Protein AF-A0AB36TDR1-F1 (afdb_monomer)

Sequence (834 aa):
MSFFRGRLISLALVLAIIMQLFANFAFAEPTEKNTIFFRDISGHWAEESIKYLAERGLVKGYLTDNGYIIKPDTYITRAEYLTVLLNTKPNLKVVSDKVKLFVDVKDNDWYKEVVDKASSNGILEGYPDGSFKPNNPITRAEISALMVKINNWNEKDITEDADVFSDVQKNSWYYAAVLTCKLKKIINGYPDGTFKPGNYASRAEAFALLANYVRNFIDKDLDEEPEKTPGTTHDVVSPTPNPGTPSLPSSGSGSTIEKGPFKGKTVDDFLYVSGGDFKILNEEQKKITFEGLVDKENVKKMYYNVEYYGFDTDTPKMEKNNITDGLIIAGPDEENKGTFNENQIPYSWVLKDFEVNKSYFKIYIKLVIEDEYGNKLTKILAIINDKDSDGDGLSDYEEVYIYNTNPLNYDTDGDKLSDYEEINIYGTDPLNSDTDEDGLTDYEEMKAWVILELGTIVSIFYNAPEYEDMGTEGVELAAEKFGYKEEQIILGLDPLNPDTDGDGLPDGYEFRILGTDPTRKVTYGANVPDVDLDMDKDGLSNWDEFLYGTDPWLKDTDGDGISDYDEIRTYKTDPLNPDTDGDGLEDGLELEQGFDPLKSDTGNSGVLDSEKFVSMNLSEETLSDVLTPENRAIPSIKVFGVPDFDINTTVENASEHESVKNIVGVVGFPIDIKTDEDFESAQISFKISEEVLKTTDINNLVIFYYDEENDTIKFLETEVDEETNTIKTTVDHFSIYGVIDIVRFAQSWGIKDILDKLLNPGGETIPPVAEIGQADIVFVIDTTGSMGSVINNVKNNITNFANTLMENNVDVRLGLIDYKDLEEDGMDSTKNLG

pLDDT: mean 70.85, std 20.62, range [23.39, 97.69]

Foldseek 3Di:
DPDPPPPVVVVVVVVVVVVVVPPPDPDDPPPPPPQQDAPPCVVPPLNVLQSLLVSVVLDFADQDPVGGHNQQQAFDFLLRLLSSLCSLPVVQAAPPVQFQDAPPADPPDPSNRSNRSCRSLQLDDDDPVRHNRGGDFDFLLNLLSSLCSVVVPDLVPDDPDDPAQPPQDPPDPSNSSSVVLVVLVLDPDDPVSHNRRGDGHGSSRSSSSVSSCCVRPVCCVVDDDDDDDDDDDDDDDDDDDDDDDDDDDDDDDDDDDPDAPPPPHAQVVFWAADDDPFDPPDPVWRKGKDKGKGFQQRFQWKWKWKWKWAAADVDGDTDTDIDIDTDRPDPDDPPPPDDDDPGIDIDMDIDGDDDPPHQWIKMWIKMWTAGPVGDIHIDTPDIDGADQACPLPDGPNCCVPPLVADSNDQQRCPLPHGCCCCVPPQVARSNDQQRQPLQHGPCQQQKWKFWDDVNHGPDTDDPDPVCPPDDVPVVVVVCVVVVTDIDIDNLPARSNDQQQCPLPRGCNCCVVQVVARSNDLDRDPPPAGQQQDQQCPLPDGPVRCVVLVARSNDQQRCPLQHGPCCCVPPQVARSNDQQRCPLPRGCSVCVVVVHRSVDQPRPPPVAGPVQQDDKDKADCVLCVQQPDPQFQWRKIKIFPRDPPQNVFKHKHFCCVPPLHVPQWFFHGTWIFIDGPDAGAKMKMKTQGHPVVCVPDPLVQKWKWFQDPVVSDIDTFDWDADPVRNMIMDMGRDTGTMTIGRNVRNCVVVVVVVVVVPVVDPPDDDDDDDDPQAEDEDEDEDEPPPVCPPVVVVVVVVVVVVVVVSVVVRYHYDYDYDYDDDDPDDPDPPDDDDD

Secondary structure (DSSP, 8-state):
--SSSSSHHHHHHHHHHHHHHSTT-------------BGGGTT-TTHHHHHHHHHTT----EEETTEEE--TTSBPBHHHHHHHHHHT-TT----GGGPPP-TT--TTSTTHHHHHHHHHTTS----TTS---TTSBPBHHHHHHHHHHHTT--GGG--S-----TT--TTSTTHHHHHHHHHTTS----TTS---TTSBPBHHHHHHHHHHHHHHHTSGGG-------------------------------------STTTT--GGGGEE--S-----B-TTT-BEEEEEEEETTT-SEEEEEEEEEEE-TTS-----EEEEEEEE-PSPPTT--SSS-TTEEEEEEEE-------SEEEEEEEEEEE-TTS-EEEEEEEEEE---SS-SSS-HHHIIIII---TT-SSSSSSSS-HHHIIIII---TT-SSSS-SSS-HHHHH-EEEEEETTEEEEEE---GGGTT-TTHHHHHHHHHHTPEEEEE-----TT-S-SS-SSS-HHHIIIII---TT-S--STTS--GGG--SSSSS--HHHHHHHT--TT-SSSS-SSS-HHHIIIII---TT-SSSS-SSS-HHHHHHHT--TT-SSTT--SS-HHHH--EEEPPTTTTTTT--TT-SEEEEEEEES-TTGGGGEEEEE-TT-TTTTT-TTEEEEEEEEEESS--SEEEEEEEEPHHHHTTS-GGGEEEEEEETTTTEEEEPP-EEETTTTEEEEEESS--EEEEEEHHHHHHHTT-HHHHHHHS---SSPPPP----EEEEEEEEEE-SGGGTTTHHHHHHHHHHHHHHHHHTTEEEEEEEEEE---S---TTS-----

Radius of gyration: 49.67 Å; Cα contacts (8 Å, |Δi|>4): 1244; chains: 1; bounding box: 129×89×148 Å

Nearest PDB structures (foldseek):
  3pyw-assembly1_A  TM=8.237E-01  e=8.809E-10  Bacillus anthracis
  6bt4-assembly1_A  TM=8.335E-01  e=1.884E-08  Bacillus anthracis
  7sv5-assembly2_B  TM=7.910E-01  e=1.622E-06  Paenibacillus alvei
  6cwi-assembly1_A  TM=7.921E-01  e=6.174E-06  Paenibacillus alvei
  7c7r-assembly2_A  TM=3.114E-01  e=7.424E-04  Staphylococcus aureus

Organism: NCBI:txid1138384

Structure (mmCIF, N/CA/C/O backbone):
data_AF-A0AB36TDR1-F1
#
_entry.id   AF-A0AB36TDR1-F1
#
loop_
_atom_site.group_PDB
_atom_site.id
_atom_site.type_symbol
_atom_site.label_atom_id
_atom_site.label_alt_id
_atom_site.label_comp_id
_atom_site.label_asym_id
_atom_site.label_entity_id
_atom_site.label_seq_id
_atom_site.pdbx_PDB_ins_code
_atom_site.Cartn_x
_atom_site.Cartn_y
_atom_site.Cartn_z
_atom_site.occupancy
_atom_site.B_iso_or_equiv
_atom_site.auth_seq_id
_atom_site.auth_comp_id
_atom_site.auth_asym_id
_atom_site.auth_atom_id
_atom_site.pdbx_PDB_model_num
ATOM 1 N N . MET A 1 1 ? -10.893 46.923 31.471 1.00 43.09 1 MET A N 1
ATOM 2 C CA . MET A 1 1 ? -11.379 47.103 30.081 1.00 43.09 1 MET A CA 1
ATOM 3 C C . MET A 1 1 ? -10.535 48.087 29.235 1.00 43.09 1 MET A C 1
ATOM 5 O O . MET A 1 1 ? -11.106 48.878 28.503 1.00 43.09 1 MET A O 1
ATOM 9 N N . SER A 1 2 ? -9.188 48.045 29.254 1.00 36.62 2 SER A N 1
ATOM 10 C CA . SER A 1 2 ? -8.374 48.785 28.248 1.00 36.62 2 SER A CA 1
ATOM 11 C C . SER A 1 2 ? -6.903 48.333 28.114 1.00 36.62 2 SER A C 1
ATOM 13 O O . SER A 1 2 ? -6.112 49.051 27.511 1.00 36.62 2 SER A O 1
ATOM 15 N N . PHE A 1 3 ? -6.501 47.175 28.654 1.00 29.34 3 PHE A N 1
ATOM 16 C CA . PHE A 1 3 ? -5.084 46.755 28.625 1.00 29.34 3 PHE A CA 1
ATOM 17 C C . PHE A 1 3 ? -4.799 45.415 27.926 1.00 29.34 3 PHE A C 1
ATOM 19 O O . PHE A 1 3 ? -3.638 45.088 27.726 1.00 29.34 3 PHE A O 1
ATOM 26 N N . PHE A 1 4 ? -5.825 44.692 27.457 1.00 31.23 4 PHE A N 1
ATOM 27 C CA . PHE A 1 4 ? -5.652 43.386 26.793 1.00 31.23 4 PHE A CA 1
ATOM 28 C C . PHE A 1 4 ? -5.988 43.355 25.290 1.00 31.23 4 PHE A C 1
ATOM 30 O O . PHE A 1 4 ? -5.819 42.330 24.646 1.00 31.23 4 PHE A O 1
ATOM 37 N N . ARG A 1 5 ? -6.388 44.482 24.678 1.00 34.16 5 ARG A N 1
ATOM 38 C CA . ARG A 1 5 ? -6.708 44.544 23.232 1.00 34.16 5 ARG A CA 1
ATOM 39 C C . ARG A 1 5 ? -5.524 44.880 22.308 1.00 34.16 5 ARG A C 1
ATOM 41 O O . ARG A 1 5 ? -5.695 44.892 21.098 1.00 34.16 5 ARG A O 1
ATOM 48 N N . GLY A 1 6 ? -4.331 45.138 22.852 1.00 32.81 6 GLY A N 1
ATOM 49 C CA . GLY A 1 6 ? -3.159 45.561 22.066 1.00 32.81 6 GLY A CA 1
ATOM 50 C C . GLY A 1 6 ? -2.216 44.442 21.609 1.00 32.81 6 GLY A C 1
ATOM 51 O O . GLY A 1 6 ? -1.426 44.668 20.701 1.00 32.81 6 GLY A O 1
ATOM 52 N N . ARG A 1 7 ? -2.280 43.243 22.209 1.00 33.47 7 ARG A N 1
ATOM 53 C CA . ARG A 1 7 ? -1.355 42.133 21.896 1.00 33.47 7 ARG A CA 1
ATOM 54 C C . ARG A 1 7 ? -1.896 41.103 20.901 1.00 33.47 7 ARG A C 1
ATOM 56 O O . ARG A 1 7 ? -1.102 40.436 20.253 1.00 33.47 7 ARG A O 1
ATOM 63 N N . LEU A 1 8 ? -3.212 41.046 20.701 1.00 33.38 8 LEU A N 1
ATOM 64 C CA . LEU A 1 8 ? -3.842 40.143 19.729 1.00 33.38 8 LEU A CA 1
ATOM 65 C C . LEU A 1 8 ? -3.748 40.647 18.277 1.00 33.38 8 LEU A C 1
ATOM 67 O O . LEU A 1 8 ? -3.721 39.846 17.353 1.00 33.38 8 LEU A O 1
ATOM 71 N N . ILE A 1 9 ? -3.614 41.961 18.060 1.00 35.97 9 ILE A N 1
ATOM 72 C CA . ILE A 1 9 ? -3.557 42.534 16.702 1.00 35.97 9 ILE A CA 1
ATOM 73 C C . ILE A 1 9 ? -2.143 42.430 16.100 1.00 35.97 9 ILE A C 1
ATOM 75 O O . ILE A 1 9 ? -2.004 42.277 14.891 1.00 35.97 9 ILE A O 1
ATOM 79 N N . SER A 1 10 ? -1.086 42.434 16.922 1.00 34.72 10 SER A N 1
ATOM 80 C CA . SER A 1 10 ? 0.290 42.232 16.439 1.00 34.72 10 SER A CA 1
ATOM 81 C C . SER A 1 10 ? 0.649 40.764 16.192 1.00 34.72 10 SER A C 1
ATOM 83 O O . SER A 1 10 ? 1.479 40.511 15.329 1.00 34.72 10 SER A O 1
ATOM 85 N N . LEU A 1 11 ? 0.020 39.804 16.882 1.00 32.19 11 LEU A N 1
ATOM 86 C CA . LEU A 1 11 ? 0.244 38.375 16.619 1.00 32.19 11 LEU A CA 1
ATOM 87 C C . LEU A 1 11 ? -0.511 37.908 15.362 1.00 32.19 11 LEU A C 1
ATOM 89 O O . LEU A 1 11 ? 0.057 37.196 14.542 1.00 32.19 11 LEU A O 1
ATOM 93 N N . ALA A 1 12 ? -1.739 38.398 15.153 1.00 33.09 12 ALA A N 1
ATOM 94 C CA . ALA A 1 12 ? -2.534 38.091 13.962 1.00 33.09 12 ALA A CA 1
ATOM 95 C C . ALA A 1 12 ? -1.932 38.671 12.666 1.00 33.09 12 ALA A C 1
ATOM 97 O O . ALA A 1 12 ? -2.035 38.049 11.613 1.00 33.09 12 ALA A O 1
ATOM 98 N N . LEU A 1 13 ? -1.260 39.832 12.727 1.00 32.41 13 LEU A N 1
ATOM 99 C CA . LEU A 1 13 ? -0.581 40.403 11.555 1.00 32.41 13 LEU A CA 1
ATOM 100 C C . LEU A 1 13 ? 0.729 39.681 11.208 1.00 32.41 13 LEU A C 1
ATOM 102 O O . LEU A 1 13 ? 1.089 39.625 10.038 1.00 32.41 13 LEU A O 1
ATOM 106 N N . VAL A 1 14 ? 1.436 39.128 12.198 1.00 36.06 14 VAL A N 1
ATOM 107 C CA . VAL A 1 14 ? 2.657 38.340 11.958 1.00 36.06 14 VAL A CA 1
ATOM 108 C C . VAL A 1 14 ? 2.299 36.944 11.439 1.00 36.06 14 VAL A C 1
ATOM 110 O O . VAL A 1 14 ? 2.935 36.487 10.495 1.00 36.06 14 VAL A O 1
ATOM 113 N N . LEU A 1 15 ? 1.215 36.327 11.931 1.00 32.66 15 LEU A N 1
ATOM 114 C CA . LEU A 1 15 ? 0.685 35.073 11.375 1.00 32.66 15 LEU A CA 1
ATOM 115 C C . LEU A 1 15 ? 0.163 35.237 9.935 1.00 32.66 15 LEU A C 1
ATOM 117 O O . LEU A 1 15 ? 0.415 34.381 9.094 1.00 32.66 15 LEU A O 1
ATOM 121 N N . ALA A 1 16 ? -0.498 36.357 9.614 1.00 32.94 16 ALA A N 1
ATOM 122 C CA . ALA A 1 16 ? -1.007 36.621 8.263 1.00 32.94 16 ALA A CA 1
ATOM 123 C C . ALA A 1 16 ? 0.105 36.909 7.232 1.00 32.94 16 ALA A C 1
ATOM 125 O O . ALA A 1 16 ? -0.050 36.585 6.056 1.00 32.94 16 ALA A O 1
ATOM 126 N N . ILE A 1 17 ? 1.234 37.486 7.663 1.00 36.31 17 ILE A N 1
ATOM 127 C CA . ILE A 1 17 ? 2.407 37.719 6.802 1.00 36.31 17 ILE A CA 1
ATOM 128 C C . ILE A 1 17 ? 3.199 36.420 6.590 1.00 36.31 17 ILE A C 1
ATOM 130 O O . ILE A 1 17 ? 3.721 36.208 5.499 1.00 36.31 17 ILE A O 1
ATOM 134 N N . ILE A 1 18 ? 3.224 35.519 7.579 1.00 34.66 18 ILE A N 1
ATOM 135 C CA . ILE A 1 18 ? 3.800 34.174 7.426 1.00 34.66 18 ILE A CA 1
ATOM 136 C C . ILE A 1 18 ? 2.920 33.327 6.489 1.00 34.66 18 ILE A C 1
ATOM 138 O O . ILE A 1 18 ? 3.447 32.725 5.561 1.00 34.66 18 ILE A O 1
ATOM 142 N N . MET A 1 19 ? 1.586 33.396 6.593 1.00 32.81 19 MET A N 1
ATOM 143 C CA . MET A 1 19 ? 0.665 32.718 5.660 1.00 32.81 19 MET A CA 1
ATOM 144 C C . MET A 1 19 ? 0.713 33.244 4.211 1.00 32.81 19 MET A C 1
ATOM 146 O O . MET A 1 19 ? 0.394 32.504 3.286 1.00 32.81 19 MET A O 1
ATOM 150 N N . GLN A 1 20 ? 1.139 34.490 3.972 1.00 33.53 20 GLN A N 1
ATOM 151 C CA . GLN A 1 20 ? 1.303 35.035 2.611 1.00 33.53 20 GLN A CA 1
ATOM 152 C C . GLN A 1 20 ? 2.675 34.751 1.980 1.00 33.53 20 GLN A C 1
ATOM 154 O O . GLN A 1 20 ? 2.831 34.941 0.774 1.00 33.53 20 GLN A O 1
ATOM 159 N N . LEU A 1 21 ? 3.648 34.262 2.754 1.00 30.69 21 LEU A N 1
ATOM 160 C CA . LEU A 1 21 ? 4.961 33.836 2.252 1.00 30.69 21 LEU A CA 1
ATOM 161 C C . LEU A 1 21 ? 5.004 32.356 1.831 1.00 30.69 21 LEU A C 1
ATOM 163 O O . LEU A 1 21 ? 5.923 31.976 1.114 1.00 30.69 21 LEU A O 1
ATOM 167 N N . PHE A 1 22 ? 3.979 31.564 2.166 1.00 32.97 22 PHE A N 1
ATOM 168 C CA . PHE A 1 22 ? 3.834 30.166 1.726 1.00 32.97 22 PHE A CA 1
ATOM 169 C C . PHE A 1 22 ? 2.915 29.973 0.504 1.00 32.97 22 PHE A C 1
ATOM 171 O O . PHE A 1 22 ? 2.811 28.873 -0.020 1.00 32.97 22 PHE A O 1
ATOM 178 N N . ALA A 1 23 ? 2.297 31.035 -0.024 1.00 29.36 23 ALA A N 1
ATOM 179 C CA . ALA A 1 23 ? 1.346 30.935 -1.140 1.00 29.36 23 ALA A CA 1
ATOM 180 C C . ALA A 1 23 ? 1.982 30.908 -2.553 1.00 29.36 23 ALA A C 1
ATOM 182 O O . ALA A 1 23 ? 1.259 31.007 -3.539 1.00 29.36 23 ALA A O 1
ATOM 183 N N . ASN A 1 24 ? 3.314 30.804 -2.672 1.00 32.00 24 ASN A N 1
ATOM 184 C CA . ASN A 1 24 ? 4.031 30.767 -3.961 1.00 32.00 24 ASN A CA 1
ATOM 185 C C . ASN A 1 24 ? 5.081 29.645 -4.067 1.00 32.00 24 ASN A C 1
ATOM 187 O O . ASN A 1 24 ? 5.965 29.714 -4.918 1.00 32.00 24 ASN A O 1
ATOM 191 N N . PHE A 1 25 ? 4.963 28.597 -3.255 1.00 29.48 25 PHE A N 1
ATOM 192 C CA . PHE A 1 25 ? 5.548 27.300 -3.580 1.00 29.48 25 PHE A CA 1
ATOM 193 C C . PHE A 1 25 ? 4.392 26.336 -3.805 1.00 29.48 25 PHE A C 1
ATOM 195 O O . PHE A 1 25 ? 3.856 25.749 -2.873 1.00 29.48 25 PHE A O 1
ATOM 202 N N . ALA A 1 26 ? 3.970 26.231 -5.065 1.00 29.30 26 ALA A N 1
ATOM 203 C CA . ALA A 1 26 ? 3.293 25.030 -5.511 1.00 29.30 26 ALA A CA 1
ATOM 204 C C . ALA A 1 26 ? 4.341 23.914 -5.436 1.00 29.30 26 ALA A C 1
ATOM 206 O O . ALA A 1 26 ? 5.155 23.770 -6.346 1.00 29.30 26 ALA A O 1
ATOM 207 N N . PHE A 1 27 ? 4.376 23.203 -4.310 1.00 28.94 27 PHE A N 1
ATOM 208 C CA . PHE A 1 27 ? 4.931 21.861 -4.292 1.00 28.94 27 PHE A CA 1
ATOM 209 C C . PHE A 1 27 ? 4.077 21.053 -5.266 1.00 28.94 27 PHE A C 1
ATOM 211 O O . PHE A 1 27 ? 2.863 20.939 -5.097 1.00 28.94 27 PHE A O 1
ATOM 218 N N . ALA A 1 28 ? 4.700 20.605 -6.354 1.00 29.50 28 ALA A N 1
ATOM 219 C CA . ALA A 1 28 ? 4.182 19.457 -7.066 1.00 29.50 28 ALA A CA 1
ATOM 220 C C . ALA A 1 28 ? 4.231 18.305 -6.061 1.00 29.50 28 ALA A C 1
ATOM 222 O O . ALA A 1 28 ? 5.292 18.042 -5.498 1.00 29.50 28 ALA A O 1
ATOM 223 N N . GLU A 1 29 ? 3.080 17.700 -5.782 1.00 26.55 29 GLU A N 1
ATOM 224 C CA . GLU A 1 29 ? 3.029 16.414 -5.094 1.00 26.55 29 GLU A CA 1
ATOM 225 C C . GLU A 1 29 ? 3.997 15.460 -5.817 1.00 26.55 29 GLU A C 1
ATOM 227 O O . GLU A 1 29 ? 3.956 15.408 -7.056 1.00 26.55 29 GLU A O 1
ATOM 232 N N . PRO A 1 30 ? 4.892 14.745 -5.109 1.00 26.34 30 PRO A N 1
ATOM 233 C CA . PRO A 1 30 ? 5.557 13.612 -5.717 1.00 26.34 30 PRO A CA 1
ATOM 234 C C . PRO A 1 30 ? 4.443 12.631 -6.073 1.00 26.34 30 PRO A C 1
ATOM 236 O O . PRO A 1 30 ? 3.680 12.184 -5.221 1.00 26.34 30 PRO A O 1
ATOM 239 N N . THR A 1 31 ? 4.261 12.382 -7.363 1.00 25.69 31 THR A N 1
ATOM 240 C CA . THR A 1 31 ? 3.381 11.313 -7.813 1.00 25.69 31 THR A CA 1
ATOM 241 C C . THR A 1 31 ? 4.013 10.005 -7.363 1.00 25.69 31 THR A C 1
ATOM 243 O O . THR A 1 31 ? 4.933 9.542 -8.035 1.00 25.69 31 THR A O 1
ATOM 246 N N . GLU A 1 32 ? 3.540 9.440 -6.249 1.00 27.33 32 GLU A N 1
ATOM 247 C CA . GLU A 1 32 ? 3.767 8.039 -5.889 1.00 27.33 32 GLU A CA 1
ATOM 248 C C . GLU A 1 32 ? 3.581 7.187 -7.149 1.00 27.33 32 GLU A C 1
ATOM 250 O O . GLU A 1 32 ? 2.488 7.137 -7.740 1.00 27.33 32 GLU A O 1
ATOM 255 N N . LYS A 1 33 ? 4.651 6.530 -7.604 1.00 30.84 33 LYS A N 1
ATOM 256 C CA . LYS A 1 33 ? 4.516 5.404 -8.522 1.00 30.84 33 LYS A CA 1
ATOM 257 C C . LYS A 1 33 ? 3.936 4.260 -7.695 1.00 30.84 33 LYS A C 1
ATOM 259 O O . LYS A 1 33 ? 4.651 3.398 -7.240 1.00 30.84 33 LYS A O 1
ATOM 264 N N . ASN A 1 34 ? 2.618 4.258 -7.524 1.00 30.86 34 ASN A N 1
ATOM 265 C CA . ASN A 1 34 ? 1.874 3.105 -7.029 1.00 30.86 34 ASN A CA 1
ATOM 266 C C . ASN A 1 34 ? 2.297 1.871 -7.859 1.00 30.86 34 ASN A C 1
ATOM 268 O O . ASN A 1 34 ? 1.886 1.741 -9.022 1.00 30.86 34 ASN A O 1
ATOM 272 N N . THR A 1 35 ? 3.140 0.999 -7.313 1.00 40.31 35 THR A N 1
ATOM 273 C CA . THR A 1 35 ? 3.506 -0.292 -7.894 1.00 40.31 35 THR A CA 1
ATOM 274 C C . THR A 1 35 ? 2.254 -1.168 -7.866 1.00 40.31 35 THR A C 1
ATOM 276 O O . THR A 1 35 ? 1.876 -1.793 -6.881 1.00 40.31 35 THR A O 1
ATOM 279 N N . ILE A 1 36 ? 1.484 -1.138 -8.961 1.00 49.31 36 ILE A N 1
ATOM 280 C CA . ILE A 1 36 ? 0.167 -1.786 -9.006 1.00 49.31 36 ILE A CA 1
ATOM 281 C C . ILE A 1 36 ? 0.342 -3.313 -9.039 1.00 49.31 36 ILE A C 1
ATOM 283 O O . ILE A 1 36 ? 0.457 -3.914 -10.112 1.00 49.31 36 ILE A O 1
ATOM 287 N N . PHE A 1 37 ? 0.307 -3.957 -7.873 1.00 56.88 37 PHE A N 1
ATOM 288 C CA . PHE A 1 37 ? 0.300 -5.413 -7.767 1.00 56.88 37 PHE A CA 1
ATOM 289 C C . PHE A 1 37 ? -1.057 -5.984 -8.210 1.00 56.88 37 PHE A C 1
ATOM 291 O O . PHE A 1 37 ? -2.112 -5.639 -7.672 1.00 56.88 37 PHE A O 1
ATOM 298 N N . PHE A 1 38 ? -1.049 -6.880 -9.207 1.00 76.69 38 PHE A N 1
ATOM 299 C CA . PHE A 1 38 ? -2.256 -7.578 -9.661 1.00 76.69 38 PHE A CA 1
ATOM 300 C C . PHE A 1 38 ? -2.287 -9.014 -9.148 1.00 76.69 38 PHE A C 1
ATOM 302 O O . PHE A 1 38 ? -1.576 -9.889 -9.641 1.00 76.69 38 PHE A O 1
ATOM 309 N N . ARG A 1 39 ? -3.179 -9.287 -8.200 1.00 68.06 39 ARG A N 1
ATOM 310 C CA . ARG A 1 39 ? -3.232 -10.580 -7.502 1.00 68.06 39 ARG A CA 1
ATOM 311 C C . ARG A 1 39 ? -3.549 -11.776 -8.408 1.00 68.06 39 ARG A C 1
ATOM 313 O O . ARG A 1 39 ? -3.098 -12.889 -8.164 1.00 68.06 39 ARG A O 1
ATOM 320 N N . ASP A 1 40 ? -4.348 -11.576 -9.451 1.00 82.88 40 ASP A N 1
ATOM 321 C CA . ASP A 1 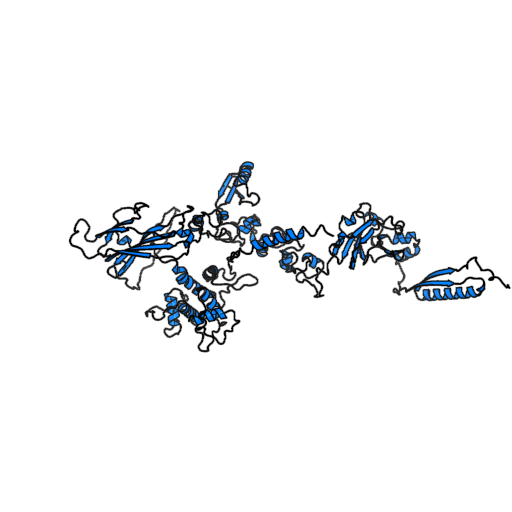40 ? -4.928 -12.662 -10.250 1.00 82.88 40 ASP A CA 1
ATOM 322 C C . ASP A 1 40 ? -4.148 -13.023 -11.522 1.00 82.88 40 ASP A C 1
ATOM 324 O O . ASP A 1 40 ? -4.636 -13.800 -12.347 1.00 82.88 40 ASP A O 1
ATOM 328 N N . ILE A 1 41 ? -2.943 -12.472 -11.686 1.00 83.56 41 ILE A N 1
ATOM 329 C CA . ILE A 1 41 ? -2.039 -12.818 -12.790 1.00 83.56 41 ILE A CA 1
ATOM 330 C C . ILE A 1 41 ? -0.844 -13.665 -12.346 1.00 83.56 41 ILE A C 1
ATOM 332 O O . ILE A 1 41 ? -0.130 -14.136 -13.222 1.00 83.56 41 ILE A O 1
ATOM 336 N N . SER A 1 42 ? -0.643 -13.898 -11.045 1.00 80.25 42 SER A N 1
ATOM 337 C CA . SER A 1 42 ? 0.471 -14.715 -10.542 1.00 80.25 42 SER A CA 1
ATOM 338 C C . SER A 1 42 ? 0.434 -16.138 -11.124 1.00 80.25 42 SER A C 1
ATOM 340 O O . SER A 1 42 ? -0.586 -16.832 -11.059 1.00 80.25 42 SER A O 1
ATOM 342 N N . GLY A 1 43 ? 1.528 -16.556 -11.766 1.00 76.69 43 GLY A N 1
ATOM 343 C CA . GLY A 1 43 ? 1.659 -17.849 -12.446 1.00 76.69 43 GLY A CA 1
ATOM 344 C C . GLY A 1 43 ? 0.896 -17.950 -13.774 1.00 76.69 43 GLY A C 1
ATOM 345 O O . GLY A 1 43 ? 0.874 -19.014 -14.404 1.00 76.69 43 GLY A O 1
ATOM 346 N N . HIS A 1 44 ? 0.261 -16.868 -14.230 1.00 86.31 44 HIS A N 1
ATOM 347 C CA . HIS A 1 44 ? -0.457 -16.827 -15.497 1.00 86.31 44 HIS A CA 1
ATOM 348 C C . HIS A 1 44 ? 0.518 -16.563 -16.657 1.00 86.31 44 HIS A C 1
ATOM 350 O O . HIS A 1 44 ? 1.397 -15.715 -16.576 1.00 86.31 44 HIS A O 1
ATOM 356 N N . TRP A 1 45 ? 0.333 -17.212 -17.812 1.00 90.44 45 TRP A N 1
ATOM 357 C CA . TRP A 1 45 ? 1.267 -17.095 -18.953 1.00 90.44 45 TRP A CA 1
ATOM 358 C C . TRP A 1 45 ? 1.448 -15.663 -19.496 1.00 90.44 45 TRP A C 1
ATOM 360 O O . TRP A 1 45 ? 2.401 -15.387 -20.219 1.00 90.44 45 TRP A O 1
ATOM 370 N N . ALA A 1 46 ? 0.504 -14.769 -19.194 1.00 86.56 46 ALA A N 1
ATOM 371 C CA . ALA A 1 46 ? 0.529 -13.367 -19.607 1.00 86.56 46 ALA A CA 1
ATOM 372 C C . ALA A 1 46 ? 1.033 -12.410 -18.515 1.00 86.56 46 ALA A C 1
ATOM 374 O O . ALA A 1 46 ? 1.058 -11.209 -18.769 1.00 86.56 46 ALA A O 1
ATOM 375 N N . GLU A 1 47 ? 1.413 -12.915 -17.338 1.00 86.62 47 GLU A N 1
ATOM 376 C CA . GLU A 1 47 ? 1.844 -12.126 -16.178 1.00 86.62 47 GLU A CA 1
ATOM 377 C C . GLU A 1 47 ? 2.899 -11.082 -16.550 1.00 86.62 47 GLU A C 1
ATOM 379 O O . GLU A 1 47 ? 2.651 -9.885 -16.428 1.00 86.62 47 GLU A O 1
ATOM 384 N N . GLU A 1 48 ? 4.013 -11.530 -17.130 1.00 85.25 48 GLU A N 1
ATOM 385 C CA . GLU A 1 48 ? 5.131 -10.679 -17.554 1.00 85.25 48 GLU A CA 1
ATOM 386 C C . GLU A 1 48 ? 4.692 -9.588 -18.542 1.00 85.25 48 GLU A C 1
ATOM 388 O O . GLU A 1 48 ? 5.147 -8.452 -18.495 1.00 85.25 48 GLU A O 1
ATOM 393 N N . SER A 1 49 ? 3.771 -9.904 -19.457 1.00 88.06 49 SER A N 1
ATOM 394 C CA . SER A 1 49 ? 3.271 -8.920 -20.426 1.00 88.06 49 SER A CA 1
ATOM 395 C C . SER A 1 49 ? 2.331 -7.893 -19.801 1.00 88.06 49 SER A C 1
ATOM 397 O O . SER A 1 49 ? 2.235 -6.777 -20.304 1.00 88.06 49 SER A O 1
ATOM 399 N N . ILE A 1 50 ? 1.619 -8.266 -18.740 1.00 87.62 50 ILE A N 1
ATOM 400 C CA . ILE A 1 50 ? 0.680 -7.391 -18.038 1.00 87.62 50 ILE A CA 1
ATOM 401 C C . ILE A 1 50 ? 1.438 -6.466 -17.084 1.00 87.62 50 ILE A C 1
ATOM 403 O O . ILE A 1 50 ? 1.187 -5.263 -17.130 1.00 87.62 50 ILE A O 1
ATOM 407 N N . LYS A 1 51 ? 2.397 -7.000 -16.312 1.00 86.06 51 LYS A N 1
ATOM 408 C CA . LYS A 1 51 ? 3.317 -6.222 -15.462 1.00 86.06 51 LYS A CA 1
ATOM 409 C C . LYS A 1 51 ? 4.075 -5.175 -16.285 1.00 86.06 51 LYS A C 1
ATOM 411 O O . LYS A 1 51 ? 3.885 -3.982 -16.070 1.00 86.06 51 LYS A O 1
ATOM 416 N N . TYR A 1 52 ? 4.700 -5.610 -17.383 1.00 86.25 52 TYR A N 1
ATOM 417 C CA . TYR A 1 52 ? 5.406 -4.739 -18.332 1.00 86.25 52 TYR A CA 1
ATOM 418 C C . TYR A 1 52 ? 4.578 -3.539 -18.839 1.00 86.25 52 TYR A C 1
ATOM 420 O O . TYR A 1 52 ? 5.102 -2.441 -19.048 1.00 86.25 52 TYR A O 1
ATOM 428 N N . LEU A 1 53 ? 3.275 -3.733 -19.079 1.00 85.25 53 LEU A N 1
ATOM 429 C CA . LEU A 1 53 ? 2.379 -2.657 -19.514 1.00 85.25 53 LEU A CA 1
ATOM 430 C C . LEU A 1 53 ? 1.918 -1.758 -18.360 1.00 85.25 53 LEU A C 1
ATOM 432 O O . LEU A 1 53 ? 1.634 -0.581 -18.587 1.00 85.25 53 LEU A O 1
ATOM 436 N N . ALA A 1 54 ? 1.787 -2.305 -17.156 1.00 83.06 54 ALA A N 1
ATOM 437 C CA . ALA A 1 54 ? 1.350 -1.573 -15.977 1.00 83.06 54 ALA A CA 1
ATOM 438 C C . ALA A 1 54 ? 2.448 -0.671 -15.409 1.00 83.06 54 ALA A C 1
ATOM 440 O O . ALA A 1 54 ? 2.157 0.484 -15.118 1.00 83.06 54 ALA A O 1
ATOM 441 N N . GLU A 1 55 ? 3.701 -1.132 -15.403 1.00 78.88 55 GLU A N 1
ATOM 442 C CA . GLU A 1 55 ? 4.899 -0.332 -15.085 1.00 78.88 55 GLU A CA 1
ATOM 443 C C . GLU A 1 55 ? 4.990 0.936 -15.950 1.00 78.88 55 GLU A C 1
ATOM 445 O O . GLU A 1 55 ? 5.400 2.002 -15.506 1.00 78.88 55 GLU A O 1
ATOM 450 N N . ARG A 1 56 ? 4.535 0.851 -17.207 1.00 78.25 56 ARG A N 1
ATOM 451 C CA . ARG A 1 56 ? 4.487 1.981 -18.156 1.00 78.25 56 ARG A CA 1
ATOM 452 C C . ARG A 1 56 ? 3.223 2.836 -18.020 1.00 78.25 56 ARG A C 1
ATOM 454 O O . ARG A 1 56 ? 2.941 3.669 -18.882 1.00 78.25 56 ARG A O 1
ATOM 461 N N . GLY A 1 57 ? 2.401 2.583 -17.001 1.00 82.25 57 GLY A N 1
ATOM 462 C CA . GLY A 1 57 ? 1.127 3.261 -16.755 1.00 82.25 57 GLY A CA 1
ATOM 463 C C . GLY A 1 57 ? 0.061 3.026 -17.833 1.00 82.25 57 GLY A C 1
ATOM 464 O O . GLY A 1 57 ? -0.941 3.747 -17.882 1.00 82.25 57 GLY A O 1
ATOM 465 N N . LEU A 1 58 ? 0.251 2.048 -18.729 1.00 82.69 58 LEU A N 1
ATOM 466 C CA . LEU A 1 58 ? -0.638 1.821 -19.872 1.00 82.69 58 LEU A CA 1
ATOM 467 C C . LEU A 1 58 ? -1.885 1.031 -19.476 1.00 82.69 58 LEU A C 1
ATOM 469 O O . LEU A 1 58 ? -2.975 1.315 -19.982 1.00 82.69 58 LEU A O 1
ATOM 473 N N . VAL A 1 59 ? -1.728 0.060 -18.573 1.00 82.81 59 VAL A N 1
ATOM 474 C CA . VAL A 1 59 ? -2.802 -0.787 -18.044 1.00 82.81 59 VAL A CA 1
ATOM 475 C C . VAL A 1 59 ? -3.047 -0.444 -16.580 1.00 82.81 59 VAL A C 1
ATOM 477 O O . VAL A 1 59 ? -2.125 -0.428 -15.777 1.00 82.81 59 VAL A O 1
ATOM 480 N N . LYS A 1 60 ? -4.318 -0.222 -16.237 1.00 72.69 60 LYS A N 1
ATOM 481 C CA . LYS A 1 60 ? -4.792 -0.104 -14.856 1.00 72.69 60 LYS A CA 1
ATOM 482 C C . LYS A 1 60 ? -5.758 -1.259 -14.585 1.00 72.69 60 LYS A C 1
ATOM 484 O O . LYS A 1 60 ? -6.597 -1.572 -15.439 1.00 72.69 60 LYS A O 1
ATOM 489 N N . GLY A 1 61 ? -5.590 -1.941 -13.456 1.00 74.75 61 GLY A N 1
ATOM 490 C CA . GLY A 1 61 ? -6.483 -3.023 -13.033 1.00 74.75 61 GLY A CA 1
ATOM 491 C C . GLY A 1 61 ? -7.821 -2.498 -12.526 1.00 74.75 61 GLY A C 1
ATOM 492 O O . GLY A 1 61 ? -8.050 -1.293 -12.437 1.00 74.75 61 GLY A O 1
ATOM 493 N N . TYR A 1 62 ? -8.719 -3.415 -12.195 1.00 70.38 62 TYR A N 1
ATOM 494 C CA . TYR A 1 62 ? -9.933 -3.103 -11.457 1.00 70.38 62 TYR A CA 1
ATOM 495 C C . TYR A 1 62 ? -9.615 -3.132 -9.972 1.00 70.38 62 TYR A C 1
ATOM 497 O O . TYR A 1 62 ? -9.144 -4.155 -9.480 1.00 70.38 62 TYR A O 1
ATOM 505 N N . LEU A 1 63 ? -9.904 -2.039 -9.276 1.00 64.69 63 LEU A N 1
ATOM 506 C CA . LEU A 1 63 ? -9.863 -2.021 -7.824 1.00 64.69 63 LEU A CA 1
ATOM 507 C C . LEU A 1 63 ? -10.982 -2.916 -7.274 1.00 64.69 63 LEU A C 1
ATOM 509 O O . LEU A 1 63 ? -12.123 -2.859 -7.744 1.00 64.69 63 LEU A O 1
ATOM 513 N N . THR A 1 64 ? -10.640 -3.761 -6.313 1.00 63.28 64 THR A N 1
ATOM 514 C CA . THR A 1 64 ? -11.574 -4.579 -5.537 1.00 63.28 64 THR A CA 1
ATOM 515 C C . THR A 1 64 ? -11.243 -4.465 -4.060 1.00 63.28 64 THR A C 1
ATOM 517 O O . THR A 1 64 ? -10.160 -4.004 -3.717 1.00 63.28 64 THR A O 1
ATOM 520 N N . ASP A 1 65 ? -12.131 -4.974 -3.210 1.00 46.66 65 ASP A N 1
ATOM 521 C CA . ASP A 1 65 ? -11.955 -5.050 -1.753 1.00 46.66 65 ASP A CA 1
ATOM 522 C C . ASP A 1 65 ? -10.665 -5.787 -1.322 1.00 46.66 65 ASP A C 1
ATOM 524 O O . ASP A 1 65 ? -10.292 -5.743 -0.163 1.00 46.66 65 ASP A O 1
ATOM 528 N N . ASN A 1 66 ? -9.984 -6.482 -2.245 1.00 47.94 66 ASN A N 1
ATOM 529 C CA . ASN A 1 66 ? -8.730 -7.206 -2.010 1.00 47.94 66 ASN A CA 1
ATOM 530 C C . ASN A 1 66 ? -7.596 -6.754 -2.961 1.00 47.94 66 ASN A C 1
ATOM 532 O O . ASN A 1 66 ? -6.797 -7.584 -3.406 1.00 47.94 66 ASN A O 1
ATOM 536 N N . GLY A 1 67 ? -7.583 -5.478 -3.355 1.00 63.12 67 GLY A N 1
ATOM 537 C CA . GLY A 1 67 ? -6.560 -4.887 -4.224 1.00 63.12 67 GLY A CA 1
ATOM 538 C C . GLY A 1 67 ? -6.911 -4.881 -5.716 1.00 63.12 67 GLY A C 1
ATOM 539 O O . GLY A 1 67 ? -8.055 -5.128 -6.125 1.00 63.12 67 GLY A O 1
ATOM 540 N N . TYR A 1 68 ? -5.927 -4.552 -6.557 1.00 74.88 68 TYR A N 1
ATOM 541 C CA . TYR A 1 68 ? -6.114 -4.464 -8.003 1.00 74.88 68 TYR A CA 1
ATOM 542 C C . TYR A 1 68 ? -6.096 -5.850 -8.663 1.00 74.88 68 TYR A C 1
ATOM 544 O O . TYR A 1 68 ? -5.236 -6.688 -8.405 1.00 74.88 68 TYR A O 1
ATOM 552 N N . ILE A 1 69 ? -7.034 -6.093 -9.580 1.00 82.44 69 ILE A N 1
ATOM 553 C CA . ILE A 1 69 ? -7.100 -7.330 -10.372 1.00 82.44 69 ILE A CA 1
ATOM 554 C C . ILE A 1 69 ? -7.233 -7.041 -11.865 1.00 82.44 69 ILE A C 1
ATOM 556 O O . ILE A 1 69 ? -7.817 -6.040 -12.287 1.00 82.44 69 ILE A O 1
ATOM 560 N N . ILE A 1 70 ? -6.739 -7.945 -12.702 1.00 87.19 70 ILE A N 1
ATOM 561 C CA . ILE A 1 70 ? -6.756 -7.809 -14.160 1.00 87.19 70 ILE A CA 1
ATOM 562 C C . ILE A 1 70 ? -7.839 -8.662 -14.800 1.00 87.19 70 ILE A C 1
ATOM 564 O O . ILE A 1 70 ? -8.367 -8.268 -15.827 1.00 87.19 70 ILE A O 1
ATOM 568 N N . LYS A 1 71 ? -8.221 -9.791 -14.227 1.00 88.31 71 LYS A N 1
ATOM 569 C CA . LYS A 1 71 ? -9.118 -10.810 -14.787 1.00 88.31 71 LYS A CA 1
ATOM 570 C C . LYS A 1 71 ? -8.602 -11.331 -16.135 1.00 88.31 71 LYS A C 1
ATOM 572 O O . LYS A 1 71 ? -9.305 -11.183 -17.144 1.00 88.31 71 LYS A O 1
ATOM 577 N N . PRO A 1 72 ? -7.387 -11.917 -16.189 1.00 87.69 72 PRO A N 1
ATOM 578 C CA . PRO A 1 72 ? -6.679 -12.225 -17.438 1.00 87.69 72 PRO A CA 1
ATOM 579 C C . PRO A 1 72 ? -7.488 -13.091 -18.417 1.00 87.69 72 PRO A C 1
ATOM 581 O O . PRO A 1 72 ? -7.432 -12.864 -19.628 1.00 87.69 72 PRO A O 1
ATOM 584 N N . ASP A 1 73 ? -8.306 -14.013 -17.910 1.00 90.69 73 ASP A N 1
ATOM 585 C CA . ASP A 1 73 ? -9.107 -14.937 -18.725 1.00 90.69 73 ASP A CA 1
ATOM 586 C C . ASP A 1 73 ? -10.475 -14.391 -19.164 1.00 90.69 73 ASP A C 1
ATOM 588 O O . ASP A 1 73 ? -11.197 -15.033 -19.932 1.00 90.69 73 ASP A O 1
ATOM 592 N N . THR A 1 74 ? -10.856 -13.194 -18.714 1.00 89.94 74 THR A N 1
ATOM 593 C CA . THR A 1 74 ? -12.118 -12.563 -19.128 1.00 89.94 74 THR A CA 1
ATOM 594 C C . THR A 1 74 ? -11.965 -11.817 -20.447 1.00 89.94 74 THR A C 1
ATOM 596 O O . THR A 1 74 ? -10.869 -11.395 -20.810 1.00 89.94 74 THR A O 1
ATOM 599 N N . TYR A 1 75 ? -13.059 -11.645 -21.195 1.00 90.94 75 TYR A N 1
ATOM 600 C CA . TYR A 1 75 ? -13.024 -10.895 -22.451 1.00 90.94 75 TYR A CA 1
ATOM 601 C C . TYR A 1 75 ? -12.930 -9.389 -22.218 1.00 90.94 75 TYR A C 1
ATOM 603 O O . TYR A 1 75 ? -13.697 -8.836 -21.434 1.00 90.94 75 TYR A O 1
ATOM 611 N N . ILE A 1 76 ? -12.043 -8.719 -22.958 1.00 93.62 76 ILE A N 1
ATOM 612 C CA . ILE A 1 76 ? -11.914 -7.259 -22.909 1.00 93.62 76 ILE A CA 1
ATOM 613 C C . ILE A 1 76 ? -12.931 -6.588 -23.837 1.00 93.62 76 ILE A C 1
ATOM 615 O O . ILE A 1 76 ? -13.153 -7.035 -24.971 1.00 93.62 76 ILE A O 1
ATOM 619 N N . THR A 1 77 ? -13.557 -5.505 -23.379 1.00 92.69 77 THR A N 1
ATOM 620 C CA . THR A 1 77 ? -14.499 -4.746 -24.209 1.00 92.69 77 THR A CA 1
ATOM 621 C C . THR A 1 77 ? -13.779 -3.844 -25.213 1.00 92.69 77 THR A C 1
ATOM 623 O O . THR A 1 77 ? -12.598 -3.512 -25.078 1.00 92.69 77 THR A O 1
ATOM 626 N N . ARG A 1 78 ? -14.504 -3.415 -26.249 1.00 93.06 78 ARG A N 1
ATOM 627 C CA . ARG A 1 78 ? -13.988 -2.498 -27.277 1.00 93.06 78 ARG A CA 1
ATOM 628 C C . ARG A 1 78 ? -13.584 -1.140 -26.713 1.00 93.06 78 ARG A C 1
ATOM 630 O O . ARG A 1 78 ? -12.587 -0.587 -27.171 1.00 93.06 78 ARG A O 1
ATOM 637 N N . ALA A 1 79 ? -14.342 -0.607 -25.755 1.00 89.50 79 ALA A N 1
ATOM 638 C CA . ALA A 1 79 ? -14.015 0.651 -25.090 1.00 89.50 79 ALA A CA 1
ATOM 639 C C . ALA A 1 79 ? -12.742 0.524 -24.244 1.00 89.50 79 ALA A C 1
ATOM 641 O O . ALA A 1 79 ? -11.837 1.339 -24.388 1.00 89.50 79 ALA A O 1
ATOM 642 N N . GLU A 1 80 ? -12.632 -0.530 -23.432 1.00 88.12 80 GLU A N 1
ATOM 643 C CA . GLU A 1 80 ? -11.457 -0.770 -22.585 1.00 88.12 80 GLU A CA 1
ATOM 644 C C . GLU A 1 80 ? -10.183 -0.952 -23.407 1.00 88.12 80 GLU A C 1
ATOM 646 O O . GLU A 1 80 ? -9.189 -0.278 -23.146 1.00 88.12 80 GLU A O 1
ATOM 651 N N . TYR A 1 81 ? -10.212 -1.797 -24.443 1.00 94.94 81 TYR A N 1
ATOM 652 C CA . TYR A 1 81 ? -9.029 -2.002 -25.278 1.00 94.94 81 TYR A CA 1
ATOM 653 C C . TYR A 1 81 ? -8.610 -0.722 -26.016 1.00 94.94 81 TYR A C 1
ATOM 655 O O . TYR A 1 81 ? -7.420 -0.429 -26.112 1.00 94.94 81 TYR A O 1
ATOM 663 N N . LEU A 1 82 ? -9.570 0.063 -26.522 1.00 94.38 82 LEU A N 1
ATOM 664 C CA . LEU A 1 82 ? -9.271 1.325 -27.200 1.00 94.38 82 LEU A CA 1
ATOM 665 C C . LEU A 1 82 ? -8.602 2.336 -26.259 1.00 94.38 82 LEU A C 1
ATOM 667 O O . LEU A 1 82 ? -7.682 3.030 -26.688 1.00 94.38 82 LEU A O 1
ATOM 671 N N . THR A 1 83 ? -9.037 2.396 -24.999 1.00 90.75 83 THR A N 1
ATOM 672 C CA . THR A 1 83 ? -8.431 3.246 -23.964 1.00 90.75 83 THR A CA 1
ATOM 673 C C . THR A 1 83 ? -6.976 2.864 -23.728 1.00 90.75 83 THR A C 1
ATOM 675 O O . THR A 1 83 ? -6.094 3.704 -23.890 1.00 90.75 83 THR A O 1
ATOM 678 N N . VAL A 1 84 ? -6.707 1.587 -23.442 1.00 91.94 84 VAL A N 1
ATOM 679 C CA . VAL A 1 84 ? -5.340 1.104 -23.184 1.00 91.94 84 VAL A CA 1
ATOM 680 C C . VAL A 1 84 ? -4.447 1.301 -24.419 1.00 91.94 84 VAL A C 1
ATOM 682 O O . VAL A 1 84 ? -3.305 1.739 -24.303 1.00 91.94 84 VAL A O 1
ATOM 685 N N . LEU A 1 85 ? -4.971 1.068 -25.627 1.00 93.88 85 LEU A N 1
ATOM 686 C CA . LEU A 1 85 ? -4.227 1.316 -26.863 1.00 93.88 85 LEU A CA 1
ATOM 687 C C . LEU A 1 85 ? -3.888 2.804 -27.046 1.00 93.88 85 LEU A C 1
ATOM 689 O O . LEU A 1 85 ? -2.773 3.126 -27.450 1.00 93.88 85 LEU A O 1
ATOM 693 N N . LEU A 1 86 ? -4.817 3.721 -26.761 1.00 91.44 86 LEU A N 1
ATOM 694 C CA . LEU A 1 86 ? -4.574 5.161 -26.895 1.00 91.44 86 LEU A CA 1
ATOM 695 C C . LEU A 1 86 ? -3.621 5.721 -25.834 1.00 91.44 86 LEU A C 1
ATOM 697 O O . LEU A 1 86 ? -2.948 6.713 -26.120 1.00 91.44 86 LEU A O 1
ATOM 701 N N . ASN A 1 87 ? -3.488 5.067 -24.677 1.00 89.00 87 ASN A N 1
ATOM 702 C CA . ASN A 1 87 ? -2.480 5.427 -23.676 1.00 89.00 87 ASN A CA 1
ATOM 703 C C . ASN A 1 87 ? -1.049 5.322 -24.230 1.00 89.00 87 ASN A C 1
ATOM 705 O O . ASN A 1 87 ? -0.182 6.071 -23.803 1.00 89.00 87 ASN A O 1
ATOM 709 N N . THR A 1 88 ? -0.811 4.500 -25.263 1.00 89.62 88 THR A N 1
ATOM 710 C CA . THR A 1 88 ? 0.496 4.435 -25.955 1.00 89.62 88 THR A CA 1
ATOM 711 C C . THR A 1 88 ? 0.841 5.700 -26.757 1.00 89.62 88 THR A C 1
ATOM 713 O O . THR A 1 88 ? 1.963 5.850 -27.242 1.00 89.62 88 THR A O 1
ATOM 716 N N . LYS A 1 89 ? -0.115 6.624 -26.937 1.00 87.62 89 LYS A N 1
ATOM 717 C CA . LYS A 1 89 ? 0.050 7.905 -27.644 1.00 87.62 89 LYS A CA 1
ATOM 718 C C . LYS A 1 89 ? -0.546 9.051 -26.804 1.00 87.62 89 LYS A C 1
ATOM 720 O O . LYS A 1 89 ? -1.507 9.691 -27.248 1.00 87.62 89 LYS A O 1
ATOM 725 N N . PRO A 1 90 ? 0.027 9.371 -25.626 1.00 78.81 90 PRO A N 1
ATOM 726 C CA . PRO A 1 90 ? -0.571 10.314 -24.669 1.00 78.81 90 PRO A CA 1
ATOM 727 C C . PRO A 1 90 ? -0.759 11.726 -25.253 1.00 78.81 90 PRO A C 1
ATOM 729 O O . PRO A 1 90 ? -1.734 12.415 -24.956 1.00 78.81 90 PRO A O 1
ATOM 732 N N . ASN A 1 91 ? 0.111 12.120 -26.188 1.00 82.50 91 ASN A N 1
ATOM 733 C CA . ASN A 1 91 ? 0.087 13.426 -26.851 1.00 82.50 91 ASN A CA 1
ATOM 734 C C . ASN A 1 91 ? -0.994 13.585 -27.936 1.00 82.50 91 ASN A C 1
ATOM 736 O O . ASN A 1 91 ? -1.130 14.668 -28.515 1.00 82.50 91 ASN A O 1
ATOM 740 N N . LEU A 1 92 ? -1.760 12.536 -28.252 1.00 82.06 92 LEU A N 1
ATOM 741 C CA . LEU A 1 92 ? -2.820 12.615 -29.253 1.00 82.06 92 LEU A CA 1
ATOM 742 C C . LEU A 1 92 ? -3.963 13.499 -28.725 1.00 82.06 92 LEU A C 1
ATOM 744 O O . LEU A 1 92 ? -4.458 13.281 -27.623 1.00 82.06 92 LEU A O 1
ATOM 748 N N . LYS A 1 93 ? -4.395 14.504 -29.496 1.00 87.94 93 LYS A N 1
ATOM 749 C CA . LYS A 1 93 ? -5.469 15.444 -29.113 1.00 87.94 93 LYS A CA 1
ATOM 750 C C . LYS A 1 93 ? -6.718 15.240 -29.968 1.00 87.94 93 LYS A C 1
ATOM 752 O O . LYS A 1 93 ? -6.636 14.752 -31.097 1.00 87.94 93 LYS A O 1
ATOM 757 N N . VAL A 1 94 ? -7.875 15.630 -29.435 1.00 84.38 94 VAL A N 1
ATOM 758 C CA . VAL A 1 94 ? -9.139 15.628 -30.184 1.00 84.38 94 VAL A CA 1
ATOM 759 C C . VAL A 1 94 ? -9.091 16.708 -31.264 1.00 84.38 94 VAL A C 1
ATOM 761 O O . VAL A 1 94 ? -8.748 17.858 -30.991 1.00 84.38 94 VAL A O 1
ATOM 764 N N . VAL A 1 95 ? -9.461 16.346 -32.493 1.00 87.12 95 VAL A N 1
ATOM 765 C CA . VAL A 1 95 ? -9.633 17.302 -33.595 1.00 87.12 95 VAL A CA 1
ATOM 766 C C . VAL A 1 95 ? -11.126 17.571 -33.760 1.00 87.12 95 VAL A C 1
ATOM 768 O O . VAL A 1 95 ? -11.813 16.849 -34.480 1.00 87.12 95 VAL A O 1
ATOM 771 N N . SER A 1 96 ? -11.627 18.595 -33.065 1.00 70.00 96 SER A N 1
ATOM 772 C CA . SER A 1 96 ? -13.059 18.859 -32.838 1.00 70.00 96 SER A CA 1
ATOM 773 C C . SER A 1 96 ? -13.921 18.804 -34.106 1.00 70.00 96 SER A C 1
ATOM 775 O O . SER A 1 96 ? -14.973 18.173 -34.110 1.00 70.00 96 SER A O 1
ATOM 777 N N . ASP A 1 97 ? -13.440 19.370 -35.215 1.00 76.81 97 ASP A N 1
ATOM 778 C CA . ASP A 1 97 ? -14.187 19.436 -36.483 1.00 76.81 97 ASP A CA 1
ATOM 779 C C . ASP A 1 97 ? -14.218 18.107 -37.267 1.00 76.81 97 ASP A C 1
ATOM 781 O O . ASP A 1 97 ? -14.852 18.013 -38.320 1.00 76.81 97 ASP A O 1
ATOM 785 N N . LYS A 1 98 ? -13.504 17.078 -36.793 1.00 81.31 98 LYS A N 1
ATOM 786 C CA . LYS A 1 98 ? -13.399 15.750 -37.423 1.00 81.31 98 LYS A CA 1
ATOM 787 C C . LYS A 1 98 ? -13.986 14.625 -36.573 1.00 81.31 98 LYS A C 1
ATOM 789 O O . LYS A 1 98 ? -13.944 13.473 -37.001 1.00 81.31 98 LYS A O 1
ATOM 794 N N . VAL A 1 99 ? -14.509 14.931 -35.386 1.00 82.00 99 VAL A N 1
ATOM 795 C CA . VAL A 1 99 ? -15.105 13.934 -34.487 1.00 82.00 99 VAL A CA 1
ATOM 796 C C . VAL A 1 99 ? -16.281 13.245 -35.179 1.00 82.00 99 VAL A C 1
ATOM 798 O O . VAL A 1 99 ? -17.183 13.899 -35.707 1.00 82.00 99 VAL A O 1
ATOM 801 N N . LYS A 1 100 ? -16.283 11.907 -35.167 1.00 85.50 100 LYS A N 1
ATOM 802 C CA . LYS A 1 100 ? -17.406 11.108 -35.663 1.00 85.50 100 LYS A CA 1
ATOM 803 C C . LYS A 1 100 ? -18.271 10.687 -34.481 1.00 85.50 100 LYS A C 1
ATOM 805 O O . LYS A 1 100 ? -17.792 10.016 -33.576 1.00 85.50 100 LYS A O 1
ATOM 810 N N . LEU A 1 101 ? -19.547 11.058 -34.518 1.00 79.69 101 LEU A N 1
ATOM 811 C CA . LEU A 1 101 ? -20.511 10.680 -33.486 1.00 79.69 101 LEU A CA 1
ATOM 812 C C . LEU A 1 101 ? -21.058 9.273 -33.746 1.00 79.69 101 LEU A C 1
ATOM 814 O O . LEU A 1 101 ? -21.374 8.926 -34.889 1.00 79.69 101 LEU A O 1
ATOM 818 N N . PHE A 1 102 ? -21.201 8.491 -32.678 1.00 85.94 102 PHE A N 1
ATOM 819 C CA . PHE A 1 102 ? -21.776 7.148 -32.705 1.00 85.94 102 PHE A CA 1
ATOM 820 C C . PHE A 1 102 ? -23.106 7.130 -31.951 1.00 85.94 102 PHE A C 1
ATOM 822 O O . PHE A 1 102 ? -23.266 7.818 -30.948 1.00 85.94 102 PHE A O 1
ATOM 829 N N . VAL A 1 103 ? -24.071 6.347 -32.437 1.00 77.69 103 VAL A N 1
ATOM 830 C CA . VAL A 1 103 ? -25.451 6.340 -31.900 1.00 77.69 103 VAL A CA 1
ATOM 831 C C . VAL A 1 103 ? -25.562 5.809 -30.466 1.00 77.69 103 VAL A C 1
ATOM 833 O O . VAL A 1 103 ? -26.554 6.060 -29.788 1.00 77.69 103 VAL A O 1
ATOM 836 N N . ASP A 1 104 ? -24.566 5.051 -30.026 1.00 84.62 104 ASP A N 1
ATOM 837 C CA . ASP A 1 104 ? -24.500 4.332 -28.756 1.00 84.62 104 ASP A CA 1
ATOM 838 C C . ASP A 1 104 ? -23.404 4.864 -27.822 1.00 84.62 104 ASP A C 1
ATOM 840 O O . ASP A 1 104 ? -23.057 4.193 -26.855 1.00 84.62 104 ASP A O 1
ATOM 844 N N . VAL A 1 105 ? -22.879 6.060 -28.105 1.00 86.75 105 VAL A N 1
ATOM 845 C CA . VAL A 1 105 ? -21.896 6.761 -27.272 1.00 86.75 105 VAL A CA 1
ATOM 846 C C . VAL A 1 105 ? -22.495 8.097 -26.841 1.00 86.75 105 VAL A C 1
ATOM 848 O O . VAL A 1 105 ? -22.840 8.935 -27.676 1.00 86.75 105 VAL A O 1
ATOM 851 N N . LYS A 1 106 ? -22.649 8.285 -25.534 1.00 83.12 106 LYS A N 1
ATOM 852 C CA . LYS A 1 106 ? -23.256 9.457 -24.895 1.00 83.12 106 LYS A CA 1
ATOM 853 C C . LYS A 1 106 ? -22.181 10.357 -24.299 1.00 83.12 106 LYS A C 1
ATOM 855 O O . LYS A 1 106 ? -21.103 9.895 -23.944 1.00 83.12 106 LYS A O 1
ATOM 860 N N . ASP A 1 107 ? -22.506 11.634 -24.121 1.00 75.44 107 ASP A N 1
ATOM 861 C CA . ASP A 1 107 ? -21.551 12.636 -23.624 1.00 75.44 107 ASP A CA 1
ATOM 862 C C . ASP A 1 107 ? -21.013 12.344 -22.212 1.00 75.44 107 ASP A C 1
ATOM 864 O O . ASP A 1 107 ? -19.890 12.728 -21.906 1.00 75.44 107 ASP A O 1
ATOM 868 N N . ASN A 1 108 ? -21.774 11.620 -21.384 1.00 80.12 108 ASN A N 1
ATOM 869 C CA . ASN A 1 108 ? -21.381 11.266 -20.014 1.00 80.12 108 ASN A CA 1
ATOM 870 C C . ASN A 1 108 ? -20.723 9.877 -19.898 1.00 80.12 108 ASN A C 1
ATOM 872 O O . ASN A 1 108 ? -20.468 9.424 -18.783 1.00 80.12 108 ASN A O 1
ATOM 876 N N . ASP A 1 109 ? -20.500 9.161 -21.005 1.00 84.69 109 ASP A N 1
ATOM 877 C CA . ASP A 1 109 ? -19.837 7.857 -20.944 1.00 84.69 109 ASP A CA 1
ATOM 878 C C . ASP A 1 109 ? -18.338 8.036 -20.658 1.00 84.69 109 ASP A C 1
ATOM 880 O O . ASP A 1 109 ? -17.677 8.872 -21.274 1.00 84.69 109 ASP A O 1
ATOM 884 N N . TRP A 1 110 ? -17.767 7.206 -19.779 1.00 85.62 110 TRP A N 1
ATOM 885 C CA . TRP A 1 110 ? -16.355 7.308 -19.372 1.00 85.62 110 TRP A CA 1
ATOM 886 C C . TRP A 1 110 ? -15.361 7.177 -20.543 1.00 85.62 110 TRP A C 1
ATOM 888 O O . TRP A 1 110 ? -14.255 7.703 -20.493 1.00 85.62 110 TRP A O 1
ATOM 898 N N . TYR A 1 111 ? -15.765 6.511 -21.629 1.00 85.88 111 TYR A N 1
ATOM 899 C CA . TYR A 1 111 ? -14.977 6.346 -22.854 1.00 85.88 111 TYR A CA 1
ATOM 900 C C . TYR A 1 111 ? -15.260 7.412 -23.928 1.00 85.88 111 TYR A C 1
ATOM 902 O O . TYR A 1 111 ? -14.717 7.314 -25.031 1.00 85.88 111 TYR A O 1
ATOM 910 N N . LYS A 1 112 ? -16.101 8.423 -23.663 1.00 87.88 112 LYS A N 1
ATOM 911 C CA . LYS A 1 112 ? -16.495 9.440 -24.656 1.00 87.88 112 LYS A CA 1
ATOM 912 C C . LYS A 1 112 ? -15.292 10.162 -25.255 1.00 87.88 112 LYS A C 1
ATOM 914 O O . LYS A 1 112 ? -15.158 10.225 -26.477 1.00 87.88 112 LYS A O 1
ATOM 919 N N . GLU A 1 113 ? -14.404 10.669 -24.405 1.00 87.19 113 GLU A N 1
ATOM 920 C CA . GLU A 1 113 ? -13.225 11.420 -24.844 1.00 87.19 113 GLU A CA 1
ATOM 921 C C . GLU A 1 113 ? -12.273 10.542 -25.669 1.00 87.19 113 GLU A C 1
ATOM 923 O O . GLU A 1 113 ? -11.782 10.953 -26.722 1.00 87.19 113 GLU A O 1
ATOM 928 N N . VAL A 1 114 ? -12.066 9.298 -25.233 1.00 90.12 114 VAL A N 1
ATOM 929 C CA . VAL A 1 114 ? -11.228 8.306 -25.920 1.00 90.12 114 VAL A CA 1
ATOM 930 C C . VAL A 1 114 ? -11.784 8.003 -27.317 1.00 90.12 114 VAL A C 1
ATOM 932 O O . VAL A 1 114 ? -11.039 7.981 -28.301 1.00 90.12 114 VAL A O 1
ATOM 935 N N . VAL A 1 115 ? -13.103 7.833 -27.438 1.00 90.50 115 VAL A N 1
ATOM 936 C CA . VAL A 1 115 ? -13.794 7.598 -28.714 1.00 90.50 115 VAL A CA 1
ATOM 937 C C . VAL A 1 115 ? -13.709 8.817 -29.641 1.00 90.50 115 VAL A C 1
ATOM 939 O O . VAL A 1 115 ? -13.461 8.662 -30.843 1.00 90.50 115 VAL A O 1
ATOM 942 N N . ASP A 1 116 ? -13.852 10.032 -29.114 1.00 86.25 116 ASP A N 1
ATOM 943 C CA . ASP A 1 116 ? -13.697 11.269 -29.889 1.00 86.25 116 ASP A CA 1
ATOM 944 C C . ASP A 1 116 ? -12.260 11.439 -30.391 1.00 86.25 116 ASP A C 1
ATOM 946 O O . ASP A 1 116 ? -12.029 11.776 -31.559 1.00 86.25 116 ASP A O 1
ATOM 950 N N . LYS A 1 117 ? -11.278 11.154 -29.531 1.00 91.75 117 LYS A N 1
ATOM 951 C CA . LYS A 1 117 ? -9.851 11.207 -29.857 1.00 91.75 117 LYS A CA 1
ATOM 952 C C . LYS A 1 117 ? -9.511 10.191 -30.949 1.00 91.75 117 LYS A C 1
ATOM 954 O O . LYS A 1 117 ? -8.893 10.560 -31.948 1.00 91.75 117 LYS A O 1
ATOM 959 N N . ALA A 1 118 ? -9.981 8.950 -30.829 1.00 93.19 118 ALA A N 1
ATOM 960 C CA . ALA A 1 118 ? -9.755 7.912 -31.833 1.00 93.19 118 ALA A CA 1
ATOM 961 C C . ALA A 1 118 ? -10.448 8.219 -33.170 1.00 93.19 118 ALA A C 1
ATOM 963 O O . ALA A 1 118 ? -9.854 8.052 -34.238 1.00 93.19 118 ALA A O 1
ATOM 964 N N . SER A 1 119 ? -11.705 8.664 -33.137 1.00 91.69 119 SER A N 1
ATOM 965 C CA . SER A 1 119 ? -12.489 8.896 -34.354 1.00 91.69 119 SER A CA 1
ATOM 966 C C . SER A 1 119 ? -12.012 10.116 -35.141 1.00 91.69 119 SER A C 1
ATOM 968 O O . SER A 1 119 ? -11.852 10.035 -36.359 1.00 91.69 119 SER A O 1
ATOM 970 N N . SER A 1 120 ? -11.696 11.218 -34.455 1.00 89.31 120 SER A N 1
ATOM 971 C CA . SER A 1 120 ? -11.208 12.448 -35.092 1.00 89.31 120 SER A CA 1
ATOM 972 C C . SER A 1 120 ? -9.824 12.308 -35.737 1.00 89.31 120 SER A C 1
ATOM 974 O O . SER A 1 120 ? -9.506 13.046 -36.673 1.00 89.31 120 SER A O 1
ATOM 976 N N . ASN A 1 121 ? -9.033 11.325 -35.290 1.00 90.50 121 ASN A N 1
ATOM 977 C CA . ASN A 1 121 ? -7.721 10.984 -35.843 1.00 90.50 121 ASN A CA 1
ATOM 978 C C . ASN A 1 121 ? -7.759 9.817 -36.852 1.00 90.50 121 ASN A C 1
ATOM 980 O O . ASN A 1 121 ? -6.711 9.370 -37.308 1.00 90.50 121 ASN A O 1
ATOM 984 N N . GLY A 1 122 ? -8.945 9.323 -37.233 1.00 88.56 122 GLY A N 1
ATOM 985 C CA . GLY A 1 122 ? -9.088 8.252 -38.232 1.00 88.56 122 GLY A CA 1
ATOM 986 C C . GLY A 1 122 ? -8.711 6.850 -37.736 1.00 88.56 122 GLY A C 1
ATOM 987 O O . GLY A 1 122 ? -8.625 5.919 -38.534 1.00 88.56 122 GLY A O 1
ATOM 988 N N . ILE A 1 123 ? -8.520 6.681 -36.426 1.00 93.38 123 ILE A N 1
ATOM 989 C CA . ILE A 1 123 ? -8.187 5.397 -35.795 1.00 93.38 123 ILE A CA 1
ATOM 990 C C . ILE A 1 123 ? -9.448 4.530 -35.670 1.00 93.38 123 ILE A C 1
ATOM 992 O O . ILE A 1 123 ? -9.404 3.315 -35.864 1.00 93.38 123 ILE A O 1
ATOM 996 N N . LEU A 1 124 ? -10.596 5.162 -35.405 1.00 93.50 124 LEU A N 1
ATOM 997 C CA . LEU A 1 124 ? -11.877 4.496 -35.189 1.00 93.50 124 LEU A CA 1
ATOM 998 C C . LEU A 1 124 ? -12.943 4.943 -36.199 1.00 93.50 124 LEU A C 1
ATOM 1000 O O . LEU A 1 124 ? -13.292 6.117 -36.279 1.00 93.50 124 LEU A O 1
ATOM 1004 N N . GLU A 1 125 ? -13.536 3.983 -36.913 1.00 84.50 125 GLU A N 1
ATOM 1005 C CA . GLU A 1 125 ? -14.612 4.246 -37.886 1.00 84.50 125 GLU A CA 1
ATOM 1006 C C . GLU A 1 125 ? -16.001 3.768 -37.435 1.00 84.50 125 GLU A C 1
ATOM 1008 O O . GLU A 1 125 ? -17.004 4.248 -37.969 1.00 84.50 125 GLU A O 1
ATOM 1013 N N . GLY A 1 126 ? -16.074 2.866 -36.452 1.00 84.69 126 GLY A N 1
ATOM 1014 C CA . GLY A 1 126 ? -17.312 2.213 -36.012 1.00 84.69 126 GLY A CA 1
ATOM 1015 C C . GLY A 1 126 ? -17.921 1.267 -37.050 1.00 84.69 126 GLY A C 1
ATOM 1016 O O . GLY A 1 126 ? -17.309 0.928 -38.062 1.00 84.69 126 GLY A O 1
ATOM 1017 N N . TYR A 1 127 ? -19.134 0.806 -36.771 1.00 81.69 127 TYR A N 1
ATOM 1018 C CA . TYR A 1 127 ? -19.865 -0.143 -37.601 1.00 81.69 127 TYR A CA 1
ATOM 1019 C C . TYR A 1 127 ? -20.705 0.564 -38.679 1.00 81.69 127 TYR A C 1
ATOM 1021 O O . TYR A 1 127 ? -21.048 1.741 -38.535 1.00 81.69 127 TYR A O 1
ATOM 1029 N N . PRO A 1 128 ? -21.104 -0.145 -39.755 1.00 83.38 128 PRO A N 1
ATOM 1030 C CA . PRO A 1 128 ? -21.959 0.417 -40.807 1.00 83.38 128 PRO A CA 1
ATOM 1031 C C . PRO A 1 128 ? -23.323 0.926 -40.319 1.00 83.38 128 PRO A C 1
ATOM 1033 O O . PRO A 1 128 ? -23.927 1.772 -40.970 1.00 83.38 128 PRO A O 1
ATOM 1036 N N . ASP A 1 129 ? -23.804 0.413 -39.183 1.00 78.38 129 ASP A N 1
ATOM 1037 C CA . ASP A 1 129 ? -25.035 0.854 -38.514 1.00 78.38 129 ASP A CA 1
ATOM 1038 C C . ASP A 1 129 ? -24.863 2.177 -37.733 1.00 78.38 129 ASP A C 1
ATOM 1040 O O . ASP A 1 129 ? -25.825 2.676 -37.153 1.00 78.38 129 ASP A O 1
ATOM 1044 N N . GLY A 1 130 ? -23.660 2.766 -37.740 1.00 76.38 130 GLY A N 1
ATOM 1045 C CA . GLY A 1 130 ? -23.342 4.018 -37.052 1.00 76.38 130 GLY A CA 1
ATOM 1046 C C . GLY A 1 130 ? -23.022 3.856 -35.565 1.00 76.38 130 GLY A C 1
ATOM 1047 O O . GLY A 1 130 ? -22.891 4.861 -34.871 1.00 76.38 130 GLY A O 1
ATOM 1048 N N . SER A 1 131 ? -22.899 2.623 -35.067 1.00 84.44 131 SER A N 1
ATOM 1049 C CA . SER A 1 131 ? -22.553 2.335 -33.669 1.00 84.44 131 SER A CA 1
ATOM 1050 C C . SER A 1 131 ? -21.054 2.089 -33.460 1.00 84.44 131 SER A C 1
ATOM 1052 O O . SER A 1 131 ? -20.326 1.740 -34.394 1.00 84.44 131 SER A O 1
ATOM 1054 N N . PHE A 1 132 ? -20.578 2.249 -32.227 1.00 89.12 132 PHE A N 1
ATOM 1055 C CA . PHE A 1 132 ? -19.236 1.861 -31.783 1.00 89.12 132 PHE A CA 1
ATOM 1056 C C . PHE A 1 132 ? -19.225 0.489 -31.087 1.00 89.12 132 PHE A C 1
ATOM 1058 O O . PHE A 1 132 ? -18.250 -0.257 -31.224 1.00 89.12 132 PHE A O 1
ATOM 1065 N N . LYS A 1 133 ? -20.320 0.130 -30.412 1.00 89.75 133 LYS A N 1
ATOM 1066 C CA . LYS A 1 133 ? -20.525 -1.043 -29.546 1.00 89.75 133 LYS A CA 1
ATOM 1067 C C . LYS A 1 133 ? -19.505 -1.113 -28.401 1.00 89.75 133 LYS A C 1
ATOM 1069 O O . LYS A 1 133 ? -18.777 -2.100 -28.320 1.00 89.75 133 LYS A O 1
ATOM 1074 N N . PRO A 1 134 ? -19.430 -0.089 -27.528 1.00 85.50 134 PRO A N 1
ATOM 1075 C CA . PRO A 1 134 ? -18.360 0.068 -26.535 1.00 85.50 134 PRO A CA 1
ATOM 1076 C C . PRO A 1 134 ? -18.214 -1.120 -25.578 1.00 85.50 134 PRO A C 1
ATOM 1078 O O . PRO A 1 134 ? -17.099 -1.565 -25.330 1.00 85.50 134 PRO A O 1
ATOM 1081 N N . ASN A 1 135 ? -19.335 -1.675 -25.109 1.00 89.25 135 ASN A N 1
ATOM 1082 C CA . ASN A 1 135 ? -19.357 -2.744 -24.104 1.00 89.25 135 ASN A CA 1
ATOM 1083 C C . ASN A 1 135 ? -19.282 -4.160 -24.700 1.00 89.25 135 ASN A C 1
ATOM 1085 O O . ASN A 1 135 ? -19.291 -5.140 -23.960 1.00 89.25 135 ASN A O 1
ATOM 1089 N N . ASN A 1 136 ? -19.247 -4.298 -26.029 1.00 88.62 136 ASN A N 1
ATOM 1090 C CA . ASN A 1 136 ? -19.100 -5.614 -26.641 1.00 88.62 136 ASN A CA 1
ATOM 1091 C C . ASN A 1 136 ? -17.639 -6.077 -26.533 1.00 88.62 136 ASN A C 1
ATOM 1093 O O . ASN A 1 136 ? -16.740 -5.257 -26.750 1.00 88.62 136 ASN A O 1
ATOM 1097 N N . PRO A 1 137 ? -17.390 -7.376 -26.287 1.00 90.50 137 PRO A N 1
ATOM 1098 C CA . PRO A 1 137 ? -16.063 -7.961 -26.411 1.00 90.50 137 PRO A CA 1
ATOM 1099 C C . PRO A 1 137 ? -15.429 -7.676 -27.775 1.00 90.50 137 PRO A C 1
ATOM 1101 O O . PRO A 1 137 ? -16.098 -7.778 -28.811 1.00 90.50 137 PRO A O 1
ATOM 1104 N N . ILE A 1 138 ? -14.146 -7.317 -27.783 1.00 94.56 138 ILE A N 1
ATOM 1105 C CA . ILE A 1 138 ? -13.402 -7.057 -29.019 1.00 94.56 138 ILE A CA 1
ATOM 1106 C C . ILE A 1 138 ? -12.854 -8.357 -29.612 1.00 94.56 138 ILE A C 1
ATOM 1108 O O . ILE A 1 138 ? -12.410 -9.259 -28.898 1.00 94.56 138 ILE A O 1
ATOM 1112 N N . THR A 1 139 ? -12.881 -8.468 -30.938 1.00 92.25 139 THR A N 1
ATOM 1113 C CA . THR A 1 139 ? -12.297 -9.619 -31.640 1.00 92.25 139 THR A CA 1
ATOM 1114 C C . THR A 1 139 ? -10.811 -9.422 -31.931 1.00 92.25 139 THR A C 1
ATOM 1116 O O . THR A 1 139 ? -10.328 -8.299 -32.096 1.00 92.25 139 THR A O 1
ATOM 1119 N N . ARG A 1 140 ? -10.076 -10.529 -32.079 1.00 92.12 140 ARG A N 1
ATOM 1120 C CA . ARG A 1 140 ? -8.645 -10.507 -32.440 1.00 92.12 140 ARG A CA 1
ATOM 1121 C C . ARG A 1 140 ? -8.386 -9.788 -33.773 1.00 92.12 140 ARG A C 1
ATOM 1123 O O . ARG A 1 140 ? -7.402 -9.065 -33.898 1.00 92.12 140 ARG A O 1
ATOM 1130 N N . ALA A 1 141 ? -9.295 -9.919 -34.743 1.00 90.06 141 ALA A N 1
ATOM 1131 C CA . ALA A 1 141 ? -9.246 -9.180 -36.007 1.00 90.06 141 ALA A CA 1
ATOM 1132 C C . ALA A 1 141 ? -9.378 -7.655 -35.831 1.00 90.06 141 ALA A C 1
ATOM 1134 O O . ALA A 1 141 ? -8.690 -6.887 -36.505 1.00 90.06 141 ALA A O 1
ATOM 1135 N N . GLU A 1 142 ? -10.248 -7.204 -34.927 1.00 92.19 142 GLU A N 1
ATOM 1136 C CA . GLU A 1 142 ? -10.451 -5.778 -34.648 1.00 92.19 142 GLU A CA 1
ATOM 1137 C C . GLU A 1 142 ? -9.268 -5.159 -33.906 1.00 92.19 142 GLU A C 1
ATOM 1139 O O . GLU A 1 142 ? -8.880 -4.038 -34.232 1.00 92.19 142 GLU A O 1
ATOM 1144 N N . ILE A 1 143 ? -8.647 -5.905 -32.986 1.00 95.06 143 ILE A N 1
ATOM 1145 C CA . ILE A 1 143 ? -7.386 -5.513 -32.340 1.00 95.06 143 ILE A CA 1
ATOM 1146 C C . ILE A 1 143 ? -6.310 -5.218 -33.396 1.00 95.06 143 ILE A C 1
ATOM 1148 O O . ILE A 1 143 ? -5.700 -4.147 -33.369 1.00 95.06 143 ILE A O 1
ATOM 1152 N N . SER A 1 144 ? -6.120 -6.122 -34.368 1.00 92.44 144 SER A N 1
ATOM 1153 C CA . SER A 1 144 ? -5.136 -5.930 -35.445 1.00 92.44 144 SER A CA 1
ATOM 1154 C C . SER A 1 144 ? -5.438 -4.688 -36.285 1.00 92.44 144 SER A C 1
ATOM 1156 O O . SER A 1 144 ? -4.537 -3.913 -36.598 1.00 92.44 144 SER A O 1
ATOM 1158 N N . ALA A 1 145 ? -6.710 -4.460 -36.622 1.00 92.06 145 ALA A N 1
ATOM 1159 C CA . ALA A 1 145 ? -7.114 -3.292 -37.398 1.00 92.06 145 ALA A CA 1
ATOM 1160 C C . ALA A 1 145 ? -6.848 -1.974 -36.651 1.00 92.06 145 ALA A C 1
ATOM 1162 O O . ALA A 1 145 ? -6.345 -1.025 -37.250 1.00 92.06 145 ALA A O 1
ATOM 1163 N N . LEU A 1 146 ? -7.137 -1.912 -35.346 1.00 94.44 146 LEU A N 1
ATOM 1164 C CA . LEU A 1 146 ? -6.849 -0.729 -34.529 1.00 94.44 146 LEU A CA 1
ATOM 1165 C C . LEU A 1 146 ? -5.342 -0.456 -34.429 1.00 94.44 146 LEU A C 1
ATOM 1167 O O . LEU A 1 146 ? -4.931 0.693 -34.578 1.00 94.44 146 LEU A O 1
ATOM 1171 N N . MET A 1 147 ? -4.521 -1.496 -34.251 1.00 92.06 147 MET A N 1
ATOM 1172 C CA . MET A 1 147 ? -3.057 -1.375 -34.207 1.00 92.06 147 MET A CA 1
ATOM 1173 C C . MET A 1 147 ? -2.464 -0.849 -35.520 1.00 92.06 147 MET A C 1
ATOM 1175 O O . MET A 1 147 ? -1.582 0.005 -35.505 1.00 92.06 147 MET A O 1
ATOM 1179 N N . VAL A 1 148 ? -2.956 -1.303 -36.673 1.00 91.38 148 VAL A N 1
ATOM 1180 C CA . VAL A 1 148 ? -2.509 -0.767 -37.970 1.00 91.38 148 VAL A CA 1
ATOM 1181 C C . VAL A 1 148 ? -2.907 0.699 -38.126 1.00 91.38 148 VAL A C 1
ATOM 1183 O O . VAL A 1 148 ? -2.092 1.517 -38.561 1.00 91.38 148 VAL A O 1
ATOM 1186 N N . LYS A 1 149 ? -4.136 1.052 -37.728 1.00 91.56 149 LYS A N 1
ATOM 1187 C CA . LYS A 1 149 ? -4.660 2.415 -37.867 1.00 91.56 149 LYS A CA 1
ATOM 1188 C C . LYS A 1 149 ? -3.975 3.425 -36.948 1.00 91.56 149 LYS A C 1
ATOM 1190 O O . LYS A 1 149 ? -3.637 4.504 -37.424 1.00 91.56 149 LYS A O 1
ATOM 1195 N N . ILE A 1 150 ? -3.719 3.095 -35.678 1.00 91.94 150 ILE A N 1
ATOM 1196 C CA . ILE A 1 150 ? -3.036 4.014 -34.743 1.00 91.94 150 ILE A CA 1
ATOM 1197 C C . ILE A 1 150 ? -1.606 4.348 -35.190 1.00 91.94 150 ILE A C 1
ATOM 1199 O O . ILE A 1 150 ? -1.126 5.450 -34.939 1.00 91.94 150 ILE A O 1
ATOM 1203 N N . ASN A 1 151 ? -0.950 3.436 -35.912 1.00 89.44 151 ASN A N 1
ATOM 1204 C CA . ASN A 1 151 ? 0.390 3.646 -36.462 1.00 89.44 151 ASN A CA 1
ATOM 1205 C C . ASN A 1 151 ? 0.399 4.183 -37.901 1.00 89.44 151 ASN A C 1
ATOM 1207 O O . ASN A 1 151 ? 1.471 4.398 -38.466 1.00 89.44 151 ASN A O 1
ATOM 1211 N N . ASN A 1 152 ? -0.775 4.380 -38.511 1.00 87.44 152 ASN A N 1
ATOM 1212 C CA . ASN A 1 152 ? -0.920 4.785 -39.910 1.00 87.44 152 ASN A CA 1
ATOM 1213 C C . ASN A 1 152 ? -0.116 3.892 -40.885 1.00 87.44 152 ASN A C 1
ATOM 1215 O O . ASN A 1 152 ? 0.507 4.376 -41.834 1.00 87.44 152 ASN A O 1
ATOM 1219 N N . TRP A 1 153 ? -0.090 2.579 -40.637 1.00 87.81 153 TRP A N 1
ATOM 1220 C CA . TRP A 1 153 ? 0.630 1.637 -41.493 1.00 87.81 153 TRP A CA 1
ATOM 1221 C C . TRP A 1 153 ? -0.133 1.370 -42.789 1.00 87.81 153 TRP A C 1
ATOM 1223 O O . TRP A 1 153 ? -1.335 1.108 -42.795 1.00 87.81 153 TRP A O 1
ATOM 1233 N N . ASN A 1 154 ? 0.587 1.424 -43.909 1.00 73.12 154 ASN A N 1
ATOM 1234 C CA . ASN A 1 154 ? 0.007 1.241 -45.229 1.00 73.12 154 ASN A CA 1
ATOM 1235 C C . ASN A 1 154 ? -0.082 -0.248 -45.588 1.00 73.12 154 ASN A C 1
ATOM 1237 O O . ASN A 1 154 ? 0.908 -0.912 -45.878 1.00 73.12 154 ASN A O 1
ATOM 1241 N N . GLU A 1 155 ? -1.307 -0.753 -45.645 1.00 64.38 155 GLU A N 1
ATOM 1242 C CA . GLU A 1 155 ? -1.622 -2.135 -46.017 1.00 64.38 155 GLU A CA 1
ATOM 1243 C C . GLU A 1 155 ? -1.258 -2.496 -47.473 1.00 64.38 155 GLU A C 1
ATOM 1245 O O . GLU A 1 155 ? -1.292 -3.666 -47.851 1.00 64.38 155 GLU A O 1
ATOM 1250 N N . LYS A 1 156 ? -0.906 -1.511 -48.313 1.00 57.78 156 LYS A N 1
ATOM 1251 C CA . LYS A 1 156 ? -0.575 -1.715 -49.737 1.00 57.78 156 LYS A CA 1
ATOM 1252 C C . LYS A 1 156 ? 0.855 -2.198 -49.994 1.00 57.78 156 LYS A C 1
ATOM 1254 O O . LYS A 1 156 ? 1.148 -2.561 -51.129 1.00 57.78 156 LYS A O 1
ATOM 1259 N N . ASP A 1 157 ? 1.710 -2.226 -48.973 1.00 53.75 157 ASP A N 1
ATOM 1260 C CA . ASP A 1 157 ? 3.127 -2.610 -49.094 1.00 53.75 157 ASP A CA 1
ATOM 1261 C C . ASP A 1 157 ? 3.369 -4.114 -48.839 1.00 53.75 157 ASP A C 1
ATOM 1263 O O . ASP A 1 157 ? 4.505 -4.585 -48.773 1.00 53.75 157 ASP A O 1
ATOM 1267 N N . ILE A 1 158 ? 2.291 -4.894 -48.719 1.00 62.75 158 ILE A N 1
ATOM 1268 C CA . ILE A 1 158 ? 2.341 -6.342 -48.520 1.00 62.75 158 ILE A CA 1
ATOM 1269 C C . ILE A 1 158 ? 2.753 -7.017 -49.835 1.00 62.75 158 ILE A C 1
ATOM 1271 O O . ILE A 1 158 ? 1.970 -7.109 -50.783 1.00 62.75 158 ILE A O 1
ATOM 1275 N N . THR A 1 159 ? 3.984 -7.525 -49.880 1.00 55.25 159 THR A N 1
ATOM 1276 C CA . THR A 1 159 ? 4.440 -8.407 -50.957 1.00 55.25 159 THR A CA 1
ATOM 1277 C C . THR A 1 159 ? 3.852 -9.807 -50.748 1.00 55.25 159 THR A C 1
ATOM 1279 O O . THR A 1 159 ? 3.883 -10.368 -49.653 1.00 55.25 159 THR A O 1
ATOM 1282 N N . GLU A 1 160 ? 3.202 -10.332 -51.787 1.00 54.94 160 GLU A N 1
ATOM 1283 C CA . GLU A 1 160 ? 2.523 -11.629 -51.764 1.00 54.94 160 GLU A CA 1
ATOM 1284 C C . GLU A 1 160 ? 3.558 -12.753 -51.641 1.00 54.94 160 GLU A C 1
ATOM 1286 O O . GLU A 1 160 ? 4.229 -13.021 -52.626 1.00 54.94 160 GLU A O 1
ATOM 1291 N N . ASP A 1 161 ? 3.734 -13.327 -50.442 1.00 53.84 161 ASP A N 1
ATOM 1292 C CA . ASP A 1 161 ? 4.130 -14.736 -50.179 1.00 53.84 161 ASP A CA 1
ATOM 1293 C C . ASP A 1 161 ? 4.528 -14.976 -48.699 1.00 53.84 161 ASP A C 1
ATOM 1295 O O . ASP A 1 161 ? 5.430 -15.752 -48.383 1.00 53.84 161 ASP A O 1
ATOM 1299 N N . ALA A 1 162 ? 3.855 -14.324 -47.746 1.00 56.09 162 ALA A N 1
ATOM 1300 C CA . ALA A 1 162 ? 4.001 -14.666 -46.331 1.00 56.09 162 ALA A CA 1
ATOM 1301 C C . ALA A 1 162 ? 2.946 -15.712 -45.947 1.00 56.09 162 ALA A C 1
ATOM 1303 O O . ALA A 1 162 ? 1.752 -15.486 -46.141 1.00 56.09 162 ALA A O 1
ATOM 1304 N N . ASP A 1 163 ? 3.394 -16.847 -45.409 1.00 58.84 163 ASP A N 1
ATOM 1305 C CA . ASP A 1 163 ? 2.546 -17.929 -44.903 1.00 58.84 163 ASP A CA 1
ATOM 1306 C C . ASP A 1 163 ? 1.646 -17.374 -43.784 1.00 58.84 163 ASP A C 1
ATOM 1308 O O . ASP A 1 163 ? 2.098 -17.114 -42.662 1.00 58.84 163 ASP A O 1
ATOM 1312 N N . VAL A 1 164 ? 0.389 -17.056 -44.103 1.00 70.38 164 VAL A N 1
ATOM 1313 C CA . VAL A 1 164 ? -0.576 -16.519 -43.132 1.00 70.38 164 VAL A CA 1
ATOM 1314 C C . VAL A 1 164 ? -1.206 -17.688 -42.385 1.00 70.38 164 VAL A C 1
ATOM 1316 O O . VAL A 1 164 ? -1.298 -18.793 -42.910 1.00 70.38 164 VAL A O 1
ATOM 1319 N N . PHE A 1 165 ? -1.610 -17.450 -41.136 1.00 83.38 165 PHE A N 1
ATOM 1320 C CA . PHE A 1 165 ? -2.296 -18.442 -40.310 1.00 83.38 165 PHE A CA 1
ATOM 1321 C C . PHE A 1 165 ? -3.390 -19.174 -41.095 1.00 83.38 165 PHE A C 1
ATOM 1323 O O . PHE A 1 165 ? -4.108 -18.563 -41.890 1.00 83.38 165 PHE A O 1
ATOM 1330 N N . SER A 1 166 ? -3.516 -20.479 -40.858 1.00 85.12 166 SER A N 1
ATOM 1331 C CA . SER A 1 166 ? -4.330 -21.390 -41.681 1.00 85.12 166 SER A CA 1
ATOM 1332 C C . SER A 1 166 ? -5.820 -21.020 -41.779 1.00 85.12 166 SER A C 1
ATOM 1334 O O . SER A 1 166 ? -6.514 -21.452 -42.699 1.00 85.12 166 SER A O 1
ATOM 1336 N N . ASP A 1 167 ? -6.315 -20.192 -40.862 1.00 88.00 167 ASP A N 1
ATOM 1337 C CA . ASP A 1 167 ? -7.698 -19.734 -40.731 1.00 88.00 167 ASP A CA 1
ATOM 1338 C C . ASP A 1 167 ? -7.918 -18.258 -41.132 1.00 88.00 167 ASP A C 1
ATOM 1340 O O . ASP A 1 167 ? -9.003 -17.701 -40.932 1.00 88.00 167 ASP A O 1
ATOM 1344 N N . VAL A 1 168 ? -6.919 -17.610 -41.736 1.00 87.38 168 VAL A N 1
ATOM 1345 C CA . VAL A 1 168 ? -6.985 -16.214 -42.189 1.00 87.38 168 VAL A CA 1
ATOM 1346 C C . VAL A 1 168 ? -7.074 -16.160 -43.715 1.00 87.38 168 VAL A C 1
ATOM 1348 O O . VAL A 1 168 ? -6.112 -16.399 -44.438 1.00 87.38 168 VAL A O 1
ATOM 1351 N N . GLN A 1 169 ? -8.262 -15.831 -44.226 1.00 83.50 169 GLN A N 1
ATOM 1352 C CA . GLN A 1 169 ? -8.545 -15.812 -45.664 1.00 83.50 169 GLN A CA 1
ATOM 1353 C C . GLN A 1 169 ? -8.138 -14.480 -46.314 1.00 83.50 169 GLN A C 1
ATOM 1355 O O . GLN A 1 169 ? -8.460 -13.416 -45.789 1.00 83.50 169 GLN A O 1
ATOM 1360 N N . LYS A 1 170 ? -7.511 -14.535 -47.501 1.00 82.75 170 LYS A N 1
ATOM 1361 C CA . LYS A 1 170 ? -6.989 -13.372 -48.262 1.00 82.75 170 LYS A CA 1
ATOM 1362 C C . LYS A 1 170 ? -8.007 -12.261 -48.537 1.00 82.75 170 LYS A C 1
ATOM 1364 O O . LYS A 1 170 ? -7.663 -11.097 -48.688 1.00 82.75 170 LYS A O 1
ATOM 1369 N N . ASN A 1 171 ? -9.270 -12.639 -48.618 1.00 81.19 171 ASN A N 1
ATOM 1370 C CA . ASN A 1 171 ? -10.409 -11.803 -48.969 1.00 81.19 171 ASN A CA 1
ATOM 1371 C C . ASN A 1 171 ? -11.200 -11.313 -47.740 1.00 81.19 171 ASN A C 1
ATOM 1373 O O . ASN A 1 171 ? -12.216 -10.637 -47.904 1.00 81.19 171 ASN A O 1
ATOM 1377 N N . SER A 1 172 ? -10.745 -11.621 -46.523 1.00 85.75 172 SER A N 1
ATOM 1378 C CA . SER A 1 172 ? -11.310 -11.062 -45.295 1.00 85.75 172 SER A CA 1
ATOM 1379 C C . SER A 1 172 ? -10.900 -9.602 -45.107 1.00 85.75 172 SER A C 1
ATOM 1381 O O . SER A 1 172 ? -9.764 -9.227 -45.381 1.00 85.75 172 SER A O 1
ATOM 1383 N N . TRP A 1 173 ? -11.802 -8.781 -44.563 1.00 87.62 173 TRP A N 1
ATOM 1384 C CA . TRP A 1 173 ? -11.551 -7.352 -44.317 1.00 87.62 173 TRP A CA 1
ATOM 1385 C C . TRP A 1 173 ? -10.358 -7.089 -43.381 1.00 87.62 173 TRP A C 1
ATOM 1387 O O . TRP A 1 173 ? -9.718 -6.052 -43.482 1.00 87.62 173 TRP A O 1
ATOM 1397 N N . TYR A 1 174 ? -10.047 -8.039 -42.497 1.00 88.44 174 TYR A N 1
ATOM 1398 C CA . TYR A 1 174 ? -8.931 -7.979 -41.551 1.00 88.44 174 TYR A CA 1
ATOM 1399 C C . TYR A 1 174 ? -7.634 -8.594 -42.090 1.00 88.44 174 TYR A C 1
ATOM 1401 O O . TYR A 1 174 ? -6.633 -8.606 -41.379 1.00 88.44 174 TYR A O 1
ATOM 1409 N N . TYR A 1 175 ? -7.633 -9.154 -43.306 1.00 86.19 175 TYR A N 1
ATOM 1410 C CA . TYR A 1 175 ? -6.494 -9.913 -43.827 1.00 86.19 175 TYR A CA 1
ATOM 1411 C C . TYR A 1 175 ? -5.205 -9.092 -43.824 1.00 86.19 175 TYR A C 1
ATOM 1413 O O . TYR A 1 175 ? -4.187 -9.536 -43.295 1.00 86.19 175 TYR A O 1
ATOM 1421 N N . ALA A 1 176 ? -5.269 -7.882 -44.378 1.00 85.75 176 ALA A N 1
ATOM 1422 C CA . ALA A 1 176 ? -4.113 -7.009 -44.466 1.00 85.75 176 ALA A CA 1
ATOM 1423 C C . ALA A 1 176 ? -3.631 -6.569 -43.079 1.00 85.75 176 ALA A C 1
ATOM 1425 O O . ALA A 1 176 ? -2.433 -6.608 -42.817 1.00 85.75 176 ALA A O 1
ATOM 1426 N N . ALA A 1 177 ? -4.550 -6.257 -42.162 1.00 89.25 177 ALA A N 1
ATOM 1427 C CA . ALA A 1 177 ? -4.192 -5.867 -40.807 1.00 89.25 177 ALA A CA 1
ATOM 1428 C C . ALA A 1 177 ? -3.489 -6.989 -40.027 1.00 89.25 177 ALA A C 1
ATOM 1430 O O . ALA A 1 177 ? -2.428 -6.776 -39.440 1.00 89.25 177 ALA A O 1
ATOM 1431 N N . VAL A 1 178 ? -4.037 -8.208 -40.072 1.00 89.81 178 VAL A N 1
ATOM 1432 C CA . VAL A 1 178 ? -3.442 -9.386 -39.419 1.00 89.81 178 VAL A CA 1
ATOM 1433 C C . VAL A 1 178 ? -2.066 -9.690 -40.002 1.00 89.81 178 VAL A C 1
ATOM 1435 O O . VAL A 1 178 ? -1.127 -9.982 -39.263 1.00 89.81 178 VAL A O 1
ATOM 1438 N N . LEU A 1 179 ? -1.930 -9.591 -41.324 1.00 86.00 179 LEU A N 1
ATOM 1439 C CA . LEU A 1 179 ? -0.667 -9.837 -42.000 1.00 86.00 179 LEU A CA 1
ATOM 1440 C C . LEU A 1 179 ? 0.390 -8.786 -41.646 1.00 86.00 179 LEU A C 1
ATOM 1442 O O . LEU A 1 179 ? 1.513 -9.152 -41.306 1.00 86.00 179 LEU A O 1
ATOM 1446 N N . THR A 1 180 ? 0.027 -7.503 -41.636 1.00 87.19 180 THR A N 1
ATOM 1447 C CA . THR A 1 180 ? 0.913 -6.421 -41.192 1.00 87.19 180 THR A CA 1
ATOM 1448 C C . THR A 1 180 ? 1.382 -6.654 -39.758 1.00 87.19 180 THR A C 1
ATOM 1450 O O . THR A 1 180 ? 2.583 -6.643 -39.502 1.00 87.19 180 THR A O 1
ATOM 1453 N N . CYS A 1 181 ? 0.472 -6.944 -38.826 1.00 88.69 181 CYS A N 1
ATOM 1454 C CA . CYS A 1 181 ? 0.828 -7.204 -37.431 1.00 88.69 181 CYS A CA 1
ATOM 1455 C C . CYS A 1 181 ? 1.693 -8.469 -37.253 1.00 88.69 181 CYS A C 1
ATOM 1457 O O . CYS A 1 181 ? 2.572 -8.485 -36.391 1.00 88.69 181 CYS A O 1
ATOM 1459 N N . LYS A 1 182 ? 1.503 -9.508 -38.080 1.00 87.00 182 LYS A N 1
ATOM 1460 C CA . LYS A 1 182 ? 2.377 -10.693 -38.105 1.00 87.00 182 LYS A CA 1
ATOM 1461 C C . LYS A 1 182 ? 3.787 -10.342 -38.589 1.00 87.00 182 LYS A C 1
ATOM 1463 O O . LYS A 1 182 ? 4.761 -10.688 -37.929 1.00 87.00 182 LYS A O 1
ATOM 1468 N N . LEU A 1 183 ? 3.906 -9.620 -39.706 1.00 83.88 183 LEU A N 1
ATOM 1469 C CA . LEU A 1 183 ? 5.198 -9.170 -40.252 1.00 83.88 183 LEU A CA 1
ATOM 1470 C C . LEU A 1 183 ? 5.950 -8.259 -39.274 1.00 83.88 183 LEU A C 1
ATOM 1472 O O . LEU A 1 183 ? 7.175 -8.290 -39.203 1.00 83.88 183 LEU A O 1
ATOM 1476 N N . LYS A 1 184 ? 5.203 -7.481 -38.493 1.00 85.44 184 LYS A N 1
ATOM 1477 C CA . LYS A 1 184 ? 5.699 -6.589 -37.444 1.00 85.44 184 LYS A CA 1
ATOM 1478 C C . LYS A 1 184 ? 5.998 -7.311 -36.118 1.00 85.44 184 LYS A C 1
ATOM 1480 O O . LYS A 1 184 ? 6.314 -6.641 -35.147 1.00 85.44 184 LYS A O 1
ATOM 1485 N N . LYS A 1 185 ? 5.914 -8.650 -36.064 1.00 86.44 185 LYS A N 1
ATOM 1486 C CA . LYS A 1 185 ? 6.165 -9.485 -34.867 1.00 86.44 185 LYS A CA 1
ATOM 1487 C C . LYS A 1 185 ? 5.284 -9.154 -33.652 1.00 86.44 185 LYS A C 1
ATOM 1489 O O . LYS A 1 185 ? 5.634 -9.462 -32.520 1.00 86.44 185 LYS A O 1
ATOM 1494 N N . ILE A 1 186 ? 4.111 -8.568 -33.884 1.00 89.62 186 ILE A N 1
ATOM 1495 C CA . ILE A 1 186 ? 3.120 -8.305 -32.830 1.00 89.62 186 ILE A CA 1
ATOM 1496 C C . ILE A 1 186 ? 2.298 -9.570 -32.561 1.00 89.62 186 ILE A C 1
ATOM 1498 O O . ILE A 1 186 ? 1.972 -9.889 -31.419 1.00 89.62 186 ILE A O 1
ATOM 1502 N N . ILE A 1 187 ? 1.975 -10.308 -33.630 1.00 88.00 187 ILE A N 1
ATOM 1503 C CA . ILE A 1 187 ? 1.129 -11.503 -33.592 1.00 88.00 187 ILE A CA 1
ATOM 1504 C C . ILE A 1 187 ? 1.961 -12.742 -33.929 1.00 88.00 187 ILE A C 1
ATOM 1506 O O . ILE A 1 187 ? 2.368 -12.925 -35.075 1.00 88.00 187 ILE A O 1
ATOM 1510 N N . ASN A 1 188 ? 2.104 -13.642 -32.954 1.00 80.88 188 ASN A N 1
ATOM 1511 C CA . ASN A 1 188 ? 2.758 -14.946 -33.135 1.00 80.88 188 ASN A CA 1
ATOM 1512 C C . ASN A 1 188 ? 1.778 -16.062 -33.551 1.00 80.88 188 ASN A C 1
ATOM 1514 O O . ASN A 1 188 ? 2.179 -17.030 -34.192 1.00 80.88 188 ASN A O 1
ATOM 1518 N N . GLY A 1 189 ? 0.483 -15.890 -33.260 1.00 80.88 189 GLY A N 1
ATOM 1519 C CA . GLY A 1 189 ? -0.559 -16.903 -33.469 1.00 80.88 189 GLY A CA 1
ATOM 1520 C C . GLY A 1 189 ? -0.543 -18.013 -32.422 1.00 80.88 189 GLY A C 1
ATOM 1521 O O . GLY A 1 189 ? 0.248 -17.988 -31.484 1.00 80.88 189 GLY A O 1
ATOM 1522 N N . TYR A 1 190 ? -1.460 -18.965 -32.560 1.00 78.75 190 TYR A N 1
ATOM 1523 C CA . TYR A 1 190 ? -1.554 -20.108 -31.656 1.00 78.75 190 TYR A CA 1
ATOM 1524 C C . TYR A 1 190 ? -0.579 -21.225 -32.071 1.00 78.75 190 TYR A C 1
ATOM 1526 O O . TYR A 1 190 ? -0.237 -21.332 -33.253 1.00 78.75 190 TYR A O 1
ATOM 1534 N N . PRO A 1 191 ? -0.185 -22.116 -31.138 1.00 80.81 191 PRO A N 1
ATOM 1535 C CA . PRO A 1 191 ? 0.683 -23.261 -31.439 1.00 80.81 191 PRO A CA 1
ATOM 1536 C C . PRO A 1 191 ? 0.153 -24.197 -32.539 1.00 80.81 191 PRO A C 1
ATOM 1538 O O . PRO A 1 191 ? 0.925 -24.911 -33.171 1.00 80.81 191 PRO A O 1
ATOM 1541 N N . ASP A 1 192 ? -1.161 -24.187 -32.784 1.00 84.00 192 ASP A N 1
ATOM 1542 C CA . ASP A 1 192 ? -1.833 -24.947 -33.846 1.00 84.00 192 ASP A CA 1
ATOM 1543 C C . ASP A 1 192 ? -1.729 -24.288 -35.242 1.00 84.00 192 ASP A C 1
ATOM 1545 O O . ASP A 1 192 ? -2.280 -24.806 -36.215 1.00 84.00 192 ASP A O 1
ATOM 1549 N N . GLY A 1 193 ? -1.031 -23.153 -35.362 1.00 82.06 193 GLY A N 1
ATOM 1550 C CA . GLY A 1 193 ? -0.860 -22.415 -36.614 1.00 82.06 193 GLY A CA 1
ATOM 1551 C C . GLY A 1 193 ? -2.079 -21.581 -37.028 1.00 82.06 193 GLY A C 1
ATOM 1552 O O . GLY A 1 193 ? -2.167 -21.160 -38.188 1.00 82.06 193 GLY A O 1
ATOM 1553 N N . THR A 1 194 ? -3.027 -21.344 -36.117 1.00 87.75 194 THR A N 1
ATOM 1554 C CA . THR A 1 194 ? -4.218 -20.506 -36.341 1.00 87.75 194 THR A CA 1
ATOM 1555 C C . THR A 1 194 ? -4.086 -19.115 -35.704 1.00 87.75 194 THR A C 1
ATOM 1557 O O . THR A 1 194 ? -3.229 -18.872 -34.852 1.00 87.75 194 THR A O 1
ATOM 1560 N N . PHE A 1 195 ? -4.942 -18.177 -36.112 1.00 89.44 195 PHE A N 1
ATOM 1561 C CA . PHE A 1 195 ? -5.063 -16.830 -35.546 1.00 89.44 195 PHE A CA 1
ATOM 1562 C C . PHE A 1 195 ? -6.378 -16.599 -34.798 1.00 89.44 195 PHE A C 1
ATOM 1564 O O . PHE A 1 195 ? -6.431 -15.768 -33.894 1.00 89.44 195 PHE A O 1
ATOM 1571 N N . LYS A 1 196 ? -7.433 -17.316 -35.175 1.00 89.75 196 LYS A N 1
ATOM 1572 C CA . LYS A 1 196 ? -8.812 -17.227 -34.683 1.00 89.75 196 LYS A CA 1
ATOM 1573 C C . LYS A 1 196 ? -9.382 -15.804 -34.785 1.00 89.75 196 LYS A C 1
ATOM 1575 O O . LYS A 1 196 ? -9.776 -15.226 -33.775 1.00 89.75 196 LYS A O 1
ATOM 1580 N N . PRO A 1 197 ? -9.469 -15.217 -35.998 1.00 87.38 197 PRO A N 1
ATOM 1581 C CA . PRO A 1 197 ? -9.800 -13.799 -36.190 1.00 87.38 197 PRO A CA 1
ATOM 1582 C C . PRO A 1 197 ? -11.167 -13.382 -35.631 1.00 87.38 197 PRO A C 1
ATOM 1584 O O . PRO A 1 197 ? -11.325 -12.244 -35.199 1.00 87.38 197 PRO A O 1
ATOM 1587 N N . GLY A 1 198 ? -12.149 -14.288 -35.653 1.00 84.31 198 GLY A N 1
ATOM 1588 C CA . GLY A 1 198 ? -13.504 -14.031 -35.160 1.00 84.31 198 GLY A CA 1
ATOM 1589 C C . GLY A 1 198 ? -13.703 -14.286 -33.666 1.00 84.31 198 GLY A C 1
ATOM 1590 O O . GLY A 1 198 ? -14.788 -14.011 -33.162 1.00 84.31 198 GLY A O 1
ATOM 1591 N N . ASN A 1 199 ? -12.698 -14.815 -32.961 1.00 88.75 199 ASN A N 1
ATOM 1592 C CA . ASN A 1 199 ? -12.805 -15.050 -31.526 1.00 88.75 199 ASN A CA 1
ATOM 1593 C C . ASN A 1 199 ? -12.636 -13.740 -30.756 1.00 88.75 199 ASN A C 1
ATOM 1595 O O . ASN A 1 199 ? -11.839 -12.874 -31.138 1.00 88.75 199 ASN A O 1
ATOM 1599 N N . TYR A 1 200 ? -13.372 -13.627 -29.653 1.00 91.50 200 TYR A N 1
ATOM 1600 C CA . TYR A 1 200 ? -13.157 -12.571 -28.675 1.00 91.50 200 TYR A CA 1
ATOM 1601 C C . TYR A 1 200 ? -11.821 -12.781 -27.969 1.00 91.50 200 TYR A C 1
ATOM 1603 O O . TYR A 1 200 ? -11.482 -13.911 -27.615 1.00 91.50 200 TYR A O 1
ATOM 1611 N N . ALA A 1 201 ? -11.070 -11.696 -27.804 1.00 91.50 201 ALA A N 1
ATOM 1612 C CA . ALA A 1 201 ? -9.795 -11.726 -27.107 1.00 91.50 201 ALA A CA 1
ATOM 1613 C C . ALA A 1 201 ? -10.028 -11.665 -25.596 1.00 91.50 201 ALA A C 1
ATOM 1615 O O . ALA A 1 201 ? -10.790 -10.816 -25.115 1.00 91.50 201 ALA A O 1
ATOM 1616 N N . SER A 1 202 ? -9.366 -12.550 -24.848 1.00 92.75 202 SER A N 1
ATOM 1617 C CA . SER A 1 202 ? -9.245 -12.353 -23.404 1.00 92.75 202 SER A CA 1
ATOM 1618 C C . SER A 1 202 ? -8.357 -11.142 -23.108 1.00 92.75 202 SER A C 1
ATOM 1620 O O . SER A 1 202 ? -7.608 -10.675 -23.973 1.00 92.75 202 SER A O 1
ATOM 1622 N N . ARG A 1 203 ? -8.427 -10.620 -21.885 1.00 91.94 203 ARG A N 1
ATOM 1623 C CA . A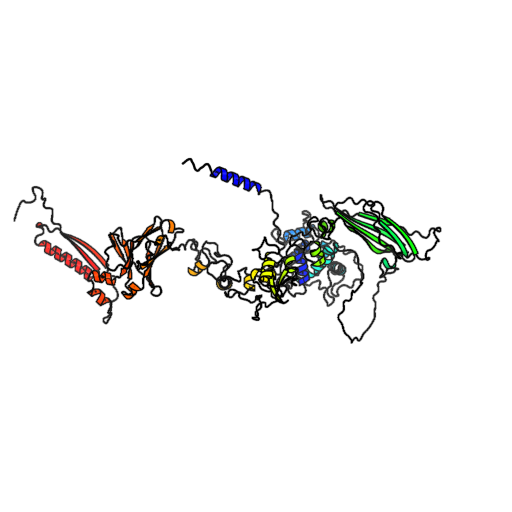RG A 1 203 ? -7.575 -9.520 -21.419 1.00 91.94 203 ARG A CA 1
ATOM 1624 C C . ARG A 1 203 ? -6.099 -9.891 -21.522 1.00 91.94 203 ARG A C 1
ATOM 1626 O O . ARG A 1 203 ? -5.330 -9.115 -22.076 1.00 91.94 203 ARG A O 1
ATOM 1633 N N . ALA A 1 204 ? -5.732 -11.107 -21.124 1.00 90.69 204 ALA A N 1
ATOM 1634 C CA . ALA A 1 204 ? -4.385 -11.644 -21.290 1.00 90.69 204 ALA A CA 1
ATOM 1635 C C . ALA A 1 204 ? -3.925 -11.665 -22.753 1.00 90.69 204 ALA A C 1
ATOM 1637 O O . ALA A 1 204 ? -2.824 -11.220 -23.061 1.00 90.69 204 ALA A O 1
ATOM 1638 N N . GLU A 1 205 ? -4.768 -12.130 -23.679 1.00 90.56 205 GLU A N 1
ATOM 1639 C CA . GLU A 1 205 ? -4.423 -12.140 -25.104 1.00 90.56 205 GLU A CA 1
ATOM 1640 C C . GLU A 1 205 ? -4.270 -10.728 -25.675 1.00 90.56 205 GLU A C 1
ATOM 1642 O O . GLU A 1 205 ? -3.340 -10.467 -26.438 1.00 90.56 205 GLU A O 1
ATOM 1647 N N . ALA A 1 206 ? -5.170 -9.814 -25.314 1.00 93.69 206 ALA A N 1
ATOM 1648 C CA . ALA A 1 206 ? -5.123 -8.432 -25.771 1.00 93.69 206 ALA A CA 1
ATOM 1649 C C . ALA A 1 206 ? -3.887 -7.695 -25.233 1.00 93.69 206 ALA A C 1
ATOM 1651 O O . ALA A 1 206 ? -3.226 -6.979 -25.987 1.00 93.69 206 ALA A O 1
ATOM 1652 N N . PHE A 1 207 ? -3.541 -7.911 -23.963 1.00 94.50 207 PHE A N 1
ATOM 1653 C CA . PHE A 1 207 ? -2.371 -7.318 -23.321 1.00 94.50 207 PHE A CA 1
ATOM 1654 C C . PHE A 1 207 ? -1.063 -7.937 -23.803 1.00 94.50 207 PHE A C 1
ATOM 1656 O O . PHE A 1 207 ? -0.134 -7.193 -24.074 1.00 94.50 207 PHE A O 1
ATOM 1663 N N . ALA A 1 208 ? -0.992 -9.243 -24.062 1.00 92.12 208 ALA A N 1
ATOM 1664 C CA . ALA A 1 208 ? 0.191 -9.841 -24.684 1.00 92.12 208 ALA A CA 1
ATOM 1665 C C . ALA A 1 208 ? 0.466 -9.262 -26.087 1.00 92.12 208 ALA A C 1
ATOM 1667 O O . ALA A 1 208 ? 1.608 -8.954 -26.430 1.00 92.12 208 ALA A O 1
ATOM 1668 N N . LEU A 1 209 ? -0.581 -9.055 -26.898 1.00 92.50 209 LEU A N 1
ATOM 1669 C CA . LEU A 1 209 ? -0.442 -8.395 -28.200 1.00 92.50 209 LEU A CA 1
ATOM 1670 C C . LEU A 1 209 ? 0.011 -6.941 -28.050 1.00 92.50 209 LEU A C 1
ATOM 1672 O O . LEU A 1 209 ? 0.894 -6.498 -28.785 1.00 92.50 209 LEU A O 1
ATOM 1676 N N . LEU A 1 210 ? -0.577 -6.200 -27.109 1.00 94.12 210 LEU A N 1
ATOM 1677 C CA . LEU A 1 210 ? -0.196 -4.816 -26.852 1.00 94.12 210 LEU A CA 1
ATOM 1678 C C . LEU A 1 210 ? 1.241 -4.707 -26.329 1.00 94.12 210 LEU A C 1
ATOM 1680 O O . LEU A 1 210 ? 1.983 -3.867 -26.818 1.00 94.12 210 LEU A O 1
ATOM 1684 N N . ALA A 1 211 ? 1.660 -5.585 -25.421 1.00 92.50 211 ALA A N 1
ATOM 1685 C CA . ALA A 1 211 ? 3.022 -5.642 -24.905 1.00 92.50 211 ALA A CA 1
ATOM 1686 C C . ALA A 1 211 ? 4.018 -5.906 -26.037 1.00 92.50 211 ALA A C 1
ATOM 1688 O O . ALA A 1 211 ? 5.004 -5.192 -26.159 1.00 92.50 211 ALA A O 1
ATOM 1689 N N . ASN A 1 212 ? 3.724 -6.838 -26.951 1.00 91.94 212 ASN A N 1
ATOM 1690 C CA . ASN A 1 212 ? 4.558 -7.038 -28.140 1.00 91.94 212 ASN A CA 1
ATOM 1691 C C . ASN A 1 212 ? 4.607 -5.797 -29.037 1.00 91.94 212 ASN A C 1
ATOM 1693 O O . ASN A 1 212 ? 5.639 -5.524 -29.642 1.00 91.94 212 ASN A O 1
ATOM 1697 N N . TYR A 1 213 ? 3.507 -5.055 -29.166 1.00 92.62 213 TYR A N 1
ATOM 1698 C CA . TYR A 1 213 ? 3.505 -3.795 -29.907 1.00 92.62 213 TYR A CA 1
ATOM 1699 C C . TYR A 1 213 ? 4.391 -2.741 -29.230 1.00 92.62 213 TYR A C 1
ATOM 1701 O O . TYR A 1 213 ? 5.230 -2.149 -29.904 1.00 92.62 213 TYR A O 1
ATOM 1709 N N . VAL A 1 214 ? 4.243 -2.548 -27.919 1.00 90.69 214 VAL A N 1
ATOM 1710 C CA . VAL A 1 214 ? 5.030 -1.582 -27.140 1.00 90.69 214 VAL A CA 1
ATOM 1711 C C . VAL A 1 214 ? 6.514 -1.954 -27.193 1.00 90.69 214 VAL A C 1
ATOM 1713 O O . VAL A 1 214 ? 7.312 -1.147 -27.661 1.00 90.69 214 VAL A O 1
ATOM 1716 N N . ARG A 1 215 ? 6.866 -3.217 -26.921 1.00 87.75 215 ARG A N 1
ATOM 1717 C CA . ARG A 1 215 ? 8.245 -3.729 -27.018 1.00 87.75 215 ARG A CA 1
ATOM 1718 C C . ARG A 1 215 ? 8.879 -3.498 -28.382 1.00 87.75 215 ARG A C 1
ATOM 1720 O O . ARG A 1 215 ? 10.047 -3.159 -28.458 1.00 87.75 215 ARG A O 1
ATOM 1727 N N . ASN A 1 216 ? 8.131 -3.705 -29.469 1.00 82.44 216 ASN A N 1
ATOM 1728 C CA . ASN A 1 216 ? 8.699 -3.666 -30.820 1.00 82.44 216 ASN A CA 1
ATOM 1729 C C . ASN A 1 216 ? 8.669 -2.285 -31.494 1.00 82.44 216 ASN A C 1
ATOM 1731 O O . ASN A 1 216 ? 9.362 -2.120 -32.497 1.00 82.44 216 ASN A O 1
ATOM 1735 N N . PHE A 1 217 ? 7.854 -1.337 -31.021 1.00 81.00 217 PHE A N 1
ATOM 1736 C CA . PHE A 1 217 ? 7.601 -0.074 -31.741 1.00 81.00 217 PHE A CA 1
ATOM 1737 C C . PHE A 1 217 ? 7.492 1.170 -30.869 1.00 81.00 217 PHE A C 1
ATOM 1739 O O . PHE A 1 217 ? 7.388 2.264 -31.412 1.00 81.00 217 PHE A O 1
ATOM 1746 N N . ILE A 1 218 ? 7.412 1.019 -29.553 1.00 78.06 218 ILE A N 1
ATOM 1747 C CA . ILE A 1 218 ? 7.417 2.151 -28.629 1.00 78.06 218 ILE A CA 1
ATOM 1748 C C . ILE A 1 218 ? 8.761 2.164 -27.907 1.00 78.06 218 ILE A C 1
ATOM 1750 O O . ILE A 1 218 ? 9.461 3.166 -27.968 1.00 78.06 218 ILE A O 1
ATOM 1754 N N . ASP A 1 219 ? 9.164 1.020 -27.359 1.00 69.88 219 ASP A N 1
ATOM 1755 C CA . ASP A 1 219 ? 10.426 0.881 -26.630 1.00 69.88 219 ASP A CA 1
ATOM 1756 C C . ASP A 1 219 ? 11.598 0.606 -27.582 1.00 69.88 219 ASP A C 1
ATOM 1758 O O . ASP A 1 219 ? 12.688 1.127 -27.394 1.00 69.88 219 ASP A O 1
ATOM 1762 N N . LYS A 1 220 ? 11.379 -0.129 -28.682 1.00 46.88 220 LYS A N 1
ATOM 1763 C CA . LYS A 1 220 ? 12.439 -0.423 -29.666 1.00 46.88 220 LYS A CA 1
ATOM 1764 C C . LYS A 1 220 ? 12.969 0.795 -30.430 1.00 46.88 220 LYS A C 1
ATOM 1766 O O . LYS A 1 220 ? 14.044 0.713 -31.018 1.00 46.88 220 LYS A O 1
ATOM 1771 N N . ASP A 1 221 ? 12.238 1.910 -30.423 1.00 37.72 221 ASP A N 1
ATOM 1772 C CA . ASP A 1 221 ? 12.719 3.181 -30.979 1.00 37.72 221 ASP A CA 1
ATOM 1773 C C . ASP A 1 221 ? 13.795 3.839 -30.075 1.00 37.72 221 ASP A C 1
ATOM 1775 O O . ASP A 1 221 ? 14.350 4.874 -30.452 1.00 37.72 221 ASP A O 1
ATOM 1779 N N . LEU A 1 222 ? 14.130 3.222 -28.928 1.00 37.97 222 LEU A N 1
ATOM 1780 C CA . LEU A 1 222 ? 15.244 3.591 -28.046 1.00 37.97 222 LEU A CA 1
ATOM 1781 C C . LEU A 1 222 ? 16.515 2.717 -28.235 1.00 37.97 222 LEU A C 1
ATOM 1783 O O . LEU A 1 222 ? 17.562 3.121 -27.743 1.00 37.97 222 LEU A O 1
ATOM 1787 N N . ASP A 1 223 ? 16.483 1.616 -29.019 1.00 31.92 223 ASP A N 1
ATOM 1788 C CA . ASP A 1 223 ? 17.522 0.548 -29.002 1.00 31.92 223 ASP A CA 1
ATOM 1789 C C . ASP A 1 223 ? 18.069 0.030 -30.374 1.00 31.92 223 ASP A C 1
ATOM 1791 O O . ASP A 1 223 ? 18.538 -1.107 -30.481 1.00 31.92 223 ASP A O 1
ATOM 1795 N N . GLU A 1 224 ? 18.082 0.804 -31.468 1.00 26.97 224 GLU A N 1
ATOM 1796 C CA . GLU A 1 224 ? 18.815 0.416 -32.710 1.00 26.97 224 GLU A CA 1
ATOM 1797 C C . GLU A 1 224 ? 20.014 1.373 -32.943 1.00 26.97 224 GLU A C 1
ATOM 1799 O O . GLU A 1 224 ? 19.811 2.569 -33.153 1.00 26.97 224 GLU A O 1
ATOM 1804 N N . GLU A 1 225 ? 21.309 0.993 -32.887 1.00 28.53 225 GLU A N 1
ATOM 1805 C CA . GLU A 1 225 ? 22.069 -0.195 -33.368 1.00 28.53 225 GLU A CA 1
ATOM 1806 C C . GLU A 1 225 ? 23.528 -0.231 -32.787 1.00 28.53 225 GLU A C 1
ATOM 1808 O O . GLU A 1 225 ? 23.952 0.809 -32.270 1.00 28.53 225 GLU A O 1
ATOM 1813 N N . PRO A 1 226 ? 24.409 -1.260 -33.020 1.00 31.48 226 PRO A N 1
ATOM 1814 C CA . PRO A 1 226 ? 24.234 -2.563 -33.698 1.00 31.48 226 PRO A CA 1
ATOM 1815 C C . PRO A 1 226 ? 24.824 -3.801 -32.956 1.00 31.48 226 PRO A C 1
ATOM 1817 O O . PRO A 1 226 ? 25.579 -3.708 -31.990 1.00 31.48 226 PRO A O 1
ATOM 1820 N N . GLU A 1 227 ? 24.514 -4.981 -33.503 1.00 33.56 227 GLU A N 1
ATOM 1821 C CA . GLU A 1 227 ? 25.011 -6.332 -33.185 1.00 33.56 227 GLU A CA 1
ATOM 1822 C C . GLU A 1 227 ? 26.451 -6.443 -32.621 1.00 33.56 227 GLU A C 1
ATOM 1824 O O . GLU A 1 227 ? 27.428 -6.054 -33.268 1.00 33.56 227 GLU A O 1
ATOM 1829 N N . LYS A 1 228 ? 26.606 -7.135 -31.478 1.00 27.16 228 LYS A N 1
ATOM 1830 C CA . LYS A 1 228 ? 27.869 -7.784 -31.080 1.00 27.16 228 LYS A CA 1
ATOM 1831 C C . LYS A 1 228 ? 27.778 -9.298 -31.279 1.00 27.16 228 LYS A C 1
ATOM 1833 O O . LYS A 1 228 ? 26.984 -9.993 -30.653 1.00 27.16 228 LYS A O 1
ATOM 1838 N N . THR A 1 229 ? 28.644 -9.799 -32.153 1.00 25.72 229 THR A N 1
ATOM 1839 C CA . THR A 1 229 ? 29.006 -11.214 -32.305 1.00 25.72 229 THR A CA 1
ATOM 1840 C C . THR A 1 229 ? 29.615 -11.807 -31.020 1.00 25.72 229 THR A C 1
ATOM 1842 O O . THR A 1 229 ? 30.231 -11.071 -30.250 1.00 25.72 229 THR A O 1
ATOM 1845 N N . PRO A 1 230 ? 29.521 -13.136 -30.812 1.00 35.66 230 PRO A N 1
ATOM 1846 C CA . PRO A 1 230 ? 29.899 -13.798 -29.564 1.00 35.66 230 PRO A CA 1
ATOM 1847 C C . PRO A 1 230 ? 31.413 -14.049 -29.433 1.00 35.66 230 PRO A C 1
ATOM 1849 O O . PRO A 1 230 ? 32.046 -14.618 -30.322 1.00 35.66 230 PRO A O 1
ATOM 1852 N N . GLY A 1 231 ? 31.967 -13.696 -28.275 1.00 25.02 231 GLY A N 1
ATOM 1853 C CA . GLY A 1 231 ? 33.307 -14.044 -27.784 1.00 25.02 231 GLY A CA 1
ATOM 1854 C C . GLY A 1 231 ? 33.525 -13.298 -26.462 1.00 25.02 231 GLY A C 1
ATOM 1855 O O . GLY A 1 231 ? 33.139 -12.145 -26.361 1.00 25.02 231 GLY A O 1
ATOM 1856 N N . THR A 1 232 ? 34.055 -13.850 -25.379 1.00 24.69 232 THR A N 1
ATOM 1857 C CA . THR A 1 232 ? 34.884 -15.039 -25.191 1.00 24.69 232 THR A CA 1
ATOM 1858 C C . THR A 1 232 ? 34.760 -15.434 -23.721 1.00 24.69 232 THR A C 1
ATOM 1860 O O . THR A 1 232 ? 34.776 -14.582 -22.839 1.00 24.69 232 THR A O 1
ATOM 1863 N N . THR A 1 233 ? 34.647 -16.731 -23.476 1.00 24.19 233 THR A N 1
ATOM 1864 C CA . THR A 1 233 ? 34.670 -17.373 -22.162 1.00 24.19 233 THR A CA 1
ATOM 1865 C C . THR A 1 233 ? 35.980 -17.089 -21.424 1.00 24.19 233 THR A C 1
ATOM 1867 O O . THR A 1 233 ? 37.052 -17.429 -21.931 1.00 24.19 233 THR A O 1
ATOM 1870 N N . HIS A 1 234 ? 35.897 -16.552 -20.207 1.00 26.73 234 HIS A N 1
ATOM 1871 C CA . HIS A 1 234 ? 36.924 -16.757 -19.189 1.00 26.73 234 HIS A CA 1
ATOM 1872 C C . HIS A 1 234 ? 36.477 -17.904 -18.282 1.00 26.73 234 HIS A C 1
ATOM 1874 O O . HIS A 1 234 ? 35.612 -17.751 -17.428 1.00 26.73 234 HIS A O 1
ATOM 1880 N N . ASP A 1 235 ? 37.063 -19.075 -18.523 1.00 24.78 235 ASP A N 1
ATOM 1881 C CA . ASP A 1 235 ? 36.951 -20.241 -17.658 1.00 24.78 235 ASP A CA 1
ATOM 1882 C C . ASP A 1 235 ? 37.581 -19.955 -16.283 1.00 24.78 235 ASP A C 1
ATOM 1884 O O . ASP A 1 235 ? 38.791 -19.735 -16.184 1.00 24.78 235 ASP A O 1
ATOM 1888 N N . VAL A 1 236 ? 36.790 -20.086 -15.215 1.00 25.03 236 VAL A N 1
ATOM 1889 C CA . VAL A 1 236 ? 37.280 -20.505 -13.893 1.00 25.03 236 VAL A CA 1
ATOM 1890 C C . VAL A 1 236 ? 36.523 -21.770 -13.477 1.00 25.03 236 VAL A C 1
ATOM 1892 O O . VAL A 1 236 ? 35.450 -21.745 -12.895 1.00 25.03 236 VAL A O 1
ATOM 1895 N N . VAL A 1 237 ? 37.114 -22.892 -13.886 1.00 25.38 237 VAL A N 1
ATOM 1896 C CA . VAL A 1 237 ? 37.188 -24.214 -13.240 1.00 25.38 237 VAL A CA 1
ATOM 1897 C C . VAL A 1 237 ? 36.083 -24.601 -12.235 1.00 25.38 237 VAL A C 1
ATOM 1899 O O . VAL A 1 237 ? 36.118 -24.224 -11.069 1.00 25.38 237 VAL A O 1
ATOM 1902 N N . SER A 1 238 ? 35.263 -25.584 -12.626 1.00 24.33 238 SER A N 1
ATOM 1903 C CA . SER A 1 238 ? 34.804 -26.664 -11.735 1.00 24.33 238 SER A CA 1
ATOM 1904 C C . SER A 1 238 ? 35.033 -28.031 -12.411 1.00 24.33 238 SER A C 1
ATOM 1906 O O . SER A 1 238 ? 34.778 -28.157 -13.612 1.00 24.33 238 SER A O 1
ATOM 1908 N N . PRO A 1 239 ? 35.574 -29.060 -11.719 1.00 26.12 239 PRO A N 1
ATOM 1909 C CA . PRO A 1 239 ? 36.069 -30.265 -12.382 1.00 26.12 239 PRO A CA 1
ATOM 1910 C C . PRO A 1 239 ? 35.067 -31.440 -12.434 1.00 26.12 239 PRO A C 1
ATOM 1912 O O . PRO A 1 239 ? 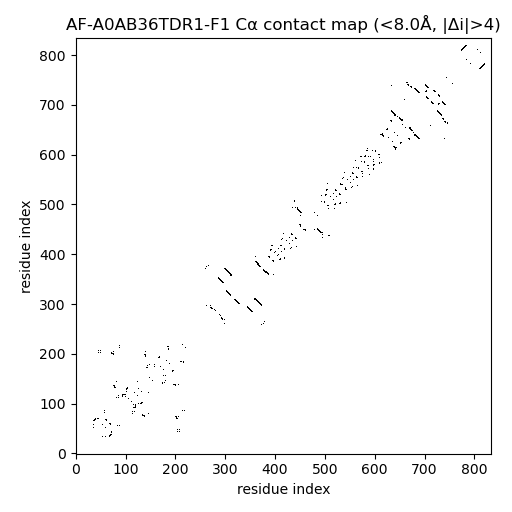34.546 -31.877 -11.413 1.00 26.12 239 PRO A O 1
ATOM 1915 N N . THR A 1 240 ? 35.029 -32.074 -13.620 1.00 26.38 240 THR A N 1
ATOM 1916 C CA . THR A 1 240 ? 34.856 -33.528 -13.924 1.00 26.38 240 THR A CA 1
ATOM 1917 C C . THR A 1 240 ? 33.431 -34.125 -14.059 1.00 26.38 240 THR A C 1
ATOM 1919 O O . THR A 1 240 ? 32.481 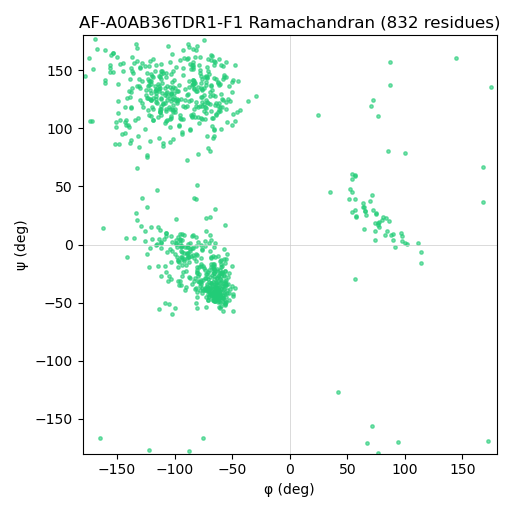-33.589 -13.510 1.00 26.38 240 THR A O 1
ATOM 1922 N N . PRO A 1 241 ? 33.251 -35.269 -14.772 1.00 28.77 241 PRO A N 1
ATOM 1923 C CA . PRO A 1 241 ? 33.360 -35.427 -16.229 1.00 28.77 241 PRO A CA 1
ATOM 1924 C C . PRO A 1 241 ? 32.143 -36.161 -16.865 1.00 28.77 241 PRO A C 1
ATOM 1926 O O . PRO A 1 241 ? 31.518 -37.033 -16.269 1.00 28.77 241 PRO A O 1
ATOM 1929 N N . ASN A 1 242 ? 31.870 -35.864 -18.138 1.00 26.41 242 ASN A N 1
ATOM 1930 C CA . ASN A 1 242 ? 30.874 -36.534 -18.998 1.00 26.41 242 ASN A CA 1
ATOM 1931 C C . ASN A 1 242 ? 31.296 -37.994 -19.339 1.00 26.41 242 ASN A C 1
ATOM 1933 O O . ASN A 1 242 ? 32.501 -38.273 -19.310 1.00 26.41 242 ASN A O 1
ATOM 1937 N N . PRO A 1 243 ? 30.392 -38.927 -19.733 1.00 29.52 243 PRO A N 1
ATOM 1938 C CA . PRO A 1 243 ? 30.021 -39.001 -21.158 1.00 29.52 243 PRO A CA 1
ATOM 1939 C C . PRO A 1 243 ? 28.621 -39.579 -21.480 1.00 29.52 243 PRO A C 1
ATOM 1941 O O . PRO A 1 243 ? 28.173 -40.558 -20.883 1.00 29.52 243 PRO A O 1
ATOM 1944 N N . GLY A 1 244 ? 28.005 -39.097 -22.567 1.00 24.45 244 GLY A N 1
ATOM 1945 C CA . GLY A 1 244 ? 26.926 -39.840 -23.227 1.00 24.45 244 GLY A CA 1
ATOM 1946 C C . GLY A 1 244 ? 26.113 -39.074 -24.267 1.00 24.45 244 GLY A C 1
ATOM 1947 O O . GLY A 1 244 ? 24.919 -38.887 -24.074 1.00 24.45 244 GLY A O 1
ATOM 1948 N N . THR A 1 245 ? 26.709 -38.685 -25.397 1.00 26.84 245 THR A N 1
ATOM 1949 C CA . THR A 1 245 ? 25.930 -38.417 -26.620 1.00 26.84 245 THR A CA 1
ATOM 1950 C C . THR A 1 245 ? 25.675 -39.714 -27.387 1.00 26.84 245 THR A C 1
ATOM 1952 O O . THR A 1 245 ? 26.566 -40.558 -27.524 1.00 26.84 245 THR A O 1
ATOM 1955 N N . PRO A 1 246 ? 24.473 -39.849 -27.962 1.00 24.47 246 PRO A N 1
ATOM 1956 C CA . PRO A 1 246 ? 24.386 -40.176 -29.378 1.00 24.47 246 PRO A CA 1
ATOM 1957 C C . PRO A 1 246 ? 23.587 -39.123 -30.155 1.00 24.47 246 PRO A C 1
ATOM 1959 O O . PRO A 1 246 ? 22.534 -38.645 -29.749 1.00 24.47 246 PRO A O 1
ATOM 1962 N N . SER A 1 247 ? 24.158 -38.813 -31.306 1.00 25.31 247 SER A N 1
ATOM 1963 C CA . SER A 1 247 ? 23.735 -37.962 -32.411 1.00 25.31 247 SER A CA 1
ATOM 1964 C C . SER A 1 247 ? 22.436 -38.388 -33.108 1.00 25.31 247 SER A C 1
ATOM 1966 O O . SER A 1 247 ? 22.103 -39.569 -33.103 1.00 25.31 247 SER A O 1
ATOM 1968 N N . LEU A 1 248 ? 21.788 -37.445 -33.816 1.00 24.34 248 LEU A N 1
ATOM 1969 C CA . LEU A 1 248 ? 21.161 -37.610 -35.149 1.00 24.34 248 LEU A CA 1
ATOM 1970 C C . LEU A 1 248 ? 20.805 -36.205 -35.748 1.00 24.34 248 LEU A C 1
ATOM 1972 O O . LEU A 1 248 ? 20.962 -35.219 -35.038 1.00 24.34 248 LEU A O 1
ATOM 1976 N N . PRO A 1 249 ? 20.431 -36.041 -37.039 1.00 26.30 249 PRO A N 1
ATOM 1977 C CA . PRO A 1 249 ? 21.308 -35.594 -38.124 1.00 26.30 249 PRO A CA 1
ATOM 1978 C C . PRO A 1 249 ? 20.838 -34.314 -38.867 1.00 26.30 249 PRO A C 1
ATOM 1980 O O . PRO A 1 249 ? 19.826 -33.697 -38.560 1.00 26.30 249 PRO A O 1
ATOM 1983 N N . SER A 1 250 ? 21.612 -33.957 -39.895 1.00 24.03 250 SER A N 1
ATOM 1984 C CA . SER A 1 250 ? 21.496 -32.816 -40.812 1.00 24.03 250 SER A CA 1
ATOM 1985 C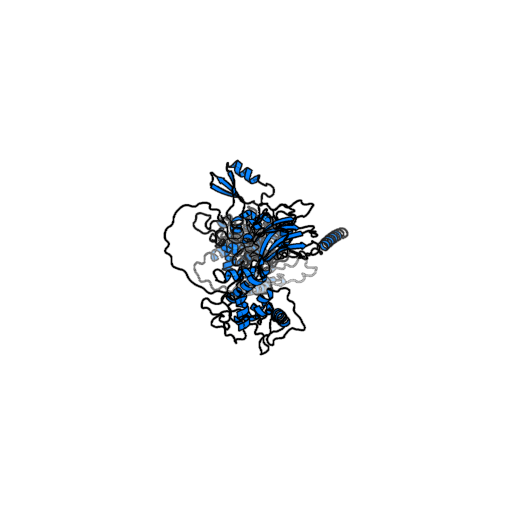 C . SER A 1 250 ? 20.301 -32.793 -41.786 1.00 24.03 250 SER A C 1
ATOM 1987 O O . SER A 1 250 ? 19.855 -33.843 -42.248 1.00 24.03 250 SER A O 1
ATOM 1989 N N . SER A 1 251 ? 20.055 -31.576 -42.307 1.00 24.61 251 SER A N 1
ATOM 1990 C CA . SER A 1 251 ? 19.441 -31.175 -43.601 1.00 24.61 251 SER A CA 1
ATOM 1991 C C . SER A 1 251 ? 17.906 -31.050 -43.638 1.00 24.61 251 SER A C 1
ATOM 1993 O O . SER A 1 251 ? 17.212 -31.904 -43.113 1.00 24.61 251 SER A O 1
ATOM 1995 N N . GLY A 1 252 ? 17.291 -30.029 -44.252 1.00 23.41 252 GLY A N 1
ATOM 1996 C CA . GLY A 1 252 ? 17.798 -28.935 -45.083 1.00 23.41 252 GLY A CA 1
ATOM 1997 C C . GLY A 1 252 ? 16.710 -27.881 -45.377 1.00 23.41 252 GLY A C 1
ATOM 1998 O O . GLY A 1 252 ? 15.528 -28.188 -45.383 1.00 23.41 252 GLY A O 1
ATOM 1999 N N . SER A 1 253 ? 17.142 -26.634 -45.580 1.00 24.72 253 SER A N 1
ATOM 2000 C CA . SER A 1 253 ? 16.990 -25.807 -46.792 1.00 24.72 253 SER A CA 1
ATOM 2001 C C . SER A 1 253 ? 15.620 -25.170 -47.073 1.00 24.72 253 SER A C 1
ATOM 2003 O O . SER A 1 253 ? 14.689 -25.817 -47.537 1.00 24.72 253 SER A O 1
ATOM 2005 N N . GLY A 1 254 ? 15.594 -23.841 -46.932 1.00 23.39 254 GLY A N 1
ATOM 2006 C CA . GLY A 1 254 ? 14.700 -22.908 -47.618 1.00 23.39 254 GLY A CA 1
ATOM 2007 C C . GLY A 1 254 ? 15.426 -21.565 -47.748 1.00 23.39 254 GLY A C 1
ATOM 2008 O O . GLY A 1 254 ? 15.600 -20.857 -46.767 1.00 23.39 254 GLY A O 1
ATOM 2009 N N . SER A 1 255 ? 15.968 -21.285 -48.933 1.00 25.03 255 SER A N 1
ATOM 2010 C CA . SER A 1 255 ? 16.883 -20.178 -49.229 1.00 25.03 255 SER A CA 1
ATOM 2011 C C . SER A 1 255 ? 16.144 -18.973 -49.815 1.00 25.03 255 SER A C 1
ATOM 2013 O O . SER A 1 255 ? 15.455 -19.116 -50.821 1.00 25.03 255 SER A O 1
ATOM 2015 N N . THR A 1 256 ? 16.412 -17.775 -49.293 1.00 26.70 256 THR A N 1
ATOM 2016 C CA . THR A 1 256 ? 16.563 -16.567 -50.117 1.00 26.70 256 THR A CA 1
ATOM 2017 C C . THR A 1 256 ? 18.045 -16.190 -50.120 1.00 26.70 256 THR A C 1
ATOM 2019 O O . THR A 1 256 ? 18.746 -16.226 -49.108 1.00 26.70 256 THR A O 1
ATOM 2022 N N . ILE A 1 257 ? 18.586 -15.986 -51.315 1.00 31.53 257 ILE A N 1
ATOM 2023 C CA . ILE A 1 257 ? 20.018 -15.818 -51.547 1.00 31.53 257 ILE A CA 1
ATOM 2024 C C . ILE A 1 257 ? 20.351 -14.335 -51.363 1.00 31.53 257 ILE A C 1
ATOM 2026 O O . ILE A 1 257 ? 20.187 -13.563 -52.302 1.00 31.53 257 ILE A O 1
ATOM 2030 N N . GLU A 1 258 ? 20.868 -13.936 -50.199 1.00 35.09 258 GLU A N 1
ATOM 2031 C CA . GLU A 1 258 ? 21.794 -12.796 -50.151 1.00 35.09 258 GLU A CA 1
ATOM 2032 C C . GLU A 1 258 ? 22.950 -13.104 -51.108 1.00 35.09 258 GLU A C 1
ATOM 2034 O O . GLU A 1 258 ? 23.651 -14.110 -50.941 1.00 35.09 258 GLU A O 1
ATOM 2039 N N . LYS A 1 259 ? 23.094 -12.296 -52.156 1.00 46.16 259 LYS A N 1
ATOM 2040 C CA . LYS A 1 259 ? 24.247 -12.330 -53.053 1.00 46.16 259 LYS A CA 1
ATOM 2041 C C . LYS A 1 259 ? 25.145 -11.153 -52.695 1.00 46.16 259 LYS A C 1
ATOM 2043 O O . LYS A 1 259 ? 24.659 -10.030 -52.631 1.00 46.16 259 LYS A O 1
ATOM 2048 N N . GLY A 1 260 ? 26.428 -11.429 -52.497 1.00 59.25 260 GLY A N 1
ATOM 2049 C CA . GLY A 1 260 ? 27.452 -10.415 -52.265 1.00 59.25 260 GLY A CA 1
ATOM 2050 C C . GLY A 1 260 ? 28.522 -10.881 -51.278 1.00 59.25 260 GLY A C 1
ATOM 2051 O O . GLY A 1 260 ? 28.293 -11.846 -50.545 1.00 59.25 260 GLY A O 1
ATOM 2052 N N . PRO A 1 261 ? 29.699 -10.240 -51.272 1.00 67.75 261 PRO A N 1
ATOM 2053 C CA . PRO A 1 261 ? 30.821 -10.628 -50.422 1.00 67.75 261 PRO A CA 1
ATOM 2054 C C . PRO A 1 261 ? 30.592 -10.390 -48.919 1.00 67.75 261 PRO A C 1
ATOM 2056 O O . PRO A 1 261 ? 31.290 -10.999 -48.116 1.00 67.75 261 PRO A O 1
ATOM 2059 N N . PHE A 1 262 ? 29.610 -9.570 -48.521 1.00 76.56 262 PHE A N 1
ATOM 2060 C CA . PHE A 1 262 ? 29.354 -9.195 -47.115 1.00 76.56 262 PHE A CA 1
ATOM 2061 C C . PHE A 1 262 ? 28.482 -10.176 -46.314 1.00 76.56 262 PHE A C 1
ATOM 2063 O O . PHE A 1 262 ? 28.273 -9.987 -45.118 1.00 76.56 262 PHE A O 1
ATOM 2070 N N . LYS A 1 263 ? 27.974 -11.241 -46.938 1.00 77.38 263 LYS A N 1
ATOM 2071 C CA . LYS A 1 263 ? 27.076 -12.198 -46.281 1.00 77.38 263 LYS A CA 1
ATOM 2072 C C . LYS A 1 263 ? 27.728 -12.881 -45.071 1.00 77.38 263 LYS A C 1
ATOM 2074 O O . LYS A 1 263 ? 28.672 -13.654 -45.238 1.00 77.38 263 LYS A O 1
ATOM 2079 N N . GLY A 1 264 ? 27.154 -12.680 -43.881 1.00 69.31 264 GLY A N 1
ATOM 2080 C CA . GLY A 1 264 ? 27.604 -13.314 -42.633 1.00 69.31 264 GLY A CA 1
ATOM 2081 C C . GLY A 1 264 ? 29.003 -12.880 -42.183 1.00 69.31 264 GLY A C 1
ATOM 2082 O O . GLY A 1 264 ? 29.723 -13.678 -41.582 1.00 69.31 264 GLY A O 1
ATOM 2083 N N . LYS A 1 265 ? 29.406 -11.657 -42.538 1.00 77.62 265 LYS A N 1
ATOM 2084 C CA . LYS A 1 265 ? 30.725 -11.071 -42.286 1.00 77.62 265 LYS A CA 1
ATOM 2085 C C . LYS A 1 265 ? 30.584 -9.731 -41.566 1.00 77.62 265 LYS A C 1
ATOM 2087 O O . LYS A 1 265 ? 29.567 -9.063 -41.722 1.00 77.62 265 LYS A O 1
ATOM 2092 N N . THR A 1 266 ? 31.593 -9.331 -40.798 1.00 77.88 266 THR A N 1
ATOM 2093 C CA . THR A 1 266 ? 31.639 -8.019 -40.131 1.00 77.88 266 THR A CA 1
ATOM 2094 C C . THR A 1 266 ? 32.627 -7.095 -40.839 1.00 77.88 266 THR A C 1
ATOM 2096 O O . THR A 1 266 ? 33.377 -7.520 -41.716 1.00 77.88 266 THR A O 1
ATOM 2099 N N . VAL A 1 267 ? 32.653 -5.811 -40.473 1.00 69.50 267 VAL A N 1
ATOM 2100 C CA . VAL A 1 267 ? 33.621 -4.853 -41.039 1.00 69.50 267 VAL A CA 1
ATOM 2101 C C . VAL A 1 267 ? 35.069 -5.331 -40.851 1.00 69.50 267 VAL A C 1
ATOM 2103 O O . VAL A 1 267 ? 35.892 -5.142 -41.742 1.00 69.50 267 VAL A O 1
ATOM 2106 N N . ASP A 1 268 ? 35.369 -6.007 -39.737 1.00 76.00 268 ASP A N 1
ATOM 2107 C CA . ASP A 1 268 ? 36.718 -6.489 -39.416 1.00 76.00 268 ASP A CA 1
ATOM 2108 C C . ASP A 1 268 ? 37.230 -7.573 -40.367 1.00 76.00 268 ASP A C 1
ATOM 2110 O O . ASP A 1 268 ? 38.438 -7.688 -40.563 1.00 76.00 268 ASP A O 1
ATOM 2114 N N . ASP A 1 269 ? 36.339 -8.320 -41.023 1.00 76.00 269 ASP A N 1
ATOM 2115 C CA . ASP A 1 269 ? 36.723 -9.295 -42.048 1.00 76.00 269 ASP A CA 1
ATOM 2116 C C . ASP A 1 269 ? 37.338 -8.638 -43.304 1.00 76.00 269 ASP A C 1
ATOM 2118 O O . ASP A 1 269 ? 38.004 -9.321 -44.084 1.00 76.00 269 ASP A O 1
ATOM 2122 N N . PHE A 1 270 ? 37.126 -7.331 -43.508 1.00 72.12 270 PHE A N 1
ATOM 2123 C CA . PHE A 1 270 ? 37.539 -6.586 -44.708 1.00 72.12 270 PHE A CA 1
ATOM 2124 C C . PHE A 1 270 ? 38.588 -5.498 -44.433 1.00 72.12 270 PHE A C 1
ATOM 2126 O O . PHE A 1 270 ? 39.015 -4.803 -45.363 1.00 72.12 270 PHE A O 1
ATOM 2133 N N . LEU A 1 271 ? 39.017 -5.346 -43.176 1.00 71.00 271 LEU A N 1
ATOM 2134 C CA . LEU A 1 271 ? 40.065 -4.415 -42.763 1.00 71.00 271 LEU A CA 1
ATOM 2135 C C . LEU A 1 271 ? 41.346 -5.170 -42.402 1.00 71.00 271 LEU A C 1
ATOM 2137 O O . LEU A 1 271 ? 41.345 -6.083 -41.583 1.00 71.00 271 LEU A O 1
ATOM 2141 N N . TYR A 1 272 ? 42.477 -4.734 -42.953 1.00 64.38 272 TYR A N 1
ATOM 2142 C CA . TYR A 1 272 ? 43.804 -5.187 -42.546 1.00 64.38 272 TYR A CA 1
ATOM 2143 C C . TYR A 1 272 ? 44.508 -4.029 -41.842 1.00 64.38 272 TYR A C 1
ATOM 2145 O O . TYR A 1 272 ? 45.195 -3.210 -42.456 1.00 64.38 272 TYR A O 1
ATOM 2153 N N . VAL A 1 273 ? 44.291 -3.922 -40.534 1.00 56.41 273 VAL A N 1
ATOM 2154 C CA . VAL A 1 273 ? 44.906 -2.875 -39.715 1.00 56.41 273 VAL A CA 1
ATOM 2155 C C . VAL A 1 273 ? 46.382 -3.228 -39.501 1.00 56.41 273 VAL A C 1
ATOM 2157 O O . VAL A 1 273 ? 46.703 -4.240 -38.879 1.00 56.41 273 VAL A O 1
ATOM 2160 N N . SER A 1 274 ? 47.308 -2.421 -40.029 1.00 39.12 274 SER A N 1
ATOM 2161 C CA . SER A 1 274 ? 48.714 -2.495 -39.617 1.00 39.12 274 SER A CA 1
ATOM 2162 C C . SER A 1 274 ? 48.835 -1.832 -38.250 1.00 39.12 274 SER A C 1
ATOM 2164 O O . SER A 1 274 ? 48.494 -0.661 -38.127 1.00 39.12 274 SER A O 1
ATOM 2166 N N . GLY A 1 275 ? 49.277 -2.592 -37.247 1.00 38.16 275 GLY A N 1
ATOM 2167 C CA . GLY A 1 275 ? 49.253 -2.220 -35.832 1.00 38.16 275 GLY A CA 1
ATOM 2168 C C . GLY A 1 275 ? 49.526 -0.745 -35.522 1.00 38.16 275 GLY A C 1
ATOM 2169 O O . GLY A 1 275 ? 50.583 -0.205 -35.846 1.00 38.16 275 GLY A O 1
ATOM 2170 N N . GLY A 1 276 ? 48.570 -0.143 -34.827 1.00 33.66 276 GLY A N 1
ATOM 2171 C CA . GLY A 1 276 ? 48.656 1.169 -34.216 1.00 33.66 276 GLY A CA 1
ATOM 2172 C C . GLY A 1 276 ? 47.396 1.382 -33.395 1.00 33.66 276 GLY A C 1
ATOM 2173 O O . GLY A 1 276 ? 46.322 1.558 -33.962 1.00 33.66 276 GLY A O 1
ATOM 2174 N N . ASP A 1 277 ? 47.524 1.308 -32.071 1.00 36.06 277 ASP A N 1
ATOM 2175 C CA . ASP A 1 277 ? 46.471 1.712 -31.144 1.00 36.06 277 ASP A CA 1
ATOM 2176 C C . ASP A 1 277 ? 45.951 3.106 -31.511 1.00 36.06 277 ASP A C 1
ATOM 2178 O O . ASP A 1 277 ? 46.723 3.992 -31.899 1.00 36.06 277 ASP A O 1
ATOM 2182 N N . PHE A 1 278 ? 44.639 3.291 -31.373 1.00 44.25 278 PHE A N 1
ATOM 2183 C CA . PHE A 1 278 ? 43.957 4.568 -31.542 1.00 44.25 278 PHE A CA 1
ATOM 2184 C C . PHE A 1 278 ? 44.685 5.656 -30.737 1.00 44.25 278 PHE A C 1
ATOM 2186 O O . PHE A 1 278 ? 44.706 5.625 -29.508 1.00 44.25 278 PHE A O 1
ATOM 2193 N N . LYS A 1 279 ? 45.311 6.626 -31.413 1.00 39.94 279 LYS A N 1
ATOM 2194 C CA . LYS A 1 279 ? 45.950 7.771 -30.749 1.00 39.94 279 LYS A CA 1
ATOM 2195 C C . LYS A 1 279 ? 45.087 9.011 -30.902 1.00 39.94 279 LYS A C 1
ATOM 2197 O O . LYS A 1 279 ? 45.123 9.679 -31.935 1.00 39.94 279 LYS A O 1
ATOM 2202 N N . ILE A 1 280 ? 44.359 9.340 -29.838 1.00 41.28 280 ILE A N 1
ATOM 2203 C CA . ILE A 1 280 ? 43.800 10.676 -29.632 1.00 41.28 280 ILE A CA 1
ATOM 2204 C C . ILE A 1 280 ? 44.991 11.618 -29.409 1.00 41.28 280 ILE A C 1
ATOM 2206 O O . ILE A 1 280 ? 45.696 11.525 -28.405 1.00 41.28 280 ILE A O 1
ATOM 2210 N N . LEU A 1 281 ? 45.277 12.488 -30.379 1.00 35.78 281 LEU A N 1
ATOM 2211 C CA . LEU A 1 281 ? 46.323 13.499 -30.251 1.00 35.78 281 LEU A CA 1
ATOM 2212 C C . LEU A 1 281 ? 45.708 14.804 -29.735 1.00 35.78 281 LEU A C 1
ATOM 2214 O O . LEU A 1 281 ? 45.278 15.644 -30.521 1.00 35.78 281 LEU A O 1
ATOM 2218 N N . ASN A 1 282 ? 45.795 14.966 -28.412 1.00 37.53 282 ASN A N 1
ATOM 2219 C CA . ASN A 1 282 ? 45.766 16.227 -27.664 1.00 37.53 282 ASN A CA 1
ATOM 2220 C C . ASN A 1 282 ? 44.404 16.961 -27.576 1.00 37.53 282 ASN A C 1
ATOM 2222 O O . ASN A 1 282 ? 43.818 17.347 -28.590 1.00 37.53 282 ASN A O 1
ATOM 2226 N N . GLU A 1 283 ? 43.962 17.229 -26.341 1.00 40.34 283 GLU A N 1
ATOM 2227 C CA . GLU A 1 283 ? 42.720 17.942 -25.968 1.00 40.34 283 GLU A CA 1
ATOM 2228 C C . GLU A 1 283 ? 42.609 19.343 -26.595 1.00 40.34 283 GLU A C 1
ATOM 2230 O O . GLU A 1 283 ? 41.514 19.844 -26.834 1.00 40.34 283 GLU A O 1
ATOM 2235 N N . GLU A 1 284 ? 43.737 19.949 -26.972 1.00 42.56 284 GLU A N 1
ATOM 2236 C CA . GLU A 1 284 ? 43.770 21.276 -27.593 1.00 42.56 284 GLU A CA 1
ATOM 2237 C C . GLU A 1 284 ? 43.629 21.275 -29.127 1.00 42.56 284 GLU A C 1
ATOM 2239 O O . GLU A 1 284 ? 43.474 22.344 -29.718 1.00 42.56 284 GLU A O 1
ATOM 2244 N N . GLN A 1 285 ? 43.709 20.124 -29.815 1.00 42.59 285 GLN A N 1
ATOM 2245 C CA . GLN A 1 285 ? 43.700 20.094 -31.290 1.00 42.59 285 GLN A CA 1
ATOM 2246 C C . GLN A 1 285 ? 42.638 19.206 -31.949 1.00 42.59 285 GLN A C 1
ATOM 2248 O O . GLN A 1 285 ? 42.641 19.164 -33.178 1.00 42.59 285 GLN A O 1
ATOM 2253 N N . LYS A 1 286 ? 41.734 18.551 -31.196 1.00 53.69 286 LYS A N 1
ATOM 2254 C CA . LYS A 1 286 ? 40.551 17.791 -31.690 1.00 53.69 286 LYS A CA 1
ATOM 2255 C C . LYS A 1 286 ? 40.774 17.066 -33.036 1.00 53.69 286 LYS A C 1
ATOM 2257 O O . LYS A 1 286 ? 39.946 17.133 -33.943 1.00 53.69 286 LYS A O 1
ATOM 2262 N N . LYS A 1 287 ? 41.919 16.387 -33.186 1.00 54.25 287 LYS A N 1
ATOM 2263 C CA . LYS A 1 287 ? 42.302 15.664 -34.409 1.00 54.25 287 LYS A CA 1
ATOM 2264 C C . LYS A 1 287 ? 42.294 14.172 -34.149 1.00 54.25 287 LYS A C 1
ATOM 2266 O O . LYS A 1 287 ? 43.078 13.676 -33.343 1.00 54.25 287 LYS A O 1
ATOM 2271 N N . ILE A 1 288 ? 41.458 13.459 -34.891 1.00 57.81 288 ILE A N 1
ATOM 2272 C CA . ILE A 1 288 ? 41.384 11.999 -34.843 1.00 57.81 288 ILE A CA 1
ATOM 2273 C C . ILE A 1 288 ? 41.895 11.473 -36.177 1.00 57.81 288 ILE A C 1
ATOM 2275 O O . ILE A 1 288 ? 41.431 11.907 -37.228 1.00 57.81 288 ILE A O 1
ATOM 2279 N N . THR A 1 289 ? 42.889 10.586 -36.146 1.00 57.62 289 THR A N 1
ATOM 2280 C CA . THR A 1 289 ? 43.482 10.010 -37.360 1.00 57.62 289 THR A CA 1
ATOM 2281 C C . THR A 1 289 ? 43.173 8.520 -37.435 1.00 57.62 289 THR A C 1
ATOM 2283 O O . THR A 1 289 ? 43.380 7.806 -36.458 1.00 57.62 289 THR A O 1
ATOM 2286 N N . PHE A 1 290 ? 42.703 8.057 -38.593 1.00 62.84 290 PHE A N 1
ATOM 2287 C CA . PHE A 1 290 ? 42.417 6.651 -38.884 1.00 62.84 290 PHE A CA 1
ATOM 2288 C C . PHE A 1 290 ? 43.258 6.205 -40.076 1.00 62.84 290 PHE A C 1
ATOM 2290 O O . PHE A 1 290 ? 43.156 6.811 -41.138 1.00 62.84 290 PHE A O 1
ATOM 2297 N N . GLU A 1 291 ? 44.059 5.150 -39.944 1.00 62.44 291 GLU A N 1
ATOM 2298 C CA . GLU A 1 291 ? 44.857 4.600 -41.046 1.00 62.44 291 GLU A CA 1
ATOM 2299 C C . GLU A 1 291 ? 44.817 3.069 -41.067 1.00 62.44 291 GLU A C 1
ATOM 2301 O O . GLU A 1 291 ? 44.658 2.427 -40.030 1.00 62.44 291 GLU A O 1
ATOM 2306 N N . GLY A 1 292 ? 44.919 2.474 -42.254 1.00 68.62 292 GLY A N 1
ATOM 2307 C CA . GLY A 1 292 ? 44.886 1.021 -42.418 1.00 68.62 292 GLY A CA 1
ATOM 2308 C C . GLY A 1 292 ? 44.826 0.587 -43.878 1.00 68.62 292 GLY A C 1
ATOM 2309 O O . GLY A 1 292 ? 45.021 1.392 -44.790 1.00 68.62 292 GLY A O 1
ATOM 2310 N N . LEU A 1 293 ? 44.564 -0.699 -44.110 1.00 69.19 293 LEU A N 1
ATOM 2311 C CA . LEU A 1 293 ? 44.349 -1.262 -45.443 1.00 69.19 293 LEU A CA 1
ATOM 2312 C C . LEU A 1 293 ? 42.935 -1.855 -45.534 1.00 69.19 293 LEU A C 1
ATOM 2314 O O . LEU A 1 293 ? 42.450 -2.446 -44.572 1.00 69.19 293 LEU A O 1
ATOM 2318 N N . VAL A 1 294 ? 42.295 -1.750 -46.696 1.00 71.94 294 VAL A N 1
ATOM 2319 C CA . VAL A 1 294 ? 40.965 -2.321 -46.972 1.00 71.94 294 VAL A CA 1
ATOM 2320 C C . VAL A 1 294 ? 41.022 -3.306 -48.141 1.00 71.94 294 VAL A C 1
ATOM 2322 O O . VAL A 1 294 ? 41.827 -3.140 -49.067 1.00 71.94 294 VAL A O 1
ATOM 2325 N N . ASP A 1 295 ? 40.181 -4.339 -48.086 1.00 72.81 295 ASP A N 1
ATOM 2326 C CA . ASP A 1 295 ? 39.991 -5.312 -49.164 1.00 72.81 295 ASP A CA 1
ATOM 2327 C C . ASP A 1 295 ? 39.404 -4.648 -50.423 1.00 72.81 295 ASP A C 1
ATOM 2329 O O . ASP A 1 295 ? 38.244 -4.238 -50.464 1.00 72.81 295 ASP A O 1
ATOM 2333 N N . LYS A 1 296 ? 40.221 -4.573 -51.476 1.00 69.44 296 LYS A N 1
ATOM 2334 C CA . LYS A 1 296 ? 39.877 -3.950 -52.758 1.00 69.44 296 LYS A CA 1
ATOM 2335 C C . LYS A 1 296 ? 38.888 -4.762 -53.593 1.00 69.44 296 LYS A C 1
ATOM 2337 O O . LYS A 1 296 ? 38.209 -4.186 -54.440 1.00 69.44 296 LYS A O 1
ATOM 2342 N N . GLU A 1 297 ? 38.873 -6.085 -53.449 1.00 70.88 297 GLU A N 1
ATOM 2343 C CA . GLU A 1 297 ? 38.044 -6.951 -54.293 1.00 70.88 297 GLU A CA 1
ATOM 2344 C C . GLU A 1 297 ? 36.581 -6.911 -53.855 1.00 70.88 297 GLU A C 1
ATOM 2346 O O . GLU A 1 297 ? 35.685 -6.967 -54.696 1.00 70.88 297 GLU A O 1
ATOM 2351 N N . ASN A 1 298 ? 36.351 -6.771 -52.548 1.00 74.94 298 ASN A N 1
ATOM 2352 C CA . ASN A 1 298 ? 35.030 -6.917 -51.947 1.00 74.94 298 ASN A CA 1
ATOM 2353 C C . ASN A 1 298 ? 34.405 -5.592 -51.484 1.00 74.94 298 ASN A C 1
ATOM 2355 O O . ASN A 1 298 ? 33.179 -5.497 -51.410 1.00 74.94 298 ASN A O 1
ATOM 2359 N N . VAL A 1 299 ? 35.213 -4.560 -51.210 1.00 71.00 299 VAL A N 1
ATOM 2360 C CA . VAL A 1 299 ? 34.731 -3.238 -50.782 1.00 71.00 299 VAL A CA 1
ATOM 2361 C C . VAL A 1 299 ? 34.776 -2.252 -51.946 1.00 71.00 299 VAL A C 1
ATOM 2363 O O . VAL A 1 299 ? 35.836 -1.897 -52.458 1.00 71.00 299 VAL A O 1
ATOM 2366 N N . LYS A 1 300 ? 33.605 -1.757 -52.350 1.00 75.00 300 LYS A N 1
ATOM 2367 C CA . LYS A 1 300 ? 33.453 -0.770 -53.427 1.00 75.00 300 LYS A CA 1
ATOM 2368 C C . LYS A 1 300 ? 33.501 0.666 -52.922 1.00 75.00 300 LYS A C 1
ATOM 2370 O O . LYS A 1 300 ? 34.000 1.543 -53.627 1.00 75.00 300 LYS A O 1
ATOM 2375 N N . LYS A 1 301 ? 32.951 0.937 -51.738 1.00 73.50 301 LYS A N 1
ATOM 2376 C CA . LYS A 1 301 ? 33.045 2.253 -51.091 1.00 73.50 301 LYS A CA 1
ATOM 2377 C C . LYS A 1 301 ? 33.362 2.094 -49.619 1.00 73.50 301 LYS A C 1
ATOM 2379 O O . LYS A 1 301 ? 32.906 1.152 -48.986 1.00 73.50 301 LYS A O 1
ATOM 2384 N N . MET A 1 302 ? 34.093 3.059 -49.085 1.00 70.88 302 MET A N 1
ATOM 2385 C CA . MET A 1 302 ? 34.429 3.132 -47.674 1.00 70.88 302 MET A CA 1
ATOM 2386 C C . MET A 1 302 ? 34.372 4.597 -47.245 1.00 70.88 302 MET A C 1
ATOM 2388 O O . MET A 1 302 ? 34.984 5.463 -47.872 1.00 70.88 302 MET A O 1
ATOM 2392 N N . TYR A 1 303 ? 33.597 4.883 -46.209 1.00 68.94 303 TYR A N 1
ATOM 2393 C CA . TYR A 1 303 ? 33.399 6.230 -45.683 1.00 68.94 303 TYR A CA 1
ATOM 2394 C C . TYR A 1 303 ? 33.122 6.167 -44.184 1.00 68.94 303 TYR A C 1
ATOM 2396 O O . TYR A 1 303 ? 32.762 5.112 -43.665 1.00 68.94 303 TYR A O 1
ATOM 2404 N N . TYR A 1 304 ? 33.284 7.281 -43.482 1.00 67.19 304 TYR A N 1
ATOM 2405 C CA . TYR A 1 304 ? 32.894 7.375 -42.080 1.00 67.19 304 TYR A CA 1
ATOM 2406 C C . TYR A 1 304 ? 31.696 8.310 -41.927 1.00 67.19 304 TYR A C 1
ATOM 2408 O O . TYR A 1 304 ? 31.506 9.256 -42.692 1.00 67.19 304 TYR A O 1
ATOM 2416 N N . ASN A 1 305 ? 30.886 8.015 -40.921 1.00 66.69 305 ASN A N 1
ATOM 2417 C CA . ASN A 1 305 ? 29.805 8.846 -40.437 1.00 66.69 305 ASN A CA 1
ATOM 2418 C C . ASN A 1 305 ? 30.158 9.272 -39.017 1.00 66.69 305 ASN A C 1
ATOM 2420 O O . ASN A 1 305 ? 30.348 8.422 -38.148 1.00 66.69 305 ASN A O 1
ATOM 2424 N N . VAL A 1 306 ? 30.234 10.575 -38.778 1.00 65.88 306 VAL A N 1
ATOM 2425 C CA . VAL A 1 306 ? 30.231 11.109 -37.415 1.00 65.88 306 VAL A CA 1
ATOM 2426 C C . VAL A 1 306 ? 28.792 11.423 -37.059 1.00 65.88 306 VAL A C 1
ATOM 2428 O O . VAL A 1 306 ? 28.171 12.242 -37.736 1.00 65.88 306 VAL A O 1
ATOM 2431 N N . GLU A 1 307 ? 28.273 10.769 -36.027 1.00 65.94 307 GLU A N 1
ATOM 2432 C CA . GLU A 1 307 ? 26.991 11.108 -35.422 1.00 65.94 307 GLU A CA 1
ATOM 2433 C C . GLU A 1 307 ? 27.260 11.889 -34.142 1.00 65.94 307 GLU A C 1
ATOM 2435 O O . GLU A 1 307 ? 27.868 11.377 -33.202 1.00 65.94 307 GLU A O 1
ATOM 2440 N N . TYR A 1 308 ? 26.826 13.141 -34.136 1.00 66.31 308 TYR A N 1
ATOM 2441 C CA . TYR A 1 308 ? 26.923 14.027 -32.989 1.00 66.31 308 TYR A CA 1
ATOM 2442 C C . TYR A 1 308 ? 25.564 14.139 -32.307 1.00 66.31 308 TYR A C 1
ATOM 2444 O O . TYR A 1 308 ? 24.577 14.439 -32.983 1.00 66.31 308 TYR A O 1
ATOM 2452 N N . TYR A 1 309 ? 25.542 13.949 -30.992 1.00 63.28 309 TYR A N 1
ATOM 2453 C CA . TYR A 1 309 ? 24.402 14.196 -30.120 1.00 63.28 309 TYR A CA 1
ATOM 2454 C C . TYR A 1 309 ? 24.826 15.232 -29.084 1.00 63.28 309 TYR A C 1
ATOM 2456 O O . TYR A 1 309 ? 25.886 15.100 -28.481 1.00 63.28 309 TYR A O 1
ATOM 2464 N N . GLY A 1 310 ? 24.032 16.280 -28.888 1.00 63.25 310 GLY A N 1
ATOM 2465 C CA . GLY A 1 310 ? 24.306 17.261 -27.845 1.00 63.25 310 GLY A CA 1
ATOM 2466 C C . GLY A 1 310 ? 23.211 18.306 -27.708 1.00 63.25 310 GLY A C 1
ATOM 2467 O O . GLY A 1 310 ? 22.405 18.504 -28.626 1.00 63.25 310 GLY A O 1
ATOM 2468 N N . PHE A 1 311 ? 23.186 18.963 -26.554 1.00 63.16 311 PHE A N 1
ATOM 2469 C CA . PHE A 1 311 ? 22.181 19.956 -26.182 1.00 63.16 311 PHE A CA 1
ATOM 2470 C C . PHE A 1 311 ? 22.740 20.968 -25.168 1.00 63.16 311 PHE A C 1
ATOM 2472 O O . PHE A 1 311 ? 23.794 20.759 -24.569 1.00 63.16 311 PHE A O 1
ATOM 2479 N N . ASP A 1 312 ? 22.024 22.082 -25.009 1.00 65.56 312 ASP A N 1
ATOM 2480 C CA . ASP A 1 312 ? 22.308 23.120 -24.014 1.00 65.56 312 ASP A CA 1
ATOM 2481 C C . ASP A 1 312 ? 21.128 23.214 -23.029 1.00 65.56 312 ASP A C 1
ATOM 2483 O O . ASP A 1 312 ? 19.976 22.979 -23.411 1.00 65.56 312 ASP A O 1
ATOM 2487 N N . THR A 1 313 ? 21.401 23.577 -21.774 1.00 57.56 313 THR A N 1
ATOM 2488 C CA . THR A 1 313 ? 20.449 23.541 -20.642 1.00 57.56 313 THR A CA 1
ATOM 2489 C C . THR A 1 313 ? 19.226 24.440 -20.801 1.00 57.56 313 THR A C 1
ATOM 2491 O O . THR A 1 313 ? 18.170 24.150 -20.249 1.00 57.56 313 THR A O 1
ATOM 2494 N N . ASP A 1 314 ? 19.328 25.525 -21.571 1.00 47.53 314 ASP A N 1
ATOM 2495 C CA . ASP A 1 314 ? 18.270 26.544 -21.629 1.00 47.53 314 ASP A CA 1
ATOM 2496 C C . ASP A 1 314 ? 17.061 26.115 -22.483 1.00 47.53 314 ASP A C 1
ATOM 2498 O O . ASP A 1 314 ? 16.017 26.771 -22.484 1.00 47.53 314 ASP A O 1
ATOM 2502 N N . THR A 1 315 ? 17.185 25.028 -23.254 1.00 45.47 315 THR A N 1
ATOM 2503 C CA . THR A 1 315 ? 16.071 24.286 -23.869 1.00 45.47 315 THR A CA 1
ATOM 2504 C C . THR A 1 315 ? 16.630 23.000 -24.492 1.00 45.47 315 THR A C 1
ATOM 2506 O O . THR A 1 315 ? 17.253 23.093 -25.555 1.00 45.47 315 THR A O 1
ATOM 2509 N N . PRO A 1 316 ? 16.408 21.805 -23.908 1.00 46.19 316 PRO A N 1
ATOM 2510 C CA . PRO A 1 316 ? 16.964 20.566 -24.441 1.00 46.19 316 PRO A CA 1
ATOM 2511 C C . PRO A 1 316 ? 16.338 20.274 -25.808 1.00 46.19 316 PRO A C 1
ATOM 2513 O O . PRO A 1 316 ? 15.209 19.806 -25.943 1.00 46.19 316 PRO A O 1
ATOM 2516 N N . LYS A 1 317 ? 17.067 20.623 -26.864 1.00 48.50 317 LYS A N 1
ATOM 2517 C CA . LYS A 1 317 ? 16.778 20.229 -28.238 1.00 48.50 317 LYS A CA 1
ATOM 2518 C C . LYS A 1 317 ? 17.970 19.434 -28.717 1.00 48.50 317 LYS A C 1
ATOM 2520 O O . LYS A 1 317 ? 19.028 20.004 -28.964 1.00 48.50 317 LYS A O 1
ATOM 2525 N N . MET A 1 318 ? 17.773 18.127 -28.838 1.00 48.97 318 MET A N 1
ATOM 2526 C CA . MET A 1 318 ? 18.781 17.229 -29.377 1.00 48.97 318 MET A CA 1
ATOM 2527 C C . MET A 1 318 ? 19.071 17.618 -30.831 1.00 48.97 318 MET A C 1
ATOM 2529 O O . MET A 1 318 ? 18.211 17.499 -31.709 1.00 48.97 318 MET A O 1
ATOM 2533 N N . GLU A 1 319 ? 20.285 18.087 -31.093 1.00 50.53 319 GLU A N 1
ATOM 2534 C CA . GLU A 1 319 ? 20.754 18.343 -32.451 1.00 50.53 319 GLU A CA 1
ATOM 2535 C C . GLU A 1 319 ? 21.557 17.139 -32.935 1.00 50.53 319 GLU A C 1
ATOM 2537 O O . GLU A 1 319 ? 22.713 16.957 -32.560 1.00 50.53 319 GLU A O 1
ATOM 2542 N N . LYS A 1 320 ? 20.938 16.316 -33.791 1.00 52.47 320 LYS A N 1
ATOM 2543 C CA . LYS A 1 320 ? 21.644 15.245 -34.497 1.00 52.47 320 LYS A CA 1
ATOM 2544 C C . LYS A 1 320 ? 22.276 15.796 -35.767 1.00 52.47 320 LYS A C 1
ATOM 2546 O O . LYS A 1 320 ? 21.571 16.109 -36.727 1.00 52.47 320 LYS A O 1
ATOM 2551 N N . ASN A 1 321 ? 23.603 15.856 -35.791 1.00 54.97 321 ASN A N 1
ATOM 2552 C CA . ASN A 1 321 ? 24.361 16.223 -36.982 1.00 54.97 321 ASN A CA 1
ATOM 2553 C C . ASN A 1 321 ? 25.140 15.013 -37.497 1.00 54.97 321 ASN A C 1
ATOM 2555 O O . ASN A 1 321 ? 25.915 14.407 -36.761 1.00 54.97 321 ASN A O 1
ATOM 2559 N N . ASN A 1 322 ? 24.938 14.694 -38.776 1.00 53.03 322 ASN A N 1
ATOM 2560 C CA . ASN A 1 322 ? 25.670 13.640 -39.465 1.00 53.03 322 ASN A CA 1
ATOM 2561 C C . ASN A 1 322 ? 26.661 14.276 -40.439 1.00 53.03 322 ASN A C 1
ATOM 2563 O O . ASN A 1 322 ? 26.253 14.908 -41.416 1.00 53.03 322 ASN A O 1
ATOM 2567 N N . ILE A 1 323 ? 27.955 14.086 -40.195 1.00 57.75 323 ILE A N 1
ATOM 2568 C CA . ILE A 1 323 ? 28.995 14.419 -41.172 1.00 57.75 323 ILE A CA 1
ATOM 2569 C C . ILE A 1 323 ? 29.391 13.121 -41.867 1.00 57.75 323 ILE A C 1
ATOM 2571 O O . ILE A 1 323 ? 29.900 12.201 -41.227 1.00 57.75 323 ILE A O 1
ATOM 2575 N N . THR A 1 324 ? 29.146 13.056 -43.174 1.00 53.62 324 THR A N 1
ATOM 2576 C CA . THR A 1 324 ? 29.618 11.969 -44.035 1.00 53.62 324 THR A CA 1
ATOM 2577 C C . THR A 1 324 ? 30.736 12.505 -44.912 1.00 53.62 324 THR A C 1
ATOM 2579 O O . THR A 1 324 ? 30.509 13.378 -45.751 1.00 53.62 324 THR A O 1
ATOM 2582 N N . ASP A 1 325 ? 31.932 11.964 -44.738 1.00 52.56 325 ASP A N 1
ATOM 2583 C CA . ASP A 1 325 ? 33.091 12.262 -45.572 1.00 52.56 325 ASP A CA 1
ATOM 2584 C C . ASP A 1 325 ? 33.724 10.935 -46.005 1.00 52.56 325 ASP A C 1
ATOM 2586 O O . ASP A 1 325 ? 33.760 9.951 -45.258 1.00 52.56 325 ASP A O 1
ATOM 2590 N N . GLY A 1 326 ? 34.100 10.852 -47.277 1.00 44.56 326 GLY A N 1
ATOM 2591 C CA . GLY A 1 326 ? 34.280 9.571 -47.945 1.00 44.56 326 GLY A CA 1
ATOM 2592 C C . GLY A 1 326 ? 35.337 9.603 -49.030 1.00 44.56 326 GLY A C 1
ATOM 2593 O O . GLY A 1 326 ? 35.382 10.507 -49.863 1.00 44.56 326 GLY A O 1
ATOM 2594 N N . LEU A 1 327 ? 36.144 8.544 -49.067 1.00 46.09 327 LEU A N 1
ATOM 2595 C CA . LEU A 1 327 ? 36.937 8.205 -50.237 1.00 46.09 327 LEU A CA 1
ATOM 2596 C C . LEU A 1 327 ? 36.032 7.410 -51.187 1.00 46.09 327 LEU A C 1
ATOM 2598 O O . LEU A 1 327 ? 35.655 6.272 -50.908 1.00 46.09 327 LEU A O 1
ATOM 2602 N N . ILE A 1 328 ? 35.695 7.984 -52.343 1.00 42.44 328 ILE A N 1
ATOM 2603 C CA . ILE A 1 328 ? 35.259 7.151 -53.466 1.00 42.44 328 ILE A CA 1
ATOM 2604 C C . ILE A 1 328 ? 36.505 6.385 -53.890 1.00 42.44 328 ILE A C 1
ATOM 2606 O O . ILE A 1 328 ? 37.468 7.003 -54.345 1.00 42.44 328 ILE A O 1
ATOM 2610 N N . ILE A 1 329 ? 36.503 5.059 -53.745 1.00 45.59 329 ILE A N 1
ATOM 2611 C CA . ILE A 1 329 ? 37.537 4.218 -54.346 1.00 45.59 329 ILE A CA 1
ATOM 2612 C C . ILE A 1 329 ? 37.310 4.280 -55.864 1.00 45.59 329 ILE A C 1
ATOM 2614 O O . ILE A 1 329 ? 36.637 3.439 -56.459 1.00 45.59 329 ILE A O 1
ATOM 2618 N N . ALA A 1 330 ? 37.778 5.355 -56.500 1.00 36.75 330 ALA A N 1
ATOM 2619 C CA . ALA A 1 330 ? 37.893 5.411 -57.943 1.00 36.75 330 ALA A CA 1
ATOM 2620 C C . ALA A 1 330 ? 38.867 4.301 -58.353 1.00 36.75 330 ALA A C 1
ATOM 2622 O O . ALA A 1 330 ? 39.880 4.071 -57.687 1.00 36.75 330 ALA A O 1
ATOM 2623 N N . GLY A 1 331 ? 38.535 3.581 -59.429 1.00 38.38 331 GLY A N 1
ATOM 2624 C CA . GLY A 1 331 ? 39.453 2.623 -60.043 1.00 38.38 331 GLY A CA 1
ATOM 2625 C C . GLY A 1 331 ? 40.846 3.242 -60.243 1.00 38.38 331 GLY A C 1
ATOM 2626 O O . GLY A 1 331 ? 40.965 4.462 -60.316 1.00 38.38 331 GLY A O 1
ATOM 2627 N N . PRO A 1 332 ? 41.900 2.416 -60.293 1.00 37.16 332 PRO A N 1
ATOM 2628 C CA . PRO A 1 332 ? 43.268 2.841 -60.015 1.00 37.16 332 PRO A CA 1
ATOM 2629 C C . PRO A 1 332 ? 43.711 4.025 -60.884 1.00 37.16 332 PRO A C 1
ATOM 2631 O O . PRO A 1 332 ? 43.761 3.894 -62.106 1.00 37.16 332 PRO A O 1
ATOM 2634 N N . ASP A 1 333 ? 44.127 5.123 -60.249 1.00 37.25 333 ASP A N 1
ATOM 2635 C CA . ASP A 1 333 ? 45.095 6.033 -60.858 1.00 37.25 333 ASP A CA 1
ATOM 2636 C C . ASP A 1 333 ? 46.437 5.291 -60.967 1.00 37.25 333 ASP A C 1
ATOM 2638 O O . ASP A 1 333 ? 46.922 4.681 -60.009 1.00 37.25 333 ASP A O 1
ATOM 2642 N N . GLU A 1 334 ? 47.026 5.301 -62.164 1.00 39.81 334 GLU A N 1
ATOM 2643 C CA . GLU A 1 334 ? 48.187 4.484 -62.550 1.00 39.81 334 GLU A CA 1
ATOM 2644 C C . GLU A 1 334 ? 49.498 4.805 -61.797 1.00 39.81 334 GLU A C 1
ATOM 2646 O O . GLU A 1 334 ? 50.514 4.154 -62.049 1.00 39.81 334 GLU A O 1
ATOM 2651 N N . GLU A 1 335 ? 49.518 5.752 -60.855 1.00 39.88 335 GLU A N 1
ATOM 2652 C CA . GLU A 1 335 ? 50.772 6.304 -60.321 1.00 39.88 335 GLU A CA 1
ATOM 2653 C C . GLU A 1 335 ? 51.277 5.713 -58.991 1.00 39.88 335 GLU A C 1
ATOM 2655 O O . GLU A 1 335 ? 52.446 5.908 -58.675 1.00 39.88 335 GLU A O 1
ATOM 2660 N N . ASN A 1 336 ? 50.500 4.906 -58.252 1.00 40.69 336 ASN A N 1
ATOM 2661 C CA . ASN A 1 336 ? 50.944 4.345 -56.957 1.00 40.69 336 ASN A CA 1
ATOM 2662 C C . ASN A 1 336 ? 51.087 2.812 -56.939 1.00 40.69 336 ASN A C 1
ATOM 2664 O O . ASN A 1 336 ? 50.671 2.126 -56.006 1.00 40.69 336 ASN A O 1
ATOM 2668 N N . LYS A 1 337 ? 51.747 2.249 -57.959 1.00 39.12 337 LYS A N 1
ATOM 2669 C CA . LYS A 1 337 ? 52.261 0.866 -57.922 1.00 39.12 337 LYS A CA 1
ATOM 2670 C C . LYS A 1 337 ? 53.574 0.803 -57.135 1.00 39.12 337 LYS A C 1
ATOM 2672 O O . LYS A 1 337 ? 54.654 0.719 -57.713 1.00 39.12 337 LYS A O 1
ATOM 2677 N N . GLY A 1 338 ? 53.482 0.828 -55.810 1.00 36.88 338 GLY A N 1
ATOM 2678 C CA . GLY A 1 338 ? 54.634 0.638 -54.932 1.00 36.88 338 GLY A CA 1
ATOM 2679 C C . GLY A 1 338 ? 54.238 0.018 -53.597 1.00 36.88 338 GLY A C 1
ATOM 2680 O O . GLY A 1 338 ? 53.683 0.704 -52.753 1.00 36.88 338 GLY A O 1
ATOM 2681 N N . THR A 1 339 ? 54.563 -1.270 -53.431 1.00 42.97 339 THR A N 1
ATOM 2682 C CA . THR A 1 339 ? 54.629 -2.042 -52.167 1.00 42.97 339 THR A CA 1
ATOM 2683 C C . THR A 1 339 ? 53.338 -2.417 -51.420 1.00 42.97 339 THR A C 1
ATOM 2685 O O . THR A 1 339 ? 53.345 -2.418 -50.196 1.00 42.97 339 THR A O 1
ATOM 2688 N N . PHE A 1 340 ? 52.281 -2.862 -52.108 1.00 45.38 340 PHE A N 1
ATOM 2689 C CA . PHE A 1 340 ? 51.157 -3.570 -51.461 1.00 45.38 340 PHE A CA 1
ATOM 2690 C C . PHE A 1 340 ? 50.702 -4.771 -52.309 1.00 45.38 340 PHE A C 1
ATOM 2692 O O . PHE A 1 340 ? 50.901 -4.766 -53.526 1.00 45.38 340 PHE A O 1
ATOM 2699 N N . ASN A 1 341 ? 50.148 -5.816 -51.675 1.00 51.47 341 ASN A N 1
ATOM 2700 C CA . ASN A 1 341 ? 49.534 -6.949 -52.385 1.00 51.47 341 ASN A CA 1
ATOM 2701 C C . ASN A 1 341 ? 48.446 -6.420 -53.338 1.00 51.47 341 ASN A C 1
ATOM 2703 O O . ASN A 1 341 ? 47.745 -5.473 -52.992 1.00 51.47 341 ASN A O 1
ATOM 2707 N N . GLU A 1 342 ? 48.281 -7.029 -54.519 1.00 55.72 342 GLU A N 1
ATOM 2708 C CA . GLU A 1 342 ? 47.420 -6.511 -55.606 1.00 55.72 342 GLU A CA 1
ATOM 2709 C C . GLU A 1 342 ? 45.939 -6.276 -55.201 1.00 55.72 342 GLU A C 1
ATOM 2711 O O . GLU A 1 342 ? 45.237 -5.509 -55.870 1.00 55.72 342 GLU A O 1
ATOM 2716 N N . ASN A 1 343 ? 45.513 -6.847 -54.063 1.00 57.84 343 ASN A N 1
ATOM 2717 C CA . ASN A 1 343 ? 44.143 -6.851 -53.537 1.00 57.84 343 ASN A CA 1
ATOM 2718 C C . ASN A 1 343 ? 43.911 -5.935 -52.310 1.00 57.84 343 ASN A C 1
ATOM 2720 O O . ASN A 1 343 ? 42.836 -5.978 -51.720 1.00 57.84 343 ASN A O 1
ATOM 2724 N N . GLN A 1 344 ? 44.880 -5.105 -51.902 1.00 65.31 344 GLN A N 1
ATOM 2725 C CA . GLN A 1 344 ? 44.752 -4.212 -50.733 1.00 65.31 344 GLN A CA 1
ATOM 2726 C C . GLN A 1 344 ? 44.927 -2.738 -51.121 1.00 65.31 344 GLN A C 1
ATOM 2728 O O . GLN A 1 344 ? 45.827 -2.401 -51.892 1.00 65.31 344 GLN A O 1
ATOM 2733 N N . ILE A 1 345 ? 44.091 -1.851 -50.572 1.00 66.38 345 ILE A N 1
ATOM 2734 C CA . ILE A 1 345 ? 44.210 -0.391 -50.742 1.00 66.38 345 ILE A CA 1
ATOM 2735 C C . ILE A 1 345 ? 44.485 0.266 -49.384 1.00 66.38 345 ILE A C 1
ATOM 2737 O O . ILE A 1 345 ? 43.720 0.030 -48.451 1.00 66.38 345 ILE A O 1
ATOM 2741 N N . PRO A 1 346 ? 45.529 1.105 -49.252 1.00 64.19 346 PRO A N 1
ATOM 2742 C CA . PRO A 1 346 ? 45.725 1.908 -48.052 1.00 64.19 346 PRO A CA 1
ATOM 2743 C C . PRO A 1 346 ? 44.715 3.055 -47.958 1.00 64.19 346 PRO A C 1
ATOM 2745 O O . PRO A 1 346 ? 44.444 3.736 -48.947 1.00 64.19 346 PRO A O 1
ATOM 2748 N N . TYR A 1 347 ? 44.210 3.304 -46.751 1.00 63.12 347 TYR A N 1
ATOM 2749 C CA . TYR A 1 347 ? 43.402 4.471 -46.406 1.00 63.12 347 TYR A CA 1
ATOM 2750 C C . TYR A 1 347 ? 44.040 5.236 -45.238 1.00 63.12 347 TYR A C 1
ATOM 2752 O O . TYR A 1 347 ? 44.677 4.648 -44.365 1.00 63.12 347 TYR A O 1
ATOM 2760 N N . SER A 1 348 ? 43.877 6.560 -45.233 1.00 63.53 348 SER A N 1
ATOM 2761 C CA . SER A 1 348 ? 44.264 7.435 -44.123 1.00 63.53 348 SER A CA 1
ATOM 2762 C C . SER A 1 348 ? 43.325 8.642 -44.082 1.00 63.53 348 SER A C 1
ATOM 2764 O O . SER A 1 348 ? 43.187 9.356 -45.079 1.00 63.53 348 SER A O 1
ATOM 2766 N N . TRP A 1 349 ? 42.667 8.863 -42.947 1.00 63.56 349 TRP A N 1
ATOM 2767 C CA . TRP A 1 349 ? 41.784 9.996 -42.690 1.00 63.56 349 TRP A CA 1
ATOM 2768 C C . TRP A 1 349 ? 42.267 10.771 -41.482 1.00 63.56 349 TRP A C 1
ATOM 2770 O O . TRP A 1 349 ? 42.662 10.187 -40.480 1.00 63.56 349 TRP A O 1
ATOM 2780 N N . VAL A 1 350 ? 42.175 12.093 -41.564 1.00 61.19 350 VAL A N 1
ATOM 2781 C CA . VAL A 1 350 ? 42.349 12.980 -40.417 1.00 61.19 350 VAL A CA 1
ATOM 2782 C C . VAL A 1 350 ? 41.057 13.762 -40.279 1.00 61.19 350 VAL A C 1
ATOM 2784 O O . VAL A 1 350 ? 40.770 14.617 -41.118 1.00 61.19 350 VAL A O 1
ATOM 2787 N N . LEU A 1 351 ? 40.298 13.480 -39.226 1.00 60.28 351 LEU A N 1
ATOM 2788 C CA . LEU A 1 351 ? 39.167 14.296 -38.820 1.00 60.28 351 LEU A CA 1
ATOM 2789 C C . LEU A 1 351 ? 39.734 15.639 -38.340 1.00 60.28 351 LEU A C 1
ATOM 2791 O O . LEU A 1 351 ? 40.443 15.686 -37.332 1.00 60.28 351 LEU A O 1
ATOM 2795 N N . LYS A 1 352 ? 39.518 16.707 -39.112 1.00 52.03 352 LYS A N 1
ATOM 2796 C CA . LYS A 1 352 ? 39.973 18.062 -38.773 1.00 52.03 352 LYS A CA 1
ATOM 2797 C C . LYS A 1 352 ? 38.785 18.914 -38.353 1.00 52.03 352 LYS A C 1
ATOM 2799 O O . LYS A 1 352 ? 37.769 18.906 -39.036 1.00 52.03 352 LYS A O 1
ATOM 2804 N N . ASP A 1 353 ? 38.984 19.669 -37.277 1.00 51.94 353 ASP A N 1
ATOM 2805 C CA . ASP A 1 353 ? 38.177 20.826 -36.886 1.00 51.94 353 ASP A CA 1
ATOM 2806 C C . ASP A 1 353 ? 36.667 20.539 -36.765 1.00 51.94 353 ASP A C 1
ATOM 2808 O O . ASP A 1 353 ? 35.847 21.206 -37.394 1.00 51.94 353 ASP A O 1
ATOM 2812 N N . PHE A 1 354 ? 36.282 19.559 -35.934 1.00 53.88 354 PHE A N 1
ATOM 2813 C CA . PHE A 1 354 ? 34.896 19.482 -35.464 1.00 53.88 354 PHE A CA 1
ATOM 2814 C C . PHE A 1 354 ? 34.728 20.384 -34.230 1.00 53.88 354 PHE A C 1
ATOM 2816 O O . PHE A 1 354 ? 35.279 20.132 -33.155 1.00 53.88 354 PHE A O 1
ATOM 2823 N N . GLU A 1 355 ? 34.005 21.491 -34.396 1.00 54.38 355 GLU A N 1
ATOM 2824 C CA . GLU A 1 355 ? 33.616 22.356 -33.282 1.00 54.38 355 GLU A CA 1
ATOM 2825 C C . GLU A 1 355 ? 32.467 21.698 -32.506 1.00 54.38 355 GLU A C 1
ATOM 2827 O O . GLU A 1 355 ? 31.339 21.607 -32.986 1.00 54.38 355 GLU A O 1
ATOM 2832 N N . VAL A 1 356 ? 32.772 21.214 -31.299 1.00 58.50 356 VAL A N 1
ATOM 2833 C CA . VAL A 1 356 ? 31.760 20.822 -30.306 1.00 58.50 356 VAL A CA 1
ATOM 2834 C C . VAL A 1 356 ? 31.325 22.090 -29.594 1.00 58.50 356 VAL A C 1
ATOM 2836 O O . VAL A 1 356 ? 32.123 22.676 -28.863 1.00 58.50 356 VAL A O 1
ATOM 2839 N N . ASN A 1 357 ? 30.095 22.515 -29.862 1.00 61.16 357 ASN A N 1
ATOM 2840 C CA . ASN A 1 357 ? 29.541 23.784 -29.390 1.00 61.16 357 ASN A CA 1
ATOM 2841 C C . ASN A 1 357 ? 28.410 23.590 -28.366 1.00 61.16 357 ASN A C 1
ATOM 2843 O O . ASN A 1 357 ? 27.683 24.546 -28.111 1.00 61.16 357 ASN A O 1
ATOM 2847 N N . LYS A 1 358 ? 28.233 22.374 -27.826 1.00 65.62 358 LYS A N 1
ATOM 2848 C CA . LYS A 1 358 ? 27.225 22.073 -26.798 1.00 65.62 358 LYS A CA 1
ATOM 2849 C C . LYS A 1 358 ? 27.879 21.747 -25.465 1.00 65.62 358 LYS A C 1
ATOM 2851 O O . LYS A 1 358 ? 28.963 21.162 -25.458 1.00 65.62 358 LYS A O 1
ATOM 2856 N N . SER A 1 359 ? 27.208 22.124 -24.379 1.00 66.44 359 SER A N 1
ATOM 2857 C CA . SER A 1 359 ? 27.656 21.839 -23.010 1.00 66.44 359 SER A CA 1
ATOM 2858 C C . SER A 1 359 ? 27.632 20.346 -22.687 1.00 66.44 359 SER A C 1
ATOM 2860 O O . SER A 1 359 ? 28.571 19.874 -22.059 1.00 66.44 359 SER A O 1
ATOM 2862 N N . TYR A 1 360 ? 26.616 19.629 -23.182 1.00 68.12 360 TYR A N 1
ATOM 2863 C CA . TYR A 1 360 ? 26.458 18.182 -23.018 1.00 68.12 360 TYR A CA 1
ATOM 2864 C C . TYR A 1 360 ? 26.532 17.499 -24.378 1.00 68.12 360 TYR A C 1
ATOM 2866 O O . TYR A 1 360 ? 25.852 17.941 -25.320 1.00 68.12 360 TYR A O 1
ATOM 2874 N N . PHE A 1 361 ? 27.353 16.457 -24.524 1.00 62.91 361 PHE A N 1
ATOM 2875 C CA . PHE A 1 361 ? 27.523 15.799 -25.822 1.00 62.91 361 PHE A CA 1
ATOM 2876 C C . PHE A 1 361 ? 28.001 14.343 -25.774 1.00 62.91 361 PHE A C 1
ATOM 2878 O O . PHE A 1 361 ? 28.788 13.939 -24.928 1.00 62.91 361 PHE A O 1
ATOM 2885 N N . LYS A 1 362 ? 27.607 13.588 -26.806 1.00 69.56 362 LYS A N 1
ATOM 2886 C CA . LYS A 1 362 ? 28.102 12.243 -27.118 1.00 69.56 362 LYS A CA 1
ATOM 2887 C C . LYS A 1 362 ? 28.332 12.103 -28.619 1.00 69.56 362 LYS A C 1
ATOM 2889 O O . LYS A 1 362 ? 27.480 12.465 -29.434 1.00 69.56 362 LYS A O 1
ATOM 2894 N N . ILE A 1 363 ? 29.497 11.595 -29.016 1.00 66.25 363 ILE A N 1
ATOM 2895 C CA . ILE A 1 363 ? 29.907 11.500 -30.426 1.00 66.25 363 ILE A CA 1
ATOM 2896 C C . ILE A 1 363 ? 30.230 10.061 -30.782 1.00 66.25 363 ILE A C 1
ATOM 2898 O O . ILE A 1 363 ? 31.109 9.455 -30.176 1.00 66.25 363 ILE A O 1
ATOM 2902 N N . TYR A 1 364 ? 29.595 9.556 -31.837 1.00 66.81 364 TYR A N 1
ATOM 2903 C CA . TYR A 1 364 ? 29.907 8.261 -32.427 1.00 66.81 364 TYR A CA 1
ATOM 2904 C C . TYR A 1 364 ? 30.631 8.452 -33.748 1.00 66.81 364 TYR A C 1
ATOM 2906 O O . TYR A 1 364 ? 30.134 9.119 -34.656 1.00 66.81 364 TYR A O 1
ATOM 2914 N N . ILE A 1 365 ? 31.775 7.797 -33.901 1.00 68.69 365 ILE A N 1
ATOM 2915 C CA . ILE A 1 365 ? 32.458 7.711 -35.191 1.00 68.69 365 ILE A CA 1
ATOM 2916 C C . ILE A 1 365 ? 32.219 6.317 -35.749 1.00 68.69 365 ILE A C 1
ATOM 2918 O O . ILE A 1 365 ? 32.769 5.341 -35.247 1.00 68.69 365 ILE A O 1
ATOM 2922 N N . LYS A 1 366 ? 31.384 6.217 -36.783 1.00 69.94 366 LYS A N 1
ATOM 2923 C CA . LYS A 1 366 ? 30.986 4.960 -37.421 1.00 69.94 366 LYS A CA 1
ATOM 2924 C C . LYS A 1 366 ? 31.672 4.812 -38.772 1.00 69.94 366 LYS A C 1
ATOM 2926 O O . LYS A 1 366 ? 31.532 5.656 -39.649 1.00 69.94 366 LYS A O 1
ATOM 2931 N N . LEU A 1 367 ? 32.386 3.718 -38.967 1.00 73.12 367 LEU A N 1
ATOM 2932 C CA . LEU A 1 367 ? 32.916 3.305 -40.256 1.00 73.12 367 LEU A CA 1
ATOM 2933 C C . LEU A 1 367 ? 31.849 2.563 -41.049 1.00 73.12 367 LEU A C 1
ATOM 2935 O O . LEU A 1 367 ? 31.244 1.649 -40.503 1.00 73.12 367 LEU A O 1
ATOM 2939 N N . VAL A 1 368 ? 31.672 2.895 -42.327 1.00 76.38 368 VAL A N 1
ATOM 2940 C CA . VAL A 1 368 ? 30.765 2.193 -43.238 1.00 76.38 368 VAL A CA 1
ATOM 2941 C C . VAL A 1 368 ? 31.517 1.728 -44.484 1.00 76.38 368 VAL A C 1
ATOM 2943 O O . VAL A 1 368 ? 32.172 2.521 -45.166 1.00 76.38 368 VAL A O 1
ATOM 2946 N N . ILE A 1 369 ? 31.386 0.444 -44.810 1.00 77.25 369 ILE A N 1
ATOM 2947 C CA . ILE A 1 369 ? 31.844 -0.143 -46.075 1.00 77.25 369 ILE A CA 1
ATOM 2948 C C . ILE A 1 369 ? 30.638 -0.574 -46.911 1.00 77.25 369 ILE A C 1
ATOM 2950 O O . ILE A 1 369 ? 29.644 -1.041 -46.366 1.00 77.25 369 ILE A O 1
ATOM 2954 N N . GLU A 1 370 ? 30.710 -0.402 -48.229 1.00 79.38 370 GLU A N 1
ATOM 2955 C CA . GLU A 1 370 ? 29.665 -0.765 -49.195 1.00 79.38 370 GLU A CA 1
ATOM 2956 C C . GLU A 1 370 ? 30.252 -1.693 -50.267 1.00 79.38 370 GLU A C 1
ATOM 2958 O O . GLU A 1 370 ? 31.316 -1.390 -50.816 1.00 79.38 370 GLU A O 1
ATOM 2963 N N . ASP A 1 371 ? 29.571 -2.793 -50.590 1.00 78.50 371 ASP A N 1
ATOM 2964 C CA . ASP A 1 371 ? 30.001 -3.737 -51.630 1.00 78.50 371 ASP A CA 1
ATOM 2965 C C . ASP A 1 371 ? 29.507 -3.349 -53.039 1.00 78.50 371 ASP A C 1
ATOM 2967 O O . ASP A 1 371 ? 28.869 -2.315 -53.268 1.00 78.50 371 ASP A O 1
ATOM 2971 N N . GLU A 1 372 ? 29.818 -4.180 -54.038 1.00 74.62 372 GLU A N 1
ATOM 2972 C CA . GLU A 1 372 ? 29.399 -3.943 -55.422 1.00 74.62 372 GLU A CA 1
ATOM 2973 C C . GLU A 1 372 ? 27.883 -4.018 -55.666 1.00 74.62 372 GLU A C 1
ATOM 2975 O O . GLU A 1 372 ? 27.401 -3.397 -56.624 1.00 74.62 372 GLU A O 1
ATOM 2980 N N . TYR A 1 373 ? 27.153 -4.696 -54.775 1.00 76.00 373 TYR A N 1
ATOM 2981 C CA . TYR A 1 373 ? 25.702 -4.890 -54.795 1.00 76.00 373 TYR A CA 1
ATOM 2982 C C . TYR A 1 373 ? 24.950 -3.813 -53.997 1.00 76.00 373 TYR A C 1
ATOM 2984 O O . TYR A 1 373 ? 23.726 -3.735 -54.095 1.00 76.00 373 TYR A O 1
ATOM 2992 N N . GLY A 1 374 ? 25.669 -2.946 -53.275 1.00 71.12 374 GLY A N 1
ATOM 2993 C CA . GLY A 1 374 ? 25.108 -1.879 -52.447 1.00 71.12 374 GLY A CA 1
ATOM 2994 C C . GLY A 1 374 ? 24.814 -2.294 -51.002 1.00 71.12 374 GLY A C 1
ATOM 2995 O O . GLY A 1 374 ? 24.195 -1.512 -50.279 1.00 71.12 374 GLY A O 1
ATOM 2996 N N . ASN A 1 375 ? 25.243 -3.485 -50.572 1.00 77.44 375 ASN A N 1
ATOM 2997 C CA . ASN A 1 375 ? 25.132 -3.918 -49.179 1.00 77.44 375 ASN A CA 1
ATOM 2998 C C . ASN A 1 375 ? 26.125 -3.131 -48.322 1.00 77.44 375 ASN A C 1
ATOM 3000 O O . ASN A 1 375 ? 27.235 -2.856 -48.777 1.00 77.44 375 ASN A O 1
ATOM 3004 N N . LYS A 1 376 ? 25.743 -2.787 -47.088 1.00 81.88 376 LYS A N 1
ATOM 3005 C CA . LYS A 1 376 ? 26.561 -1.979 -46.176 1.00 81.88 376 LYS A CA 1
ATOM 3006 C C . LYS A 1 376 ? 26.868 -2.731 -44.888 1.00 81.88 376 LYS A C 1
ATOM 3008 O O . LYS A 1 376 ? 25.982 -3.384 -44.352 1.00 81.88 376 LYS A O 1
ATOM 3013 N N . LEU A 1 377 ? 28.089 -2.584 -44.383 1.00 75.50 377 LEU A N 1
ATOM 3014 C CA . LEU A 1 377 ? 28.477 -3.000 -43.033 1.00 75.50 377 LEU A CA 1
ATOM 3015 C C . LEU A 1 377 ? 28.994 -1.784 -42.263 1.00 75.50 377 LEU A C 1
ATOM 3017 O O . LEU A 1 377 ? 29.712 -0.960 -42.836 1.00 75.50 377 LEU A O 1
ATOM 3021 N N . THR A 1 378 ? 28.645 -1.693 -40.978 1.00 74.19 378 THR A N 1
ATOM 3022 C CA . THR A 1 378 ? 28.976 -0.554 -40.109 1.00 74.19 378 THR A CA 1
ATOM 3023 C C . THR A 1 378 ? 29.747 -1.013 -38.867 1.00 74.19 378 THR A C 1
ATOM 3025 O O . THR A 1 378 ? 29.453 -2.070 -38.319 1.00 74.19 378 THR A O 1
ATOM 3028 N N . LYS A 1 379 ? 30.729 -0.228 -38.402 1.00 72.81 379 LYS A N 1
ATOM 3029 C CA . LYS A 1 379 ? 31.468 -0.461 -37.146 1.00 72.81 379 LYS A CA 1
ATOM 3030 C C . LYS A 1 379 ? 31.722 0.848 -36.402 1.00 72.81 379 LYS A C 1
ATOM 3032 O O . LYS A 1 379 ? 32.212 1.799 -37.002 1.00 72.81 379 LYS A O 1
ATOM 3037 N N . ILE A 1 380 ? 31.446 0.897 -35.099 1.00 65.31 380 ILE A N 1
ATOM 3038 C CA . ILE A 1 380 ? 31.827 2.034 -34.243 1.00 65.31 380 ILE A CA 1
ATOM 3039 C C . ILE A 1 380 ? 33.345 1.984 -34.014 1.00 65.31 380 ILE A C 1
ATOM 3041 O O . ILE A 1 380 ? 33.883 0.967 -33.581 1.00 65.31 380 ILE A O 1
ATOM 3045 N N . LEU A 1 381 ? 34.035 3.072 -34.345 1.00 63.22 381 LEU A N 1
ATOM 3046 C CA . LEU A 1 381 ? 35.478 3.239 -34.170 1.00 63.22 381 LEU A CA 1
ATOM 3047 C C . LEU A 1 381 ? 35.830 3.945 -32.860 1.00 63.22 381 LEU A C 1
ATOM 3049 O O . LEU A 1 381 ? 36.866 3.647 -32.278 1.00 63.22 381 LEU A O 1
ATOM 3053 N N . ALA A 1 382 ? 35.000 4.892 -32.427 1.00 62.69 382 ALA A N 1
ATOM 3054 C CA . ALA A 1 382 ? 35.194 5.638 -31.191 1.00 62.69 382 ALA A CA 1
ATOM 3055 C C . ALA A 1 382 ? 33.858 6.186 -30.680 1.00 62.69 382 ALA A C 1
ATOM 3057 O O . ALA A 1 382 ? 32.985 6.536 -31.484 1.00 62.69 382 ALA A O 1
ATOM 3058 N N . ILE A 1 383 ? 33.756 6.284 -29.355 1.00 63.00 383 ILE A N 1
ATOM 3059 C CA . ILE A 1 383 ? 32.738 7.048 -28.636 1.00 63.00 383 ILE A CA 1
ATOM 3060 C C . ILE A 1 383 ? 33.487 8.129 -27.857 1.00 63.00 383 ILE A C 1
ATOM 3062 O O . ILE A 1 383 ? 34.516 7.839 -27.248 1.00 63.00 383 ILE A O 1
ATOM 3066 N N . ILE A 1 384 ? 33.026 9.372 -27.940 1.00 68.19 384 ILE A N 1
ATOM 3067 C CA . ILE A 1 384 ? 33.584 10.497 -27.187 1.00 68.19 384 ILE A CA 1
ATOM 3068 C C . ILE A 1 384 ? 32.442 11.093 -26.380 1.00 68.19 384 ILE A C 1
ATOM 3070 O O . ILE A 1 384 ? 31.485 11.591 -26.978 1.00 68.19 384 ILE A O 1
ATOM 3074 N N . ASN A 1 385 ? 32.566 11.015 -25.061 1.00 68.19 385 ASN A N 1
ATOM 3075 C CA . ASN A 1 385 ? 31.635 11.604 -24.109 1.00 68.19 385 ASN A CA 1
ATOM 3076 C C . ASN A 1 385 ? 32.110 13.008 -23.707 1.00 68.19 385 ASN A C 1
ATOM 3078 O O . ASN A 1 385 ? 33.238 13.417 -24.020 1.00 68.19 385 ASN A O 1
ATOM 3082 N N . ASP A 1 386 ? 31.229 13.745 -23.051 1.00 71.56 386 ASP A N 1
ATOM 3083 C CA . ASP A 1 386 ? 31.553 14.974 -22.345 1.00 71.56 386 ASP A CA 1
ATOM 3084 C C . ASP A 1 386 ? 32.275 14.694 -21.016 1.00 71.56 386 ASP A C 1
ATOM 3086 O O . ASP A 1 386 ? 32.863 13.627 -20.831 1.00 71.56 386 ASP A O 1
ATOM 3090 N N . LYS A 1 387 ? 32.365 15.714 -20.154 1.00 79.88 387 LYS A N 1
ATOM 3091 C CA . LYS A 1 387 ? 33.005 15.572 -18.844 1.00 79.88 387 LYS A CA 1
ATOM 3092 C C . LYS A 1 387 ? 32.138 14.709 -17.925 1.00 79.88 387 LYS A C 1
ATOM 3094 O O . LYS A 1 387 ? 30.954 14.570 -18.173 1.00 79.88 387 LYS A O 1
ATOM 3099 N N . ASP A 1 388 ? 32.773 14.163 -16.906 1.00 82.00 388 ASP A N 1
ATOM 3100 C CA . ASP A 1 388 ? 32.168 13.521 -15.742 1.00 82.00 388 ASP A CA 1
ATOM 3101 C C . ASP A 1 388 ? 32.517 14.455 -14.572 1.00 82.00 388 ASP A C 1
ATOM 3103 O O . ASP A 1 388 ? 33.700 14.766 -14.353 1.00 82.00 388 ASP A O 1
ATOM 3107 N N . SER A 1 389 ? 31.510 15.082 -13.975 1.00 83.19 389 SER A N 1
ATOM 3108 C CA . SER A 1 389 ? 31.699 16.262 -13.126 1.00 83.19 389 SER A CA 1
ATOM 3109 C C . SER A 1 389 ? 31.801 15.960 -11.641 1.00 83.19 389 SER A C 1
ATOM 3111 O O . SER A 1 389 ? 32.504 16.700 -10.943 1.00 83.19 389 SER A O 1
ATOM 3113 N N . ASP A 1 390 ? 31.127 14.925 -11.161 1.00 82.12 390 ASP A N 1
ATOM 3114 C CA . ASP A 1 390 ? 31.250 14.400 -9.798 1.00 82.12 390 ASP A CA 1
ATOM 3115 C C . ASP A 1 390 ? 32.203 13.201 -9.715 1.00 82.12 390 ASP A C 1
ATOM 3117 O O . ASP A 1 390 ? 32.721 12.919 -8.631 1.00 82.12 390 ASP A O 1
ATOM 3121 N N . GLY A 1 391 ? 32.582 12.614 -10.850 1.00 85.94 391 GLY A N 1
ATOM 3122 C CA . GLY A 1 391 ? 33.620 11.598 -10.943 1.00 85.94 391 GLY A CA 1
ATOM 3123 C C . GLY A 1 391 ? 33.135 10.204 -10.569 1.00 85.94 391 GLY A C 1
ATOM 3124 O O . GLY A 1 391 ? 33.965 9.403 -10.121 1.00 85.94 391 GLY A O 1
ATOM 3125 N N . ASP A 1 392 ? 31.836 9.931 -10.676 1.00 83.25 392 ASP A N 1
ATOM 3126 C CA . ASP A 1 392 ? 31.238 8.649 -10.301 1.00 83.25 392 ASP A CA 1
ATOM 3127 C C . ASP A 1 392 ? 31.452 7.552 -11.369 1.00 83.25 392 ASP A C 1
ATOM 3129 O O . ASP A 1 392 ? 31.467 6.360 -11.054 1.00 83.25 392 ASP A O 1
ATOM 3133 N N . GLY A 1 393 ? 31.756 7.949 -12.610 1.00 82.00 393 GLY A N 1
ATOM 3134 C CA . GLY A 1 393 ? 31.981 7.065 -13.752 1.00 82.00 393 GLY A CA 1
ATOM 3135 C C . GLY A 1 393 ? 30.938 7.179 -14.867 1.00 82.00 393 GLY A C 1
ATOM 3136 O O . GLY A 1 393 ? 31.145 6.572 -15.928 1.00 82.00 393 GLY A O 1
ATOM 3137 N N . LEU A 1 394 ? 29.866 7.946 -14.675 1.00 80.88 394 LEU A N 1
ATOM 3138 C CA . LEU A 1 394 ? 28.929 8.375 -15.709 1.00 80.88 394 LEU A CA 1
ATOM 3139 C C . LEU A 1 394 ? 29.355 9.734 -16.270 1.00 80.88 394 LEU A C 1
ATOM 3141 O O . LEU A 1 394 ? 29.951 10.561 -15.594 1.00 80.88 394 LEU A O 1
ATOM 3145 N N . SER A 1 395 ? 29.123 9.969 -17.563 1.00 79.19 395 SER A N 1
ATOM 3146 C CA . SER A 1 395 ? 29.357 11.309 -18.112 1.00 79.19 395 SER A CA 1
ATOM 3147 C C . SER A 1 395 ? 28.151 12.216 -17.877 1.00 79.19 395 SER A C 1
ATOM 3149 O O . SER A 1 395 ? 27.017 11.747 -17.927 1.00 79.19 395 SER A O 1
ATOM 3151 N N . ASP A 1 396 ? 28.380 13.527 -17.788 1.00 74.81 396 ASP A N 1
ATOM 3152 C CA . ASP A 1 396 ? 27.349 14.561 -17.649 1.00 74.81 396 ASP A CA 1
ATOM 3153 C C . ASP A 1 396 ? 26.189 14.376 -18.656 1.00 74.81 396 ASP A C 1
ATOM 3155 O O . ASP A 1 396 ? 25.022 14.655 -18.372 1.00 74.81 396 ASP A O 1
ATOM 3159 N N . TYR A 1 397 ? 26.501 13.946 -19.885 1.00 73.75 397 TYR A N 1
ATOM 3160 C CA . TYR A 1 397 ? 25.513 13.616 -20.909 1.00 73.75 397 TYR A CA 1
ATOM 3161 C C . TYR A 1 397 ? 24.662 12.406 -20.519 1.00 73.75 397 TYR A C 1
ATOM 3163 O O . TYR A 1 397 ? 23.459 12.409 -20.772 1.00 73.75 397 TYR A O 1
ATOM 3171 N N . GLU A 1 398 ? 25.276 11.345 -20.001 1.00 77.12 398 GLU A N 1
ATOM 3172 C CA . GLU A 1 398 ? 24.597 10.107 -19.615 1.00 77.12 398 GLU A CA 1
ATOM 3173 C C . GLU A 1 398 ? 23.662 10.362 -18.436 1.00 77.12 398 GLU A C 1
ATOM 3175 O O . GLU A 1 398 ? 22.484 10.020 -18.520 1.00 77.12 398 GLU A O 1
ATOM 3180 N N . GLU A 1 399 ? 24.134 11.077 -17.427 1.00 79.38 399 GLU A N 1
ATOM 3181 C CA . GLU A 1 399 ? 23.351 11.464 -16.257 1.00 79.38 399 GLU A CA 1
ATOM 3182 C C . GLU A 1 399 ? 22.155 12.331 -16.649 1.00 79.38 399 GLU A C 1
ATOM 3184 O O . GLU A 1 399 ? 21.013 11.949 -16.438 1.00 79.38 399 GLU A O 1
ATOM 3189 N N . VAL A 1 400 ? 22.361 13.441 -17.363 1.00 75.62 400 VAL A N 1
ATOM 3190 C CA . VAL A 1 400 ? 21.254 14.363 -17.677 1.00 75.62 400 VAL A CA 1
ATOM 3191 C C . VAL A 1 400 ? 20.280 13.801 -18.714 1.00 75.62 400 VAL A C 1
ATOM 3193 O O . VAL A 1 400 ? 19.094 14.132 -18.695 1.00 75.62 400 VAL A O 1
ATOM 3196 N N . TYR A 1 401 ? 20.765 13.025 -19.686 1.00 69.00 401 TYR A N 1
ATOM 3197 C CA . TYR A 1 401 ? 19.965 12.659 -20.860 1.00 69.00 401 TYR A CA 1
ATOM 3198 C C . TYR A 1 401 ? 19.470 11.215 -20.861 1.00 69.00 401 TYR A C 1
ATOM 3200 O O . TYR A 1 401 ? 18.434 10.944 -21.469 1.00 69.00 401 TYR A O 1
ATOM 3208 N N . ILE A 1 402 ? 20.221 10.288 -20.267 1.00 70.44 402 ILE A N 1
ATOM 3209 C CA . ILE A 1 402 ? 19.881 8.862 -20.273 1.00 70.44 402 ILE A CA 1
ATOM 3210 C C . ILE A 1 402 ? 19.217 8.490 -18.954 1.00 70.44 402 ILE A C 1
ATOM 3212 O O . ILE A 1 402 ? 18.105 7.969 -18.976 1.00 70.44 402 ILE A O 1
ATOM 3216 N N . TYR A 1 403 ? 19.880 8.791 -17.841 1.00 75.88 403 TYR A N 1
ATOM 3217 C CA . TYR A 1 403 ? 19.464 8.335 -16.515 1.00 75.88 403 TYR A CA 1
ATOM 3218 C C . TYR A 1 403 ? 18.652 9.382 -15.750 1.00 75.88 403 TYR A C 1
ATOM 3220 O O . TYR A 1 403 ? 17.938 9.050 -14.816 1.00 75.88 403 TYR A O 1
ATOM 3228 N N . ASN A 1 404 ? 18.671 10.631 -16.221 1.00 84.44 404 ASN A N 1
ATOM 3229 C CA . ASN A 1 404 ? 18.034 11.780 -15.582 1.00 84.44 404 ASN A CA 1
ATOM 3230 C C . ASN A 1 404 ? 18.512 12.003 -14.130 1.00 84.44 404 ASN A C 1
ATOM 3232 O O . ASN A 1 404 ? 17.768 12.547 -13.313 1.00 84.44 404 ASN A O 1
ATOM 3236 N N . THR A 1 405 ? 19.756 11.615 -13.848 1.00 81.69 405 THR A N 1
ATOM 3237 C CA . THR A 1 405 ? 20.452 11.841 -12.583 1.00 81.69 405 THR A CA 1
ATOM 3238 C C . THR A 1 405 ? 21.187 13.185 -12.585 1.00 81.69 405 THR A C 1
ATOM 3240 O O . THR A 1 405 ? 21.173 13.925 -13.584 1.00 81.69 405 THR A O 1
ATOM 3243 N N . ASN A 1 406 ? 21.731 13.593 -11.438 1.00 83.00 406 ASN A N 1
ATOM 3244 C CA . ASN A 1 406 ? 22.316 14.918 -11.274 1.00 83.00 406 ASN A CA 1
ATOM 3245 C C . ASN A 1 406 ? 23.835 14.897 -11.513 1.00 83.00 406 ASN A C 1
ATOM 3247 O O . ASN A 1 406 ? 24.551 14.514 -10.600 1.00 83.00 406 ASN A O 1
ATOM 3251 N N . PRO A 1 407 ? 24.340 15.521 -12.600 1.00 83.19 407 PRO A N 1
ATOM 3252 C CA . PRO A 1 407 ? 25.752 15.497 -13.006 1.00 83.19 407 PRO A CA 1
ATOM 3253 C C . PRO A 1 407 ? 26.680 16.340 -12.135 1.00 83.19 407 PRO A C 1
ATOM 3255 O O . PRO A 1 407 ? 27.642 16.932 -12.606 1.00 83.19 407 PRO A O 1
ATOM 3258 N N . LEU A 1 408 ? 26.309 16.621 -10.901 1.00 87.06 408 LEU A N 1
ATOM 3259 C CA . LEU A 1 408 ? 27.146 17.297 -9.915 1.00 87.06 408 LEU A CA 1
ATOM 3260 C C . LEU A 1 408 ? 27.052 16.578 -8.570 1.00 87.06 408 LEU A C 1
ATOM 3262 O O . LEU A 1 408 ? 27.543 17.113 -7.569 1.00 87.06 408 LEU A O 1
ATOM 3266 N N . ASN A 1 409 ? 26.356 15.448 -8.531 1.00 87.00 409 ASN A N 1
ATOM 3267 C CA . ASN A 1 409 ? 26.031 14.707 -7.346 1.00 87.00 409 ASN A CA 1
ATOM 3268 C C . ASN A 1 409 ? 26.292 13.227 -7.595 1.00 87.00 409 ASN A C 1
ATOM 3270 O O . ASN A 1 409 ? 25.502 12.558 -8.233 1.00 87.00 409 ASN A O 1
ATOM 3274 N N . TYR A 1 410 ? 27.360 12.749 -6.967 1.00 89.50 410 TYR A N 1
ATOM 3275 C CA . TYR A 1 410 ? 27.821 11.365 -7.019 1.00 89.50 410 TYR A CA 1
ATOM 3276 C C . TYR A 1 410 ? 26.747 10.313 -6.671 1.00 89.50 410 TYR A C 1
ATOM 3278 O O . TYR A 1 410 ? 26.905 9.163 -7.049 1.00 89.50 410 TYR A O 1
ATOM 3286 N N . ASP A 1 411 ? 25.726 10.694 -5.902 1.00 91.81 411 ASP A N 1
ATOM 3287 C CA . ASP A 1 411 ? 24.671 9.842 -5.339 1.00 91.81 411 ASP A CA 1
ATOM 3288 C C . ASP A 1 411 ? 23.364 10.649 -5.379 1.00 91.81 411 ASP A C 1
ATOM 3290 O O . ASP A 1 411 ? 23.157 11.558 -4.559 1.00 91.81 411 ASP A O 1
ATOM 3294 N N . THR A 1 412 ? 22.560 10.453 -6.426 1.00 88.62 412 THR A N 1
ATOM 3295 C CA . THR A 1 412 ? 21.462 11.360 -6.767 1.00 88.62 412 THR A CA 1
ATOM 3296 C C . THR A 1 412 ? 20.285 11.280 -5.798 1.00 88.62 412 THR A C 1
ATOM 3298 O O . THR A 1 412 ? 19.724 12.339 -5.474 1.00 88.62 412 THR A O 1
ATOM 3301 N N . ASP A 1 413 ? 19.917 10.096 -5.323 1.00 88.44 413 ASP A N 1
ATOM 3302 C CA . ASP A 1 413 ? 18.817 9.895 -4.374 1.00 88.44 413 ASP A CA 1
ATOM 3303 C C . ASP A 1 413 ? 19.252 9.909 -2.897 1.00 88.44 413 ASP A C 1
ATOM 3305 O O . ASP A 1 413 ? 18.421 10.143 -2.014 1.00 88.44 413 ASP A O 1
ATOM 3309 N N . GLY A 1 414 ? 20.556 9.836 -2.630 1.00 91.31 414 GLY A N 1
ATOM 3310 C CA . GLY A 1 414 ? 21.156 10.034 -1.318 1.00 91.31 414 GLY A CA 1
ATOM 3311 C C . GLY A 1 414 ? 21.206 8.778 -0.450 1.00 91.31 414 GLY A C 1
ATOM 3312 O O . GLY A 1 414 ? 21.304 8.915 0.779 1.00 91.31 414 GLY A O 1
ATOM 3313 N N . ASP A 1 415 ? 21.113 7.585 -1.035 1.00 88.00 415 ASP A N 1
ATOM 3314 C CA . ASP A 1 415 ? 21.096 6.310 -0.313 1.00 88.00 415 ASP A CA 1
ATOM 3315 C C . ASP A 1 415 ? 22.505 5.785 0.060 1.00 88.00 415 ASP A C 1
ATOM 3317 O O . ASP A 1 415 ? 22.638 4.950 0.965 1.00 88.00 415 ASP A O 1
ATOM 3321 N N . LYS A 1 416 ? 23.563 6.401 -0.502 1.00 89.38 416 LYS A N 1
ATOM 3322 C CA . LYS A 1 416 ? 25.016 6.117 -0.391 1.00 89.38 416 LYS A CA 1
ATOM 3323 C C . LYS A 1 416 ? 25.584 5.130 -1.413 1.00 89.38 416 LYS A C 1
ATOM 3325 O O . LYS A 1 416 ? 26.777 4.791 -1.303 1.00 89.38 416 LYS A O 1
ATOM 3330 N N . LEU A 1 417 ? 24.807 4.648 -2.368 1.00 85.12 417 LEU A N 1
ATOM 3331 C CA . LEU A 1 417 ? 25.318 4.114 -3.624 1.00 85.12 417 LEU A CA 1
ATOM 3332 C C . LEU A 1 417 ? 25.529 5.267 -4.605 1.00 85.12 417 LEU A C 1
ATOM 3334 O O . LEU A 1 417 ? 25.013 6.361 -4.434 1.00 85.12 417 LEU A O 1
ATOM 3338 N N . SER A 1 418 ? 26.433 5.071 -5.560 1.00 88.56 418 SER A N 1
ATOM 3339 C CA . SER A 1 418 ? 26.633 6.068 -6.611 1.00 88.56 418 SER A CA 1
ATOM 3340 C C . SER A 1 418 ? 25.764 5.733 -7.807 1.00 88.56 418 SER A C 1
ATOM 3342 O O . SER A 1 418 ? 25.612 4.544 -8.103 1.00 88.56 418 SER A O 1
ATOM 3344 N N . ASP A 1 419 ? 25.363 6.738 -8.586 1.00 80.44 419 ASP A N 1
ATOM 3345 C CA . ASP A 1 419 ? 24.526 6.520 -9.772 1.00 80.44 419 ASP A CA 1
ATOM 3346 C C . ASP A 1 419 ? 25.159 5.463 -10.708 1.00 80.44 419 ASP A C 1
ATOM 3348 O O . ASP A 1 419 ? 24.505 4.549 -11.224 1.00 80.44 419 ASP A O 1
ATOM 3352 N N . TYR A 1 420 ? 26.484 5.519 -10.897 1.00 84.94 420 TYR A N 1
ATOM 3353 C CA . TYR A 1 420 ? 27.238 4.493 -11.619 1.00 84.94 420 TYR A CA 1
ATOM 3354 C C . TYR A 1 420 ? 27.119 3.081 -11.018 1.00 84.94 420 TYR A C 1
ATOM 3356 O O . TYR A 1 420 ? 27.001 2.116 -11.786 1.00 84.94 420 TYR A O 1
ATOM 3364 N N . GLU A 1 421 ? 27.247 2.930 -9.693 1.00 84.19 421 GLU A N 1
ATOM 3365 C CA . GLU A 1 421 ? 27.176 1.636 -9.004 1.00 84.19 421 GLU A CA 1
ATOM 3366 C C . GLU A 1 421 ? 25.786 1.019 -9.170 1.00 84.19 421 GLU A C 1
ATOM 3368 O O . GLU A 1 421 ? 25.670 -0.147 -9.554 1.00 84.19 421 GLU A O 1
ATOM 3373 N N . GLU A 1 422 ? 24.744 1.811 -8.974 1.00 85.94 422 GLU A N 1
ATOM 3374 C CA . GLU A 1 422 ? 23.355 1.394 -9.132 1.00 85.94 422 GLU A CA 1
ATOM 3375 C C . GLU A 1 422 ? 23.078 0.941 -10.562 1.00 85.94 422 GLU A C 1
ATOM 3377 O O . GLU A 1 422 ? 22.666 -0.192 -10.792 1.00 85.94 422 GLU A O 1
ATOM 3382 N N . ILE A 1 423 ? 23.464 1.734 -11.562 1.00 78.25 423 ILE A N 1
ATOM 3383 C CA . ILE A 1 423 ? 23.195 1.411 -12.968 1.00 78.25 423 ILE A CA 1
ATOM 3384 C C . ILE A 1 423 ? 24.021 0.220 -13.475 1.00 78.25 423 ILE A C 1
ATOM 3386 O O . ILE A 1 423 ? 23.518 -0.628 -14.219 1.00 78.25 423 ILE A O 1
ATOM 3390 N N . ASN A 1 424 ? 25.323 0.179 -13.173 1.00 74.06 424 ASN A N 1
ATOM 3391 C CA . ASN A 1 424 ? 26.253 -0.745 -13.837 1.00 74.06 424 ASN A CA 1
ATOM 3392 C C . ASN A 1 424 ? 26.632 -1.967 -12.996 1.00 74.06 424 ASN A C 1
ATOM 3394 O O . ASN A 1 424 ? 27.210 -2.910 -13.552 1.00 74.06 424 ASN A O 1
ATOM 3398 N N . ILE A 1 425 ? 26.366 -1.955 -11.688 1.00 76.31 425 ILE A N 1
ATOM 3399 C CA . ILE A 1 425 ? 26.721 -3.047 -10.774 1.00 76.31 425 ILE A CA 1
ATOM 3400 C C . ILE A 1 425 ? 25.465 -3.727 -10.234 1.00 76.31 425 ILE A C 1
ATOM 3402 O O . ILE A 1 425 ? 25.352 -4.942 -10.405 1.00 76.31 425 ILE A O 1
ATOM 3406 N N . TYR A 1 426 ? 24.555 -2.973 -9.615 1.00 76.81 426 TYR A N 1
ATOM 3407 C CA . TYR A 1 426 ? 23.409 -3.540 -8.891 1.00 76.81 426 TYR A CA 1
ATOM 3408 C C . TYR A 1 426 ? 22.143 -3.652 -9.751 1.00 76.81 426 TYR A C 1
ATOM 3410 O O . TYR A 1 426 ? 21.368 -4.586 -9.586 1.00 76.81 426 TYR A O 1
ATOM 3418 N N . GLY A 1 427 ? 22.002 -2.797 -10.764 1.00 81.12 427 GLY A N 1
ATOM 3419 C CA . GLY A 1 427 ? 20.813 -2.711 -11.608 1.00 81.12 427 GLY A CA 1
ATOM 3420 C C . GLY A 1 427 ? 19.630 -1.998 -10.947 1.00 81.12 427 GLY A C 1
ATOM 3421 O O . GLY A 1 427 ? 18.510 -2.190 -11.423 1.00 81.12 427 GLY A O 1
ATOM 3422 N N . THR A 1 428 ? 19.882 -1.226 -9.887 1.00 84.25 428 THR A N 1
ATOM 3423 C CA . THR A 1 428 ? 18.904 -0.442 -9.116 1.00 84.25 428 THR A CA 1
ATOM 3424 C C . THR A 1 428 ? 18.628 0.929 -9.759 1.00 84.25 428 THR A C 1
ATOM 3426 O O . THR A 1 428 ? 19.282 1.292 -10.748 1.00 84.25 428 THR A O 1
ATOM 3429 N N . ASP A 1 429 ? 17.592 1.646 -9.306 1.00 87.19 429 ASP A N 1
ATOM 3430 C CA . ASP A 1 429 ? 17.174 2.944 -9.863 1.00 87.19 429 ASP A CA 1
ATOM 3431 C C . ASP A 1 429 ? 17.837 4.111 -9.102 1.00 87.19 429 ASP A C 1
ATOM 3433 O O . ASP A 1 429 ? 17.349 4.446 -8.034 1.00 87.19 429 ASP A O 1
ATOM 3437 N N . PRO A 1 430 ? 18.818 4.836 -9.685 1.00 88.88 430 PRO A N 1
ATOM 3438 C CA . PRO A 1 430 ? 19.587 5.906 -9.013 1.00 88.88 430 PRO A CA 1
ATOM 3439 C C . PRO A 1 430 ? 18.796 7.182 -8.680 1.00 88.88 430 PRO A C 1
ATOM 3441 O O . PRO A 1 430 ? 19.339 8.252 -8.394 1.00 88.88 430 PRO A O 1
ATOM 3444 N N . LEU A 1 431 ? 17.481 7.132 -8.866 1.00 91.12 431 LEU A N 1
ATOM 3445 C CA . LEU A 1 431 ? 16.536 8.176 -8.495 1.00 91.12 431 LEU A CA 1
ATOM 3446 C C . LEU A 1 431 ? 15.618 7.728 -7.353 1.00 91.12 431 LEU A C 1
ATOM 3448 O O . LEU A 1 431 ? 14.692 8.475 -7.007 1.00 91.12 431 LEU A O 1
ATOM 3452 N N . ASN A 1 432 ? 15.817 6.522 -6.831 1.00 90.00 432 ASN A N 1
ATOM 3453 C CA . ASN A 1 432 ? 14.988 5.893 -5.830 1.00 90.00 432 ASN A CA 1
ATOM 3454 C C . ASN A 1 432 ? 15.842 5.081 -4.854 1.00 90.00 432 ASN A C 1
ATOM 3456 O O . ASN A 1 432 ? 16.198 3.947 -5.140 1.00 90.00 432 ASN A O 1
ATOM 3460 N N . SER A 1 433 ? 16.011 5.625 -3.650 1.00 92.06 433 SER A N 1
ATOM 3461 C CA . SER A 1 433 ? 16.864 5.046 -2.612 1.00 92.06 433 SER A CA 1
ATOM 3462 C C . SER A 1 433 ? 16.466 3.640 -2.146 1.00 92.06 433 SER A C 1
ATOM 3464 O O . SER A 1 433 ? 17.208 3.038 -1.386 1.00 92.06 433 SER A O 1
ATOM 3466 N N . ASP A 1 434 ? 15.264 3.175 -2.480 1.00 90.31 434 ASP A N 1
ATOM 3467 C CA . ASP A 1 434 ? 14.692 1.869 -2.126 1.00 90.31 434 ASP A CA 1
ATOM 3468 C C . ASP A 1 434 ? 13.988 1.340 -3.386 1.00 90.31 434 ASP A C 1
ATOM 3470 O O . ASP A 1 434 ? 12.841 1.705 -3.678 1.00 90.31 434 ASP A O 1
ATOM 3474 N N . THR A 1 435 ? 14.725 0.606 -4.225 1.00 88.50 435 THR A N 1
ATOM 3475 C CA . THR A 1 435 ? 14.297 0.273 -5.589 1.00 88.50 435 THR A CA 1
ATOM 3476 C C . THR A 1 435 ? 13.094 -0.669 -5.618 1.00 88.50 435 THR A C 1
ATOM 3478 O O . THR A 1 435 ? 12.264 -0.562 -6.534 1.00 88.50 435 THR A O 1
ATOM 3481 N N . ASP A 1 436 ? 12.979 -1.583 -4.658 1.00 85.19 436 ASP A N 1
ATOM 3482 C CA . ASP A 1 436 ? 11.902 -2.569 -4.588 1.00 85.19 436 ASP A CA 1
ATOM 3483 C C . ASP A 1 436 ? 10.792 -2.250 -3.570 1.00 85.19 436 ASP A C 1
ATOM 3485 O O . ASP A 1 436 ? 9.773 -2.951 -3.545 1.00 85.19 436 ASP A O 1
ATOM 3489 N N . GLU A 1 437 ? 10.905 -1.103 -2.898 1.00 90.69 437 GLU A N 1
ATOM 3490 C CA . GLU A 1 437 ? 9.905 -0.467 -2.034 1.00 90.69 437 GLU A CA 1
ATOM 3491 C C . GLU A 1 437 ? 9.550 -1.306 -0.797 1.00 90.69 437 GLU A C 1
ATOM 3493 O O . GLU A 1 437 ? 8.395 -1.329 -0.350 1.00 90.69 437 GLU A O 1
ATOM 3498 N N . ASP A 1 438 ? 10.530 -2.011 -0.241 1.00 85.06 438 ASP A N 1
ATOM 3499 C CA . ASP A 1 438 ? 10.347 -2.933 0.879 1.00 85.06 438 ASP A CA 1
ATOM 3500 C C . ASP A 1 438 ? 10.621 -2.294 2.259 1.00 85.06 438 ASP A C 1
ATOM 3502 O O . ASP A 1 438 ? 10.250 -2.845 3.306 1.00 85.06 438 ASP A O 1
ATOM 3506 N N . GLY A 1 439 ? 11.197 -1.086 2.265 1.00 86.88 439 GLY A N 1
ATOM 3507 C CA . GLY A 1 439 ? 11.542 -0.308 3.450 1.00 86.88 439 GLY A CA 1
ATOM 3508 C C . GLY A 1 439 ? 13.023 -0.343 3.846 1.00 86.88 439 GLY A C 1
ATOM 3509 O O . GLY A 1 439 ? 13.380 0.295 4.850 1.00 86.88 439 GLY A O 1
ATOM 3510 N N . LEU A 1 440 ? 13.883 -1.050 3.113 1.00 87.06 440 LEU A N 1
ATOM 3511 C CA . LEU A 1 440 ? 15.344 -0.958 3.173 1.00 87.06 440 LEU A CA 1
ATOM 3512 C C . LEU A 1 440 ? 15.863 -0.156 1.983 1.00 87.06 440 LEU A C 1
ATOM 3514 O O . LEU A 1 440 ? 15.295 -0.182 0.906 1.00 87.06 440 LEU A O 1
ATOM 3518 N N . THR A 1 441 ? 16.947 0.596 2.176 1.00 89.88 441 THR A N 1
ATOM 3519 C CA . THR A 1 441 ? 17.586 1.238 1.019 1.00 89.88 441 THR A CA 1
ATOM 3520 C C . THR A 1 441 ? 18.444 0.235 0.250 1.00 89.88 441 THR A C 1
ATOM 3522 O O . THR A 1 441 ? 19.025 -0.663 0.870 1.00 89.88 441 THR A O 1
ATOM 3525 N N . ASP A 1 442 ? 18.670 0.462 -1.044 1.00 86.50 442 ASP A N 1
ATOM 3526 C CA . ASP A 1 442 ? 19.517 -0.406 -1.879 1.00 86.50 442 ASP A CA 1
ATOM 3527 C C . ASP A 1 442 ? 20.919 -0.569 -1.252 1.00 86.50 442 ASP A C 1
ATOM 3529 O O . ASP A 1 442 ? 21.522 -1.652 -1.196 1.00 86.50 442 ASP A O 1
ATOM 3533 N N . TYR A 1 443 ? 21.450 0.516 -0.679 1.00 85.88 443 TYR A N 1
ATOM 3534 C CA . TYR A 1 443 ? 22.666 0.493 0.127 1.00 85.88 443 TYR A CA 1
ATOM 3535 C C . TYR A 1 443 ? 22.581 -0.443 1.347 1.00 85.88 443 TYR A C 1
ATOM 3537 O O . TYR A 1 443 ? 23.554 -1.153 1.634 1.00 85.88 443 TYR A O 1
ATOM 3545 N N . GLU A 1 444 ? 21.485 -0.411 2.111 1.00 82.88 444 GLU A N 1
ATOM 3546 C CA . GLU A 1 444 ? 21.296 -1.195 3.341 1.00 82.88 444 GLU A CA 1
ATOM 3547 C C . GLU A 1 444 ? 21.239 -2.696 3.056 1.00 82.88 444 GLU A C 1
ATOM 3549 O O . GLU A 1 444 ? 21.816 -3.487 3.810 1.00 82.88 444 GLU A O 1
ATOM 3554 N N . GLU A 1 445 ? 20.648 -3.082 1.933 1.00 81.50 445 GLU A N 1
ATOM 3555 C CA . GLU A 1 445 ? 20.582 -4.467 1.470 1.00 81.50 445 GLU A CA 1
ATOM 3556 C C . GLU A 1 445 ? 21.937 -4.979 0.966 1.00 81.50 445 GLU A C 1
ATOM 3558 O O . GLU A 1 445 ? 22.339 -6.127 1.209 1.00 81.50 445 GLU A O 1
ATOM 3563 N N . MET A 1 446 ? 22.714 -4.101 0.324 1.00 77.12 446 MET A N 1
ATOM 3564 C CA . MET A 1 446 ? 24.044 -4.428 -0.190 1.00 77.12 446 MET A CA 1
ATOM 3565 C C . MET A 1 446 ? 25.139 -4.430 0.873 1.00 77.12 446 MET A C 1
ATOM 3567 O O . MET A 1 446 ? 26.111 -5.190 0.755 1.00 77.12 446 MET A O 1
ATOM 3571 N N . LYS A 1 447 ? 25.045 -3.580 1.900 1.00 68.06 447 LYS A N 1
ATOM 3572 C CA . LYS A 1 447 ? 26.142 -3.321 2.844 1.00 68.06 447 LYS A CA 1
ATOM 3573 C C . LYS A 1 447 ? 25.631 -3.193 4.284 1.00 68.06 447 LYS A C 1
ATOM 3575 O O . LYS A 1 447 ? 25.272 -2.104 4.725 1.00 68.06 447 LYS A O 1
ATOM 3580 N N . ALA A 1 448 ? 25.810 -4.248 5.087 1.00 59.41 448 ALA A N 1
ATOM 3581 C CA . ALA A 1 448 ? 25.588 -4.191 6.538 1.00 59.41 448 ALA A CA 1
ATOM 3582 C C . ALA A 1 448 ? 26.816 -4.559 7.375 1.00 59.41 448 ALA A C 1
ATOM 3584 O O . ALA A 1 448 ? 27.754 -5.235 6.937 1.00 59.41 448 ALA A O 1
ATOM 3585 N N . TRP A 1 449 ? 26.806 -4.095 8.625 1.00 54.25 449 TRP A N 1
ATOM 3586 C CA . TRP A 1 449 ? 27.829 -4.405 9.616 1.00 54.25 449 TRP A CA 1
ATOM 3587 C C . TRP A 1 449 ? 27.384 -5.594 10.464 1.00 54.25 449 TRP A C 1
ATOM 3589 O O . TRP A 1 449 ? 26.329 -5.565 11.095 1.00 54.25 449 TRP A O 1
ATOM 3599 N N . VAL A 1 450 ? 28.211 -6.638 10.538 1.00 52.97 450 VAL A N 1
ATOM 3600 C CA . VAL A 1 450 ? 27.984 -7.759 11.460 1.00 52.97 450 VAL A CA 1
ATOM 3601 C C . VAL A 1 450 ? 29.001 -7.790 12.580 1.00 52.97 450 VAL A C 1
ATOM 3603 O O . VAL A 1 450 ? 30.182 -7.482 12.404 1.00 52.97 450 VAL A O 1
ATOM 3606 N N . ILE A 1 451 ? 28.541 -8.259 13.739 1.00 55.88 451 ILE A N 1
ATOM 3607 C CA . ILE A 1 451 ? 29.406 -8.680 14.832 1.00 55.88 451 ILE A CA 1
ATOM 3608 C C . ILE A 1 451 ? 29.556 -10.201 14.791 1.00 55.88 451 ILE A C 1
ATOM 3610 O O . ILE A 1 451 ? 28.584 -10.960 14.854 1.00 55.88 451 ILE A O 1
ATOM 3614 N N . LEU A 1 452 ? 30.811 -10.644 14.718 1.00 50.91 452 LEU A N 1
ATOM 3615 C CA . LEU A 1 452 ? 31.197 -12.047 14.693 1.00 50.91 452 LEU A CA 1
ATOM 3616 C C . LEU A 1 452 ? 31.741 -12.502 16.054 1.00 50.91 452 LEU A C 1
ATOM 3618 O O . LEU A 1 452 ? 32.719 -11.948 16.572 1.00 50.91 452 LEU A O 1
ATOM 3622 N N . GLU A 1 453 ? 31.216 -13.612 16.573 1.00 51.19 453 GLU A N 1
ATOM 3623 C CA . GLU A 1 453 ? 31.850 -14.401 17.633 1.00 51.19 453 GLU A CA 1
ATOM 3624 C C . GLU A 1 453 ? 32.462 -15.664 17.016 1.00 51.19 453 GLU A C 1
ATOM 3626 O O . GLU A 1 453 ? 31.772 -16.511 16.453 1.00 51.19 453 GLU A O 1
ATOM 3631 N N . LEU A 1 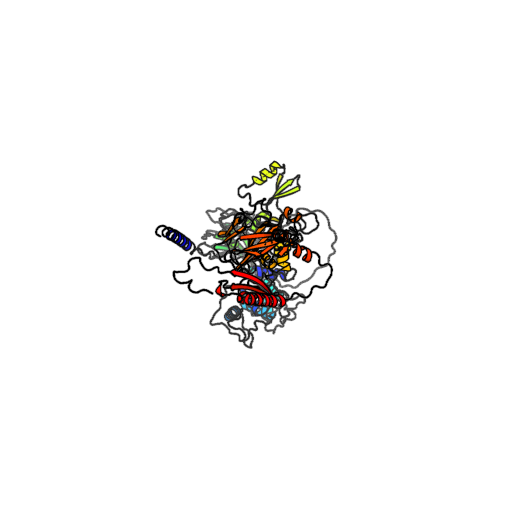454 ? 33.792 -15.800 17.094 1.00 53.25 454 LEU A N 1
ATOM 3632 C CA . LEU A 1 454 ? 34.528 -16.969 16.579 1.00 53.25 454 LEU A CA 1
ATOM 3633 C C . LEU A 1 454 ? 34.251 -17.301 15.091 1.00 53.25 454 LEU A C 1
ATOM 3635 O O . LEU A 1 454 ? 34.392 -18.453 14.681 1.00 53.25 454 LEU A O 1
ATOM 3639 N N . GLY A 1 455 ? 33.899 -16.296 14.279 1.00 44.78 455 GLY A N 1
ATOM 3640 C CA . GLY A 1 455 ? 33.561 -16.458 12.857 1.00 44.78 455 GLY A CA 1
ATOM 3641 C C . GLY A 1 455 ? 32.103 -16.850 12.590 1.00 44.78 455 GLY A C 1
ATOM 3642 O O . GLY A 1 455 ? 31.787 -17.240 11.472 1.00 44.78 455 GLY A O 1
ATOM 3643 N N . THR A 1 456 ? 31.236 -16.771 13.602 1.00 43.16 456 THR A N 1
ATOM 3644 C CA . THR A 1 456 ? 29.780 -16.925 13.473 1.00 43.16 456 THR A CA 1
ATOM 3645 C C . THR A 1 456 ? 29.130 -15.561 13.673 1.00 43.16 456 THR A C 1
ATOM 3647 O O . THR A 1 456 ? 29.514 -14.855 14.603 1.00 43.16 456 THR A O 1
ATOM 3650 N N . ILE A 1 457 ? 28.177 -15.192 12.816 1.00 49.19 457 ILE A N 1
ATOM 3651 C CA . ILE A 1 457 ? 27.374 -13.972 12.977 1.00 49.19 457 ILE A CA 1
ATOM 3652 C C . ILE A 1 457 ? 26.540 -14.127 14.250 1.00 49.19 457 ILE A C 1
ATOM 3654 O O . ILE A 1 457 ? 25.790 -15.092 14.381 1.00 49.19 457 ILE A O 1
ATOM 3658 N N . VAL A 1 458 ? 26.734 -13.226 15.213 1.00 46.12 458 VAL A N 1
ATOM 3659 C CA . VAL A 1 458 ? 25.997 -13.222 16.491 1.00 46.12 458 VAL A CA 1
ATOM 3660 C C . VAL A 1 458 ? 24.944 -12.127 16.525 1.00 46.12 458 VAL A C 1
ATOM 3662 O O . VAL A 1 458 ? 23.932 -12.275 17.202 1.00 46.12 458 VAL A O 1
ATOM 3665 N N . SER A 1 459 ? 25.161 -11.053 15.777 1.00 47.44 459 SER A N 1
ATOM 3666 C CA . SER A 1 459 ? 24.186 -9.987 15.600 1.00 47.44 459 SER A CA 1
ATOM 3667 C C . SER A 1 459 ? 24.533 -9.183 14.356 1.00 47.44 459 SER A C 1
ATOM 3669 O O . SER A 1 459 ? 25.713 -8.911 14.101 1.00 47.44 459 SER A O 1
ATOM 3671 N N . ILE A 1 460 ? 23.508 -8.785 13.619 1.00 50.03 460 ILE A N 1
ATOM 3672 C CA . ILE A 1 460 ? 23.615 -7.872 12.487 1.00 50.03 460 ILE A CA 1
ATOM 3673 C C . ILE A 1 460 ? 23.186 -6.490 12.990 1.00 50.03 460 ILE A C 1
ATOM 3675 O O . ILE A 1 460 ? 22.179 -6.379 13.685 1.00 50.03 460 ILE A O 1
ATOM 3679 N N . PHE A 1 461 ? 23.986 -5.460 12.724 1.00 47.38 461 PHE A N 1
ATOM 3680 C CA . PHE A 1 461 ? 23.652 -4.074 13.039 1.00 47.38 461 PHE A CA 1
ATOM 3681 C C . PHE A 1 461 ? 23.433 -3.327 11.732 1.00 47.38 461 PHE A C 1
ATOM 3683 O O . PHE A 1 461 ? 24.362 -3.123 10.949 1.00 47.38 461 PHE A O 1
ATOM 3690 N N . TYR A 1 462 ? 22.209 -2.868 11.551 1.00 49.94 462 TYR A N 1
ATOM 3691 C CA . TYR A 1 462 ? 21.850 -1.852 10.580 1.00 49.94 462 TYR A CA 1
ATOM 3692 C C . TYR A 1 462 ? 21.485 -0.630 11.411 1.00 49.94 462 TYR A C 1
ATOM 3694 O O . TYR A 1 462 ? 20.947 -0.784 12.509 1.00 49.94 462 TYR A O 1
ATOM 3702 N N . ASN A 1 463 ? 21.906 0.554 10.981 1.00 39.00 463 ASN A N 1
ATOM 3703 C CA . ASN A 1 463 ? 21.932 1.755 11.816 1.00 39.00 463 ASN A CA 1
ATOM 3704 C C . ASN A 1 463 ? 20.618 1.971 12.586 1.00 39.00 463 ASN A C 1
ATOM 3706 O O . ASN A 1 463 ? 19.620 2.404 12.025 1.00 39.00 463 ASN A O 1
ATOM 3710 N N . ALA A 1 464 ? 20.649 1.713 13.896 1.00 33.91 464 ALA A N 1
ATOM 3711 C CA . ALA A 1 464 ? 19.552 2.053 14.783 1.00 33.91 464 ALA A CA 1
ATOM 3712 C C . ALA A 1 464 ? 19.407 3.591 14.826 1.00 33.91 464 ALA A C 1
ATOM 3714 O O . ALA A 1 464 ? 20.397 4.276 15.120 1.00 33.91 464 ALA A O 1
ATOM 3715 N N . PRO A 1 465 ? 18.206 4.150 14.592 1.00 35.00 465 PRO A N 1
ATOM 3716 C CA . PRO A 1 465 ? 17.977 5.597 14.518 1.00 35.00 465 PRO A CA 1
ATOM 3717 C C . PRO A 1 465 ? 18.201 6.345 15.848 1.00 35.00 465 PRO A C 1
ATOM 3719 O O . PRO A 1 465 ? 18.157 7.569 15.888 1.00 35.00 465 PRO A O 1
ATOM 3722 N N . GLU A 1 466 ? 18.526 5.653 16.946 1.00 36.34 466 GLU A N 1
ATOM 3723 C CA . GLU A 1 466 ? 18.920 6.290 18.214 1.00 36.34 466 GLU A CA 1
ATOM 3724 C C . GLU A 1 466 ? 20.395 6.747 18.276 1.00 36.34 466 GLU A C 1
ATOM 3726 O O . GLU A 1 466 ? 20.817 7.331 19.278 1.00 36.34 466 GLU A O 1
ATOM 3731 N N . TYR A 1 467 ? 21.198 6.529 17.226 1.00 39.66 467 TYR A N 1
ATOM 3732 C CA . TYR A 1 467 ? 22.628 6.878 17.211 1.00 39.66 467 TYR A CA 1
ATOM 3733 C C . TYR A 1 467 ? 23.059 7.712 15.993 1.00 39.66 467 TYR A C 1
ATOM 3735 O O . TYR A 1 467 ? 24.165 7.538 15.482 1.00 39.66 467 TYR A O 1
ATOM 3743 N N . GLU A 1 468 ? 22.231 8.674 15.574 1.00 36.47 468 GLU A N 1
ATOM 3744 C CA . GLU A 1 468 ? 22.480 9.580 14.431 1.00 36.47 468 GLU A CA 1
ATOM 3745 C C . GLU A 1 468 ? 23.773 10.428 14.498 1.00 36.47 468 GLU A C 1
ATOM 3747 O O . GLU A 1 468 ? 24.106 11.096 13.525 1.00 36.47 468 GLU A O 1
ATOM 3752 N N . ASP A 1 469 ? 24.553 10.381 15.584 1.00 35.38 469 ASP A N 1
ATOM 3753 C CA . ASP A 1 469 ? 25.800 11.158 15.718 1.00 35.38 469 ASP A CA 1
ATOM 3754 C C . ASP A 1 469 ? 27.046 10.315 16.064 1.00 35.38 469 ASP A C 1
ATOM 3756 O O . ASP A 1 469 ? 28.099 10.859 16.400 1.00 35.38 469 ASP A O 1
ATOM 3760 N N . MET A 1 470 ? 26.973 8.981 15.974 1.00 30.55 470 MET A N 1
ATOM 3761 C CA . MET A 1 470 ? 28.149 8.107 16.108 1.00 30.55 470 MET A CA 1
ATOM 3762 C C . MET A 1 470 ? 28.305 7.215 14.881 1.00 30.55 470 MET A C 1
ATOM 3764 O O . MET A 1 470 ? 28.076 6.008 14.929 1.00 30.55 470 MET A O 1
ATOM 3768 N N . GLY A 1 471 ? 28.772 7.803 13.778 1.00 40.44 471 GLY A N 1
ATOM 3769 C CA . GLY A 1 471 ? 29.367 7.015 12.702 1.00 40.44 471 GLY A CA 1
ATOM 3770 C C . GLY A 1 471 ? 30.446 6.099 13.280 1.00 40.44 471 GLY A C 1
ATOM 3771 O O . GLY A 1 471 ? 31.356 6.588 13.940 1.00 40.44 471 GLY A O 1
ATOM 3772 N N . THR A 1 472 ? 30.344 4.785 13.064 1.00 43.75 472 THR A N 1
ATOM 3773 C CA . THR A 1 472 ? 31.298 3.727 13.481 1.00 43.75 472 THR A CA 1
ATOM 3774 C C . THR A 1 472 ? 31.638 3.603 14.988 1.00 43.75 472 THR A C 1
ATOM 3776 O O . THR A 1 472 ? 31.835 2.486 15.456 1.00 43.75 472 THR A O 1
ATOM 3779 N N . GLU A 1 473 ? 31.615 4.671 15.797 1.00 46.09 473 GLU A N 1
ATOM 3780 C CA . GLU A 1 473 ? 32.062 4.688 17.203 1.00 46.09 473 GLU A CA 1
ATOM 3781 C C . GLU A 1 473 ? 31.159 3.868 18.144 1.00 46.09 473 GLU A C 1
ATOM 3783 O O . GLU A 1 473 ? 31.646 3.270 19.106 1.00 46.09 473 GLU A O 1
ATOM 3788 N N . GLY A 1 474 ? 29.847 3.796 17.883 1.00 43.69 474 GLY A N 1
ATOM 3789 C CA . GLY A 1 474 ? 28.907 3.029 18.716 1.00 43.69 474 GLY A CA 1
ATOM 3790 C C . GLY A 1 474 ? 29.081 1.508 18.589 1.00 43.69 474 GLY A C 1
ATOM 3791 O O . GLY A 1 474 ? 29.038 0.785 19.590 1.00 43.69 474 GLY A O 1
ATOM 3792 N N . VAL A 1 475 ? 29.341 1.034 17.368 1.00 46.84 475 VAL A N 1
ATOM 3793 C CA . VAL A 1 475 ? 29.601 -0.381 17.049 1.00 46.84 475 VAL A CA 1
ATOM 3794 C C . VAL A 1 475 ? 30.993 -0.790 17.542 1.00 46.84 475 VAL A C 1
ATOM 3796 O O . VAL A 1 475 ? 31.141 -1.848 18.158 1.00 46.84 475 VAL A O 1
ATOM 3799 N N . GLU A 1 476 ? 31.981 0.100 17.407 1.00 48.88 476 GLU A N 1
ATOM 3800 C CA . GLU A 1 476 ? 33.356 -0.085 17.888 1.00 48.88 476 GLU A CA 1
ATOM 3801 C C . GLU A 1 476 ? 33.403 -0.272 19.422 1.00 48.88 476 GLU A C 1
ATOM 3803 O O . GLU A 1 476 ? 34.036 -1.202 19.933 1.00 48.88 476 GLU A O 1
ATOM 3808 N N . LEU A 1 477 ? 32.632 0.529 20.173 1.00 51.34 477 LEU A N 1
ATOM 3809 C CA . LEU A 1 477 ? 32.481 0.413 21.633 1.00 51.34 477 LEU A CA 1
ATOM 3810 C C . LEU A 1 477 ? 31.807 -0.897 22.076 1.00 51.34 477 LEU A C 1
ATOM 3812 O O . LEU A 1 477 ? 32.168 -1.453 23.121 1.00 51.34 477 LEU A O 1
ATOM 3816 N N . ALA A 1 478 ? 30.830 -1.399 21.314 1.00 47.22 478 ALA A N 1
ATOM 3817 C CA . ALA A 1 478 ? 30.164 -2.670 21.592 1.00 47.22 478 ALA A CA 1
ATOM 3818 C C . ALA A 1 478 ? 31.082 -3.867 21.284 1.00 47.22 478 ALA A C 1
ATOM 3820 O O . ALA A 1 478 ? 31.223 -4.766 22.120 1.00 47.22 478 ALA A O 1
ATOM 3821 N N . ALA A 1 479 ? 31.772 -3.854 20.143 1.00 51.84 479 ALA A N 1
ATOM 3822 C CA . ALA A 1 479 ? 32.702 -4.903 19.737 1.00 51.84 479 ALA A CA 1
ATOM 3823 C C . ALA A 1 479 ? 33.916 -5.007 20.684 1.00 51.84 479 ALA A C 1
ATOM 3825 O O . ALA A 1 479 ? 34.250 -6.110 21.136 1.00 51.84 479 ALA A O 1
ATOM 3826 N N . GLU A 1 480 ? 34.523 -3.881 21.088 1.00 54.41 480 GLU A N 1
ATOM 3827 C CA . GLU A 1 480 ? 35.646 -3.864 22.041 1.00 54.41 480 GLU A CA 1
ATOM 3828 C C . GLU A 1 480 ? 35.250 -4.358 23.439 1.00 54.41 480 GLU A C 1
ATOM 3830 O O . GLU A 1 480 ? 36.013 -5.083 24.087 1.00 54.41 480 GLU A O 1
ATOM 3835 N N . LYS A 1 481 ? 34.054 -3.995 23.921 1.00 53.69 481 LYS A N 1
ATOM 3836 C CA . LYS A 1 481 ? 33.586 -4.352 25.270 1.00 53.69 481 LYS A CA 1
ATOM 3837 C C . LYS A 1 481 ? 33.385 -5.857 25.449 1.00 53.69 481 LYS A C 1
ATOM 3839 O O . LYS A 1 481 ? 33.558 -6.357 26.564 1.00 53.69 481 LYS A O 1
ATOM 3844 N N . PHE A 1 482 ? 33.040 -6.570 24.378 1.00 53.69 482 PHE A N 1
ATOM 3845 C CA . PHE A 1 482 ? 32.749 -8.004 24.412 1.00 53.69 482 PHE A CA 1
ATOM 3846 C C . PHE A 1 482 ? 33.781 -8.878 23.676 1.00 53.69 482 PHE A C 1
ATOM 3848 O O . PHE A 1 482 ? 33.716 -10.101 23.769 1.00 53.69 482 PHE A O 1
ATOM 3855 N N . GLY A 1 483 ? 34.794 -8.281 23.037 1.00 52.09 483 GLY A N 1
ATOM 3856 C CA . GLY A 1 483 ? 35.877 -9.013 22.371 1.00 52.09 483 GLY A CA 1
ATOM 3857 C C . GLY A 1 483 ? 35.464 -9.659 21.046 1.00 52.09 483 GLY A C 1
ATOM 3858 O O . GLY A 1 483 ? 36.063 -10.660 20.642 1.00 52.09 483 GLY A O 1
ATOM 3859 N N . TYR A 1 484 ? 34.449 -9.102 20.390 1.00 60.28 484 TYR A N 1
ATOM 3860 C CA . TYR A 1 484 ? 33.975 -9.551 19.087 1.00 60.28 484 TYR A CA 1
ATOM 3861 C C . TYR A 1 484 ? 34.720 -8.843 17.952 1.00 60.28 484 TYR A C 1
ATOM 3863 O O . TYR A 1 484 ? 35.342 -7.800 18.156 1.00 60.28 484 TYR A O 1
ATOM 3871 N N . LYS A 1 485 ? 34.696 -9.432 16.754 1.00 49.41 485 LYS A N 1
ATOM 3872 C CA . LYS A 1 485 ? 35.211 -8.781 15.543 1.00 49.41 485 LYS A CA 1
ATOM 3873 C C . LYS A 1 485 ? 34.052 -8.191 14.754 1.00 49.41 485 LYS A C 1
ATOM 3875 O O . LYS A 1 485 ? 33.065 -8.891 14.549 1.00 49.41 485 LYS A O 1
ATOM 3880 N N . GLU A 1 486 ? 34.204 -6.959 14.294 1.00 49.25 486 GLU A N 1
ATOM 3881 C CA . GLU A 1 486 ? 33.339 -6.383 13.267 1.00 49.25 486 GLU A CA 1
ATOM 3882 C C . GLU A 1 486 ? 33.834 -6.793 11.874 1.00 49.25 486 GLU A C 1
ATOM 3884 O O . GLU A 1 486 ? 35.043 -6.809 11.613 1.00 49.25 486 GLU A O 1
ATOM 3889 N N . GLU A 1 487 ? 32.908 -7.148 10.990 1.00 52.25 487 GLU A N 1
ATOM 3890 C CA . GLU A 1 487 ? 33.157 -7.291 9.556 1.00 52.25 487 GLU A CA 1
ATOM 3891 C C . GLU A 1 487 ? 31.985 -6.646 8.801 1.00 52.25 487 GLU A C 1
ATOM 3893 O O . GLU A 1 487 ? 30.825 -6.846 9.155 1.00 52.25 487 GLU A O 1
ATOM 3898 N N . GLN A 1 488 ? 32.282 -5.850 7.771 1.00 50.56 488 GLN A N 1
ATOM 3899 C CA . GLN A 1 488 ? 31.272 -5.423 6.804 1.00 50.56 488 GLN A CA 1
ATOM 3900 C C . GLN A 1 488 ? 31.003 -6.610 5.877 1.00 50.56 488 GLN A C 1
ATOM 3902 O O . GLN A 1 488 ? 31.943 -7.132 5.266 1.00 50.56 488 GLN A O 1
ATOM 3907 N N . ILE A 1 489 ? 29.752 -7.053 5.790 1.00 48.94 489 ILE A N 1
ATOM 3908 C CA . ILE A 1 489 ? 29.350 -8.147 4.904 1.00 48.94 489 ILE A CA 1
ATOM 3909 C C . ILE A 1 489 ? 28.261 -7.685 3.939 1.00 48.94 489 ILE A C 1
ATOM 3911 O O . ILE A 1 489 ? 27.497 -6.767 4.226 1.00 48.94 489 ILE A O 1
ATOM 3915 N N . ILE A 1 490 ? 28.209 -8.362 2.796 1.00 53.59 490 ILE A N 1
ATOM 3916 C CA . ILE A 1 490 ? 27.061 -8.334 1.892 1.00 53.59 490 ILE A CA 1
ATOM 3917 C C . ILE A 1 490 ? 26.060 -9.331 2.471 1.00 53.59 490 ILE A C 1
ATOM 3919 O O . ILE A 1 490 ? 26.422 -10.494 2.677 1.00 53.59 490 ILE A O 1
ATOM 3923 N N . LEU A 1 491 ? 24.848 -8.881 2.774 1.00 56.16 491 LEU A N 1
ATOM 3924 C CA . LEU A 1 491 ? 23.812 -9.716 3.393 1.00 56.16 491 LEU A CA 1
ATOM 3925 C C . LEU A 1 491 ? 23.283 -10.778 2.442 1.00 56.16 491 LEU A C 1
ATOM 3927 O O . LEU A 1 491 ? 22.897 -11.860 2.872 1.00 56.16 491 LEU A O 1
ATOM 3931 N N . GLY A 1 492 ? 23.339 -10.476 1.147 1.00 62.78 492 GLY A N 1
ATOM 3932 C CA . GLY A 1 492 ? 22.744 -11.312 0.120 1.00 62.78 492 GLY A CA 1
ATOM 3933 C C . GLY A 1 492 ? 21.229 -11.152 0.029 1.00 62.78 492 GLY A C 1
ATOM 3934 O O . GLY A 1 492 ? 20.611 -12.059 -0.522 1.00 62.78 492 GLY A O 1
ATOM 3935 N N . LEU A 1 493 ? 20.679 -10.047 0.556 1.00 79.19 493 LEU A N 1
ATOM 3936 C CA . LEU A 1 493 ? 19.387 -9.517 0.115 1.00 79.19 493 LEU A CA 1
ATOM 3937 C C . LEU A 1 493 ? 19.530 -9.039 -1.337 1.00 79.19 493 LEU A C 1
ATOM 3939 O O . LEU A 1 493 ? 20.654 -8.788 -1.798 1.00 79.19 493 LEU A O 1
ATOM 3943 N N . ASP A 1 494 ? 18.430 -9.022 -2.072 1.00 81.50 494 ASP A N 1
ATOM 3944 C CA . ASP A 1 494 ? 18.392 -8.640 -3.481 1.00 81.50 494 ASP A CA 1
ATOM 3945 C C . ASP A 1 494 ? 17.564 -7.354 -3.604 1.00 81.50 494 ASP A C 1
ATOM 3947 O O . ASP A 1 494 ? 16.353 -7.472 -3.504 1.00 81.50 494 ASP A O 1
ATOM 3951 N N . PRO A 1 495 ? 18.175 -6.189 -3.912 1.00 84.44 495 PRO A N 1
ATOM 3952 C CA . PRO A 1 495 ? 17.539 -4.862 -3.870 1.00 84.44 495 PRO A CA 1
ATOM 3953 C C . PRO A 1 495 ? 16.539 -4.629 -5.010 1.00 84.44 495 PRO A C 1
ATOM 3955 O O . PRO A 1 495 ? 16.153 -3.520 -5.365 1.00 84.44 495 PRO A O 1
ATOM 3958 N N . LEU A 1 496 ? 16.211 -5.709 -5.711 1.00 86.19 496 LEU A N 1
ATOM 3959 C CA . LEU A 1 496 ? 15.234 -5.781 -6.783 1.00 86.19 496 LEU A CA 1
ATOM 3960 C C . LEU A 1 496 ? 14.114 -6.771 -6.427 1.00 86.19 496 LEU A C 1
ATOM 3962 O O . LEU A 1 496 ? 13.283 -7.095 -7.289 1.00 86.19 496 LEU A O 1
ATOM 3966 N N . ASN A 1 497 ? 14.133 -7.329 -5.219 1.00 88.81 497 ASN A N 1
ATOM 3967 C CA . ASN A 1 497 ? 13.238 -8.359 -4.746 1.00 88.81 497 ASN A CA 1
ATOM 3968 C C . ASN A 1 497 ? 12.877 -8.127 -3.266 1.00 88.81 497 ASN A C 1
ATOM 3970 O O . ASN A 1 497 ? 13.586 -8.621 -2.392 1.00 88.81 497 ASN A O 1
ATOM 3974 N N . PRO A 1 498 ? 11.672 -7.600 -3.002 1.00 90.31 498 PRO A N 1
ATOM 3975 C CA . PRO A 1 498 ? 11.295 -7.091 -1.685 1.00 90.31 498 PRO A CA 1
ATOM 3976 C C . PRO A 1 498 ? 11.023 -8.185 -0.637 1.00 90.31 498 PRO A C 1
ATOM 3978 O O . PRO A 1 498 ? 10.535 -7.878 0.436 1.00 90.31 498 PRO A O 1
ATOM 3981 N N . ASP A 1 499 ? 11.211 -9.467 -0.970 1.00 92.06 499 ASP A N 1
ATOM 3982 C CA . ASP A 1 499 ? 10.968 -10.648 -0.117 1.00 92.06 499 ASP A CA 1
ATOM 3983 C C . ASP A 1 499 ? 11.987 -11.729 -0.518 1.00 92.06 499 ASP A C 1
ATOM 3985 O O . ASP A 1 499 ? 11.765 -12.546 -1.431 1.00 92.06 499 ASP A O 1
ATOM 3989 N N . THR A 1 500 ? 13.172 -11.678 0.087 1.00 88.06 500 THR A N 1
ATOM 3990 C CA . THR A 1 500 ? 14.348 -12.474 -0.283 1.00 88.06 500 THR A CA 1
ATOM 3991 C C . THR A 1 500 ? 14.116 -13.966 -0.091 1.00 88.06 500 THR A C 1
ATOM 3993 O O . THR A 1 500 ? 14.571 -14.785 -0.907 1.00 88.06 500 THR A O 1
ATOM 3996 N N . ASP A 1 501 ? 13.411 -14.372 0.960 1.00 85.81 501 ASP A N 1
ATOM 3997 C CA . ASP A 1 501 ? 13.180 -15.787 1.224 1.00 85.81 501 ASP A CA 1
ATOM 3998 C C . ASP A 1 501 ? 11.886 -16.340 0.598 1.00 85.81 501 ASP A C 1
ATOM 4000 O O . ASP A 1 501 ? 11.736 -17.569 0.450 1.00 85.81 501 ASP A O 1
ATOM 4004 N N . GLY A 1 502 ? 10.983 -15.467 0.158 1.00 89.50 502 GLY A N 1
ATOM 4005 C CA . GLY A 1 502 ? 9.722 -15.770 -0.503 1.00 89.50 502 GLY A CA 1
ATOM 4006 C C . GLY A 1 502 ? 8.657 -16.344 0.431 1.00 89.50 502 GLY A C 1
ATOM 4007 O O . GLY A 1 502 ? 7.956 -17.284 0.015 1.00 89.50 502 GLY A O 1
ATOM 4008 N N . ASP A 1 503 ? 8.644 -16.005 1.722 1.00 87.50 503 ASP A N 1
ATOM 4009 C CA . ASP A 1 503 ? 7.605 -16.429 2.673 1.00 87.50 503 ASP A CA 1
ATOM 4010 C C . ASP A 1 503 ? 6.389 -15.497 2.716 1.00 87.50 503 ASP A C 1
ATOM 4012 O O . ASP A 1 503 ? 5.306 -15.949 3.104 1.00 87.50 503 ASP A O 1
ATOM 4016 N N . GLY A 1 504 ? 6.528 -14.298 2.153 1.00 88.56 504 GLY A N 1
ATOM 4017 C CA . GLY A 1 504 ? 5.481 -13.309 1.978 1.00 88.56 504 GLY A CA 1
ATOM 4018 C C . GLY A 1 504 ? 5.692 -12.034 2.784 1.00 88.56 504 GLY A C 1
ATOM 4019 O O . GLY A 1 504 ? 5.022 -11.055 2.463 1.00 88.56 504 GLY A O 1
ATOM 4020 N N . LEU A 1 505 ? 6.565 -12.012 3.792 1.00 90.44 505 LEU A N 1
ATOM 4021 C CA . LEU A 1 505 ? 6.904 -10.780 4.506 1.00 90.44 505 LEU A CA 1
ATOM 4022 C C . LEU A 1 505 ? 7.984 -9.991 3.745 1.00 90.44 505 LEU A C 1
ATOM 4024 O O . LEU A 1 505 ? 8.903 -10.606 3.218 1.00 90.44 505 LEU A O 1
ATOM 4028 N N . PRO A 1 506 ? 7.886 -8.649 3.664 1.00 93.69 506 PRO A N 1
ATOM 4029 C CA . PRO A 1 506 ? 8.955 -7.864 3.058 1.00 93.69 506 PRO A CA 1
ATOM 4030 C C . PRO A 1 506 ? 10.226 -7.826 3.911 1.00 93.69 506 PRO A C 1
ATOM 4032 O O . PRO A 1 506 ? 10.110 -7.749 5.143 1.00 93.69 506 PRO A O 1
ATOM 4035 N N . ASP A 1 507 ? 11.414 -7.779 3.297 1.00 87.38 507 ASP A N 1
ATOM 4036 C CA . ASP A 1 507 ? 12.676 -7.857 4.047 1.00 87.38 507 ASP A CA 1
ATOM 4037 C C . ASP A 1 507 ? 12.817 -6.683 5.024 1.00 87.38 507 ASP A C 1
ATOM 4039 O O . ASP A 1 507 ? 13.214 -6.858 6.184 1.00 87.38 507 ASP A O 1
ATOM 4043 N N . GLY A 1 508 ? 12.405 -5.486 4.606 1.00 88.12 508 GLY A N 1
ATOM 4044 C CA . GLY A 1 508 ? 12.345 -4.310 5.466 1.00 88.12 508 GLY A CA 1
ATOM 4045 C C . GLY A 1 508 ? 11.379 -4.436 6.641 1.00 88.12 508 GLY A C 1
ATOM 4046 O O . GLY A 1 508 ? 11.700 -3.961 7.736 1.00 88.12 508 GLY A O 1
ATOM 4047 N N . TYR A 1 509 ? 10.241 -5.115 6.485 1.00 91.19 509 TYR A N 1
ATOM 4048 C CA . TYR A 1 509 ? 9.296 -5.350 7.583 1.00 91.19 509 TYR A CA 1
ATOM 4049 C C . TYR A 1 509 ? 9.849 -6.359 8.592 1.00 91.19 509 TYR A C 1
ATOM 4051 O O . TYR A 1 509 ? 9.864 -6.105 9.803 1.00 91.19 509 TYR A O 1
ATOM 4059 N N . GLU A 1 510 ? 10.372 -7.474 8.091 1.00 89.56 510 GLU A N 1
ATOM 4060 C CA . GLU A 1 510 ? 11.058 -8.479 8.895 1.00 89.56 510 GLU A CA 1
ATOM 4061 C C . GLU A 1 510 ? 12.198 -7.871 9.698 1.00 89.56 510 GLU A C 1
ATOM 4063 O O . GLU A 1 510 ? 12.321 -8.095 10.906 1.00 89.56 510 GLU A O 1
ATOM 4068 N N . PHE A 1 511 ? 12.993 -7.026 9.049 1.00 83.25 511 PHE A N 1
ATOM 4069 C CA . PHE A 1 511 ? 14.140 -6.407 9.673 1.00 83.25 511 PHE A CA 1
ATOM 4070 C C . PHE A 1 511 ? 13.757 -5.316 10.685 1.00 83.25 511 PHE A C 1
ATOM 4072 O O . PHE A 1 511 ? 14.217 -5.344 11.832 1.00 83.25 511 PHE A O 1
ATOM 4079 N N . ARG A 1 512 ? 12.942 -4.333 10.280 1.00 80.88 512 ARG A N 1
ATOM 4080 C CA . ARG A 1 512 ? 12.686 -3.119 11.077 1.00 80.88 512 ARG A CA 1
ATOM 4081 C C . ARG A 1 512 ? 11.605 -3.306 12.136 1.00 80.88 512 ARG A C 1
ATOM 4083 O O . ARG A 1 512 ? 11.688 -2.649 13.174 1.00 80.88 512 ARG A O 1
ATOM 4090 N N . ILE A 1 513 ? 10.613 -4.162 11.884 1.00 84.62 513 ILE A N 1
ATOM 4091 C CA . ILE A 1 513 ? 9.434 -4.320 12.747 1.00 84.62 513 ILE A CA 1
ATOM 4092 C C . ILE A 1 513 ? 9.513 -5.611 13.564 1.00 84.62 513 ILE A C 1
ATOM 4094 O O . ILE A 1 513 ? 9.376 -5.572 14.789 1.00 84.62 513 ILE A O 1
ATOM 4098 N N . LEU A 1 514 ? 9.772 -6.752 12.919 1.00 84.69 514 LEU A N 1
ATOM 4099 C CA . LEU A 1 514 ? 9.756 -8.061 13.589 1.00 84.69 514 LEU A CA 1
ATOM 4100 C C . LEU A 1 514 ? 11.099 -8.436 14.231 1.00 84.69 514 LEU A C 1
ATOM 4102 O O . LEU A 1 514 ? 11.146 -9.191 15.209 1.00 84.69 514 LEU A O 1
ATOM 4106 N N . GLY A 1 515 ? 12.203 -7.932 13.680 1.00 81.94 515 GLY A N 1
ATOM 4107 C CA . GLY A 1 515 ? 13.552 -8.372 14.026 1.00 81.94 515 GLY A CA 1
ATOM 4108 C C . GLY A 1 515 ? 13.819 -9.838 13.654 1.00 81.94 515 GLY A C 1
ATOM 4109 O O . GLY A 1 515 ? 14.547 -10.523 14.383 1.00 81.94 515 GLY A O 1
ATOM 4110 N N . THR A 1 516 ? 13.201 -10.338 12.580 1.00 83.25 516 THR A N 1
ATOM 4111 C CA . THR A 1 516 ? 13.478 -11.653 11.971 1.00 83.25 516 THR A CA 1
ATOM 4112 C C . THR A 1 516 ? 14.607 -11.551 10.934 1.00 83.25 516 THR A C 1
ATOM 4114 O O . THR A 1 516 ? 15.121 -10.466 10.670 1.00 83.25 516 THR A O 1
ATOM 4117 N N . ASP A 1 517 ? 15.113 -12.691 10.455 1.00 82.56 517 ASP A N 1
ATOM 4118 C CA . ASP A 1 517 ? 16.162 -12.771 9.431 1.00 82.56 517 ASP A CA 1
ATOM 4119 C C . ASP A 1 517 ? 15.516 -12.923 8.042 1.00 82.56 517 ASP A C 1
ATOM 4121 O O . ASP A 1 517 ? 15.081 -14.036 7.735 1.00 82.56 517 ASP A O 1
ATOM 4125 N N . PRO A 1 518 ? 15.552 -11.886 7.178 1.00 86.75 518 PRO A N 1
ATOM 4126 C CA . PRO A 1 518 ? 14.838 -11.901 5.895 1.00 86.75 518 PRO A CA 1
ATOM 4127 C C . PRO A 1 518 ? 15.347 -12.920 4.871 1.00 86.75 518 PRO A C 1
ATOM 4129 O O . PRO A 1 518 ? 14.765 -13.174 3.822 1.00 86.75 518 PRO A O 1
ATOM 4132 N N . THR A 1 519 ? 16.492 -13.549 5.147 1.00 84.06 519 THR A N 1
ATOM 4133 C CA . THR A 1 519 ? 17.040 -14.593 4.273 1.00 84.06 519 THR A CA 1
ATOM 4134 C C . THR A 1 519 ? 16.485 -15.983 4.599 1.00 84.06 519 THR A C 1
ATOM 4136 O O . THR A 1 519 ? 16.929 -16.997 4.028 1.00 84.06 519 THR A O 1
ATOM 4139 N N . ARG A 1 520 ? 15.578 -16.088 5.578 1.00 84.00 520 ARG A N 1
ATOM 4140 C CA . ARG A 1 520 ? 15.173 -17.350 6.193 1.00 84.00 520 ARG A CA 1
ATOM 4141 C C . ARG A 1 520 ? 13.725 -17.324 6.679 1.00 84.00 520 ARG A C 1
ATOM 4143 O O . ARG A 1 520 ? 13.476 -16.934 7.808 1.00 84.00 520 ARG A O 1
ATOM 4150 N N . LYS A 1 521 ? 12.897 -18.138 6.012 1.00 87.56 521 LYS A N 1
ATOM 4151 C CA . LYS A 1 521 ? 11.491 -18.378 6.403 1.00 87.56 521 LYS A CA 1
ATOM 4152 C C . LYS A 1 521 ? 11.241 -18.752 7.864 1.00 87.56 521 LYS A C 1
ATOM 4154 O O . LYS A 1 521 ? 10.100 -18.871 8.276 1.00 87.56 521 LYS A O 1
ATOM 4159 N N . VAL A 1 522 ? 12.274 -19.199 8.582 1.00 86.62 522 VAL A N 1
ATOM 4160 C CA . VAL A 1 522 ? 12.201 -19.596 9.990 1.00 86.62 522 VAL A CA 1
ATOM 4161 C C . VAL A 1 522 ? 13.459 -19.089 10.694 1.00 86.62 522 VAL A C 1
ATOM 4163 O O . VAL A 1 522 ? 14.533 -19.728 10.644 1.00 86.62 522 VAL A O 1
ATOM 4166 N N . THR A 1 523 ? 13.305 -17.983 11.410 1.00 80.88 523 THR A N 1
ATOM 4167 C CA . THR A 1 523 ? 14.332 -17.384 12.263 1.00 80.88 523 THR A CA 1
ATOM 4168 C C . THR A 1 523 ? 14.397 -18.101 13.602 1.00 80.88 523 THR A C 1
ATOM 4170 O O . THR A 1 523 ? 15.440 -18.634 14.007 1.00 80.88 523 THR A O 1
ATOM 4173 N N . TYR A 1 524 ? 13.261 -18.201 14.290 1.00 71.50 524 TYR A N 1
ATOM 4174 C CA . TYR A 1 524 ? 13.190 -18.806 15.614 1.00 71.50 524 TYR A CA 1
ATOM 4175 C C . TYR A 1 524 ? 12.963 -20.320 15.500 1.00 71.50 524 TYR A C 1
ATOM 4177 O O . TYR A 1 524 ? 12.075 -20.792 14.800 1.00 71.50 524 TYR A O 1
ATOM 4185 N N . GLY A 1 525 ? 13.777 -21.124 16.198 1.00 52.44 525 GLY A N 1
ATOM 4186 C CA . GLY A 1 525 ? 13.880 -22.592 16.061 1.00 52.44 525 GLY A CA 1
ATOM 4187 C C . GLY A 1 525 ? 12.651 -23.450 16.432 1.00 52.44 525 GLY A C 1
ATOM 4188 O O . GLY A 1 525 ? 12.821 -24.583 16.889 1.00 52.44 525 GLY A O 1
ATOM 4189 N N . ALA A 1 526 ? 11.432 -22.940 16.261 1.00 62.38 526 ALA A N 1
ATOM 4190 C CA . ALA A 1 526 ? 10.155 -23.590 16.535 1.00 62.38 526 ALA A CA 1
ATOM 4191 C C . ALA A 1 526 ? 9.513 -24.289 15.314 1.00 62.38 526 ALA A C 1
ATOM 4193 O O . ALA A 1 526 ? 8.476 -24.928 15.484 1.00 62.38 526 ALA A O 1
ATOM 4194 N N . ASN A 1 527 ? 10.126 -24.244 14.118 1.00 78.94 527 ASN A N 1
ATOM 4195 C CA . ASN A 1 527 ? 9.535 -24.714 12.845 1.00 78.94 527 ASN A CA 1
ATOM 4196 C C . ASN A 1 527 ? 8.200 -24.027 12.483 1.00 78.94 527 ASN A C 1
ATOM 4198 O O . ASN A 1 527 ? 7.396 -24.615 11.757 1.00 78.94 527 ASN A O 1
ATOM 4202 N N . VAL A 1 528 ? 7.950 -22.829 13.002 1.00 83.19 528 VAL A N 1
ATOM 4203 C CA . VAL A 1 528 ? 6.842 -21.975 12.563 1.00 83.19 528 VAL A CA 1
ATOM 4204 C C . VAL A 1 528 ? 7.458 -20.930 11.637 1.00 83.19 528 VAL A C 1
ATOM 4206 O O . VAL A 1 528 ? 8.478 -20.370 12.041 1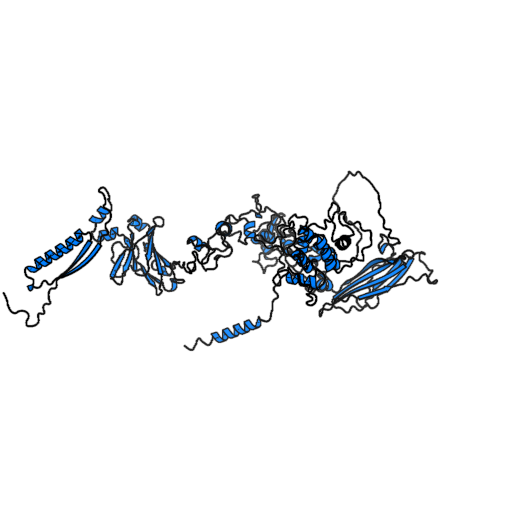.00 83.19 528 VAL A O 1
ATOM 4209 N N . PRO A 1 529 ? 6.941 -20.757 10.408 1.00 89.88 529 PRO A N 1
ATOM 4210 C CA . PRO A 1 529 ? 7.377 -19.685 9.530 1.00 89.88 529 PRO A CA 1
ATOM 4211 C C . PRO A 1 529 ? 7.212 -18.314 10.176 1.00 89.88 529 PRO A C 1
ATOM 4213 O O . PRO A 1 529 ? 6.259 -18.135 10.932 1.00 89.88 529 PRO A O 1
ATOM 4216 N N . ASP A 1 530 ? 8.105 -17.374 9.884 1.00 88.62 530 ASP A N 1
ATOM 4217 C CA . ASP A 1 530 ? 8.064 -16.045 10.497 1.00 88.62 530 ASP A CA 1
ATOM 4218 C C . ASP A 1 530 ? 6.780 -15.293 10.097 1.00 88.62 530 ASP A C 1
ATOM 4220 O O . ASP A 1 530 ? 6.133 -14.697 10.956 1.00 88.62 530 ASP A O 1
ATOM 4224 N N . VAL A 1 531 ? 6.303 -15.489 8.864 1.00 93.25 531 VAL A N 1
ATOM 4225 C CA . VAL A 1 531 ? 4.976 -15.060 8.373 1.00 93.25 531 VAL A CA 1
ATOM 4226 C C . VAL A 1 531 ? 3.775 -15.572 9.194 1.00 93.25 531 VAL A C 1
ATOM 4228 O O . VAL A 1 531 ? 2.753 -14.895 9.285 1.00 93.25 531 VAL A O 1
ATOM 4231 N N . ASP A 1 532 ? 3.887 -16.755 9.812 1.00 92.75 532 ASP A N 1
ATOM 4232 C CA . ASP A 1 532 ? 2.817 -17.420 10.577 1.00 92.75 532 ASP A CA 1
ATOM 4233 C C . ASP A 1 532 ? 2.948 -17.199 12.103 1.00 92.75 532 ASP A C 1
ATOM 4235 O O . ASP A 1 532 ? 2.177 -17.777 12.881 1.00 92.75 532 ASP A O 1
ATOM 4239 N N . LEU A 1 533 ? 3.960 -16.455 12.565 1.00 90.44 533 LEU A N 1
ATOM 4240 C CA . LEU A 1 533 ? 4.130 -16.154 13.988 1.00 90.44 533 LEU A CA 1
ATOM 4241 C C . LEU A 1 533 ? 3.055 -15.176 14.466 1.00 90.44 533 LEU A C 1
ATOM 4243 O O . LEU A 1 533 ? 2.575 -14.362 13.701 1.00 90.44 533 LEU A O 1
ATOM 4247 N N . ASP A 1 534 ? 2.693 -15.296 15.738 1.00 93.25 534 ASP A N 1
ATOM 4248 C CA . ASP A 1 534 ? 1.732 -14.445 16.446 1.00 93.25 534 ASP A CA 1
ATOM 4249 C C . ASP A 1 534 ? 2.477 -13.923 17.681 1.00 93.25 534 ASP A C 1
ATOM 4251 O O . ASP A 1 534 ? 2.764 -14.680 18.631 1.00 93.25 534 ASP A O 1
ATOM 4255 N N . MET A 1 535 ? 2.965 -12.691 17.571 1.00 89.00 535 MET A N 1
ATOM 4256 C CA . MET A 1 535 ? 4.025 -12.158 18.423 1.00 89.00 535 MET A CA 1
ATOM 4257 C C . MET A 1 535 ? 3.478 -11.701 19.779 1.00 89.00 535 MET A C 1
ATOM 4259 O O . MET A 1 535 ? 4.057 -12.032 20.829 1.00 89.00 535 MET A O 1
ATOM 4263 N N . ASP A 1 536 ? 2.317 -11.060 19.791 1.00 93.25 536 ASP A N 1
ATOM 4264 C CA . ASP A 1 536 ? 1.640 -10.570 20.988 1.00 93.25 536 ASP A CA 1
ATOM 4265 C C . ASP A 1 536 ? 0.558 -11.529 21.542 1.00 93.25 536 ASP A C 1
ATOM 4267 O O . ASP A 1 536 ? 0.200 -11.461 22.731 1.00 93.25 536 ASP A O 1
ATOM 4271 N N . LYS A 1 537 ? 0.131 -12.524 20.755 1.00 94.88 537 LYS A N 1
ATOM 4272 C CA . LYS A 1 537 ? -0.883 -13.537 21.079 1.00 94.88 537 LYS A CA 1
ATOM 4273 C C . LYS A 1 537 ? -2.291 -12.982 21.166 1.00 94.88 537 LYS A C 1
ATOM 4275 O O . LYS A 1 537 ? -3.029 -13.385 22.083 1.00 94.88 537 LYS A O 1
ATOM 4280 N N . ASP A 1 538 ? -2.657 -12.035 20.320 1.00 95.00 538 ASP A N 1
ATOM 4281 C CA . ASP A 1 538 ? -4.044 -11.610 20.120 1.00 95.00 538 ASP A CA 1
ATOM 4282 C C . ASP A 1 538 ? -4.819 -12.568 19.179 1.00 95.00 538 ASP A C 1
ATOM 4284 O O . ASP A 1 538 ? -6.031 -12.744 19.330 1.00 95.00 538 ASP A O 1
ATOM 4288 N N . GLY A 1 539 ? -4.099 -13.325 18.342 1.00 93.62 539 GLY A N 1
ATOM 4289 C CA . GLY A 1 539 ? -4.639 -14.290 17.387 1.00 93.62 539 GLY A CA 1
ATOM 4290 C C . GLY A 1 539 ? -4.476 -13.906 15.913 1.00 93.62 539 GLY A C 1
ATOM 4291 O O . GLY A 1 539 ? -4.946 -14.670 15.055 1.00 93.62 539 GLY A O 1
ATOM 4292 N N . LEU A 1 540 ? -3.849 -12.773 15.606 1.00 94.88 540 LEU A N 1
ATOM 4293 C CA . LEU A 1 540 ? -3.350 -12.408 14.285 1.00 94.88 540 LEU A CA 1
ATOM 4294 C C . LEU A 1 540 ? -1.944 -12.978 14.064 1.00 94.88 540 LEU A C 1
ATOM 4296 O O . LEU A 1 540 ? -1.198 -13.263 14.993 1.00 94.88 540 LEU A O 1
ATOM 4300 N N . SER A 1 541 ? -1.627 -13.258 12.803 1.00 94.69 541 SER A N 1
ATOM 4301 C CA . SER A 1 541 ? -0.260 -13.598 12.401 1.00 94.69 541 SER A CA 1
ATOM 4302 C C . SER A 1 541 ? 0.492 -12.337 11.981 1.00 94.69 541 SER A C 1
ATOM 4304 O O . SER A 1 541 ? -0.154 -11.391 11.542 1.00 94.69 541 SER A O 1
ATOM 4306 N N . ASN A 1 542 ? 1.825 -12.367 11.962 1.00 91.00 542 ASN A N 1
ATOM 4307 C CA . ASN A 1 542 ? 2.669 -11.292 11.431 1.00 91.00 542 ASN A CA 1
ATOM 4308 C C . ASN A 1 542 ? 2.224 -10.851 10.028 1.00 91.00 542 ASN A C 1
ATOM 4310 O O . ASN A 1 542 ? 2.277 -9.674 9.687 1.00 91.00 542 ASN A O 1
ATOM 4314 N N . TRP A 1 543 ? 1.754 -11.790 9.200 1.00 93.44 543 TRP A N 1
ATOM 4315 C CA . TRP A 1 543 ? 1.162 -11.465 7.903 1.00 93.44 543 TRP A CA 1
ATOM 4316 C C . TRP A 1 543 ? -0.164 -10.712 7.999 1.00 93.44 543 TRP A C 1
ATOM 4318 O O . TRP A 1 543 ? -0.420 -9.811 7.201 1.00 93.44 543 TRP A O 1
ATOM 4328 N N . ASP A 1 544 ? -1.045 -11.113 8.917 1.00 94.69 544 ASP A N 1
ATOM 4329 C CA . ASP A 1 544 ? -2.284 -10.378 9.149 1.00 94.69 544 ASP A CA 1
ATOM 4330 C C . ASP A 1 544 ? -1.964 -8.972 9.674 1.00 94.69 544 ASP A C 1
ATOM 4332 O O . ASP A 1 544 ? -2.503 -8.009 9.142 1.00 94.69 544 ASP A O 1
ATOM 4336 N N . GLU A 1 545 ? -1.051 -8.840 10.633 1.00 95.56 545 GLU A N 1
ATOM 4337 C CA . GLU A 1 545 ? -0.652 -7.551 11.209 1.00 95.56 545 GLU A CA 1
ATOM 4338 C C . GLU A 1 545 ? -0.039 -6.636 10.145 1.00 95.56 545 GLU A C 1
ATOM 4340 O O . GLU A 1 545 ? -0.483 -5.502 9.972 1.00 95.56 545 GLU A O 1
ATOM 4345 N N . PHE A 1 546 ? 0.870 -7.156 9.312 1.00 93.38 546 PHE A N 1
ATOM 4346 C CA . PHE A 1 546 ? 1.384 -6.440 8.142 1.00 93.38 546 PHE A CA 1
ATOM 4347 C C . PHE A 1 546 ? 0.267 -5.992 7.185 1.00 93.38 546 PHE A C 1
ATOM 4349 O O . PHE A 1 546 ? 0.275 -4.865 6.690 1.00 93.38 546 PHE A O 1
ATOM 4356 N N . LEU A 1 547 ? -0.717 -6.858 6.920 1.00 93.00 547 LEU A N 1
ATOM 4357 C CA . LEU A 1 547 ? -1.818 -6.571 5.998 1.00 93.00 547 LEU A CA 1
ATOM 4358 C C . LEU A 1 547 ? -2.782 -5.498 6.525 1.00 93.00 547 LEU A C 1
ATOM 4360 O O . LEU A 1 547 ? -3.323 -4.736 5.719 1.00 93.00 547 LEU A O 1
ATOM 4364 N N . TYR A 1 548 ? -3.043 -5.473 7.833 1.00 90.38 548 TYR A N 1
ATOM 4365 C CA . TYR A 1 548 ? -3.935 -4.497 8.470 1.00 90.38 548 TYR A CA 1
ATOM 4366 C C . TYR A 1 548 ? -3.193 -3.269 9.013 1.00 90.38 548 TYR A C 1
ATOM 4368 O O . TYR A 1 548 ? -3.844 -2.296 9.378 1.00 90.38 548 TYR A O 1
ATOM 4376 N N . GLY A 1 549 ? -1.857 -3.270 8.984 1.00 93.75 549 GLY A N 1
ATOM 4377 C CA . GLY A 1 549 ? -1.020 -2.169 9.458 1.00 93.75 549 GLY A CA 1
ATOM 4378 C C . GLY A 1 549 ? -0.962 -2.048 10.981 1.00 93.75 549 GLY A C 1
ATOM 4379 O O . GLY A 1 549 ? -0.605 -0.978 11.470 1.00 93.75 549 GLY A O 1
ATOM 4380 N N . THR A 1 550 ? -1.329 -3.109 11.704 1.00 95.56 550 THR A N 1
ATOM 4381 C CA . THR A 1 550 ? -1.332 -3.153 13.170 1.00 95.56 550 THR A CA 1
ATOM 4382 C C . THR A 1 550 ? 0.064 -3.454 13.723 1.00 95.56 550 THR A C 1
ATOM 4384 O O . THR A 1 550 ? 0.951 -3.895 12.984 1.00 95.56 550 THR A O 1
ATOM 4387 N N . ASP A 1 551 ? 0.304 -3.152 15.000 1.00 92.38 551 ASP A N 1
ATOM 4388 C CA . ASP A 1 551 ? 1.603 -3.354 15.650 1.00 92.38 551 ASP A CA 1
ATOM 4389 C C . ASP A 1 551 ? 1.746 -4.808 16.140 1.00 92.38 551 ASP A C 1
ATOM 4391 O O . ASP A 1 551 ? 1.051 -5.190 17.078 1.00 92.38 551 ASP A O 1
ATOM 4395 N N . PRO A 1 552 ? 2.710 -5.600 15.620 1.00 93.94 552 PRO A N 1
ATOM 4396 C CA . PRO A 1 552 ? 2.885 -7.005 16.006 1.00 93.94 552 PRO A CA 1
ATOM 4397 C C . PRO A 1 552 ? 3.166 -7.270 17.483 1.00 93.94 552 PRO A C 1
ATOM 4399 O O . PRO A 1 552 ? 3.204 -8.406 17.961 1.00 93.94 552 PRO A O 1
ATOM 4402 N N . TRP A 1 553 ? 3.498 -6.221 18.224 1.00 92.38 553 TRP A N 1
ATOM 4403 C CA . TRP A 1 553 ? 3.881 -6.308 19.620 1.00 92.38 553 TRP A CA 1
ATOM 4404 C C . TRP A 1 553 ? 2.769 -5.839 20.565 1.00 92.38 553 TRP A C 1
ATOM 4406 O O . TRP A 1 553 ? 2.955 -5.945 21.788 1.00 92.38 553 TRP A O 1
ATOM 4416 N N . LEU A 1 554 ? 1.641 -5.345 20.042 1.00 94.62 554 LEU A N 1
ATOM 4417 C CA . LEU A 1 554 ? 0.525 -4.788 20.802 1.00 94.62 554 LEU A CA 1
ATOM 4418 C C . LEU A 1 554 ? -0.807 -5.388 20.360 1.00 94.62 554 LEU A C 1
ATOM 4420 O O . LEU A 1 554 ? -1.228 -5.209 19.233 1.00 94.62 554 LEU A O 1
ATOM 4424 N N . LYS A 1 555 ? -1.535 -5.957 21.327 1.00 97.19 555 LYS A N 1
ATOM 4425 C CA . LYS A 1 555 ? -2.835 -6.603 21.066 1.00 97.19 555 LYS A CA 1
ATOM 4426 C C . LYS A 1 555 ? -3.915 -5.676 20.558 1.00 97.19 555 LYS A C 1
ATOM 4428 O O . LYS A 1 555 ? -4.946 -6.168 20.137 1.00 97.19 555 LYS A O 1
ATOM 4433 N N . ASP A 1 556 ? -3.737 -4.397 20.811 1.00 97.00 556 ASP A N 1
ATOM 4434 C CA . ASP A 1 556 ? -4.700 -3.317 20.699 1.00 97.00 556 ASP A CA 1
ATOM 4435 C C . ASP A 1 556 ? -3.845 -2.131 20.253 1.00 97.00 556 ASP A C 1
ATOM 4437 O O . ASP A 1 556 ? -3.087 -1.561 21.055 1.00 97.00 556 ASP A O 1
ATOM 4441 N N . THR A 1 557 ? -3.810 -1.920 18.939 1.00 96.69 557 THR A N 1
ATOM 4442 C CA . THR A 1 557 ? -2.864 -1.014 18.291 1.00 96.69 557 THR A CA 1
ATOM 4443 C C . THR A 1 557 ? -3.224 0.445 18.545 1.00 96.69 557 THR A C 1
ATOM 4445 O O . THR A 1 557 ? -2.327 1.269 18.767 1.00 96.69 557 THR A O 1
ATOM 4448 N N . ASP A 1 558 ? -4.509 0.786 18.536 1.00 94.88 558 ASP A N 1
ATOM 4449 C CA . ASP A 1 558 ? -4.981 2.155 18.739 1.00 94.88 558 ASP A CA 1
ATOM 4450 C C . ASP A 1 558 ? -5.338 2.491 20.199 1.00 94.88 558 ASP A C 1
ATOM 4452 O O . ASP A 1 558 ? -5.374 3.672 20.570 1.00 94.88 558 ASP A O 1
ATOM 4456 N N . GLY A 1 559 ? -5.437 1.479 21.060 1.00 95.44 559 GLY A N 1
ATOM 4457 C CA . GLY A 1 559 ? -5.521 1.601 22.508 1.00 95.44 559 GLY A CA 1
ATOM 4458 C C . GLY A 1 559 ? -6.927 1.869 23.038 1.00 95.44 559 GLY A C 1
ATOM 4459 O O . GLY A 1 559 ? -7.040 2.422 24.140 1.00 95.44 559 GLY A O 1
ATOM 4460 N N . ASP A 1 560 ? -7.968 1.524 22.286 1.00 91.19 560 ASP A N 1
ATOM 4461 C CA . ASP A 1 560 ? -9.371 1.781 22.623 1.00 91.19 560 ASP A CA 1
ATOM 4462 C C . ASP A 1 560 ? -9.992 0.708 23.553 1.00 91.19 560 ASP A C 1
ATOM 4464 O O . ASP A 1 560 ? -11.080 0.877 24.121 1.00 91.19 560 ASP A O 1
ATOM 4468 N N . GLY A 1 561 ? -9.261 -0.388 23.785 1.00 92.44 561 GLY A N 1
ATOM 4469 C CA . GLY A 1 561 ? -9.648 -1.499 24.646 1.00 92.44 561 GLY A CA 1
ATOM 4470 C C . GLY A 1 561 ? -10.208 -2.725 23.919 1.00 92.44 561 GLY A C 1
ATOM 4471 O O . GLY A 1 561 ? -10.556 -3.706 24.599 1.00 92.44 561 GLY A O 1
ATOM 4472 N N . ILE A 1 562 ? -10.288 -2.719 22.589 1.00 94.88 562 ILE A N 1
ATOM 4473 C CA . ILE A 1 562 ? -10.567 -3.886 21.750 1.00 94.88 562 ILE A CA 1
ATOM 4474 C C . ILE A 1 562 ? -9.245 -4.393 21.165 1.00 94.88 562 ILE A C 1
ATOM 4476 O O . ILE A 1 562 ? -8.358 -3.628 20.838 1.00 94.88 562 ILE A O 1
ATOM 4480 N N . SER A 1 563 ? -9.066 -5.715 21.069 1.00 97.31 563 SER A N 1
ATOM 4481 C CA . SER A 1 563 ? -7.883 -6.231 20.373 1.00 97.31 563 SER A CA 1
ATOM 4482 C C . SER A 1 563 ? -8.042 -6.160 18.857 1.00 97.31 563 SER A C 1
ATOM 4484 O O . SER A 1 563 ? -9.128 -6.507 18.377 1.00 97.31 563 SER A O 1
ATOM 4486 N N . ASP A 1 564 ? -6.955 -5.941 18.124 1.00 97.69 564 ASP A N 1
ATOM 4487 C CA . ASP A 1 564 ? -6.912 -5.874 16.659 1.00 97.69 564 ASP A CA 1
ATOM 4488 C C . ASP A 1 564 ? -7.622 -7.077 16.012 1.00 97.69 564 ASP A C 1
ATOM 4490 O O . ASP A 1 564 ? -8.457 -6.944 15.105 1.00 97.69 564 ASP A O 1
ATOM 4494 N N . TYR A 1 565 ? -7.373 -8.291 16.523 1.00 97.69 565 TYR A N 1
ATOM 4495 C CA . TYR A 1 565 ? -8.082 -9.498 16.097 1.00 97.69 565 TYR A CA 1
ATOM 4496 C C . TYR A 1 565 ? -9.609 -9.348 16.167 1.00 97.69 565 TYR A C 1
ATOM 4498 O O . TYR A 1 565 ? -10.324 -9.736 15.234 1.00 97.69 565 TYR A O 1
ATOM 4506 N N . ASP A 1 566 ? -10.133 -8.842 17.280 1.00 97.00 566 ASP A N 1
ATOM 4507 C CA . ASP A 1 566 ? -11.569 -8.723 17.527 1.00 97.00 566 ASP A CA 1
ATOM 4508 C C . ASP A 1 566 ? -12.189 -7.601 16.700 1.00 97.00 566 ASP A C 1
ATOM 4510 O O . ASP A 1 566 ? -13.275 -7.786 16.142 1.00 97.00 566 ASP A O 1
ATOM 4514 N N . GLU A 1 567 ? -11.495 -6.493 16.513 1.00 97.50 567 GLU A N 1
ATOM 4515 C CA . GLU A 1 567 ? -11.917 -5.434 15.602 1.00 97.50 567 GLU A CA 1
ATOM 4516 C C . GLU A 1 567 ? -12.036 -5.954 14.173 1.00 97.50 567 GLU A C 1
ATOM 4518 O O . GLU A 1 567 ? -13.113 -5.951 13.566 1.00 97.50 567 GLU A O 1
ATOM 4523 N N . ILE A 1 568 ? -10.979 -6.584 13.663 1.00 95.88 568 ILE A N 1
ATOM 4524 C CA . ILE A 1 568 ? -10.940 -7.096 12.294 1.00 95.88 568 ILE A CA 1
ATOM 4525 C C . ILE A 1 568 ? -11.926 -8.253 12.099 1.00 95.88 568 ILE A C 1
ATOM 4527 O O . ILE A 1 568 ? -12.581 -8.369 11.050 1.00 95.88 568 ILE A O 1
ATOM 4531 N N . ARG A 1 569 ? -12.028 -9.196 13.044 1.00 93.81 569 ARG A N 1
ATOM 4532 C CA . ARG A 1 569 ? -12.773 -10.458 12.855 1.00 93.81 569 ARG A CA 1
ATOM 4533 C C . ARG A 1 569 ? -14.190 -10.408 13.411 1.00 93.81 569 ARG A C 1
ATOM 4535 O O . ARG A 1 569 ? -15.070 -10.983 12.752 1.00 93.81 569 ARG A O 1
ATOM 4542 N N . THR A 1 570 ? -14.419 -9.709 14.515 1.00 93.75 570 THR A N 1
ATOM 4543 C CA . THR A 1 570 ? -15.678 -9.699 15.271 1.00 93.75 570 THR A CA 1
ATOM 4544 C C . THR A 1 570 ? -16.498 -8.437 15.000 1.00 93.75 570 THR A C 1
ATOM 4546 O O . THR A 1 570 ? -17.613 -8.567 14.482 1.00 93.75 570 THR A O 1
ATOM 4549 N N . TYR A 1 571 ? -15.965 -7.248 15.289 1.00 92.19 571 TYR A N 1
ATOM 4550 C CA . TYR A 1 571 ? -16.735 -5.995 15.333 1.00 92.19 571 TYR A CA 1
ATOM 4551 C C . TYR A 1 571 ? -16.751 -5.217 14.011 1.00 92.19 571 TYR A C 1
ATOM 4553 O O . TYR A 1 571 ? -17.750 -4.571 13.703 1.00 92.19 571 TYR A O 1
ATOM 4561 N N . LYS A 1 572 ? -15.748 -5.427 13.153 1.00 95.62 572 LYS A N 1
ATOM 4562 C CA . LYS A 1 572 ? -15.546 -4.746 11.859 1.00 95.62 572 LYS A CA 1
ATOM 4563 C C . LYS A 1 572 ? -15.265 -3.246 11.988 1.00 95.62 572 LYS A C 1
ATOM 4565 O O . LYS A 1 572 ? -15.610 -2.515 11.059 1.00 95.62 572 LYS A O 1
ATOM 4570 N N . THR A 1 573 ? -14.658 -2.853 13.102 1.00 95.88 573 THR A N 1
ATOM 4571 C CA . THR A 1 573 ? -14.062 -1.536 13.362 1.00 95.88 573 THR A CA 1
ATOM 4572 C C . THR A 1 573 ? -12.672 -1.435 12.724 1.00 95.88 573 THR A C 1
ATOM 4574 O O . THR A 1 573 ? -12.193 -2.413 12.128 1.00 95.88 573 THR A O 1
ATOM 4577 N N . ASP A 1 574 ? -12.093 -0.238 12.721 1.00 96.00 574 ASP A N 1
ATOM 4578 C CA . ASP A 1 574 ? -10.767 0.054 12.174 1.00 96.00 574 ASP A CA 1
ATOM 4579 C C . ASP A 1 574 ? -9.712 0.016 13.295 1.00 96.00 574 ASP A C 1
ATOM 4581 O O . ASP A 1 574 ? -9.665 0.969 14.058 1.00 96.00 574 ASP A O 1
ATOM 4585 N N . PRO A 1 575 ? -8.823 -0.998 13.348 1.00 97.06 575 PRO A N 1
ATOM 4586 C CA . PRO A 1 575 ? -7.891 -1.207 14.469 1.00 97.06 575 PRO A CA 1
ATOM 4587 C C . PRO A 1 575 ? -6.769 -0.167 14.592 1.00 97.06 575 PRO A C 1
ATOM 4589 O O . PRO A 1 575 ? -5.848 -0.290 15.397 1.00 97.06 575 PRO A O 1
ATOM 4592 N N . LEU A 1 576 ? -6.769 0.828 13.704 1.00 96.88 576 LEU A N 1
ATOM 4593 C CA . LEU A 1 576 ? -5.843 1.957 13.720 1.00 96.88 576 LEU A CA 1
ATOM 4594 C C . LEU A 1 576 ? -6.544 3.263 14.109 1.00 96.88 576 LEU A C 1
ATOM 4596 O O . LEU A 1 576 ? -5.937 4.339 14.014 1.00 96.88 576 LEU A O 1
ATOM 4600 N N . ASN A 1 577 ? -7.824 3.200 14.463 1.00 97.06 577 ASN A N 1
ATOM 4601 C CA . ASN A 1 577 ? -8.649 4.351 14.747 1.00 97.06 577 ASN A CA 1
ATOM 4602 C C . ASN A 1 577 ? -9.598 4.064 15.922 1.00 97.06 577 ASN A C 1
ATOM 4604 O O . ASN A 1 577 ? -10.654 3.476 15.701 1.00 97.06 577 ASN A O 1
ATOM 4608 N N . PRO A 1 578 ? -9.330 4.646 17.105 1.00 95.19 578 PRO A N 1
ATOM 4609 C CA . PRO A 1 578 ? -10.030 4.277 18.333 1.00 95.19 578 PRO A CA 1
ATOM 4610 C C . PRO A 1 578 ? -11.508 4.710 18.365 1.00 95.19 578 PRO A C 1
ATOM 4612 O O . PRO A 1 578 ? -12.198 4.434 19.334 1.00 95.19 578 PRO A O 1
ATOM 4615 N N . ASP A 1 579 ? -11.981 5.452 17.356 1.00 95.69 579 ASP A N 1
ATOM 4616 C CA . ASP A 1 579 ? -13.366 5.916 17.165 1.00 95.69 579 ASP A CA 1
ATOM 4617 C C . ASP A 1 579 ? -13.712 5.772 15.671 1.00 95.69 579 ASP A C 1
ATOM 4619 O O . ASP A 1 579 ? -13.478 6.680 14.855 1.00 95.69 579 ASP A O 1
ATOM 4623 N N . THR A 1 580 ? -14.189 4.590 15.273 1.00 96.50 580 THR A N 1
ATOM 4624 C CA . THR A 1 580 ? -14.380 4.198 13.869 1.00 96.50 580 THR A CA 1
ATOM 4625 C C . THR A 1 580 ? -15.414 5.066 13.161 1.00 96.50 580 THR A C 1
ATOM 4627 O O . THR A 1 580 ? -15.259 5.386 11.972 1.00 96.50 580 THR A O 1
ATOM 4630 N N . ASP A 1 581 ? -16.492 5.441 13.843 1.00 93.31 581 ASP A N 1
ATOM 4631 C CA . ASP A 1 581 ? -17.580 6.204 13.234 1.00 93.31 581 ASP A CA 1
ATOM 4632 C C . ASP A 1 581 ? -17.458 7.729 13.389 1.00 93.31 581 ASP A C 1
ATOM 4634 O O . ASP A 1 581 ? -18.123 8.483 12.656 1.00 93.31 581 ASP A O 1
ATOM 4638 N N . GLY A 1 582 ? -16.529 8.180 14.231 1.00 93.00 582 GLY A N 1
ATOM 4639 C CA . GLY A 1 582 ? -16.119 9.564 14.396 1.00 93.00 582 GLY A CA 1
ATOM 4640 C C . GLY A 1 582 ? -17.123 10.415 15.167 1.00 93.00 582 GLY A C 1
ATOM 4641 O O . GLY A 1 582 ? -17.214 11.624 14.897 1.00 93.00 582 GLY A O 1
ATOM 4642 N N . ASP A 1 583 ? -17.927 9.823 16.052 1.00 86.44 583 ASP A N 1
ATOM 4643 C CA . ASP A 1 583 ? -18.898 10.548 16.873 1.00 86.44 583 ASP A CA 1
ATOM 4644 C C . ASP A 1 583 ? -18.311 11.123 18.170 1.00 86.44 583 ASP A C 1
ATOM 4646 O O . ASP A 1 583 ? -18.944 11.989 18.793 1.00 86.44 583 ASP A O 1
ATOM 4650 N N . GLY A 1 584 ? -17.078 10.745 18.516 1.00 85.75 584 GLY A N 1
ATOM 4651 C CA . GLY A 1 584 ? -16.350 11.176 19.703 1.00 85.75 584 GLY A CA 1
ATOM 4652 C C . GLY A 1 584 ? -16.428 10.211 20.888 1.00 85.75 584 GLY A C 1
ATOM 4653 O O . GLY A 1 584 ? -16.024 10.611 21.986 1.00 85.75 584 GLY A O 1
ATOM 4654 N N . LEU A 1 585 ? -16.957 9.001 20.705 1.00 83.25 585 LEU A N 1
ATOM 4655 C CA . LEU A 1 585 ? -16.918 7.898 21.661 1.00 83.25 585 LEU A CA 1
ATOM 4656 C C . LEU A 1 585 ? -16.049 6.764 21.098 1.00 83.25 585 LEU A C 1
ATOM 4658 O O . LEU A 1 585 ? -16.173 6.427 19.935 1.00 83.25 585 LEU A O 1
ATOM 4662 N N . GLU A 1 586 ? -15.152 6.208 21.915 1.00 92.06 586 GLU A N 1
ATOM 4663 C CA . GLU A 1 586 ? -14.247 5.139 21.464 1.00 92.06 586 GLU A CA 1
ATOM 4664 C C . GLU A 1 586 ? -14.998 3.809 21.252 1.00 92.06 586 GLU A C 1
ATOM 4666 O O . GLU A 1 586 ? -15.891 3.487 22.051 1.00 92.06 586 GLU A O 1
ATOM 4671 N N . ASP A 1 587 ? -14.616 3.005 20.252 1.00 92.94 587 ASP A N 1
ATOM 4672 C CA . ASP A 1 587 ? -15.369 1.802 19.856 1.00 92.94 587 ASP A CA 1
ATOM 4673 C C . ASP A 1 587 ? -15.462 0.794 21.017 1.00 92.94 587 ASP A C 1
ATOM 4675 O O . ASP A 1 587 ? -16.518 0.199 21.293 1.00 92.94 587 ASP A O 1
ATOM 4679 N N . GLY A 1 588 ? -14.371 0.628 21.768 1.00 91.38 588 GLY A N 1
ATOM 4680 C CA . GLY A 1 588 ? -14.315 -0.205 22.966 1.00 91.38 588 GLY A CA 1
ATOM 4681 C C . GLY A 1 588 ? -15.321 0.216 24.037 1.00 91.38 588 GLY A C 1
ATOM 4682 O O . GLY A 1 588 ? -15.981 -0.635 24.654 1.00 91.38 588 GLY A O 1
ATOM 4683 N N . LEU A 1 589 ? -15.514 1.525 24.227 1.00 85.88 589 LEU A N 1
ATOM 4684 C CA . LEU A 1 589 ? -16.523 2.062 25.141 1.00 85.88 589 LEU A CA 1
ATOM 4685 C C . LEU A 1 589 ? -17.932 1.850 24.590 1.00 85.88 589 LEU A C 1
ATOM 4687 O O . LEU A 1 589 ? -18.832 1.479 25.347 1.00 85.88 589 LEU A O 1
ATOM 4691 N N . GLU A 1 590 ? -18.147 2.027 23.292 1.00 88.56 590 GLU A N 1
ATOM 4692 C CA . GLU A 1 590 ? -19.444 1.778 22.667 1.00 88.56 590 GLU A CA 1
ATOM 4693 C C . GLU A 1 590 ? -19.918 0.345 22.885 1.00 88.56 590 GLU A C 1
ATOM 4695 O O . GLU A 1 590 ? -21.053 0.123 23.325 1.00 88.56 590 GLU A O 1
ATOM 4700 N N . LEU A 1 591 ? -19.039 -0.635 22.677 1.00 88.75 591 LEU A N 1
ATOM 4701 C CA . LEU A 1 591 ? -19.350 -2.043 22.908 1.00 88.75 591 LEU A CA 1
ATOM 4702 C C . LEU A 1 591 ? -19.646 -2.348 24.380 1.00 88.75 591 LEU A C 1
ATOM 4704 O O . LEU A 1 591 ? -20.572 -3.116 24.665 1.00 88.75 591 LEU A O 1
ATOM 4708 N N . GLU A 1 592 ? -18.910 -1.742 25.319 1.00 84.50 592 GLU A N 1
ATOM 4709 C CA . GLU A 1 592 ? -19.183 -1.878 26.756 1.00 84.50 592 GLU A CA 1
ATOM 4710 C C . GLU A 1 592 ? -20.594 -1.371 27.104 1.00 84.50 592 GLU A C 1
ATOM 4712 O O . GLU A 1 592 ? -21.303 -1.967 27.923 1.00 84.50 592 GLU A O 1
ATOM 4717 N N . GLN A 1 593 ? -21.025 -0.290 26.453 1.00 73.44 593 GLN A N 1
ATOM 4718 C CA . GLN A 1 593 ? -22.317 0.357 26.690 1.00 73.44 593 GLN A CA 1
ATOM 4719 C C . GLN A 1 593 ? -23.459 -0.204 25.826 1.00 73.44 593 GLN A C 1
ATOM 4721 O O . GLN A 1 593 ? -24.631 0.095 26.075 1.00 73.44 593 GLN A O 1
ATOM 4726 N N . GLY A 1 594 ? -23.150 -1.074 24.862 1.00 83.19 594 GLY A N 1
ATOM 4727 C CA . GLY A 1 594 ? -24.117 -1.696 23.958 1.00 83.19 594 GLY A CA 1
ATOM 4728 C C . GLY A 1 594 ? -24.554 -0.807 22.789 1.00 83.19 594 GLY A C 1
ATOM 4729 O O . GLY A 1 594 ? -25.632 -1.047 22.228 1.00 83.19 594 GLY A O 1
ATOM 4730 N N . PHE A 1 595 ? -23.750 0.199 22.449 1.00 85.75 595 PHE A N 1
ATOM 4731 C CA . PHE A 1 595 ? -23.835 0.949 21.198 1.00 85.75 595 PHE A CA 1
ATOM 4732 C C . PHE A 1 595 ? -23.145 0.179 20.056 1.00 85.75 595 PHE A C 1
ATOM 4734 O O . PHE A 1 595 ? -22.555 -0.883 20.267 1.00 85.75 595 PHE A O 1
ATOM 4741 N N . ASP A 1 596 ? -23.373 0.617 18.821 1.00 91.50 596 ASP A N 1
ATOM 4742 C CA . ASP A 1 596 ? -22.853 -0.001 17.602 1.00 91.50 596 ASP A CA 1
ATOM 4743 C C . ASP A 1 596 ? -21.740 0.891 17.037 1.00 91.50 596 ASP A C 1
ATOM 4745 O O . ASP A 1 596 ? -22.101 1.892 16.421 1.00 91.50 596 ASP A O 1
ATOM 4749 N N . PRO A 1 597 ? -20.455 0.495 17.144 1.00 93.81 597 PRO A N 1
ATOM 4750 C CA . PRO A 1 597 ? -19.298 1.357 16.846 1.00 93.81 597 PRO A CA 1
ATOM 4751 C C . PRO A 1 597 ? -19.111 1.726 15.370 1.00 93.81 597 PRO A C 1
ATOM 4753 O O . PRO A 1 597 ? -18.142 2.331 14.930 1.00 93.81 597 PRO A O 1
ATOM 4756 N N . LEU A 1 598 ? -20.049 1.299 14.529 1.00 95.44 598 LEU A N 1
ATOM 4757 C CA . LEU A 1 598 ? -20.106 1.660 13.118 1.00 95.44 598 LEU A CA 1
ATOM 4758 C C . LEU A 1 598 ? -21.179 2.722 12.853 1.00 95.44 598 LEU A C 1
ATOM 4760 O O . LEU A 1 598 ? -21.551 2.950 11.689 1.00 95.44 598 LEU A O 1
ATOM 4764 N N . LYS A 1 599 ? -21.789 3.282 13.901 1.00 93.38 599 LYS A N 1
ATOM 4765 C CA . LYS A 1 599 ? -22.933 4.183 13.820 1.00 93.38 599 LYS A CA 1
ATOM 4766 C C . LYS A 1 599 ? -22.929 5.224 14.933 1.00 93.38 599 LYS A C 1
ATOM 4768 O O . LYS A 1 599 ? -23.545 5.010 15.969 1.00 93.38 599 LYS A O 1
ATOM 4773 N N . SER A 1 600 ? -22.618 6.446 14.510 1.00 89.88 600 SER A N 1
ATOM 4774 C CA . SER A 1 600 ? -22.651 7.655 15.336 1.00 89.88 600 SER A CA 1
ATOM 4775 C C . SER A 1 600 ? -23.972 7.965 16.073 1.00 89.88 600 SER A C 1
ATOM 4777 O O . SER A 1 600 ? -24.086 8.978 16.742 1.00 89.88 600 SER A O 1
ATOM 4779 N N . ASP A 1 601 ? -25.062 7.235 15.818 1.00 85.88 601 ASP A N 1
ATOM 4780 C CA . ASP A 1 601 ? -26.330 7.318 16.557 1.00 85.88 601 ASP A CA 1
ATOM 4781 C C . ASP A 1 601 ? -27.027 5.958 16.481 1.00 85.88 601 ASP A C 1
ATOM 4783 O O . ASP A 1 601 ? -27.894 5.681 15.626 1.00 85.88 601 ASP A O 1
ATOM 4787 N N . THR A 1 602 ? -26.673 5.091 17.419 1.00 84.38 602 THR A N 1
ATOM 4788 C CA . THR A 1 602 ? -27.310 3.802 17.616 1.00 84.38 602 THR A CA 1
ATOM 4789 C C . THR A 1 602 ? -28.794 4.002 17.904 1.00 84.38 602 THR A C 1
ATOM 4791 O O . THR A 1 602 ? -29.234 4.615 18.881 1.00 84.38 602 THR A O 1
ATOM 4794 N N . GLY A 1 603 ? -29.614 3.448 17.008 1.00 79.19 603 GLY A N 1
ATOM 4795 C CA . GLY A 1 603 ? -31.072 3.536 17.081 1.00 79.19 603 GLY A CA 1
ATOM 4796 C C . GLY A 1 603 ? -31.695 4.717 16.330 1.00 79.19 603 GLY A C 1
ATOM 4797 O O . GLY A 1 603 ? -32.924 4.753 16.235 1.00 79.19 603 GLY A O 1
ATOM 4798 N N . ASN A 1 604 ? -30.903 5.601 15.708 1.00 75.94 604 ASN A N 1
ATOM 4799 C CA . ASN A 1 604 ? -31.374 6.758 14.926 1.00 75.94 604 ASN A CA 1
ATOM 4800 C C . ASN A 1 604 ? -32.326 7.671 15.720 1.00 75.94 604 ASN A C 1
ATOM 4802 O O . ASN A 1 604 ? -33.408 8.046 15.249 1.00 75.94 604 ASN A O 1
ATOM 4806 N N . SER A 1 605 ? -31.956 7.965 16.960 1.00 73.81 605 SER A N 1
ATOM 4807 C CA . SER A 1 605 ? -32.724 8.818 17.865 1.00 73.81 605 SER A CA 1
ATOM 4808 C C . SER A 1 605 ? -32.620 10.314 17.530 1.00 73.81 605 SER A C 1
ATOM 4810 O O . SER A 1 605 ? -33.490 11.095 17.926 1.00 73.81 605 SER A O 1
ATOM 4812 N N . GLY A 1 606 ? -31.606 10.700 16.754 1.00 72.81 606 GLY A N 1
ATOM 4813 C CA . GLY A 1 606 ? -31.216 12.071 16.444 1.00 72.81 606 GLY A CA 1
ATOM 4814 C C . GLY A 1 606 ? -30.240 12.692 17.448 1.00 72.81 606 GLY A C 1
ATOM 4815 O O . GLY A 1 606 ? -30.008 13.895 17.352 1.00 72.81 606 GLY A O 1
ATOM 4816 N N . VAL A 1 607 ? -29.719 11.907 18.394 1.00 70.44 607 VAL A N 1
ATOM 4817 C CA . VAL A 1 607 ? -28.693 12.278 19.384 1.00 70.44 607 VAL A CA 1
ATOM 4818 C C . VAL A 1 607 ? -27.515 11.333 19.172 1.00 70.44 607 VAL A C 1
ATOM 4820 O O . VAL A 1 607 ? -27.761 10.134 19.026 1.00 70.44 607 VAL A O 1
ATOM 4823 N N . LEU A 1 608 ? -26.288 11.858 19.126 1.00 77.69 608 LEU A N 1
ATOM 4824 C CA . LEU A 1 608 ? -25.099 11.017 18.945 1.00 77.69 608 LEU A CA 1
ATOM 4825 C C . LEU A 1 608 ? -24.904 10.076 20.139 1.00 77.69 608 LEU A C 1
ATOM 4827 O O . LEU A 1 608 ? -25.419 10.360 21.226 1.00 77.69 608 LEU A O 1
ATOM 4831 N N . ASP A 1 609 ? -24.202 8.962 19.968 1.00 77.62 609 ASP A N 1
ATOM 4832 C CA . ASP A 1 609 ? -23.952 8.043 21.081 1.00 77.62 609 ASP A CA 1
ATOM 4833 C C . ASP A 1 609 ? -23.001 8.676 22.101 1.00 77.62 609 ASP A C 1
ATOM 4835 O O . ASP A 1 609 ? -23.303 8.649 23.299 1.00 77.62 609 ASP A O 1
ATOM 4839 N N . SER A 1 610 ? -22.001 9.430 21.641 1.00 76.12 610 SER A N 1
ATOM 4840 C CA . SER A 1 610 ? -21.179 10.312 22.484 1.00 76.12 610 SER A CA 1
ATOM 4841 C C . SER A 1 610 ? -21.983 11.361 23.271 1.00 76.12 610 SER A C 1
ATOM 4843 O O . SER A 1 610 ? -21.659 11.696 24.410 1.00 76.12 610 SER A O 1
ATOM 4845 N N . GLU A 1 611 ? -23.087 11.866 22.713 1.00 67.25 611 GLU A N 1
ATOM 4846 C CA . GLU A 1 611 ? -23.972 12.828 23.387 1.00 67.25 611 GLU A CA 1
ATOM 4847 C C . GLU A 1 611 ? -24.944 12.152 24.370 1.00 67.25 611 GLU A C 1
ATOM 4849 O O . GLU A 1 611 ? -25.417 12.790 25.314 1.00 67.25 611 GLU A O 1
ATOM 4854 N N . LYS A 1 612 ? -25.248 10.862 24.176 1.00 63.97 612 LYS A N 1
ATOM 4855 C CA . LYS A 1 612 ? -25.976 10.034 25.156 1.00 63.97 612 LYS A CA 1
ATOM 4856 C C . LYS A 1 612 ? -25.057 9.607 26.297 1.00 63.97 612 LYS A C 1
ATOM 4858 O O . LYS A 1 612 ? -25.523 9.406 27.421 1.00 63.97 612 LYS A O 1
ATOM 4863 N N . PHE A 1 613 ? -23.770 9.455 26.004 1.00 58.09 613 PHE A N 1
ATOM 4864 C CA . PHE A 1 613 ? -22.767 8.925 26.902 1.00 58.09 613 PHE A CA 1
ATOM 4865 C C . PHE A 1 613 ? -21.791 10.009 27.350 1.00 58.09 613 PHE A C 1
ATOM 4867 O O . PHE A 1 613 ? -20.677 10.135 26.860 1.00 58.09 613 PHE A O 1
ATOM 4874 N N . VAL A 1 614 ? -22.168 10.747 28.388 1.00 54.16 614 VAL A N 1
ATOM 4875 C CA . VAL A 1 614 ? -21.162 11.441 29.192 1.00 54.16 614 VAL A CA 1
ATOM 4876 C C . VAL A 1 614 ? -21.268 10.890 30.585 1.00 54.16 614 VAL A C 1
ATOM 4878 O O . VAL A 1 614 ? -22.252 11.161 31.257 1.00 54.16 614 VAL A O 1
ATOM 4881 N N . SER A 1 615 ? -20.304 10.083 31.018 1.00 53.25 615 SER A N 1
ATOM 4882 C CA . SER A 1 615 ? -20.225 9.683 32.415 1.00 53.25 615 SER A CA 1
ATOM 4883 C C . SER A 1 615 ? -18.809 9.858 32.944 1.00 53.25 615 SER A C 1
ATOM 4885 O O . SER A 1 615 ? -17.899 9.133 32.560 1.00 53.25 615 SER A O 1
ATOM 4887 N N . MET A 1 616 ? -18.609 10.847 33.813 1.00 56.78 616 MET A N 1
ATOM 4888 C CA . MET A 1 616 ? -17.296 11.158 34.381 1.00 56.78 616 MET A CA 1
ATOM 4889 C C . MET A 1 616 ? -17.253 10.717 35.843 1.00 56.78 616 MET A C 1
ATOM 4891 O O . MET A 1 616 ? -18.160 11.026 36.621 1.00 56.78 616 MET A O 1
ATOM 4895 N N . ASN A 1 617 ? -16.202 9.989 36.222 1.00 68.75 617 ASN A N 1
ATOM 4896 C CA . ASN A 1 617 ? -15.882 9.777 37.632 1.00 68.75 617 ASN A CA 1
ATOM 4897 C C . ASN A 1 617 ? -15.222 11.049 38.176 1.00 68.75 617 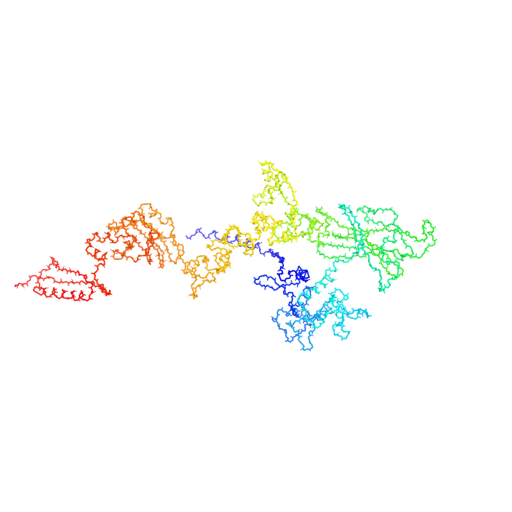ASN A C 1
ATOM 4899 O O . ASN A 1 617 ? -14.321 11.584 37.532 1.00 68.75 617 ASN A O 1
ATOM 4903 N N . LEU A 1 618 ? -15.631 11.510 39.360 1.00 75.06 618 LEU A N 1
ATOM 4904 C CA . LEU A 1 618 ? -14.909 12.593 40.040 1.00 75.06 618 LEU A CA 1
ATOM 4905 C C . LEU A 1 618 ? -13.476 12.146 40.373 1.00 75.06 618 LEU A C 1
ATOM 4907 O O . LEU A 1 618 ? -13.269 10.997 40.780 1.00 75.06 618 LEU A O 1
ATOM 4911 N N . SER A 1 619 ? -12.494 13.038 40.213 1.00 74.81 619 SER A N 1
ATOM 4912 C CA . SER A 1 619 ? -11.091 12.709 40.477 1.00 74.81 619 SER A CA 1
ATOM 4913 C C . SER A 1 619 ? -10.818 12.413 41.953 1.00 74.81 619 SER A C 1
ATOM 4915 O O . SER A 1 619 ? -11.521 12.858 42.866 1.00 74.81 619 SER A O 1
ATOM 4917 N N . GLU A 1 620 ? -9.728 11.685 42.210 1.00 73.81 620 GLU A N 1
ATOM 4918 C CA . GLU A 1 620 ? -9.242 11.465 43.577 1.00 73.81 620 GLU A CA 1
ATOM 4919 C C . GLU A 1 620 ? -8.879 12.778 44.296 1.00 73.81 620 GLU A C 1
ATOM 4921 O O . GLU A 1 620 ? -8.930 12.823 45.525 1.00 73.81 620 GLU A O 1
ATOM 4926 N N . GLU A 1 621 ? -8.545 13.848 43.557 1.00 77.44 621 GLU A N 1
ATOM 4927 C CA . GLU A 1 621 ? -8.300 15.180 44.126 1.00 77.44 621 GLU A CA 1
ATOM 4928 C C . GLU A 1 621 ? -9.588 15.765 44.717 1.00 77.44 621 GLU A C 1
ATOM 4930 O O . GLU A 1 621 ? -9.597 16.168 45.879 1.00 77.44 621 GLU A O 1
ATOM 4935 N N . THR A 1 622 ? -10.698 15.716 43.976 1.00 78.69 622 THR A N 1
ATOM 4936 C CA . THR A 1 622 ? -12.018 16.182 44.437 1.00 78.69 622 THR A CA 1
ATOM 4937 C C . THR A 1 622 ? -12.537 15.384 45.638 1.00 78.69 622 THR A C 1
ATOM 4939 O O . THR A 1 622 ? -13.265 15.911 46.479 1.00 78.69 622 THR A O 1
ATOM 4942 N N . LEU A 1 623 ? -12.143 14.112 45.756 1.00 79.94 623 LEU A N 1
ATOM 4943 C CA . LEU A 1 623 ? -12.546 13.212 46.840 1.00 79.94 623 LEU A CA 1
ATOM 4944 C C . LEU A 1 623 ? -11.537 13.152 48.006 1.00 79.94 623 LEU A C 1
ATOM 4946 O O . LEU A 1 623 ? -11.730 12.367 48.942 1.00 79.94 623 LEU A O 1
ATOM 4950 N N . SER A 1 624 ? -10.471 13.960 48.001 1.00 81.81 624 SER A N 1
ATOM 4951 C CA . SER A 1 624 ? -9.347 13.815 48.941 1.00 81.81 624 SER A CA 1
ATOM 4952 C C . SER A 1 624 ? -9.754 13.859 50.418 1.00 81.81 624 SER A C 1
ATOM 4954 O O . SER A 1 624 ? -9.162 13.174 51.253 1.00 81.81 624 SER A O 1
ATOM 4956 N N . ASP A 1 625 ? -10.790 14.634 50.742 1.00 80.38 625 ASP A N 1
ATOM 4957 C CA . ASP A 1 625 ? -11.277 14.835 52.111 1.00 80.38 625 ASP A CA 1
ATOM 4958 C C . ASP A 1 625 ? -12.044 13.624 52.663 1.00 80.38 625 ASP A C 1
ATOM 4960 O O . ASP A 1 625 ? -12.181 13.455 53.881 1.00 80.38 625 ASP A O 1
ATOM 4964 N N . VAL A 1 626 ? -12.531 12.755 51.776 1.00 84.31 626 VAL A N 1
ATOM 4965 C CA . VAL A 1 626 ? -13.382 11.607 52.115 1.00 84.31 626 VAL A CA 1
ATOM 4966 C C . VAL A 1 626 ? -12.705 10.262 51.836 1.00 84.31 626 VAL A C 1
ATOM 4968 O O . VAL A 1 626 ? -13.084 9.262 52.455 1.00 84.31 626 VAL A O 1
ATOM 4971 N N . LEU A 1 627 ? -11.650 10.229 51.010 1.00 83.81 627 LEU A N 1
ATOM 4972 C CA . LEU A 1 627 ? -10.788 9.063 50.753 1.00 83.81 627 LEU A CA 1
ATOM 4973 C C . LEU A 1 627 ? -9.739 8.850 51.858 1.00 83.81 627 LEU A C 1
ATOM 4975 O O . LEU A 1 627 ? -8.543 8.696 51.613 1.00 83.81 627 LEU A O 1
ATOM 4979 N N . THR A 1 628 ? -10.186 8.819 53.112 1.00 83.25 628 THR A N 1
ATOM 4980 C CA . THR A 1 628 ? -9.305 8.559 54.257 1.00 83.25 628 THR A CA 1
ATOM 4981 C C . THR A 1 628 ? -9.446 7.113 54.744 1.00 83.25 628 THR A C 1
ATOM 4983 O O . THR A 1 628 ? -10.544 6.557 54.698 1.00 83.25 628 THR A O 1
ATOM 4986 N N . PRO A 1 629 ? -8.388 6.496 55.308 1.00 79.69 629 PRO A N 1
ATOM 4987 C CA . PRO A 1 629 ? -8.482 5.159 55.908 1.00 79.69 629 PRO A CA 1
ATOM 4988 C C . PRO A 1 629 ? -9.483 5.054 57.072 1.00 79.69 629 PRO A C 1
ATOM 4990 O O . PRO A 1 629 ? -9.841 3.953 57.487 1.00 79.69 629 PRO A O 1
ATOM 4993 N N . GLU A 1 630 ? -9.890 6.190 57.644 1.00 83.62 630 GLU A N 1
ATOM 4994 C CA . GLU A 1 630 ? -10.872 6.267 58.727 1.00 83.62 630 GLU A CA 1
ATOM 4995 C C . GLU A 1 630 ? -12.313 6.170 58.210 1.00 83.62 630 GLU A C 1
ATOM 4997 O O . GLU A 1 630 ? -13.202 5.725 58.945 1.00 83.62 630 GLU A O 1
ATOM 5002 N N . ASN A 1 631 ? -12.541 6.529 56.943 1.00 87.94 631 ASN A N 1
ATOM 5003 C CA . ASN A 1 631 ? -13.841 6.405 56.315 1.00 87.94 631 ASN A CA 1
ATOM 5004 C C . ASN A 1 631 ? -14.148 4.930 56.006 1.00 87.94 631 ASN A C 1
ATOM 5006 O O . ASN A 1 631 ? -13.460 4.254 55.247 1.00 87.94 631 ASN A O 1
ATOM 5010 N N . ARG A 1 632 ? -15.216 4.414 56.619 1.00 87.56 632 ARG A N 1
ATOM 5011 C CA . ARG A 1 632 ? -15.634 3.007 56.507 1.00 87.56 632 ARG A CA 1
ATOM 5012 C C . ARG A 1 632 ? -16.584 2.720 55.342 1.00 87.56 632 ARG A C 1
ATOM 5014 O O . ARG A 1 632 ? -16.891 1.545 55.125 1.00 87.56 632 ARG A O 1
ATOM 5021 N N . ALA A 1 633 ? -17.042 3.762 54.652 1.00 89.56 633 ALA A N 1
ATOM 5022 C CA . ALA A 1 633 ? -17.868 3.710 53.452 1.00 89.56 633 ALA A CA 1
ATOM 5023 C C . ALA A 1 633 ? -17.244 4.664 52.423 1.00 89.56 633 ALA A C 1
ATOM 5025 O O . ALA A 1 633 ? -17.476 5.870 52.462 1.00 89.56 633 ALA A O 1
ATOM 5026 N N . ILE A 1 634 ? -16.381 4.129 51.562 1.00 90.75 634 ILE A N 1
ATOM 5027 C CA . ILE A 1 634 ? -15.587 4.925 50.621 1.00 90.75 634 ILE A CA 1
ATOM 5028 C C . ILE A 1 634 ? -16.461 5.308 49.422 1.00 90.75 634 ILE A C 1
ATOM 5030 O O . ILE A 1 634 ? -16.933 4.394 48.741 1.00 90.75 634 ILE A O 1
ATOM 5034 N N . PRO A 1 635 ? -16.700 6.606 49.165 1.00 89.81 635 PRO A N 1
ATOM 5035 C CA . PRO A 1 635 ? -17.574 7.036 48.086 1.00 89.81 635 PRO A CA 1
ATOM 5036 C C . PRO A 1 635 ? -16.887 6.955 46.719 1.00 89.81 635 PRO A C 1
ATOM 5038 O O . PRO A 1 635 ? -15.680 7.152 46.598 1.00 89.81 635 PRO A O 1
ATOM 5041 N N . SER A 1 636 ? -17.689 6.719 45.689 1.00 86.62 636 SER A N 1
ATOM 5042 C CA . SER A 1 636 ? -17.359 6.874 44.276 1.00 86.62 636 SER A CA 1
ATOM 5043 C C . SER A 1 636 ? -18.574 7.499 43.595 1.00 86.62 636 SER A C 1
ATOM 5045 O O . SER A 1 636 ? -19.699 7.033 43.787 1.00 86.62 636 SER A O 1
ATOM 5047 N N . ILE A 1 637 ? -18.363 8.598 42.873 1.00 86.88 637 ILE A N 1
ATOM 5048 C CA . ILE A 1 637 ? -19.433 9.381 42.250 1.00 86.88 637 ILE A CA 1
ATOM 5049 C C . ILE A 1 637 ? -19.166 9.428 40.752 1.00 86.88 637 ILE A C 1
ATOM 5051 O O . ILE A 1 637 ? -18.090 9.854 40.327 1.00 86.88 637 ILE A O 1
ATOM 5055 N N . LYS A 1 638 ? -20.166 9.005 39.980 1.00 80.75 638 LYS A N 1
ATOM 5056 C CA . LYS A 1 638 ? -20.169 9.012 38.520 1.00 80.75 638 LYS A CA 1
ATOM 5057 C C . LYS A 1 638 ? -21.310 9.909 38.047 1.00 80.75 638 LYS A C 1
ATOM 5059 O O . LYS A 1 638 ? -22.465 9.634 38.365 1.00 80.75 638 LYS A O 1
ATOM 5064 N N . VAL A 1 639 ? -21.002 10.999 37.353 1.00 78.25 639 VAL A N 1
ATOM 5065 C CA . VAL A 1 639 ? -21.992 12.009 36.931 1.00 78.25 639 VAL A CA 1
ATOM 5066 C C . VAL A 1 639 ? -22.321 11.826 35.462 1.00 78.25 639 VAL A C 1
ATOM 5068 O O . VAL A 1 639 ? -21.396 11.680 34.671 1.00 78.25 639 VAL A O 1
ATOM 5071 N N . PHE A 1 640 ? -23.609 11.844 35.111 1.00 66.19 640 PHE A N 1
ATOM 5072 C CA . PHE A 1 640 ? -24.093 11.637 33.750 1.00 66.19 640 PHE A CA 1
ATOM 5073 C C . PHE A 1 640 ? -24.525 12.954 33.074 1.00 66.19 640 PHE A C 1
ATOM 5075 O O . PHE A 1 640 ? -25.255 13.751 33.669 1.00 66.19 640 PHE A O 1
ATOM 5082 N N . GLY A 1 641 ? -24.121 13.153 31.815 1.00 61.78 641 GLY A N 1
ATOM 5083 C CA . GLY A 1 641 ? -24.645 14.183 30.908 1.00 61.78 641 GLY A CA 1
ATOM 5084 C C . GLY A 1 641 ? -23.848 15.490 30.784 1.00 61.78 641 GLY A C 1
ATOM 5085 O O . GLY A 1 641 ? -24.346 16.414 30.145 1.00 61.78 641 GLY A O 1
ATOM 5086 N N . VAL A 1 642 ? -22.645 15.615 31.371 1.00 56.94 642 VAL A N 1
ATOM 5087 C CA . VAL A 1 642 ? -21.860 16.872 31.324 1.00 56.94 642 VAL A CA 1
ATOM 5088 C C . VAL A 1 642 ? -20.345 16.619 31.200 1.00 56.94 642 VAL A C 1
ATOM 5090 O O . VAL A 1 642 ? -19.769 16.019 32.111 1.00 56.94 642 VAL A O 1
ATOM 5093 N N . PRO A 1 643 ? -19.671 17.063 30.116 1.00 48.56 643 PRO A N 1
ATOM 5094 C CA . PRO A 1 643 ? -18.209 17.009 30.026 1.00 48.56 643 PRO A CA 1
ATOM 5095 C C . PRO A 1 643 ? -17.572 18.067 30.950 1.00 48.56 643 PRO A C 1
ATOM 5097 O O . PRO A 1 643 ? -18.130 19.148 31.123 1.00 48.56 643 PRO A O 1
ATOM 5100 N N . ASP A 1 644 ? -16.416 17.759 31.556 1.00 55.28 644 ASP A N 1
ATOM 5101 C CA . ASP A 1 644 ? -15.655 18.623 32.491 1.00 55.28 644 ASP A CA 1
ATOM 5102 C C . ASP A 1 644 ? -16.320 18.945 33.853 1.00 55.28 644 ASP A C 1
ATOM 5104 O O . ASP A 1 644 ? -15.986 19.937 34.510 1.00 55.28 644 ASP A O 1
ATOM 5108 N N . PHE A 1 645 ? -17.220 18.083 34.337 1.00 62.91 645 PHE A N 1
ATOM 5109 C CA . PHE A 1 645 ? -17.971 18.305 35.584 1.00 62.91 645 PHE A CA 1
ATOM 5110 C C . PHE A 1 645 ? -17.100 18.432 36.859 1.00 62.91 645 PHE A C 1
ATOM 5112 O O . PHE A 1 645 ? -17.513 19.021 37.864 1.00 62.91 645 PHE A O 1
ATOM 5119 N N . ASP A 1 646 ? -15.875 17.901 36.829 1.00 61.84 646 ASP A N 1
ATOM 5120 C CA . ASP A 1 646 ? -14.973 17.837 37.986 1.00 61.84 646 ASP A CA 1
ATOM 5121 C C . ASP A 1 646 ? -14.414 19.215 38.410 1.00 61.84 646 ASP A C 1
ATOM 5123 O O . ASP A 1 646 ? -14.060 19.417 39.566 1.00 61.84 646 ASP A O 1
ATOM 5127 N N . ILE A 1 647 ? -14.388 20.216 37.517 1.00 58.84 647 ILE A N 1
ATOM 5128 C CA . ILE A 1 647 ? -13.744 21.522 37.784 1.00 58.84 647 ILE A CA 1
ATOM 5129 C C . ILE A 1 647 ? -14.542 22.384 38.787 1.00 58.84 647 ILE A C 1
ATOM 5131 O O . ILE A 1 647 ? -13.959 23.227 39.475 1.00 58.84 647 ILE A O 1
ATOM 5135 N N . ASN A 1 648 ? -15.857 22.163 38.898 1.00 67.38 648 ASN A N 1
ATOM 5136 C CA . ASN A 1 648 ? -16.782 22.989 39.690 1.00 67.38 648 ASN A CA 1
ATOM 5137 C C . ASN A 1 648 ? -17.520 22.207 40.792 1.00 67.38 648 ASN A C 1
ATOM 5139 O O . ASN A 1 648 ? -18.506 22.702 41.343 1.00 67.38 648 ASN A O 1
ATOM 5143 N N . THR A 1 649 ? -17.057 21.001 41.124 1.00 81.25 649 THR A N 1
ATOM 5144 C CA . THR A 1 649 ? -17.702 20.130 42.113 1.00 81.25 649 THR A CA 1
ATOM 5145 C C . THR A 1 649 ? -16.815 19.964 43.341 1.00 81.25 649 THR A C 1
ATOM 5147 O O . THR A 1 649 ? -15.611 19.766 43.228 1.00 81.25 649 THR A O 1
ATOM 5150 N N . THR A 1 650 ? -17.398 20.037 44.537 1.00 85.50 650 THR A N 1
ATOM 5151 C CA . THR A 1 650 ? -16.687 19.804 45.804 1.00 85.50 650 THR A CA 1
ATOM 5152 C C . THR A 1 650 ? -17.366 18.701 46.597 1.00 85.50 650 THR A C 1
ATOM 5154 O O . THR A 1 650 ? -18.594 18.712 46.726 1.00 85.50 650 THR A O 1
ATOM 5157 N N . VAL A 1 651 ? -16.572 17.795 47.173 1.00 89.88 651 VAL A N 1
ATOM 5158 C CA . VAL A 1 651 ? -17.054 16.726 48.055 1.00 89.88 651 VAL A CA 1
ATOM 5159 C C . VAL A 1 651 ? -16.370 16.841 49.414 1.00 89.88 651 VAL A C 1
ATOM 5161 O O . VAL A 1 651 ? -15.173 16.602 49.545 1.00 89.88 651 VAL A O 1
ATOM 5164 N N . GLU A 1 652 ? -17.140 17.191 50.443 1.00 90.56 652 GLU A N 1
ATOM 5165 C CA . GLU A 1 652 ? -16.625 17.428 51.797 1.00 90.56 652 GLU A CA 1
ATOM 5166 C C . GLU A 1 652 ? -17.179 16.415 52.810 1.00 90.56 652 GLU A C 1
ATOM 5168 O O . GLU A 1 652 ? -18.276 15.873 52.664 1.00 90.56 652 GLU A O 1
ATOM 5173 N N . ASN A 1 653 ? -16.437 16.173 53.894 1.00 90.50 653 ASN A N 1
ATOM 5174 C CA . ASN A 1 653 ? -16.910 15.345 55.003 1.00 90.50 653 ASN A CA 1
ATOM 5175 C C . ASN A 1 653 ? -17.983 16.083 55.826 1.00 90.50 653 ASN A C 1
ATOM 5177 O O . ASN A 1 653 ? -17.692 17.034 56.554 1.00 90.50 653 ASN A O 1
ATOM 5181 N N . ALA A 1 654 ? -19.214 15.578 55.789 1.00 90.19 654 ALA A N 1
ATOM 5182 C CA . ALA A 1 654 ? -20.379 16.164 56.444 1.00 90.19 654 ALA A CA 1
ATOM 5183 C C . ALA A 1 654 ? -20.661 15.597 57.847 1.00 90.19 654 ALA A C 1
ATOM 5185 O O . ALA A 1 654 ? -21.701 15.892 58.434 1.00 90.19 654 ALA A O 1
ATOM 5186 N N . SER A 1 655 ? -19.760 14.794 58.423 1.00 87.06 655 SER A N 1
ATOM 5187 C CA . SER A 1 655 ? -19.988 14.115 59.713 1.00 87.06 655 SER A CA 1
ATOM 5188 C C . SER A 1 655 ? -20.319 15.068 60.872 1.00 87.06 655 SER A C 1
ATOM 5190 O O . SER A 1 655 ? -21.012 14.673 61.803 1.00 87.06 655 SER A O 1
ATOM 5192 N N . GLU A 1 656 ? -19.862 16.324 60.822 1.00 86.50 656 GLU A N 1
ATOM 5193 C CA . GLU A 1 656 ? -20.118 17.347 61.852 1.00 86.50 656 GLU A CA 1
ATOM 5194 C C . GLU A 1 656 ? -21.319 18.261 61.535 1.00 86.50 656 GLU A C 1
ATOM 5196 O O . GLU A 1 656 ? -21.643 19.167 62.314 1.00 86.50 656 GLU A O 1
ATOM 5201 N N . HIS A 1 657 ? -22.010 18.037 60.414 1.00 86.75 657 HIS A N 1
ATOM 5202 C CA . HIS A 1 657 ? -23.162 18.838 60.012 1.00 86.75 657 HIS A CA 1
ATOM 5203 C C . HIS A 1 657 ? -24.354 18.608 60.960 1.00 86.75 657 HIS A C 1
ATOM 5205 O O . HIS A 1 657 ? -24.632 17.484 61.384 1.00 86.75 657 HIS A O 1
ATOM 5211 N N . GLU A 1 658 ? -25.064 19.678 61.345 1.00 83.44 658 GLU A N 1
ATOM 5212 C CA . GLU A 1 658 ? -26.015 19.642 62.471 1.00 83.44 658 GLU A CA 1
ATOM 5213 C C . GLU A 1 658 ? -27.136 18.618 62.304 1.00 83.44 658 GLU A C 1
ATOM 5215 O O . GLU A 1 658 ? -27.508 17.965 63.283 1.00 83.44 658 GLU A O 1
ATOM 5220 N N . SER A 1 659 ? -27.601 18.442 61.068 1.00 81.06 659 SER A N 1
ATOM 5221 C CA . SER A 1 659 ? -28.694 17.538 60.714 1.00 81.06 659 SER A CA 1
ATOM 5222 C C . SER A 1 659 ? -28.281 16.062 60.667 1.00 81.06 659 SER A C 1
ATOM 5224 O O . SER A 1 659 ? -29.148 15.193 60.733 1.00 81.06 659 SER A O 1
ATOM 5226 N N . VAL A 1 660 ? -26.975 15.751 60.603 1.00 83.75 660 VAL A N 1
ATOM 5227 C CA . VAL A 1 660 ? -26.481 14.366 60.443 1.00 83.75 660 VAL A CA 1
ATOM 5228 C C . VAL A 1 660 ? -25.529 13.878 61.544 1.00 83.75 660 VAL A C 1
ATOM 5230 O O . VAL A 1 660 ? -25.447 12.672 61.779 1.00 83.75 660 VAL A O 1
ATOM 5233 N N . LYS A 1 661 ? -24.899 14.775 62.318 1.00 78.62 661 LYS A N 1
ATOM 5234 C CA . LYS A 1 661 ? -23.849 14.459 63.316 1.00 78.62 661 LYS A CA 1
ATOM 5235 C C . LYS A 1 661 ? -24.241 13.552 64.488 1.00 78.62 661 LYS A C 1
ATOM 5237 O O . LYS A 1 661 ? -23.385 13.126 65.254 1.00 78.62 661 LYS A O 1
ATOM 5242 N N . ASN A 1 662 ? -25.531 13.265 64.669 1.00 78.44 662 ASN A N 1
ATOM 5243 C CA . ASN A 1 662 ? -26.041 12.450 65.781 1.00 78.44 662 ASN A CA 1
ATOM 5244 C C . ASN A 1 662 ? -26.969 11.312 65.333 1.00 78.44 662 ASN A C 1
ATOM 5246 O O . ASN A 1 662 ? -27.700 10.751 66.156 1.00 78.44 662 ASN A O 1
ATOM 5250 N N . ILE A 1 663 ? -26.973 10.964 64.045 1.00 78.44 663 ILE A N 1
ATOM 5251 C CA . ILE A 1 663 ? -27.795 9.859 63.553 1.00 78.44 663 ILE A CA 1
ATOM 5252 C C . ILE A 1 663 ? -27.158 8.535 63.991 1.00 78.44 663 ILE A C 1
ATOM 5254 O O . ILE A 1 663 ? -26.019 8.210 63.657 1.00 78.44 663 ILE A O 1
ATOM 5258 N N . VAL A 1 664 ? -27.910 7.738 64.748 1.00 76.12 664 VAL A N 1
ATOM 5259 C CA . VAL A 1 664 ? -27.447 6.425 65.206 1.00 76.12 664 VAL A CA 1
ATOM 5260 C C . VAL A 1 664 ? -27.476 5.430 64.048 1.00 76.12 664 VAL A C 1
ATOM 5262 O O . VAL A 1 664 ? -28.510 5.242 63.423 1.00 76.12 664 VAL A O 1
ATOM 5265 N N . GLY A 1 665 ? -26.368 4.729 63.811 1.00 77.25 665 GLY A N 1
ATOM 5266 C CA . GLY A 1 665 ? -26.292 3.685 62.783 1.00 77.25 665 GLY A CA 1
ATOM 5267 C C . GLY A 1 665 ? -25.689 4.138 61.455 1.00 77.25 665 GLY A C 1
ATOM 5268 O O . GLY A 1 665 ? -25.607 3.317 60.549 1.00 77.25 665 GLY A O 1
ATOM 5269 N N . VAL A 1 666 ? -25.232 5.390 61.344 1.00 86.75 666 VAL A N 1
ATOM 5270 C CA . VAL A 1 666 ? -24.446 5.851 60.189 1.00 86.75 666 VAL A CA 1
ATOM 5271 C C . VAL A 1 666 ? -23.133 5.071 60.091 1.00 86.75 666 VAL A C 1
ATOM 5273 O O . VAL A 1 666 ? -22.482 4.780 61.100 1.00 86.75 666 VAL A O 1
ATOM 5276 N N . VAL A 1 667 ? -22.764 4.715 58.865 1.00 86.25 667 VAL A N 1
ATOM 5277 C CA . VAL A 1 667 ? -21.573 3.949 58.507 1.00 86.25 667 VAL A CA 1
ATOM 5278 C C . VAL A 1 667 ? -20.657 4.828 57.660 1.00 86.25 667 VAL A C 1
ATOM 5280 O O . VAL A 1 667 ? -21.071 5.335 56.625 1.00 86.25 667 VAL A O 1
ATOM 5283 N N . GLY A 1 668 ? -19.397 4.967 58.079 1.00 88.19 668 GLY A N 1
ATOM 5284 C CA . GLY A 1 668 ? -18.434 5.830 57.391 1.00 88.19 668 GLY A CA 1
ATOM 5285 C C . GLY A 1 668 ? -18.735 7.316 57.583 1.00 88.19 668 GLY A C 1
ATOM 5286 O O . GLY A 1 668 ? -19.338 7.700 58.587 1.00 88.19 668 GLY A O 1
ATOM 5287 N N . PHE A 1 669 ? -18.267 8.140 56.650 1.00 91.88 669 PHE A N 1
ATOM 5288 C CA . PHE A 1 669 ? -18.509 9.580 56.641 1.00 91.88 669 PHE A CA 1
ATOM 5289 C C . PHE A 1 669 ? -19.675 9.907 55.708 1.00 91.88 669 PHE A C 1
ATOM 5291 O O . PHE A 1 669 ? -19.616 9.546 54.532 1.00 91.88 669 PHE A O 1
ATOM 5298 N N . PRO A 1 670 ? -20.719 10.605 56.187 1.00 92.25 670 PRO A N 1
ATOM 5299 C CA . PRO A 1 670 ? -21.607 11.329 55.296 1.00 92.25 670 PRO A CA 1
ATOM 5300 C C . PRO A 1 670 ? -20.801 12.337 54.473 1.00 92.25 670 PRO A C 1
ATOM 5302 O O . PRO A 1 670 ? -19.862 12.949 54.988 1.00 92.25 670 PRO A O 1
ATOM 5305 N N . ILE A 1 671 ? -21.175 12.509 53.215 1.00 93.56 671 ILE A N 1
ATOM 5306 C CA . ILE A 1 671 ? -20.509 13.389 52.258 1.00 93.56 671 ILE A CA 1
ATOM 5307 C C . ILE A 1 671 ? -21.467 14.490 51.824 1.00 93.56 671 ILE A C 1
ATOM 5309 O O . ILE A 1 671 ? -22.634 14.212 51.574 1.00 93.56 671 ILE A O 1
ATOM 5313 N N . ASP A 1 672 ? -20.986 15.724 51.759 1.00 92.94 672 ASP A N 1
ATOM 5314 C CA . ASP A 1 672 ? -21.710 16.878 51.222 1.00 92.94 672 ASP A CA 1
ATOM 5315 C C . ASP A 1 672 ? -21.191 17.141 49.809 1.00 92.94 672 ASP A C 1
ATOM 5317 O O . ASP A 1 672 ? -20.008 17.445 49.637 1.00 92.94 672 ASP A O 1
ATOM 5321 N N . ILE A 1 673 ? -22.054 16.954 48.810 1.00 91.50 673 ILE A N 1
ATOM 5322 C CA . ILE A 1 673 ? -21.712 17.158 47.402 1.00 91.50 673 ILE A CA 1
ATOM 5323 C C . ILE A 1 673 ? -22.320 18.488 46.962 1.00 91.50 673 ILE A C 1
ATOM 5325 O O . ILE A 1 673 ? -23.532 18.682 47.055 1.00 91.50 673 ILE A O 1
ATOM 5329 N N . LYS A 1 674 ? -21.486 19.394 46.447 1.00 88.81 674 LYS A N 1
ATOM 5330 C CA . LYS A 1 674 ? -21.920 20.691 45.907 1.00 88.81 674 LYS A CA 1
ATOM 5331 C C . LYS A 1 674 ? -21.367 20.897 44.513 1.00 88.81 674 LYS A C 1
ATOM 5333 O O . LYS A 1 674 ? -20.212 20.571 44.258 1.00 88.81 674 LYS A O 1
ATOM 5338 N N . THR A 1 675 ? -22.190 21.469 43.646 1.00 84.00 675 THR A N 1
ATOM 5339 C CA . THR A 1 675 ? -21.832 21.822 42.273 1.00 84.00 675 THR A CA 1
ATOM 5340 C C . THR A 1 675 ? -22.540 23.114 41.872 1.00 84.00 675 THR A C 1
ATOM 5342 O O . THR A 1 675 ? -23.636 23.394 42.365 1.00 84.00 675 THR A O 1
ATOM 5345 N N . ASP A 1 676 ? -21.909 23.888 40.992 1.00 76.19 676 ASP A N 1
ATOM 5346 C CA . ASP A 1 676 ? -22.501 25.073 40.356 1.00 76.19 676 ASP A CA 1
ATOM 5347 C C . ASP A 1 676 ? -23.134 24.753 38.980 1.00 76.19 676 ASP A C 1
ATOM 5349 O O . ASP A 1 676 ? -23.705 25.646 38.351 1.00 76.19 676 ASP A O 1
ATOM 5353 N N . GLU A 1 677 ? -23.044 23.502 38.510 1.00 72.94 677 GLU A N 1
ATOM 5354 C CA . GLU A 1 677 ? -23.494 23.063 37.181 1.00 72.94 677 GLU A CA 1
ATOM 5355 C C . GLU A 1 677 ? -24.775 22.211 37.247 1.00 72.94 677 GLU A C 1
ATOM 5357 O O . GLU A 1 677 ? -24.955 21.390 38.150 1.00 72.94 677 GLU A O 1
ATOM 5362 N N . ASP A 1 678 ? -25.655 22.371 36.254 1.00 71.50 678 ASP A N 1
ATOM 5363 C CA . ASP A 1 678 ? -26.833 21.513 36.088 1.00 71.50 678 ASP A CA 1
ATOM 5364 C C . ASP A 1 678 ? -26.410 20.154 35.496 1.00 71.50 678 ASP A C 1
ATOM 5366 O O . ASP A 1 678 ? -25.670 20.106 34.514 1.00 71.50 678 ASP A O 1
ATOM 5370 N N . PHE A 1 679 ? -26.911 19.047 36.052 1.00 75.75 679 PHE A N 1
ATOM 5371 C CA . PHE A 1 679 ? -26.689 17.687 35.544 1.00 75.75 679 PHE A CA 1
ATOM 5372 C C . PHE A 1 679 ? -28.007 16.904 35.479 1.00 75.75 679 PHE A C 1
ATOM 5374 O O . PHE A 1 679 ? -28.971 17.247 36.163 1.00 75.75 679 PHE A O 1
ATOM 5381 N N . GLU A 1 680 ? -28.068 15.861 34.645 1.00 72.81 680 GLU A N 1
ATOM 5382 C CA . GLU A 1 680 ? -29.291 15.059 34.491 1.00 72.81 680 GLU A CA 1
ATOM 5383 C C . GLU A 1 680 ? -29.431 14.021 35.606 1.00 72.81 680 GLU A C 1
ATOM 5385 O O . GLU A 1 680 ? -30.476 13.915 36.248 1.00 72.81 680 GLU A O 1
ATOM 5390 N N . SER A 1 681 ? -28.373 13.244 35.843 1.00 77.69 681 SER A N 1
ATOM 5391 C CA . SER A 1 681 ? -28.330 12.288 36.944 1.00 77.69 681 SER A CA 1
ATOM 5392 C C . SER A 1 681 ? -26.899 11.979 37.375 1.00 77.69 681 SER A C 1
ATOM 5394 O O . SER A 1 681 ? -25.939 12.239 36.653 1.00 77.69 681 SER A O 1
ATO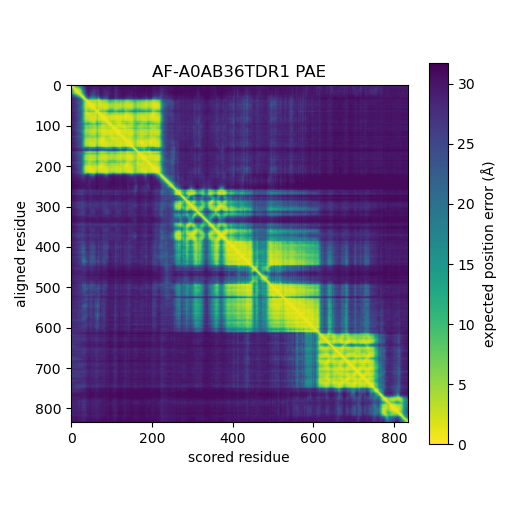M 5396 N N . ALA A 1 682 ? -26.739 11.417 38.565 1.00 84.12 682 ALA A N 1
ATOM 5397 C CA . ALA A 1 682 ? -25.468 10.934 39.077 1.00 84.12 682 ALA A CA 1
ATOM 5398 C C . ALA A 1 682 ? -25.671 9.599 39.794 1.00 84.12 682 ALA A C 1
ATOM 5400 O O . ALA A 1 682 ? -26.666 9.392 40.487 1.00 84.12 682 ALA A O 1
ATOM 5401 N N . GLN A 1 683 ? -24.717 8.687 39.652 1.00 87.62 683 GLN A N 1
ATOM 5402 C CA . GLN A 1 683 ? -24.644 7.471 40.446 1.00 87.62 683 GLN A CA 1
ATOM 5403 C C . GLN A 1 683 ? -23.675 7.688 41.602 1.00 87.62 683 GLN A C 1
ATOM 5405 O O . GLN A 1 683 ? -22.507 8.025 41.407 1.00 87.62 683 GLN A O 1
ATOM 5410 N N . ILE A 1 684 ? -24.168 7.454 42.813 1.00 91.06 684 ILE A N 1
ATOM 5411 C CA . ILE A 1 684 ? -23.385 7.515 44.042 1.00 91.06 684 ILE A CA 1
ATOM 5412 C C . ILE A 1 684 ? -23.234 6.091 44.557 1.00 91.06 684 ILE A C 1
ATOM 5414 O O . ILE A 1 684 ? -24.224 5.413 44.842 1.00 91.06 684 ILE A O 1
ATOM 5418 N N . SER A 1 685 ? -21.988 5.654 44.690 1.00 91.75 685 SER A N 1
ATOM 5419 C CA . SER A 1 685 ? -21.617 4.331 45.177 1.00 91.75 685 SER A CA 1
ATOM 5420 C C . SER A 1 685 ? -20.770 4.443 46.439 1.00 91.75 685 SER A C 1
ATOM 5422 O O . SER A 1 685 ? -19.949 5.346 46.564 1.00 91.75 685 SER A O 1
ATOM 5424 N N . PHE A 1 686 ? -20.932 3.509 47.372 1.00 92.88 686 PHE A N 1
ATOM 5425 C CA . PHE A 1 686 ? -20.115 3.400 48.577 1.00 92.88 686 PHE A CA 1
ATOM 5426 C C . PHE A 1 686 ? -19.549 1.990 48.705 1.00 92.88 686 PHE A C 1
ATOM 5428 O O . PHE A 1 686 ? -20.295 1.023 48.877 1.00 92.88 686 PHE A O 1
ATOM 5435 N N . LYS A 1 687 ? -18.220 1.874 48.693 1.00 92.81 687 LYS A N 1
ATOM 5436 C CA . LYS A 1 687 ? -17.525 0.627 49.010 1.00 92.81 687 LYS A CA 1
ATOM 5437 C C . LYS A 1 687 ? -17.415 0.464 50.521 1.00 92.81 687 LYS A C 1
ATOM 5439 O O . LYS A 1 687 ? -16.796 1.282 51.210 1.00 92.81 687 LYS A O 1
ATOM 5444 N N . ILE A 1 688 ? -18.006 -0.601 51.045 1.00 92.38 688 ILE A N 1
ATOM 5445 C CA . ILE A 1 688 ? -18.105 -0.844 52.483 1.00 92.38 688 ILE A CA 1
ATOM 5446 C C . ILE A 1 688 ? -16.883 -1.616 52.979 1.00 92.38 688 ILE A C 1
ATOM 5448 O O . ILE A 1 688 ? -16.517 -2.668 52.459 1.00 92.38 688 ILE A O 1
ATOM 5452 N N . SER A 1 689 ? -16.246 -1.102 54.031 1.00 89.19 689 SER A N 1
ATOM 5453 C CA . SER A 1 689 ? -15.095 -1.766 54.651 1.00 89.19 689 SER A CA 1
ATOM 5454 C C . SER A 1 689 ? -15.457 -3.128 55.265 1.00 89.19 689 SER A C 1
ATOM 5456 O O . SER A 1 689 ? -16.480 -3.284 55.939 1.00 89.19 689 SER A O 1
ATOM 5458 N N . GLU A 1 690 ? -14.552 -4.105 55.146 1.00 86.06 690 GLU A N 1
ATOM 5459 C CA . GLU A 1 690 ? -14.733 -5.448 55.723 1.00 86.06 690 GLU A CA 1
ATOM 5460 C C . GLU A 1 690 ? -14.979 -5.436 57.242 1.00 86.06 690 GLU A C 1
ATOM 5462 O O . GLU A 1 690 ? -15.577 -6.356 57.801 1.00 86.06 690 GLU A O 1
ATOM 5467 N N . GLU A 1 691 ? -14.503 -4.410 57.955 1.00 84.00 691 GLU A N 1
ATOM 5468 C CA . GLU A 1 691 ? -14.747 -4.273 59.392 1.00 84.00 691 GLU A CA 1
ATOM 5469 C C . GLU A 1 691 ? -16.225 -4.060 59.724 1.00 84.00 691 GLU A C 1
ATOM 5471 O O . GLU A 1 691 ? -16.701 -4.572 60.739 1.00 84.00 691 GLU A O 1
ATOM 5476 N N . VAL A 1 692 ? -16.949 -3.318 58.886 1.00 84.62 692 VAL A N 1
ATOM 5477 C CA . VAL A 1 692 ? -18.387 -3.082 59.060 1.00 84.62 692 VAL A CA 1
ATOM 5478 C C . VAL A 1 692 ? -19.155 -4.370 58.792 1.00 84.62 692 VAL A C 1
ATOM 5480 O O . VAL A 1 692 ? -19.985 -4.759 59.618 1.00 84.62 692 VAL A O 1
ATOM 5483 N N . LEU A 1 693 ? -18.798 -5.078 57.718 1.00 82.56 693 LEU A N 1
ATOM 5484 C CA . LEU A 1 693 ? -19.449 -6.315 57.271 1.00 82.56 693 LEU A CA 1
ATOM 5485 C C . LEU A 1 693 ? -19.272 -7.495 58.239 1.00 82.56 693 LEU A C 1
ATOM 5487 O O . LEU A 1 693 ? -20.079 -8.418 58.273 1.00 82.56 693 LEU A O 1
ATOM 5491 N N . LYS A 1 694 ? -18.274 -7.445 59.130 1.00 80.69 694 LYS A N 1
ATOM 5492 C CA . LYS A 1 694 ? -18.172 -8.387 60.264 1.00 80.69 694 LYS A CA 1
ATOM 5493 C C . LYS A 1 694 ? -19.287 -8.210 61.298 1.00 80.69 694 LYS A C 1
ATOM 5495 O O . LYS A 1 694 ? -19.462 -9.070 62.161 1.00 80.69 694 LYS A O 1
ATOM 5500 N N . THR A 1 695 ? -19.983 -7.075 61.278 1.00 73.56 695 THR A N 1
ATOM 5501 C CA . THR A 1 695 ? -20.911 -6.653 62.336 1.00 73.56 695 THR A CA 1
ATOM 5502 C C . THR A 1 695 ? -22.330 -6.362 61.850 1.00 73.56 695 THR A C 1
ATOM 5504 O O . THR A 1 695 ? -23.205 -6.133 62.689 1.00 73.56 695 THR A O 1
ATOM 5507 N N . THR A 1 696 ? -22.558 -6.345 60.537 1.00 79.00 696 THR A N 1
ATOM 5508 C CA . THR A 1 696 ? -23.870 -6.183 59.905 1.00 79.00 696 THR A CA 1
ATOM 5509 C C . THR A 1 696 ? -23.856 -6.789 58.501 1.00 79.00 696 THR A C 1
ATOM 5511 O O . THR A 1 696 ? -22.790 -6.910 57.903 1.00 79.00 696 THR A O 1
ATOM 5514 N N . ASP A 1 697 ? -25.025 -7.192 58.011 1.00 79.44 697 ASP A N 1
ATOM 5515 C CA . ASP A 1 697 ? -25.214 -7.646 56.630 1.00 79.44 697 ASP A CA 1
ATOM 5516 C C . ASP A 1 697 ? -25.249 -6.428 55.701 1.00 79.44 697 ASP A C 1
ATOM 5518 O O . ASP A 1 697 ? -25.856 -5.412 56.050 1.00 79.44 697 ASP A O 1
ATOM 5522 N N . ILE A 1 698 ? -24.615 -6.520 54.531 1.00 82.00 698 ILE A N 1
ATOM 5523 C CA . ILE A 1 698 ? -24.620 -5.440 53.540 1.00 82.00 698 ILE A CA 1
ATOM 5524 C C . ILE A 1 698 ? -26.048 -5.109 53.078 1.00 82.00 698 ILE A C 1
ATOM 5526 O O . ILE A 1 698 ? -26.359 -3.944 52.860 1.00 82.00 698 ILE A O 1
ATOM 5530 N N . ASN A 1 699 ? -26.952 -6.094 53.075 1.00 80.06 699 ASN A N 1
ATOM 5531 C CA . ASN A 1 699 ? -28.368 -5.919 52.740 1.00 80.06 699 ASN A CA 1
ATOM 5532 C C . ASN A 1 699 ? -29.157 -5.098 53.781 1.00 80.06 699 ASN A C 1
ATOM 5534 O O . ASN A 1 699 ? -30.291 -4.697 53.529 1.00 80.06 699 ASN A O 1
ATOM 5538 N N . ASN A 1 700 ? -28.583 -4.840 54.963 1.00 81.25 700 ASN A N 1
ATOM 5539 C CA . ASN A 1 700 ? -29.170 -3.941 55.962 1.00 81.25 700 ASN A CA 1
ATOM 5540 C C . ASN A 1 700 ? -28.746 -2.478 55.765 1.00 81.25 700 ASN A C 1
ATOM 5542 O O . ASN A 1 700 ? -29.211 -1.606 56.507 1.00 81.25 700 ASN A O 1
ATOM 5546 N N . LEU A 1 701 ? -27.815 -2.215 54.848 1.00 85.00 701 LEU A N 1
ATOM 5547 C CA . LEU A 1 701 ? -27.288 -0.885 54.590 1.00 85.00 701 LEU A CA 1
ATOM 5548 C C . LEU A 1 701 ? -28.118 -0.203 53.510 1.00 85.00 701 LEU A C 1
ATOM 5550 O O . LEU A 1 701 ? -28.426 -0.789 52.478 1.00 85.00 701 LEU A O 1
ATOM 5554 N N . VAL A 1 702 ? -28.473 1.049 53.766 1.00 87.69 702 VAL A N 1
ATOM 5555 C CA . VAL A 1 702 ? -29.271 1.873 52.859 1.00 87.69 702 VAL A CA 1
ATOM 5556 C C . VAL A 1 702 ? -28.581 3.221 52.699 1.00 87.69 702 VAL A C 1
ATOM 5558 O O . VAL A 1 702 ? -28.009 3.746 53.661 1.00 87.69 702 VAL A O 1
ATOM 5561 N N . ILE A 1 703 ? -28.620 3.782 51.495 1.00 91.94 703 ILE A N 1
ATOM 5562 C CA . ILE A 1 703 ? -28.146 5.142 51.242 1.00 91.94 703 ILE A CA 1
ATOM 5563 C C . ILE A 1 703 ? -29.269 6.116 51.601 1.00 91.94 703 ILE A C 1
ATOM 5565 O O . ILE A 1 703 ? -30.434 5.909 51.260 1.00 91.94 703 ILE A O 1
ATOM 5569 N N . PHE A 1 704 ? -28.932 7.182 52.314 1.00 91.50 704 PHE A N 1
ATOM 5570 C CA . PHE A 1 704 ? -29.852 8.273 52.602 1.00 91.50 704 PHE A CA 1
ATOM 5571 C C . PHE A 1 704 ? -29.333 9.582 52.023 1.00 91.50 704 PHE A C 1
ATOM 5573 O O . PHE A 1 704 ? -28.129 9.736 51.816 1.00 91.50 704 PHE A O 1
ATOM 5580 N N . TYR A 1 705 ? -30.245 10.533 51.844 1.00 93.62 705 TYR A N 1
ATOM 5581 C CA . TYR A 1 705 ? -29.908 11.924 51.592 1.00 93.62 705 TYR A CA 1
ATOM 5582 C C . TYR A 1 705 ? -30.637 12.859 52.559 1.00 93.62 705 TYR A C 1
ATOM 5584 O O . TYR A 1 705 ? -31.670 12.504 53.142 1.00 93.62 705 TYR A O 1
ATOM 5592 N N . TYR A 1 706 ? -30.077 14.046 52.760 1.00 91.38 706 TYR A N 1
ATOM 5593 C CA . TYR A 1 706 ? -30.698 15.113 53.535 1.00 91.38 706 TYR A CA 1
ATOM 5594 C C . TYR A 1 706 ? -31.568 15.995 52.628 1.00 91.38 706 TYR A C 1
ATOM 5596 O O . TYR A 1 706 ? -31.096 16.599 51.673 1.00 91.38 706 TYR A O 1
ATOM 5604 N N . ASP A 1 707 ? -32.861 16.063 52.914 1.00 87.56 707 ASP A N 1
ATOM 5605 C CA . ASP A 1 707 ? -33.795 16.960 52.240 1.00 87.56 707 ASP A CA 1
ATOM 5606 C C . ASP A 1 707 ? -33.773 18.315 52.956 1.00 87.56 707 ASP A C 1
ATOM 5608 O O . ASP A 1 707 ? -34.394 18.475 54.013 1.00 87.56 707 ASP A O 1
ATOM 5612 N N . GLU A 1 708 ? -33.030 19.273 52.395 1.00 84.69 708 GLU A N 1
ATOM 5613 C CA . GLU A 1 708 ? -32.856 20.608 52.979 1.00 84.69 708 GLU A CA 1
ATOM 5614 C C . GLU A 1 708 ? -34.166 21.403 53.056 1.00 84.69 708 GLU A C 1
ATOM 5616 O O . GLU A 1 708 ? -34.352 22.194 53.981 1.00 84.69 708 GLU A O 1
ATOM 5621 N N . GLU A 1 709 ? -35.089 21.195 52.109 1.00 83.00 709 GLU A N 1
ATOM 5622 C CA . GLU A 1 709 ? -36.361 21.923 52.066 1.00 83.00 709 GLU A CA 1
ATOM 5623 C C . GLU A 1 709 ? -37.268 21.534 53.234 1.00 83.00 709 GLU A C 1
ATOM 5625 O O . GLU A 1 709 ? -37.977 22.374 53.796 1.00 83.00 709 GLU A O 1
ATOM 5630 N N . ASN A 1 710 ? -37.249 20.250 53.592 1.00 80.31 710 ASN A N 1
ATOM 5631 C CA . ASN A 1 710 ? -38.114 19.683 54.619 1.00 80.31 710 ASN A CA 1
ATOM 5632 C C . ASN A 1 710 ? -37.402 19.454 55.960 1.00 80.31 710 ASN A C 1
ATOM 5634 O O . ASN A 1 710 ? -38.074 19.082 56.920 1.00 80.31 710 ASN A O 1
ATOM 5638 N N . ASP A 1 711 ? -36.084 19.675 56.037 1.00 81.25 711 ASP A N 1
ATOM 5639 C CA . ASP A 1 711 ? -35.230 19.386 57.203 1.00 81.25 711 ASP A CA 1
ATOM 5640 C C . ASP A 1 711 ? -35.402 17.928 57.681 1.00 81.25 711 ASP A C 1
ATOM 5642 O O . ASP A 1 711 ? -35.657 17.631 58.852 1.00 81.25 711 ASP A O 1
ATOM 5646 N N . THR A 1 712 ? -35.347 16.982 56.734 1.00 83.25 712 THR A N 1
ATOM 5647 C CA . THR A 1 712 ? -35.551 15.544 57.001 1.00 83.25 712 THR A CA 1
ATOM 5648 C C . THR A 1 712 ? -34.542 14.663 56.275 1.00 83.25 712 THR A C 1
ATOM 5650 O O . THR A 1 712 ? -33.915 15.071 55.308 1.00 83.25 712 THR A O 1
ATOM 5653 N N . ILE A 1 713 ? -34.389 13.422 56.740 1.00 82.88 713 ILE A N 1
ATOM 5654 C CA . ILE A 1 713 ? -33.585 12.397 56.066 1.00 82.88 713 ILE A CA 1
ATOM 5655 C C . ILE A 1 713 ? -34.518 11.515 55.244 1.00 82.88 713 ILE A C 1
ATOM 5657 O O . ILE A 1 713 ? -35.522 11.019 55.766 1.00 82.88 713 ILE A O 1
ATOM 5661 N N . LYS A 1 714 ? -34.160 11.271 53.987 1.00 85.06 714 LYS A N 1
ATOM 5662 C CA . LYS A 1 714 ? -34.873 10.363 53.091 1.00 85.06 714 LYS A CA 1
ATOM 5663 C C . LYS A 1 714 ? -33.984 9.188 52.716 1.00 85.06 714 LYS A C 1
ATOM 5665 O O . LYS A 1 714 ? -32.818 9.363 52.385 1.00 85.06 714 LYS A O 1
ATOM 5670 N N . PHE A 1 715 ? -34.550 7.988 52.782 1.00 85.44 715 PHE A N 1
ATOM 5671 C CA . PHE A 1 715 ? -33.880 6.762 52.359 1.00 85.44 715 PHE A CA 1
ATOM 5672 C C . PHE A 1 715 ? -34.109 6.540 50.867 1.00 85.44 715 PHE A C 1
ATOM 5674 O O . PHE A 1 715 ? -35.233 6.707 50.390 1.00 85.44 715 PHE A O 1
ATOM 5681 N N . LEU A 1 716 ? -33.050 6.170 50.159 1.00 83.44 716 LEU A N 1
ATOM 5682 C CA . LEU A 1 716 ? -33.059 5.913 48.726 1.00 83.44 716 LEU A CA 1
ATOM 5683 C C . LEU A 1 716 ? -33.157 4.415 48.448 1.00 83.44 716 LEU A C 1
ATOM 5685 O O . LEU A 1 716 ? -32.722 3.582 49.250 1.00 83.44 716 LEU A O 1
ATOM 5689 N N . GLU A 1 717 ? -33.721 4.074 47.294 1.00 84.00 717 GLU A N 1
ATOM 5690 C CA . GLU A 1 717 ? -33.643 2.713 46.776 1.00 84.00 717 GLU A CA 1
ATOM 5691 C C . GLU A 1 717 ? -32.170 2.378 46.517 1.00 84.00 717 GLU A C 1
ATOM 5693 O O . GLU A 1 717 ? -31.480 3.089 45.795 1.00 84.00 717 GLU A O 1
ATOM 5698 N N . THR A 1 718 ? -31.664 1.350 47.198 1.00 85.94 718 THR A N 1
ATOM 5699 C CA . THR A 1 718 ? -30.234 1.027 47.224 1.00 85.94 718 THR A CA 1
ATOM 5700 C C . THR A 1 718 ? -30.012 -0.336 46.588 1.00 85.94 718 THR A C 1
ATOM 5702 O O . THR A 1 718 ? -30.566 -1.336 47.047 1.00 85.94 718 THR A O 1
ATOM 5705 N N . GLU A 1 719 ? -29.178 -0.377 45.557 1.00 88.00 719 GLU A N 1
ATOM 5706 C CA . GLU A 1 719 ? -28.703 -1.614 44.946 1.00 88.00 719 GLU A CA 1
ATOM 5707 C C . GLU A 1 719 ? -27.451 -2.109 45.672 1.00 88.00 719 GLU A C 1
ATOM 5709 O O . GLU A 1 719 ? -26.586 -1.317 46.052 1.00 88.00 719 GLU A O 1
ATOM 5714 N N . VAL A 1 720 ? -27.347 -3.426 45.851 1.00 86.00 720 VAL A N 1
ATOM 5715 C CA . VAL A 1 720 ? -26.264 -4.072 46.598 1.00 86.00 720 VAL A CA 1
ATOM 5716 C C . VAL A 1 720 ? -25.496 -5.015 45.679 1.00 86.00 720 VAL A C 1
ATOM 5718 O O . VAL A 1 720 ? -26.081 -5.910 45.072 1.00 86.00 720 VAL A O 1
ATOM 5721 N N . ASP A 1 721 ? -24.181 -4.834 45.622 1.00 84.56 721 ASP A N 1
ATOM 5722 C CA . ASP A 1 721 ? -23.235 -5.749 44.994 1.00 84.56 721 ASP A CA 1
ATOM 5723 C C . ASP A 1 721 ? -22.410 -6.454 46.083 1.00 84.56 721 ASP A C 1
ATOM 5725 O O . ASP A 1 721 ? -21.514 -5.875 46.710 1.00 84.56 721 ASP A O 1
ATOM 5729 N N . GLU A 1 722 ? -22.745 -7.724 46.324 1.00 82.50 722 GLU A N 1
ATOM 5730 C CA . GLU A 1 722 ? -22.098 -8.563 47.336 1.00 82.50 722 GLU A CA 1
ATOM 5731 C C . GLU A 1 722 ? -20.684 -9.019 46.932 1.00 82.50 722 GLU A C 1
ATOM 5733 O O . GLU A 1 722 ? -19.887 -9.354 47.810 1.00 82.50 722 GLU A O 1
ATOM 5738 N N . GLU A 1 723 ? -20.334 -9.026 45.639 1.00 82.00 723 GLU A N 1
ATOM 5739 C CA . GLU A 1 723 ? -19.000 -9.441 45.181 1.00 82.00 723 GLU A CA 1
ATOM 5740 C C . GLU A 1 723 ? -17.968 -8.345 45.448 1.00 82.00 723 GLU A C 1
ATOM 5742 O O . GLU A 1 723 ? -16.862 -8.611 45.930 1.00 82.00 723 GLU A O 1
ATOM 5747 N N . THR A 1 724 ? -18.348 -7.093 45.185 1.00 80.81 724 THR A N 1
ATOM 5748 C CA . THR A 1 724 ? -17.466 -5.932 45.361 1.00 80.81 724 THR A CA 1
ATOM 5749 C C . THR A 1 724 ? -17.631 -5.237 46.714 1.00 80.81 724 THR A C 1
ATOM 5751 O O . THR A 1 724 ? -16.825 -4.362 47.051 1.00 80.81 724 THR A O 1
ATOM 5754 N N . ASN A 1 725 ? -18.610 -5.665 47.522 1.00 89.19 725 ASN A N 1
ATOM 5755 C CA . ASN A 1 725 ? -19.018 -5.034 48.782 1.00 89.19 725 ASN A CA 1
ATOM 5756 C C . ASN A 1 725 ? -19.419 -3.562 48.604 1.00 89.19 725 ASN A C 1
ATOM 5758 O O . ASN A 1 725 ? -19.091 -2.706 49.435 1.00 89.19 725 ASN A O 1
ATOM 5762 N N . THR A 1 726 ? -20.111 -3.269 47.508 1.00 88.94 726 THR A N 1
ATOM 5763 C CA . THR A 1 726 ? -20.493 -1.911 47.121 1.00 88.94 726 THR A CA 1
ATOM 5764 C C . THR A 1 726 ? -22.005 -1.771 47.171 1.00 88.94 726 THR A C 1
ATOM 5766 O O . THR A 1 726 ? -22.735 -2.660 46.742 1.00 88.94 726 THR A O 1
ATOM 5769 N N . ILE A 1 727 ? -22.481 -0.642 47.685 1.00 87.69 727 ILE A N 1
ATOM 5770 C CA . ILE A 1 727 ? -23.884 -0.240 47.561 1.00 87.69 727 ILE A CA 1
ATOM 5771 C C . ILE A 1 727 ? -23.979 1.004 46.686 1.00 87.69 727 ILE A C 1
ATOM 5773 O O . ILE A 1 727 ? -23.082 1.846 46.746 1.00 87.69 727 ILE A O 1
ATOM 5777 N N . LYS A 1 728 ? -25.033 1.137 45.882 1.00 89.94 728 LYS A N 1
ATOM 5778 C CA . LYS A 1 728 ? -25.171 2.249 44.930 1.00 89.94 728 LYS A CA 1
ATOM 5779 C C . LYS A 1 728 ? -26.613 2.724 44.765 1.00 89.94 728 LYS A C 1
ATOM 5781 O O . LYS A 1 728 ? -27.555 1.975 45.017 1.00 89.94 728 LYS A O 1
ATOM 5786 N N . THR A 1 729 ? -26.768 3.977 44.349 1.00 87.12 729 THR A N 1
ATOM 5787 C CA . THR A 1 729 ? -28.050 4.616 44.017 1.00 87.12 729 THR A CA 1
ATOM 5788 C C . THR A 1 729 ? -27.857 5.627 42.891 1.00 87.12 729 THR A C 1
ATOM 5790 O O . THR A 1 729 ? -26.769 6.188 42.742 1.00 87.12 729 THR A O 1
ATOM 5793 N N . THR A 1 730 ? -28.921 5.902 42.142 1.00 85.88 730 THR A N 1
ATOM 5794 C CA . THR A 1 730 ? -28.975 6.995 41.158 1.00 85.88 730 THR A CA 1
ATOM 5795 C C . THR A 1 730 ? -29.752 8.173 41.741 1.00 85.88 730 THR A C 1
ATOM 5797 O O . THR A 1 730 ? -30.754 7.971 42.429 1.00 85.88 730 THR A O 1
ATOM 5800 N N . VAL A 1 731 ? -29.282 9.395 41.499 1.00 85.50 731 VAL A N 1
ATOM 5801 C CA . VAL A 1 731 ? -29.859 10.649 42.004 1.00 85.50 731 VAL A CA 1
ATOM 5802 C C . VAL A 1 731 ? -29.931 11.695 40.895 1.00 85.50 731 VAL A C 1
ATOM 5804 O O . VAL A 1 731 ? -29.171 11.631 39.935 1.00 85.50 731 VAL A O 1
ATOM 5807 N N . ASP A 1 732 ? -30.830 12.663 41.036 1.00 85.69 732 ASP A N 1
ATOM 5808 C CA . ASP A 1 732 ? -31.077 13.772 40.098 1.00 85.69 732 ASP A CA 1
ATOM 5809 C C . ASP A 1 732 ? -30.697 15.149 40.682 1.00 85.69 732 ASP A C 1
ATOM 5811 O O . ASP A 1 732 ? -30.940 16.188 40.076 1.00 85.69 732 ASP A O 1
ATOM 5815 N N . HIS A 1 733 ? -30.123 15.167 41.886 1.00 87.06 733 HIS A N 1
ATOM 5816 C CA . HIS A 1 733 ? -29.663 16.368 42.575 1.00 87.06 733 HIS A CA 1
ATOM 5817 C C . HIS A 1 733 ? -28.529 16.025 43.544 1.00 87.06 733 HIS A C 1
ATOM 5819 O O . HIS A 1 733 ? -28.322 14.861 43.896 1.00 87.06 733 HIS A O 1
ATOM 5825 N N . PHE A 1 734 ? -27.796 17.035 44.010 1.00 91.62 734 PHE A N 1
ATOM 5826 C CA . PHE A 1 734 ? -26.794 16.862 45.058 1.00 91.62 734 PHE A CA 1
ATOM 5827 C C . PHE A 1 734 ? -27.232 17.451 46.396 1.00 91.62 734 PHE A C 1
ATOM 5829 O O . PHE A 1 734 ? -28.012 18.398 46.457 1.00 91.62 734 PHE A O 1
ATOM 5836 N N . SER A 1 735 ? -26.775 16.802 47.464 1.00 92.75 735 SER A N 1
ATOM 5837 C CA . SER A 1 735 ? -27.076 17.090 48.862 1.00 92.75 735 SER A CA 1
ATOM 5838 C C . SER A 1 735 ? -26.050 16.356 49.745 1.00 92.75 735 SER A C 1
ATOM 5840 O O . SER A 1 735 ? -25.045 15.829 49.256 1.00 92.75 735 SER A O 1
ATOM 5842 N N . ILE A 1 736 ? -26.317 16.272 51.047 1.00 93.44 736 ILE A N 1
ATOM 5843 C CA . ILE A 1 736 ? -25.601 15.407 51.974 1.00 93.44 736 ILE A CA 1
ATOM 5844 C C . ILE A 1 736 ? -26.100 13.972 51.817 1.00 93.44 736 ILE A C 1
ATOM 5846 O O . ILE A 1 736 ? -27.265 13.687 52.103 1.00 93.44 736 ILE A O 1
ATOM 5850 N N . TYR A 1 737 ? -25.200 13.066 51.450 1.00 94.94 737 TYR A N 1
ATOM 5851 C CA . TYR A 1 737 ? -25.447 11.634 51.319 1.00 94.94 737 TYR A CA 1
ATOM 5852 C C . TYR A 1 737 ? -24.699 10.838 52.382 1.00 94.94 737 TYR A C 1
ATOM 5854 O O . TYR A 1 737 ? -23.605 11.204 52.802 1.00 94.94 737 TYR A O 1
ATOM 5862 N N . GLY A 1 738 ? -25.251 9.708 52.811 1.00 92.75 738 GLY A N 1
ATOM 5863 C CA . GLY A 1 738 ? -24.550 8.810 53.723 1.00 92.75 738 GLY A CA 1
ATOM 5864 C C . GLY A 1 738 ? -25.118 7.401 53.730 1.00 92.75 738 GLY A C 1
ATOM 5865 O O . GLY A 1 738 ? -26.206 7.144 53.220 1.00 92.75 738 GLY A O 1
ATOM 5866 N N . VAL A 1 739 ? -24.374 6.481 54.339 1.00 93.94 739 VAL A N 1
ATOM 5867 C CA . VAL A 1 739 ? -24.790 5.084 54.501 1.00 93.94 739 VAL A CA 1
ATOM 5868 C C . VAL A 1 739 ? -25.292 4.868 55.919 1.00 93.94 739 VAL A C 1
ATOM 5870 O O . VAL A 1 739 ? -24.662 5.307 56.882 1.00 93.94 739 VAL A O 1
ATOM 5873 N N . ILE A 1 740 ? -26.413 4.169 56.072 1.00 88.69 740 ILE A N 1
ATOM 5874 C CA . ILE A 1 740 ? -26.993 3.854 57.378 1.00 88.69 740 ILE A CA 1
ATOM 5875 C C . ILE A 1 740 ? -27.379 2.382 57.479 1.00 88.69 740 ILE A C 1
ATOM 5877 O O . ILE A 1 740 ? -27.984 1.808 56.579 1.00 88.69 740 ILE A O 1
ATOM 5881 N N . ASP A 1 741 ? -27.050 1.774 58.613 1.00 87.06 741 ASP A N 1
ATOM 5882 C CA . ASP A 1 741 ? -27.553 0.461 58.996 1.00 87.06 741 ASP A CA 1
ATOM 5883 C C . ASP A 1 741 ? -28.975 0.620 59.542 1.00 87.06 741 ASP A C 1
ATOM 5885 O O . ASP A 1 741 ? -29.183 1.083 60.673 1.00 87.06 741 ASP A O 1
ATOM 5889 N N . ILE A 1 742 ? -29.965 0.238 58.733 1.00 77.88 742 ILE A N 1
ATOM 5890 C CA . ILE A 1 742 ? -31.375 0.455 59.061 1.00 77.88 742 ILE A CA 1
ATOM 5891 C C . ILE A 1 742 ? -31.828 -0.380 60.261 1.00 77.88 742 ILE A C 1
ATOM 5893 O O . ILE A 1 742 ? -32.721 0.028 61.005 1.00 77.88 742 ILE A O 1
ATOM 5897 N N . VAL A 1 743 ? -31.174 -1.519 60.509 1.00 72.94 743 VAL A N 1
ATOM 5898 C CA . VAL A 1 743 ? -31.449 -2.383 61.659 1.00 72.94 743 VAL A CA 1
ATOM 5899 C C . VAL A 1 743 ? -30.974 -1.704 62.939 1.00 72.94 743 VAL A C 1
ATOM 5901 O O . VAL A 1 743 ? -31.730 -1.620 63.911 1.00 72.94 743 VAL A O 1
ATOM 5904 N N . ARG A 1 744 ? -29.749 -1.168 62.953 1.00 72.38 744 ARG A N 1
ATOM 5905 C CA . ARG A 1 744 ? -29.215 -0.413 64.102 1.00 72.38 744 ARG A CA 1
ATOM 5906 C C . ARG A 1 744 ? -29.960 0.889 64.330 1.00 72.38 744 ARG A C 1
ATOM 5908 O O . ARG A 1 744 ? -30.243 1.227 65.482 1.00 72.38 744 ARG A O 1
ATOM 5915 N N . PHE A 1 745 ? -30.312 1.585 63.254 1.00 75.88 745 PHE A N 1
ATOM 5916 C CA . PHE A 1 745 ? -31.161 2.761 63.330 1.00 75.88 745 PHE A CA 1
ATOM 5917 C C . PHE A 1 745 ? -32.493 2.384 63.982 1.00 75.88 745 PHE A C 1
ATOM 5919 O O . PHE A 1 745 ? -32.770 2.870 65.072 1.00 75.88 745 PHE A O 1
ATOM 5926 N N . ALA A 1 746 ? -33.256 1.424 63.451 1.00 64.19 746 ALA A N 1
ATOM 5927 C CA . ALA A 1 746 ? -34.540 0.996 64.023 1.00 64.19 746 ALA A CA 1
ATOM 5928 C C . ALA A 1 746 ? -34.444 0.527 65.491 1.00 64.19 746 ALA A C 1
ATOM 5930 O O . ALA A 1 746 ? -35.336 0.803 66.302 1.00 64.19 746 ALA A O 1
ATOM 5931 N N . GLN A 1 747 ? -33.346 -0.138 65.866 1.00 64.38 747 GLN A N 1
ATOM 5932 C CA . GLN A 1 747 ? -33.071 -0.520 67.255 1.00 64.38 747 GLN A CA 1
ATOM 5933 C C . GLN A 1 747 ? -32.938 0.694 68.182 1.00 64.38 747 GLN A C 1
ATOM 5935 O O . GLN A 1 747 ? -33.425 0.641 69.314 1.00 64.38 747 GLN A O 1
ATOM 5940 N N . SER A 1 748 ? -32.335 1.790 67.716 1.00 64.44 748 SER A N 1
ATOM 5941 C CA . SER A 1 748 ? -32.196 3.029 68.495 1.00 64.44 748 SER A CA 1
ATOM 5942 C C . SER A 1 748 ? -33.540 3.707 68.796 1.00 64.44 748 SER A C 1
ATOM 5944 O O . SER A 1 748 ? -33.690 4.333 69.844 1.00 64.44 748 SER A O 1
ATOM 5946 N N . TRP A 1 749 ? -34.546 3.487 67.943 1.00 55.84 749 TRP A N 1
ATOM 5947 C CA . TRP A 1 749 ? -35.918 3.980 68.116 1.00 55.84 749 TRP A CA 1
ATOM 5948 C C . TRP A 1 749 ? -36.814 3.031 68.930 1.00 55.84 749 TRP A C 1
ATOM 5950 O O . TRP A 1 749 ? -37.990 3.316 69.149 1.00 55.84 749 TRP A O 1
ATOM 5960 N N . GLY A 1 750 ? -36.283 1.896 69.401 1.00 53.97 750 GLY A N 1
ATOM 5961 C CA . GLY A 1 750 ? -37.034 0.927 70.203 1.00 53.97 750 GLY A CA 1
ATOM 5962 C C . GLY A 1 750 ? -38.008 0.051 69.402 1.00 53.97 750 GLY A C 1
ATOM 5963 O O . GLY A 1 750 ? -38.861 -0.605 69.999 1.00 53.97 750 GLY A O 1
ATOM 5964 N N . ILE A 1 751 ? -37.867 -0.023 68.073 1.00 54.97 751 ILE A N 1
ATOM 5965 C CA . ILE A 1 751 ? -38.752 -0.760 67.144 1.00 54.97 751 ILE A CA 1
ATOM 5966 C C . ILE A 1 751 ? -38.375 -2.259 67.084 1.00 54.97 751 ILE A C 1
ATOM 5968 O O . ILE A 1 751 ? -38.350 -2.905 66.039 1.00 54.97 751 ILE A O 1
ATOM 5972 N N . LYS A 1 752 ? -38.037 -2.849 68.233 1.00 46.94 752 LYS A N 1
ATOM 5973 C CA . LYS A 1 752 ? -37.526 -4.226 68.322 1.00 46.94 752 LYS A CA 1
ATOM 5974 C C . LYS A 1 752 ? -38.590 -5.281 67.971 1.00 46.94 752 LYS A C 1
ATOM 5976 O O . LYS A 1 752 ? -38.280 -6.293 67.354 1.00 46.94 752 LYS A O 1
ATOM 5981 N N . ASP A 1 753 ? -39.854 -5.002 68.289 1.00 48.91 753 ASP A N 1
ATOM 5982 C CA . ASP A 1 753 ? -40.963 -5.963 68.171 1.00 48.91 753 ASP A CA 1
ATOM 5983 C C . ASP A 1 753 ? -41.489 -6.176 66.737 1.00 48.91 753 ASP A C 1
ATOM 5985 O O . ASP A 1 753 ? -42.182 -7.164 66.478 1.00 48.91 753 ASP A O 1
ATOM 5989 N N . ILE A 1 754 ? -41.208 -5.252 65.811 1.00 47.75 754 ILE A N 1
ATOM 5990 C CA . ILE A 1 754 ? -41.665 -5.333 64.410 1.00 47.75 754 ILE A CA 1
ATOM 5991 C C . ILE A 1 754 ? -40.615 -6.050 63.553 1.00 47.75 754 ILE A C 1
ATOM 5993 O O . ILE A 1 754 ? -40.962 -6.897 62.731 1.00 47.75 754 ILE A O 1
ATOM 5997 N N . LEU A 1 755 ? -39.332 -5.785 63.807 1.00 46.12 755 LEU A N 1
ATOM 5998 C CA . LEU A 1 755 ? -38.215 -6.387 63.082 1.00 46.12 755 LEU A CA 1
ATOM 5999 C C . LEU A 1 755 ? -38.052 -7.888 63.400 1.00 46.12 755 LEU A C 1
ATOM 6001 O O . LEU A 1 755 ? -37.871 -8.692 62.489 1.00 46.12 755 LEU A O 1
ATOM 6005 N N . ASP A 1 756 ? -38.245 -8.289 64.665 1.00 52.00 756 ASP A N 1
ATOM 6006 C CA . ASP A 1 756 ? -38.227 -9.704 65.085 1.00 52.00 756 ASP A CA 1
ATOM 6007 C C . ASP A 1 756 ? -39.356 -10.539 64.438 1.00 52.00 756 ASP A C 1
ATOM 6009 O O . ASP A 1 756 ? -39.240 -11.762 64.320 1.00 52.00 756 ASP A O 1
ATOM 6013 N N . LYS A 1 757 ? -40.448 -9.894 63.993 1.00 48.47 757 LYS A N 1
ATOM 6014 C CA . LYS A 1 757 ? -41.562 -10.542 63.276 1.00 48.47 757 LYS A CA 1
ATOM 6015 C C . LYS A 1 757 ? -41.339 -10.638 61.768 1.00 48.47 757 LYS A C 1
ATOM 6017 O O . LYS A 1 757 ? -41.848 -11.570 61.155 1.00 48.47 757 LYS A O 1
ATOM 6022 N N . LEU A 1 758 ? -40.588 -9.707 61.181 1.00 43.75 758 LEU A N 1
ATOM 6023 C CA . LEU A 1 758 ? -40.235 -9.719 59.756 1.00 43.75 758 LEU A CA 1
ATOM 6024 C C . LEU A 1 758 ? -39.111 -10.721 59.448 1.00 43.75 758 LEU A C 1
ATOM 6026 O O . LEU A 1 758 ? -39.125 -11.352 58.397 1.00 43.75 758 LEU A O 1
ATOM 6030 N N . LEU A 1 759 ? -38.186 -10.930 60.390 1.00 48.38 759 LEU A N 1
ATOM 6031 C CA . LEU A 1 759 ? -37.015 -11.800 60.219 1.00 48.38 759 LEU A CA 1
ATOM 6032 C C . LEU A 1 759 ? -37.277 -13.299 60.498 1.00 48.38 759 LEU A C 1
ATOM 6034 O O . LEU A 1 759 ? -36.383 -14.119 60.306 1.00 48.38 759 LEU A O 1
ATOM 6038 N N . ASN A 1 760 ? -38.489 -13.690 60.921 1.00 48.41 760 ASN A N 1
ATOM 6039 C CA . ASN A 1 760 ? -38.881 -15.093 61.142 1.00 48.41 760 ASN A CA 1
ATOM 6040 C C . ASN A 1 760 ? -40.227 -15.430 60.456 1.00 48.41 760 ASN A C 1
ATOM 6042 O O . ASN A 1 760 ? -41.268 -15.451 61.119 1.00 48.41 760 ASN A O 1
ATOM 6046 N N . PRO A 1 761 ? -40.243 -15.773 59.152 1.00 44.41 761 PRO A N 1
ATOM 6047 C CA . PRO A 1 761 ? -41.461 -16.058 58.380 1.00 44.41 761 PRO A CA 1
ATOM 6048 C C . PRO A 1 761 ? -41.984 -17.494 58.604 1.00 44.41 761 PRO A C 1
ATOM 6050 O O . PRO A 1 761 ? -42.412 -18.195 57.686 1.00 44.41 761 PRO A O 1
ATOM 6053 N N . GLY A 1 762 ? -41.914 -17.982 59.842 1.00 42.72 762 GLY A N 1
ATOM 6054 C CA . GLY A 1 762 ? -42.240 -19.354 60.214 1.00 42.72 762 GLY A CA 1
ATOM 6055 C C . GLY A 1 762 ? -43.707 -19.556 60.582 1.00 42.72 762 GLY A C 1
ATOM 6056 O O . GLY A 1 762 ? -44.003 -19.799 61.747 1.00 42.72 762 GLY A O 1
ATOM 6057 N N . GLY A 1 763 ? -44.598 -19.537 59.587 1.00 45.09 763 GLY A N 1
ATOM 6058 C CA . GLY A 1 763 ? -45.902 -20.206 59.669 1.00 45.09 763 GLY A CA 1
ATOM 6059 C C . GLY A 1 763 ? -47.108 -19.326 59.990 1.00 45.09 763 GLY A C 1
ATOM 6060 O O . GLY A 1 763 ? -47.617 -19.363 61.099 1.00 45.09 763 GLY A O 1
ATOM 6061 N N . GLU A 1 764 ? -47.608 -18.608 58.988 1.00 35.94 764 GLU A N 1
ATOM 6062 C CA . GLU A 1 764 ? -49.016 -18.568 58.560 1.00 35.94 764 GLU A CA 1
ATOM 6063 C C . GLU A 1 764 ? -49.103 -17.645 57.331 1.00 35.94 764 GLU A C 1
ATOM 6065 O O . GLU A 1 764 ? -48.305 -16.727 57.164 1.00 35.94 764 GLU A O 1
ATOM 6070 N N . THR A 1 765 ? -49.991 -17.974 56.395 1.00 34.88 765 THR A N 1
ATOM 6071 C CA . THR A 1 765 ? -50.058 -17.404 55.040 1.00 34.88 765 THR A CA 1
ATOM 6072 C C . THR A 1 765 ? -50.124 -15.875 55.024 1.00 34.88 765 THR A C 1
ATOM 6074 O O . THR A 1 765 ? -51.045 -15.294 55.597 1.00 34.88 765 THR A O 1
ATOM 6077 N N . ILE A 1 766 ? -49.199 -15.246 54.297 1.00 37.09 766 ILE A N 1
ATOM 6078 C CA . ILE A 1 766 ? -49.181 -13.806 54.016 1.00 37.09 766 ILE A CA 1
ATOM 6079 C C . ILE A 1 766 ? -50.329 -13.495 53.028 1.00 37.09 766 ILE A C 1
ATOM 6081 O O . ILE A 1 766 ? -50.359 -14.098 51.950 1.00 37.09 766 ILE A O 1
ATOM 6085 N N . PRO A 1 767 ? -51.298 -12.613 53.348 1.00 35.25 767 PRO A N 1
ATOM 6086 C CA . PRO A 1 767 ? -52.243 -12.107 52.355 1.00 35.25 767 PRO A CA 1
ATOM 6087 C C . PRO A 1 767 ? -51.535 -11.130 51.398 1.00 35.25 767 PRO A C 1
ATOM 6089 O O . PRO A 1 767 ? -50.563 -10.493 51.800 1.00 35.25 767 PRO A O 1
ATOM 6092 N N . PRO A 1 768 ? -52.000 -10.984 50.143 1.00 34.66 768 PRO A N 1
ATOM 6093 C CA . PRO A 1 768 ? -51.359 -10.103 49.172 1.00 34.66 768 PRO A CA 1
ATOM 6094 C C . PRO A 1 768 ? -51.373 -8.655 49.671 1.00 34.66 768 PRO A C 1
ATOM 6096 O O . PRO A 1 768 ? -52.375 -8.198 50.224 1.00 34.66 768 PRO A O 1
ATOM 6099 N N . VAL A 1 769 ? -50.246 -7.967 49.472 1.00 38.06 769 VAL A N 1
ATOM 6100 C CA . VAL A 1 769 ? -50.017 -6.566 49.842 1.00 38.06 769 VAL A CA 1
ATOM 6101 C C . VAL A 1 769 ? -51.113 -5.703 49.216 1.00 38.06 769 VAL A C 1
ATOM 6103 O O . VAL A 1 769 ? -51.139 -5.494 48.007 1.00 38.06 769 VAL A O 1
ATOM 6106 N N . ALA A 1 770 ? -52.053 -5.245 50.040 1.00 41.56 770 ALA A N 1
ATOM 6107 C CA . ALA A 1 770 ? -52.918 -4.134 49.683 1.00 41.56 770 ALA A CA 1
ATOM 6108 C C . ALA A 1 770 ? -52.093 -2.855 49.854 1.00 41.56 770 ALA A C 1
ATOM 6110 O O . ALA A 1 770 ? -51.517 -2.662 50.926 1.00 41.56 770 ALA A O 1
ATOM 6111 N N . GLU A 1 771 ? -52.027 -2.020 48.811 1.00 43.50 771 GLU A N 1
ATOM 6112 C CA . GLU A 1 771 ? -51.457 -0.670 48.878 1.00 43.50 771 GLU A CA 1
ATOM 6113 C C . GLU A 1 771 ? -51.995 0.038 50.125 1.00 43.50 771 GLU A C 1
ATOM 6115 O O . GLU A 1 771 ? -53.200 0.261 50.267 1.00 43.50 771 GLU A O 1
ATOM 6120 N N . ILE A 1 772 ? -51.100 0.321 51.069 1.00 51.59 772 ILE A N 1
ATOM 6121 C CA . ILE A 1 772 ? -51.440 1.045 52.287 1.00 51.59 772 ILE A CA 1
ATOM 6122 C C . ILE A 1 772 ? -51.478 2.516 51.880 1.00 51.59 772 ILE A C 1
ATOM 6124 O O . ILE A 1 772 ? -50.443 3.098 51.563 1.00 51.59 772 ILE A O 1
ATOM 6128 N N . GLY A 1 773 ? -52.665 3.118 51.836 1.00 54.56 773 GLY A N 1
ATOM 6129 C CA . GLY A 1 773 ? -52.758 4.569 51.684 1.00 54.56 773 GLY A CA 1
ATOM 6130 C C . GLY A 1 773 ? -52.181 5.245 52.930 1.00 54.56 773 GLY A C 1
ATOM 6131 O O . GLY A 1 773 ? -52.373 4.749 54.035 1.00 54.56 773 GLY A O 1
ATOM 6132 N N . GLN A 1 774 ? -51.498 6.378 52.799 1.00 60.59 774 GLN A N 1
ATOM 6133 C CA . GLN A 1 774 ? -51.058 7.168 53.954 1.00 60.59 774 GLN A CA 1
ATOM 6134 C C . GLN A 1 774 ? -51.808 8.502 53.981 1.00 60.59 774 GLN A C 1
ATOM 6136 O O . GLN A 1 774 ? -51.963 9.147 52.943 1.00 60.59 774 GLN A O 1
ATOM 6141 N N . ALA A 1 775 ? -52.301 8.911 55.154 1.00 55.34 775 ALA A N 1
ATOM 6142 C CA . ALA A 1 775 ? -52.976 10.195 55.338 1.00 55.34 775 ALA A CA 1
ATOM 6143 C C . ALA A 1 775 ? -52.536 10.883 56.639 1.00 55.34 775 ALA A C 1
ATOM 6145 O O . ALA A 1 775 ? -52.815 10.402 57.740 1.00 55.34 775 ALA A O 1
ATOM 6146 N N . ASP A 1 776 ? -51.918 12.058 56.506 1.00 65.31 776 ASP A N 1
ATOM 6147 C CA . ASP A 1 776 ? -51.570 12.923 57.633 1.00 65.31 776 ASP A CA 1
ATOM 6148 C C . ASP A 1 776 ? -52.712 13.911 57.898 1.00 65.31 776 ASP A C 1
ATOM 6150 O O . ASP A 1 776 ? -53.087 14.709 57.035 1.00 65.31 776 ASP A O 1
ATOM 6154 N N . ILE A 1 777 ? -53.315 13.836 59.089 1.00 63.84 777 ILE A N 1
ATOM 6155 C CA . ILE A 1 777 ? -54.545 14.573 59.404 1.00 63.84 777 ILE A CA 1
ATOM 6156 C C . ILE A 1 777 ? -54.369 15.352 60.705 1.00 63.84 777 ILE A C 1
ATOM 6158 O O . ILE A 1 777 ? -54.128 14.787 61.774 1.00 63.84 777 ILE A O 1
ATOM 6162 N N . VAL A 1 778 ? -54.548 16.672 60.617 1.00 68.75 778 VAL A N 1
ATOM 6163 C CA . VAL A 1 778 ? -54.464 17.589 61.759 1.00 68.75 778 VAL A CA 1
ATOM 6164 C C . VAL A 1 778 ? -55.856 18.094 62.118 1.00 68.75 778 VAL A C 1
ATOM 6166 O O . VAL A 1 778 ? -56.535 18.723 61.305 1.00 68.75 778 VAL A O 1
ATOM 6169 N N . PHE A 1 779 ? -56.273 17.853 63.362 1.00 67.50 779 PHE A N 1
ATOM 6170 C CA . PHE A 1 779 ? -57.491 18.437 63.919 1.00 67.50 779 PHE A CA 1
ATOM 6171 C C . PHE A 1 779 ? -57.130 19.615 64.821 1.00 67.50 779 PHE A C 1
ATOM 6173 O O . PHE A 1 779 ? -56.439 19.454 65.828 1.00 67.50 779 PHE A O 1
ATOM 6180 N N . VAL A 1 780 ? -57.642 20.794 64.474 1.00 68.19 780 VAL A N 1
ATOM 6181 C CA . VAL A 1 780 ? -57.561 21.991 65.317 1.00 68.19 780 VAL A CA 1
ATOM 6182 C C . VAL A 1 780 ? -58.895 22.136 66.038 1.00 68.19 780 VAL A C 1
ATOM 6184 O O . VAL A 1 780 ? -59.933 22.310 65.396 1.00 68.19 780 VAL A O 1
ATOM 6187 N N . ILE A 1 781 ? -58.882 21.992 67.364 1.00 66.38 781 ILE A N 1
ATOM 6188 C CA . ILE A 1 781 ? -60.100 21.916 68.178 1.00 66.38 781 ILE A CA 1
ATOM 6189 C C . ILE A 1 781 ? -60.051 23.000 69.252 1.00 66.38 781 ILE A C 1
ATOM 6191 O O . ILE A 1 781 ? -59.113 23.059 70.041 1.00 66.38 781 ILE A O 1
ATOM 6195 N N . ASP A 1 782 ? -61.096 23.823 69.298 1.00 66.00 782 ASP A N 1
ATOM 6196 C CA . ASP A 1 782 ? -61.334 24.765 70.390 1.00 66.00 782 ASP A CA 1
ATOM 6197 C C . ASP A 1 782 ? -61.703 23.990 71.669 1.00 66.00 782 ASP A C 1
ATOM 6199 O O . ASP A 1 782 ? -62.673 23.224 71.688 1.00 66.00 782 ASP A O 1
ATOM 6203 N N . THR A 1 783 ? -60.913 24.158 72.731 1.00 62.69 783 THR A N 1
ATOM 6204 C CA . THR A 1 783 ? -61.139 23.526 74.041 1.00 62.69 783 THR A CA 1
ATOM 6205 C C . THR A 1 783 ? -61.623 24.514 75.103 1.00 62.69 783 THR A C 1
ATOM 6207 O O . THR A 1 783 ? -61.713 24.160 76.285 1.00 62.69 783 THR A O 1
ATOM 6210 N N . THR A 1 784 ? -61.976 25.743 74.710 1.00 65.31 784 THR A N 1
ATOM 6211 C CA . THR A 1 784 ? -62.468 26.771 75.630 1.00 65.31 784 THR A CA 1
ATOM 6212 C C . THR A 1 784 ? -63.712 26.298 76.384 1.00 65.31 784 THR A C 1
ATOM 6214 O O . THR A 1 784 ? -64.498 25.461 75.928 1.00 65.31 784 THR A O 1
ATOM 6217 N N . GLY A 1 785 ? -63.925 26.860 77.579 1.00 56.19 785 GLY A N 1
ATOM 6218 C CA . GLY A 1 785 ? -64.991 26.440 78.498 1.00 56.19 785 GLY A CA 1
ATOM 6219 C C . GLY A 1 785 ? -66.418 26.494 77.926 1.00 56.19 785 GLY A C 1
ATOM 6220 O O . GLY A 1 785 ? -67.323 25.900 78.512 1.00 56.19 785 GLY A O 1
ATOM 6221 N N . SER A 1 786 ? -66.626 27.142 76.773 1.00 58.31 786 SER A N 1
ATOM 6222 C CA . SER A 1 786 ? -67.899 27.179 76.042 1.00 58.31 786 SER A CA 1
ATOM 6223 C C . SER A 1 786 ? -68.308 25.824 75.427 1.00 58.31 786 SER A C 1
ATOM 6225 O O . SER A 1 786 ? -69.494 25.597 75.181 1.00 58.31 786 SER A O 1
ATOM 6227 N N . MET A 1 787 ? -67.361 24.890 75.249 1.00 61.59 787 MET A N 1
ATOM 6228 C CA . MET A 1 787 ? -67.570 23.583 74.599 1.00 61.59 787 MET A CA 1
ATOM 6229 C C . MET A 1 787 ? -68.172 22.501 75.514 1.00 61.59 787 MET A C 1
ATOM 6231 O O . MET A 1 787 ? -68.681 21.485 75.029 1.00 61.59 787 MET A O 1
ATOM 6235 N N . GLY A 1 788 ? -68.181 22.716 76.835 1.00 65.31 788 GLY A N 1
ATOM 6236 C CA . GLY A 1 788 ? -68.911 21.906 77.819 1.00 65.31 788 GLY A CA 1
ATOM 6237 C C . GLY A 1 788 ? -68.851 20.383 77.596 1.00 65.31 788 GLY A C 1
ATOM 6238 O O . GLY A 1 788 ? -67.784 19.794 77.466 1.00 65.31 788 GLY A O 1
ATOM 6239 N N . SER A 1 789 ? -70.015 19.720 77.554 1.00 64.56 789 SER A N 1
ATOM 6240 C CA . SER A 1 789 ? -70.116 18.265 77.305 1.00 64.56 789 SER A CA 1
ATOM 6241 C C . SER A 1 789 ? -70.019 17.868 75.824 1.00 64.56 789 SER A C 1
ATOM 6243 O O . SER A 1 789 ? -69.903 16.679 75.516 1.00 64.56 789 SER A O 1
ATOM 6245 N N . VAL A 1 790 ? -70.038 18.843 74.908 1.00 68.81 790 VAL A N 1
ATOM 6246 C CA . VAL A 1 790 ? -70.017 18.632 73.450 1.00 68.81 790 VAL A CA 1
ATOM 6247 C C . VAL A 1 790 ? -68.638 18.166 72.981 1.00 68.81 790 VAL A C 1
ATOM 6249 O O . VAL A 1 790 ? -68.547 17.409 72.015 1.00 68.81 790 VAL A O 1
ATOM 6252 N N . ILE A 1 791 ? -67.578 18.501 73.724 1.00 72.94 791 ILE A N 1
ATOM 6253 C CA . ILE A 1 791 ? -66.207 18.052 73.445 1.00 72.94 791 ILE A CA 1
ATOM 6254 C C . ILE A 1 791 ? -66.079 16.520 73.387 1.00 72.94 791 ILE A C 1
ATOM 6256 O O . ILE A 1 791 ? -65.316 15.980 72.589 1.00 72.94 791 ILE A O 1
ATOM 6260 N N . ASN A 1 792 ? -66.897 15.793 74.155 1.00 70.62 792 ASN A N 1
ATOM 6261 C CA . ASN A 1 792 ? -66.911 14.330 74.118 1.00 70.62 792 ASN A CA 1
ATOM 6262 C C . ASN A 1 792 ? -67.495 13.788 72.804 1.00 70.62 792 ASN A C 1
ATOM 6264 O O . ASN A 1 792 ? -67.046 12.750 72.321 1.00 70.62 792 ASN A O 1
ATOM 6268 N N . ASN A 1 793 ? -68.451 14.495 72.192 1.00 77.69 793 ASN A N 1
ATOM 6269 C CA . ASN A 1 793 ? -68.991 14.117 70.884 1.00 77.69 793 ASN A CA 1
ATOM 6270 C C . ASN A 1 793 ? -67.963 14.358 69.773 1.00 77.69 793 ASN A C 1
ATOM 6272 O O . ASN A 1 793 ? -67.820 13.520 68.888 1.00 77.69 793 ASN A O 1
ATOM 6276 N N . VAL A 1 794 ? -67.212 15.462 69.848 1.00 73.81 794 VAL A N 1
ATOM 6277 C CA . VAL A 1 794 ? -66.112 15.758 68.916 1.00 73.81 794 VAL A CA 1
ATOM 6278 C C . VAL A 1 794 ? -65.037 14.677 69.005 1.00 73.81 794 VAL A C 1
ATOM 6280 O O . VAL A 1 794 ? -64.657 14.107 67.985 1.00 73.81 794 VAL A O 1
ATOM 6283 N N . LYS A 1 795 ? -64.633 14.311 70.228 1.00 70.88 795 LYS A N 1
ATOM 6284 C CA . LYS A 1 795 ? -63.688 13.217 70.472 1.00 70.88 795 LYS A CA 1
ATOM 6285 C C . LYS A 1 795 ? -64.169 11.901 69.857 1.00 70.88 795 LYS A C 1
ATOM 6287 O O . LYS A 1 795 ? -63.415 11.261 69.137 1.00 70.88 795 LYS A O 1
ATOM 6292 N N . ASN A 1 796 ? -65.425 11.523 70.092 1.00 76.06 796 ASN A N 1
ATOM 6293 C CA . ASN A 1 796 ? -65.976 10.283 69.544 1.00 76.06 796 ASN A CA 1
ATOM 6294 C C . ASN A 1 796 ? -66.020 10.292 68.009 1.00 76.06 796 ASN A C 1
ATOM 6296 O O . ASN A 1 796 ? -65.728 9.274 67.389 1.00 76.06 796 ASN A O 1
ATOM 6300 N N . ASN A 1 797 ? -66.347 11.427 67.390 1.00 80.50 797 ASN A N 1
ATOM 6301 C CA . ASN A 1 797 ? -66.393 11.540 65.933 1.00 80.50 797 ASN A CA 1
ATOM 6302 C C . ASN A 1 797 ? -65.001 11.449 65.298 1.00 80.50 797 ASN A C 1
ATOM 6304 O O . ASN A 1 797 ? -64.852 10.759 64.294 1.00 80.50 797 ASN A O 1
ATOM 6308 N N . ILE A 1 798 ? -63.990 12.086 65.894 1.00 79.31 798 ILE A N 1
ATOM 6309 C CA . ILE A 1 798 ? -62.598 12.003 65.427 1.00 79.31 798 ILE A CA 1
ATOM 6310 C C . ILE A 1 798 ? -62.075 10.575 65.561 1.00 79.31 798 ILE A C 1
ATOM 6312 O O . ILE A 1 798 ? -61.496 10.047 64.618 1.00 79.31 798 ILE A O 1
ATOM 6316 N N . THR A 1 799 ? -62.345 9.918 66.692 1.00 74.69 799 THR A N 1
ATOM 6317 C CA . THR A 1 799 ? -61.976 8.512 66.887 1.00 74.69 799 THR A CA 1
ATOM 6318 C C . THR A 1 799 ? -62.658 7.609 65.862 1.00 74.69 799 THR A C 1
ATOM 6320 O O . THR A 1 799 ? -61.998 6.769 65.265 1.00 74.69 799 THR A O 1
ATOM 6323 N N . ASN A 1 800 ? -63.956 7.792 65.606 1.00 80.00 800 ASN A N 1
ATOM 6324 C CA . ASN A 1 800 ? -64.669 6.997 64.604 1.00 80.00 800 ASN A CA 1
ATOM 6325 C C . ASN A 1 800 ? -64.122 7.229 63.193 1.00 80.00 800 ASN A C 1
ATOM 6327 O O . ASN A 1 800 ? -63.999 6.282 62.422 1.00 80.00 800 ASN A O 1
ATOM 6331 N N . PHE A 1 801 ? -63.779 8.471 62.860 1.00 79.19 801 PHE A N 1
ATOM 6332 C CA . PHE A 1 801 ? -63.182 8.820 61.577 1.00 79.19 801 PHE A CA 1
ATOM 6333 C C . PHE A 1 801 ? -61.796 8.179 61.400 1.00 79.19 801 PHE A C 1
ATOM 6335 O O . PHE A 1 801 ? -61.569 7.508 60.397 1.00 79.19 801 PHE A O 1
ATOM 6342 N N . ALA A 1 802 ? -60.914 8.296 62.397 1.00 72.81 802 ALA A N 1
ATOM 6343 C CA . ALA A 1 802 ? -59.595 7.662 62.381 1.00 72.81 802 ALA A CA 1
ATOM 6344 C C . ALA A 1 802 ? -59.697 6.130 62.308 1.00 72.81 802 ALA A C 1
ATOM 6346 O O . ALA A 1 802 ? -59.026 5.508 61.491 1.00 72.81 802 ALA A O 1
ATOM 6347 N N . ASN A 1 803 ? -60.602 5.529 63.085 1.00 74.56 803 ASN A N 1
ATOM 6348 C CA . ASN A 1 803 ? -60.847 4.089 63.042 1.00 74.56 803 ASN A CA 1
ATOM 6349 C C . ASN A 1 803 ? -61.361 3.641 61.672 1.00 74.56 803 ASN A C 1
ATOM 6351 O O . ASN A 1 803 ? -60.918 2.617 61.173 1.00 74.56 803 ASN A O 1
ATOM 6355 N N . THR A 1 804 ? -62.247 4.416 61.037 1.00 80.19 804 THR A N 1
ATOM 6356 C CA . THR A 1 804 ? -62.753 4.092 59.693 1.00 80.19 804 THR A CA 1
ATOM 6357 C C . THR A 1 804 ? -61.614 4.070 58.671 1.00 80.19 804 THR A C 1
ATOM 6359 O O . THR A 1 804 ? -61.586 3.199 57.808 1.00 80.19 804 THR A O 1
ATOM 6362 N N . LEU A 1 805 ? -60.657 4.995 58.762 1.00 73.81 805 LEU A N 1
ATOM 6363 C CA . LEU A 1 805 ? -59.488 5.018 57.879 1.00 73.81 805 LEU A CA 1
ATOM 6364 C C . LEU A 1 805 ? -58.544 3.836 58.145 1.00 73.81 805 LEU A C 1
ATOM 6366 O O . LEU A 1 805 ? -58.141 3.160 57.201 1.00 73.81 805 LEU A O 1
ATOM 6370 N N . MET A 1 806 ? -58.283 3.517 59.415 1.00 67.88 806 MET A N 1
ATOM 6371 C CA . MET A 1 806 ? -57.479 2.348 59.797 1.00 67.88 806 MET A CA 1
ATOM 6372 C C . MET A 1 806 ? -58.130 1.027 59.353 1.00 67.88 806 MET A C 1
ATOM 6374 O O . MET A 1 806 ? -57.448 0.134 58.860 1.00 67.88 806 MET A O 1
ATOM 6378 N N . GLU A 1 807 ? -59.457 0.907 59.462 1.00 75.50 807 GLU A N 1
ATOM 6379 C CA . GLU A 1 807 ? -60.227 -0.248 58.971 1.00 75.50 807 GLU A CA 1
ATOM 6380 C C . GLU A 1 807 ? -60.171 -0.394 57.441 1.00 75.50 807 GLU A C 1
ATOM 6382 O O . GLU A 1 807 ? -60.357 -1.495 56.926 1.00 75.50 807 GLU A O 1
ATOM 6387 N N . ASN A 1 808 ? -59.886 0.692 56.715 1.00 70.00 808 ASN A N 1
ATOM 6388 C CA . ASN A 1 808 ? -59.682 0.699 55.264 1.00 70.00 808 ASN A CA 1
ATOM 6389 C C . ASN A 1 808 ? -58.194 0.680 54.871 1.00 70.00 808 ASN A C 1
ATOM 6391 O O . ASN A 1 808 ? -57.858 1.033 53.744 1.00 70.00 808 ASN A O 1
ATOM 6395 N N . ASN A 1 809 ? -57.316 0.222 55.771 1.00 68.75 809 ASN A N 1
ATOM 6396 C CA . ASN A 1 809 ? -55.893 0.016 55.501 1.00 68.75 809 ASN A CA 1
ATOM 6397 C C . ASN A 1 809 ? -55.133 1.315 55.157 1.00 68.75 809 ASN A C 1
ATOM 6399 O O . ASN A 1 809 ? -54.188 1.291 54.371 1.00 68.75 809 ASN A O 1
ATOM 6403 N N . VAL A 1 810 ? -55.555 2.445 55.738 1.00 66.31 810 VAL A N 1
ATOM 6404 C CA . VAL A 1 810 ? -54.848 3.729 55.642 1.00 66.31 810 VAL A CA 1
ATOM 6405 C C . VAL A 1 810 ? -54.067 3.984 56.932 1.00 66.31 810 VAL A C 1
ATOM 6407 O O . VAL A 1 810 ? -54.660 3.976 58.014 1.00 66.31 810 VAL A O 1
ATOM 6410 N N . ASP A 1 811 ? -52.757 4.222 56.831 1.00 63.34 811 ASP A N 1
ATOM 6411 C CA . ASP A 1 811 ? -51.929 4.648 57.967 1.00 63.34 811 ASP A CA 1
ATOM 6412 C C . ASP A 1 811 ? -52.250 6.110 58.305 1.00 63.34 811 ASP A C 1
ATOM 6414 O O . ASP A 1 811 ? -52.085 7.005 57.471 1.00 63.34 811 ASP A O 1
ATOM 6418 N N . VAL A 1 812 ? -52.766 6.345 59.516 1.00 60.44 812 VAL A N 1
ATOM 6419 C CA . VAL A 1 812 ? -53.220 7.667 59.965 1.00 60.44 812 VAL A CA 1
ATOM 6420 C C . VAL A 1 812 ? -52.317 8.170 61.075 1.00 60.44 812 VAL A C 1
ATOM 6422 O O . VAL A 1 812 ? -52.320 7.638 62.190 1.00 60.44 812 VAL A O 1
ATOM 6425 N N . ARG A 1 813 ? -51.625 9.276 60.807 1.00 62.84 813 ARG A N 1
ATOM 6426 C CA . ARG A 1 813 ? -50.848 10.008 61.811 1.00 62.84 813 ARG A CA 1
ATOM 6427 C C . ARG A 1 813 ? -51.664 11.200 62.297 1.00 62.84 813 ARG A C 1
ATOM 6429 O O . ARG A 1 813 ? -52.136 12.015 61.506 1.00 62.84 813 ARG A O 1
ATOM 6436 N N . LEU A 1 814 ? -51.873 11.274 63.612 1.00 56.25 814 LEU A N 1
ATOM 6437 C CA . LEU A 1 814 ? -52.733 12.278 64.241 1.00 56.25 814 LEU A CA 1
ATOM 6438 C C . LEU A 1 814 ? -51.913 13.293 65.032 1.00 56.25 814 LEU A C 1
ATOM 6440 O O . LEU A 1 814 ? -51.241 12.944 66.002 1.00 56.25 814 LEU A O 1
ATOM 6444 N N . GLY A 1 815 ? -52.060 14.563 64.659 1.00 49.16 815 GLY A N 1
ATOM 6445 C CA . GLY A 1 815 ? -51.652 15.710 65.464 1.00 49.16 815 GLY A CA 1
ATOM 6446 C C . GLY A 1 815 ? -52.874 16.370 66.096 1.00 49.16 815 GLY A C 1
ATOM 6447 O O . GLY A 1 815 ? -53.824 16.720 65.391 1.00 49.16 815 GLY A O 1
ATOM 6448 N N . LEU A 1 816 ? -52.864 16.540 67.420 1.00 54.22 816 LEU A N 1
ATOM 6449 C CA . LEU A 1 816 ? -53.925 17.242 68.141 1.00 54.22 816 LEU A CA 1
ATOM 6450 C C . LEU A 1 816 ? -53.365 18.549 68.691 1.00 54.22 816 LEU A C 1
ATOM 6452 O O . LEU A 1 816 ? -52.509 18.538 69.575 1.00 54.22 816 LEU A O 1
ATOM 6456 N N . ILE A 1 817 ? -53.835 19.664 68.139 1.00 53.59 817 ILE A N 1
ATOM 6457 C CA . ILE A 1 817 ? -53.414 20.999 68.560 1.00 53.59 817 ILE A CA 1
ATOM 6458 C C . ILE A 1 817 ? -54.533 21.579 69.417 1.00 53.59 817 ILE A C 1
ATOM 6460 O O . ILE A 1 817 ? -55.627 21.862 68.926 1.00 53.59 817 ILE A O 1
ATOM 6464 N N . ASP A 1 818 ? -54.247 21.705 70.711 1.00 52.47 818 ASP A N 1
ATOM 6465 C CA . ASP A 1 818 ? -55.118 22.355 71.684 1.00 52.47 818 ASP A CA 1
ATOM 6466 C C . ASP A 1 818 ? -54.819 23.859 71.702 1.00 52.47 818 ASP A C 1
ATOM 6468 O O . ASP A 1 818 ? -53.676 24.268 71.927 1.00 52.47 818 ASP A O 1
ATOM 6472 N N . TYR A 1 819 ? -55.837 24.684 71.457 1.00 50.78 819 TYR A N 1
ATOM 6473 C CA . TYR A 1 819 ? -55.718 26.129 71.590 1.00 50.78 819 TYR A CA 1
ATOM 6474 C C . TYR A 1 819 ? -56.162 26.550 72.994 1.00 50.78 819 TYR A C 1
ATOM 6476 O O . TYR A 1 819 ? -57.348 26.748 73.261 1.00 50.78 819 TYR A O 1
ATOM 6484 N N . LYS A 1 820 ? -55.197 26.719 73.904 1.00 49.25 820 LYS A N 1
ATOM 6485 C CA . LYS A 1 820 ? -55.420 27.534 75.102 1.00 49.25 820 LYS A CA 1
ATOM 6486 C C . LYS A 1 820 ? -55.347 28.991 74.688 1.00 49.25 820 LYS A C 1
ATOM 6488 O O . LYS A 1 820 ? -54.265 29.480 74.370 1.00 49.25 820 LYS A O 1
ATOM 6493 N N . ASP A 1 821 ? -56.493 29.655 74.695 1.00 44.59 821 ASP A N 1
ATOM 6494 C CA . ASP A 1 821 ? -56.540 31.083 74.434 1.00 44.59 821 ASP A CA 1
ATOM 6495 C C . ASP A 1 821 ? -55.657 31.854 75.427 1.00 44.59 821 ASP A C 1
ATOM 6497 O O . ASP A 1 821 ? -55.496 31.485 76.597 1.00 44.59 821 ASP A O 1
ATOM 6501 N N . LEU A 1 822 ? -55.049 32.900 74.883 1.00 47.09 822 LEU A N 1
ATOM 6502 C CA . LEU A 1 822 ? -54.106 33.822 75.501 1.00 47.09 822 LEU A CA 1
ATOM 6503 C C . LEU A 1 822 ? -54.622 34.365 76.846 1.00 47.09 822 LEU A C 1
ATOM 6505 O O . LEU A 1 822 ? -55.777 34.763 76.959 1.00 47.09 822 LEU A O 1
ATOM 6509 N N . GLU A 1 823 ? -53.745 34.500 77.848 1.00 44.69 823 GLU A N 1
ATOM 6510 C CA . GLU A 1 823 ? -54.051 35.194 79.119 1.00 44.69 823 GLU A CA 1
ATOM 6511 C C . GLU A 1 823 ? -54.227 36.731 78.974 1.00 44.69 823 GLU A C 1
ATOM 6513 O O . GLU A 1 823 ? -54.090 37.469 79.948 1.00 44.69 823 GLU A O 1
ATOM 6518 N N . GLU A 1 824 ? -54.579 37.245 77.792 1.00 45.50 824 GLU A N 1
ATOM 6519 C CA . GLU A 1 824 ? -55.049 38.627 77.623 1.00 45.50 824 GLU A CA 1
ATOM 6520 C C . GLU A 1 824 ? -56.425 38.658 76.954 1.00 45.50 824 GLU A C 1
ATOM 6522 O O . GLU A 1 824 ? -56.596 39.020 75.791 1.00 45.50 824 GLU A O 1
ATOM 6527 N N . ASP A 1 825 ? -57.438 38.347 77.758 1.00 47.59 825 ASP A N 1
ATOM 6528 C CA . ASP A 1 825 ? -58.781 38.863 77.537 1.00 47.59 825 ASP A CA 1
ATOM 6529 C C . ASP A 1 825 ? -58.748 40.393 77.708 1.00 47.59 825 ASP A C 1
ATOM 6531 O O . ASP A 1 825 ? -58.561 40.932 78.805 1.00 47.59 825 ASP A O 1
ATOM 6535 N N . GLY A 1 826 ? -58.951 41.116 76.607 1.00 49.25 826 GLY A N 1
ATOM 6536 C CA . GLY A 1 826 ? -59.298 42.533 76.646 1.00 49.25 826 GLY A CA 1
ATOM 6537 C C . GLY A 1 826 ? -60.548 42.780 77.506 1.00 49.25 826 GLY A C 1
ATOM 6538 O O . GLY A 1 826 ? -61.371 41.893 77.719 1.00 49.25 826 GLY A O 1
ATOM 6539 N N . MET A 1 827 ? -60.676 44.019 77.991 1.00 43.72 827 MET A N 1
ATOM 6540 C CA . MET A 1 827 ? -61.435 44.492 79.166 1.00 43.72 827 MET A CA 1
ATOM 6541 C C . MET A 1 827 ? -62.957 44.195 79.279 1.00 43.72 827 MET A C 1
ATOM 6543 O O . MET A 1 827 ? -63.608 44.828 80.107 1.00 43.72 827 MET A O 1
ATOM 6547 N N . ASP A 1 828 ? -63.538 43.257 78.524 1.00 48.56 828 ASP A N 1
ATOM 6548 C CA . ASP A 1 828 ? -64.979 42.948 78.536 1.00 48.56 828 ASP A CA 1
ATOM 6549 C C . ASP A 1 828 ? -65.365 41.452 78.388 1.00 48.56 828 ASP A C 1
ATOM 6551 O O . ASP A 1 828 ? -66.557 41.146 78.337 1.00 48.56 828 ASP A O 1
ATOM 6555 N N . SER A 1 829 ? -64.430 40.494 78.369 1.00 52.81 829 SER A N 1
ATOM 6556 C CA . SER A 1 829 ? -64.771 39.096 78.013 1.00 52.81 829 SER A CA 1
ATOM 6557 C C . SER A 1 829 ? -65.406 38.248 79.134 1.00 52.81 829 SER A C 1
ATOM 6559 O O . SER A 1 829 ? -66.129 37.289 78.868 1.00 52.81 829 SER A O 1
ATOM 6561 N N . THR A 1 830 ? -65.275 38.627 80.412 1.00 52.59 830 THR A N 1
ATOM 6562 C CA . THR A 1 830 ? -66.031 37.980 81.503 1.00 52.59 830 THR A CA 1
ATOM 6563 C C . THR A 1 830 ? -67.188 38.848 81.992 1.00 52.59 830 THR A C 1
ATOM 6565 O O . THR A 1 830 ? -67.055 39.571 82.984 1.00 52.59 830 THR A O 1
ATOM 6568 N N . LYS A 1 831 ? -68.368 38.716 81.371 1.00 38.78 831 LYS A N 1
ATOM 6569 C CA . LYS A 1 831 ? -69.650 38.993 82.042 1.00 38.78 831 LYS A CA 1
ATOM 6570 C C . LYS A 1 831 ? -70.723 37.953 81.721 1.00 38.78 831 LYS A C 1
ATOM 6572 O O . LYS A 1 831 ? -71.243 37.888 80.615 1.00 38.78 831 LYS A O 1
ATOM 6577 N N . ASN A 1 832 ? -71.134 37.307 82.812 1.00 35.06 832 ASN A N 1
ATOM 6578 C CA . ASN A 1 832 ? -72.347 36.522 83.055 1.00 35.06 832 ASN A CA 1
ATOM 6579 C C . ASN A 1 832 ? -72.276 35.048 82.640 1.00 35.06 832 ASN A C 1
ATOM 6581 O O . ASN A 1 832 ? -72.649 34.686 81.533 1.00 35.06 832 ASN A O 1
ATOM 6585 N N . LEU A 1 833 ? -71.661 34.200 83.471 1.00 33.19 833 LEU A N 1
ATOM 6586 C CA . LEU A 1 833 ? -72.137 33.675 84.773 1.00 33.19 833 LEU A CA 1
ATOM 6587 C C . LEU A 1 833 ? -73.301 32.695 84.636 1.00 33.19 833 LEU A C 1
ATOM 6589 O O . LEU A 1 833 ? -74.412 33.075 84.266 1.00 33.19 833 LEU A O 1
ATOM 6593 N N . GLY A 1 834 ? -73.028 31.478 85.099 1.00 35.53 834 GLY A N 1
ATOM 6594 C CA . GLY A 1 834 ? -73.997 30.452 85.440 1.00 35.53 834 GLY A CA 1
ATOM 6595 C C . GLY A 1 834 ? -73.318 29.120 85.655 1.00 35.53 834 GLY A C 1
ATOM 6596 O O . GLY A 1 834 ? -73.786 28.172 84.996 1.00 35.53 834 GLY A O 1
#

Solvent-accessible surface area (backbone atoms only — not comparable to full-atom values): 49602 Å² total; per-residue (Å²): 144,85,83,76,78,72,64,61,60,60,51,53,52,53,52,52,54,54,60,62,70,58,76,78,63,83,73,73,75,80,77,75,79,74,78,79,63,47,73,67,36,73,95,40,98,37,32,70,32,46,51,62,32,32,79,69,69,38,50,80,58,48,81,49,102,86,47,32,33,66,54,40,85,41,67,34,26,39,43,60,52,51,45,39,58,47,49,78,46,73,86,68,66,66,41,79,96,47,48,60,85,35,84,76,62,51,90,86,42,92,53,36,67,56,48,32,31,32,18,27,70,66,38,43,84,62,46,99,88,43,31,65,57,46,83,41,62,30,29,44,33,55,54,29,42,41,58,34,38,72,69,68,58,69,66,83,75,70,72,92,81,71,90,64,39,81,73,64,52,87,86,44,94,42,33,52,29,47,50,51,35,36,79,65,62,32,47,87,60,46,97,88,47,33,62,56,46,84,40,67,28,26,35,31,56,51,34,41,36,48,33,35,42,39,55,61,65,61,56,39,79,77,70,82,83,80,93,80,83,93,82,78,89,82,86,80,86,83,89,87,83,88,90,84,87,82,89,85,87,85,88,80,91,87,85,81,82,85,78,64,85,63,73,97,59,58,56,69,82,45,48,52,69,67,91,71,80,88,58,81,54,53,96,89,61,61,37,46,62,49,68,35,30,34,38,52,86,53,43,48,35,47,35,40,37,37,43,37,41,33,29,44,91,93,58,83,53,80,49,78,48,77,50,76,56,67,54,76,64,66,77,82,71,90,83,76,88,72,94,65,64,100,53,54,41,80,50,76,48,70,52,70,79,74,83,82,87,48,83,29,30,42,36,39,36,31,41,36,39,25,31,90,83,67,55,74,40,70,42,80,76,47,78,46,70,44,62,48,71,54,69,58,77,50,31,34,34,46,23,55,70,72,70,66,37,48,53,73,41,45,35,54,52,67,51,79,48,34,41,39,47,22,58,76,72,73,67,41,48,46,78,38,40,36,55,47,70,32,78,46,34,43,37,56,33,52,53,33,41,31,37,26,56,98,86,38,84,74,48,77,52,68,89,60,85,90,49,88,85,43,82,68,55,60,60,52,56,53,28,66,74,73,72,39,47,77,47,81,40,67,73,75,52,46,55,79,42,39,37,62,51,69,71,77,54,33,34,26,43,28,47,76,73,69,66,45,48,44,81,38,53,54,62,59,96,76,86,50,40,55,46,69,35,50,79,54,67,61,76,48,28,44,48,52,23,64,74,73,69,44,48,59,78,39,44,35,55,50,66,41,78,49,38,37,44,46,21,65,73,71,73,67,46,48,49,81,39,40,38,58,51,67,54,81,45,36,32,36,54,27,54,75,73,70,46,48,47,84,38,44,33,62,85,70,76,86,54,39,48,36,72,74,55,29,74,44,68,60,48,70,75,48,35,52,71,47,72,42,95,82,34,41,30,35,75,48,48,36,39,31,66,49,86,76,59,61,84,57,40,48,44,42,65,33,51,81,37,87,95,53,55,78,59,64,38,60,43,44,51,29,35,32,41,47,65,86,70,93,60,67,36,33,39,48,32,31,41,50,38,71,77,55,56,77,76,45,62,73,89,44,49,36,41,31,36,49,39,77,92,75,76,42,80,44,79,49,79,58,48,79,40,83,90,78,39,30,37,35,36,78,40,68,74,77,44,41,36,34,38,30,33,53,64,53,30,40,51,76,76,66,49,56,77,61,52,63,54,69,78,54,86,80,82,76,89,81,74,82,85,68,85,66,48,77,48,84,49,75,52,81,47,84,70,52,85,89,43,67,80,54,51,58,55,53,50,51,50,53,52,51,53,53,49,53,39,48,77,65,48,25,53,73,52,80,50,80,51,78,54,76,77,70,99,71,73,63,100,72,76,88,76,82,90,133

Mean predicted aligned error: 23.69 Å

InterPro domains:
  IPR001119 S-layer homology domain [PF00395] (38-81)
  IPR001119 S-layer homology domain [PF00395] (102-142)
  IPR001119 S-layer homology domain [PF00395] (165-206)
  IPR001119 S-layer homology domain [PS51272] (33-96)
  IPR001119 S-layer homology domain [PS51272] (98-161)
  IPR001119 S-layer homology domain [PS51272] (162-224)
  IPR002035 von Willebrand factor, type A [PS50234] (776-834)
  IPR028974 TSP type-3 repeat [G3DSA:4.10.1080.10] (368-452)
  IPR028974 TSP type-3 repeat [G3DSA:4.10.1080.10] (462-620)
  IPR028974 TSP type-3 repeat [SSF103647] (385-445)
  IPR028974 TSP type-3 repeat [SSF103647] (496-591)
  IPR036465 von Willebrand factor A-like domain superfamily [G3DSA:3.40.50.410] (774-833)
  IPR036465 von Willebrand factor A-like domain superfamily [SSF53300] (772-821)
  IPR053180 Calcium-binding acidic-repeat protein [PTHR37467] (387-679)
  IPR059100 Bacterial TSP3 repeat [PF18884] (388-409)
  IPR059100 Bacterial TSP3 repeat [PF18884] (411-432)
  IPR059100 Bacterial TSP3 repeat [PF18884] (434-448)
  IPR059100 Bacterial TSP3 repeat [PF18884] (499-520)
  IPR059100 Bacterial TSP3 repeat [PF18884] (556-578)
  IPR059100 Bacterial TSP3 repeat [PF18884] (579-599)